Protein 5K31 (pdb70)

Nearest PDB structures (foldseek):
  5k31-assembly1_A-2  TM=1.004E+00  e=2.451E-51  Homo sapiens
  4ae2-assembly1_C  TM=9.899E-01  e=1.610E-35  Homo sapiens
  4ae2-assembly1_B  TM=9.810E-01  e=4.204E-35  Homo sapiens
  4aej-assembly1_B  TM=9.823E-01  e=6.243E-35  Homo sapiens
  4ae2-assembly1_A  TM=9.809E-01  e=9.269E-35  Homo sapiens

Secondary structure (DSSP, 8-state):
---HHHHHHHHHHHHHHHHHHHHS---SSSS-BS-HHHHHHH-TTPPSEEEEE-TT-SSGGG-EEEEEETTTTEEEE-BS--EEEEE---B-S-TT------HHHHSTT-----BS-TT--HHHHHHHHHHHHHT-S-EEEEEEEEEES--SS--TTT-SSTT--EEE-TTS-EEBSSSSTTSB-EEEEE--SS--SSEEEEEEEEEES-GGG-S--EEE-SS-BSTT-EEEEEEEEEEE-/--S--HHHHHHHHHHHHHHHHS---SSSS-BS-HHHHHHH-TT--SEEEEE-TT-SSGGG-EEEEEETTTTEEEEPBSS-EEEEE---B-SSTTS-----HHHHSTT--PPPBS-TT--HHHHHHHHHHHHHT-S-EEEEEEEEEES--SS-BTTTTB-TT--EEEETTS-EEBSSSSTTSB-EEEEE--SS--SSEEEEEEEEEES-GGG-SEEEEE-SS-BSTT-EEEEEEEEEEE-/--HHHHHHHHHHHHHHHHHHS---SSSS-BS-HHHHHHH-TT--SEEEEE-TT-SSGGG-EEEEEETTTTEEEEPBSS-EEEEE---B-SSTT------HHHHSTT-----BS-TTS-HHHHHHHHHHHHHT-S-EEEEEEEEEES--SS-BTTTTBSTT--EEEETTS-EEBSSSSGGGB-EEEEE--SS--SSEEEEEEEEEES-GGG-SEEEEE-SS-BSTT-EEEEEEEEEEE-/--TTHHHHHHHHHHHHHHHHHS---SSSS-BS-HHHHHHH-TT--SEEEEE-TT-SSGGG-EEEEEETTTTEEEEPBSS-EEEEE---B-SSS-------HHHHSTT-----BS-TT--HHHHHHHHHHHHHT-S-EEEEEEEEEES--SS-BTTTTBSTT--EEE-TTS-EEBSSS-GGGB-EEEEE--SS--SSEEEEEEEEEES-GGG-S--EEE-SS-BSTT-EEEEEEEEEEE-/--HHHHHHHHHHHHHHHHHHHS---SSSS-BS-HHHHHHH-TTPPSEEEEE-TT-SSSTT-EEEEEETTTTEEEE-BSS-EEEEE---B-S-S-------HHHHSTT--PPPB--TT--HHHHHHHHHHHHHT-S-EEEEEEEEEES--SS-BTTTTBSTT--EEE-BTB-EEBSSSSGGGB-EEEEE--SS--SSEEEEEEEEEES-GGG-S--EEE-SS-BSTT-EEEEEEEEEEE-/---HHHHHHHHHHHHHHHHHHHS----SSS-BS-HHHHHHH-TTPPSEEEEE-TT-SSGGG-EEEEEETTTTEEEE-BSS-EEEEE---B-SS--------HHHHSTT-----BS-TT--HHHHHHHHHHHHHT-S-EEEEEEEEEES--SS--TTT-S-TT--EEE-TTS-EEBSSSSTTSB-EEEEE--SS--SS-EEEEEEEEES-GGG-S--EEE-SS-BSTT-EEEEEEEEEEE-

Organism: Homo sapiens (NCBI:txid9606)

InterPro domains:
  IPR000885 Fibrillar collagen, C-terminal [PF01410] (1228-1463)
  IPR000885 Fibrillar collagen, C-terminal [PS51461] (1229-1464)
  IPR000885 Fibrillar collagen, C-terminal [SM00038] (1228-1464)
  IPR001007 VWFC domain [PF00093] (40-95)
  IPR001007 VWFC domain [PS01208] (58-95)
  IPR001007 VWFC domain [PS50184] (38-96)
  IPR001007 VWFC domain [SM00214] (40-95)
  IPR008160 Collagen triple helix repeat [PF01391] (109-158)
  IPR008160 Collagen triple helix repeat [PF01391] (236-295)
  IPR008160 Collagen triple helix repeat [PF01391] (296-354)
  IPR008160 Collagen triple helix repeat [PF01391] (356-414)
  IPR008160 Collagen triple helix repeat [PF01391] (416-475)
  IPR008160 Collagen triple helix repeat [PF01391] (476-533)
  IPR008160 Collagen triple helix repeat [PF01391] (716-774)
  IPR008160 Collagen triple helix repeat [PF01391] (779-837)
  IPR008160 Collagen triple helix repeat [PF01391] (839-897)
  IPR008160 Collagen triple helix repeat [PF01391] (1079-1137)
  IPR050149 Collagen superfamily [PTHR24023] (434-752)

Sequence (1436 aa):
VRDRDLEVDTTLKSLSQQIENIRSPEGSRKNPARTCRDLKMCHSDWKSGEYWIDPNQGCNLDAIKVFCNMETGETCVYPTQPSVAQKNWYISKNPKDKRHVWFGESMTDGFQFEYGGQGSDPADVAIQLTFLRLMSTEASQQITYHCKNSVAYMDQQTGNLKKALLLQGSNEIEIRAEGNSRFTYSVTVDGCTSHTGAWGKTVIEYKTTKSSRLPIIDVAPLDVGAPDQEFGFDVGPVCFLDRDLEVDTTLKSLSQQIENIRSPEGSRKNPARTCRDLKMCHSDWKSGEYWIDPNQGCNLDAIKVFCNMETGETCVYPTQPSVAQKNWYISKNPKDKRHVWFGESMTDGFQFEYGGQGSDPADVAIQLTFLRLMSTEASQQITYHCKNSVAYMDQQTGNLKKALLLQGSNEIEIRAEGNSRFTYSVTVDGCTSHTGAWGKTVIEYKTTKSSRLPIIDVAPLDVGAPDQEFGFDVGPVCFLRDLEVDTTLKSLSQQIENIRSPEGSRKNPARTCRDLKMCHSDWKSGEYWIDPNQGCNLDAIKVFCNMETGETCVYPTQPSVAQKNWYISKNPKDKRHVWFGESMTDGFQFEYGGQGSDPADVAIQLTFLRLMSTEASQQITYHCKNSVAYMDQQTGNLKKALLLQGSNEIEIRAEGNSRFTYSVTVDGCTSHTGAWGKTVIEYKTTKSSRLPIIDVAPLDVGAPDQEFGFDVGPVCFLDRDLEVDTTLKSLSQQIENIRSPEGSRKNPARTCRDLKMCHSDWKSGEYWIDPNQGCNLDAIKVFCNMETGETCVYPTQPSVAQKNWYISKNPKDKRHVWFGESMTDGFQFEYGGQGSDPADVAIQLTFLRLMSTEASQQITYHCKNSVAYMDQQTGNLKKALLLQGSNEIEIRAEGNSRFTYSVTVDGCTSHTGAWGKTVIEYKTTKSSRLPIIDVAPLDVGAPDQEFGFDVGPVCFLDRDLEVDTTLKSLSQQIENIRSPEGSRKNPARTCRDLKMCHSDWKSGEYWIDPNQGCNLDAIKVFCNMETGETCVYPTQPSVAQKNWYISKNPKDKRHVWFGESMTDGFQFEYGGQGSDPADVAIQLTFLRLMSTEASQQITYHCKNSVAYMDQQTGNLKKALLLQGSNEIEIRAEGNSRFTYSVTVDGCTSHTGAWGKTVIEYKTTKSSRLPIIDVAPLDVGAPDQEFGFDVGPVCFLRDRDLEVDTTLKSLSQQIENIRSPEGSRKNPARTCRDLKMCHSDWKSGEYWIDPNQGCNLDAIKVFCNMETGETCVYPTQPSVAQKNWYISKNPKDKRHVWFGESMTDGFQFEYGGQGSDPADVAIQLTFLRLMSTEASQQITYHCKNSVAYMDQQTGNLKKALLLQGSNEIEIRAEGNSRFTYSVTVDGCTSHTGAWGKTVIEYKTTKSSRLPIIDVAPLDVGAPDQEFGFDVGPVCFL

CATH classification: 2.60.120.1000

GO terms:
  GO:0048407 platelet-derived growth factor binding (F, IDA)
  GO:0001501 skeletal system development (P, IMP)
  GO:0005515 protein binding (F, IPI)
  GO:0005576 extracellular region (C, TAS)
  GO:0005788 endoplasmic reticulum lumen (C, TAS)
  GO:0005576 extracellular region (C, HDA)
  GO:0031012 extracellular matrix (C, HDA)
  GO:0030020 extracellular matrix structural constituent conferring tensile strength (F, HDA)
  GO:0005584 collagen type I trimer (C, IDA)
  GO:0002020 protease binding (F, IPI)
  GO:0034504 protein localization to nucleus (P, IDA)
  GO:0045893 positive regulation of DNA-templated transcription (P, IDA)
  GO:0010718 positive regulation of epithelial to mesenchymal transition (P, IDA)
  GO:0042802 identical protein binding (F, IDA)
  GO:0030335 positive regulation of cell migration (P, IDA)
  GO:0090263 positive regulation of canonical Wnt signaling pathway (P, IDA)
  GO:0001568 blood vessel development (P, IMP)
  GO:0034505 tooth mineralization (P, IMP)
  GO:0005576 extracellular region (C, IMP)
  GO:0043589 skin morphogenesis (P, IMP)

Foldseek 3Di:
DDDPVVVVVVVVVVVVVVVVLVVQPPQAQVRRAQALLVCLVVPVPDDWAKGWHDNLDDDRNQIFIFTRDSVVSKTWWFWQDQKWDKAAFAADPDLVAFDWDKQQPDTDVRRWIAIRHDPHDRVSVVSSLVSLLVVFQKKKWKKKKKWAQAFAAAAPVVRHGPQHKWWAFQPRQIADCDDDVQRHKDWDDGPRRGHDRDMDMTMIMHMHSNSSRDDTTIMIGGRHHHRRIIIIMRITTMMGD/DVVVCVVVVVVVVVVVVVLVVQNPQALVRRAQALLSNCVVPVPDAWDWGWHDNVDDDSNQIFIFTRHSVVSKTWWWWQDQKWDKAAQAAAPDLVAWFWDKQDPDTDVRHWIAIRYDPHDRVSVVVSVVSLLVVFQKKKWKKKKKKAQFFAAAAPVVRDGPQHKWWFFLLSQIADCDDDVQRHKDWDDGPNRGHDRDIDMIMIMDMHRNCSRDDTTIMIGGNHHHNSIIIMMRTTIMMGD/DCVVVVVVVVVVVVVVCLVVPNPQALVRRAQALLSVLVVCVPDAWDKGWHDNPDDDSNQIFIFTRHSVVSKTWWAWQDQWWDKAAFAADPDQVFWAWDKQDVDTDVGHWIAIGHPPHDRVSVVVSVVSLLVVFQKKKWKKKKKWAQAFAAAAVVVRHGVQHKWWFFLQRQIADCDDDPQRHKDWDDGQRRGHDRDIDMTMIMDMHSNCSRDDTTIMIGGRHRHRRIIIIMRTTTMMGD/DVPCVVVVVVVVVVVVVVLVVQNPQALVRRAQALLSVLVVPVPDAWAKGWHDNPDDDSNLIFIFTAHSVVSKTWWFWQDQWWDKAAFAAAPDPQLFDWDKQDVDTDVRHWIAIGHDPRPRVSVVVSLVRLLVVFQKKKWKKKKKKAQAFAAAAVVVRHGSQHKWWAFQVRDIADCDDDPQSYKDWDDGFNRGHDRDIDMTMIMDMHRVCSRDDTTIMTGRRHHHNRIIIIMRITTMIGD/DCVVVVVVVVVVVVVVVVLVVQPPQAQVRRAQALLVNLVVPVPDAWDKGWHDNVDDDRNLIFIFTRHSVVSKTWWWWQDQWWDKAAQAAAPDVVPFDWDKQDPDTDVRHWIAIRHDPHDSVSVVSSVVSLLVVFQKKKWKKKKKKAQFFAAAAPVVRDGSQHKWWAFQQRQIADCDDPPQRHKDWDDGPRRGHDRDIDMIMIMDMHSPPSRDDTTIMIGGRHHHNRIIIIMRITTMMGD/DAPVNVVVVVVVVVVVVVVLVVPPPQALVRHAQALLVVCVVCVPDAWDKGWHDNVDDDSNQIFIFTAHNVVSKTWWAWQDQKWDKAAFAAAPDPPLADFDKQAPHTDVGHWIAITHVVHDRVSVVSSVVSLLVVFQKKKWKKKKKWAQAFAAAAPVVRHGPQHKWWQFQPRQIADCDDDVLRHKDWDDGQRRGHDRDIDMTMIMHMHSNPSRDDTTIMTGRRHHHNRIIIMMRITTIMGD

Structure (mmCIF, N/CA/C/O backbone):
data_5K31
#
_entry.id   5K31
#
_cell.length_a   74.820
_cell.length_b   149.630
_cell.length_c   105.950
_cell.angle_alpha   90.00
_cell.angle_beta   101.68
_cell.angle_gamma   90.00
#
_symmetry.space_group_name_H-M   'P 1 21 1'
#
loop_
_entity.id
_entity.type
_entity.pdbx_description
1 polymer 'Collagen alpha-1(I) chain'
2 non-polymer 'CALCIUM ION'
3 non-polymer GLYCEROL
4 non-polymer 'CHLORIDE ION'
5 water water
#
loop_
_atom_site.group_PDB
_atom_site.id
_atom_site.type_symbol
_atom_site.label_atom_id
_atom_site.label_alt_id
_atom_site.label_comp_id
_atom_site.label_asym_id
_atom_site.label_entity_id
_atom_site.label_seq_id
_atom_site.pdbx_PDB_ins_code
_atom_site.Cartn_x
_atom_site.Cartn_y
_atom_site.Cartn_z
_atom_site.occupancy
_atom_site.B_iso_or_equiv
_atom_site.auth_seq_id
_atom_site.auth_comp_id
_atom_site.auth_asym_id
_atom_site.auth_atom_id
_atom_site.pdbx_PDB_model_num
ATOM 1 N N . VAL A 1 15 ? -3.229 -42.758 134.536 1.00 81.35 6 VAL A N 1
ATOM 2 C CA . VAL A 1 15 ? -3.333 -42.897 133.048 1.00 80.73 6 VAL A CA 1
ATOM 3 C C . VAL A 1 15 ? -4.461 -42.060 132.421 1.00 77.03 6 VAL A C 1
ATOM 4 O O . VAL A 1 15 ? -5.634 -42.219 132.753 1.00 78.89 6 VAL A O 1
ATOM 8 N N . ARG A 1 16 ? -4.091 -41.223 131.459 1.00 73.52 7 ARG A N 1
ATOM 9 C CA . ARG A 1 16 ? -5.025 -40.313 130.785 1.00 68.74 7 ARG A CA 1
ATOM 10 C C . ARG A 1 16 ? -5.988 -41.114 129.933 1.00 62.45 7 ARG A C 1
ATOM 11 O O . ARG A 1 16 ? -5.559 -42.076 129.295 1.00 60.19 7 ARG A O 1
ATOM 19 N N . ASP A 1 17 ? -7.263 -40.728 129.872 1.00 57.54 8 ASP A N 1
ATOM 20 C CA . ASP A 1 17 ? -8.157 -41.364 128.911 1.00 55.65 8 ASP A CA 1
ATOM 21 C C . ASP A 1 17 ? -7.653 -41.194 127.436 1.00 54.09 8 ASP A C 1
ATOM 22 O O . ASP A 1 17 ? -7.451 -40.077 126.972 1.00 48.23 8 ASP A O 1
ATOM 27 N N . ARG A 1 18 ? -7.543 -42.311 126.716 1.00 52.36 9 ARG A N 1
ATOM 28 C CA . ARG A 1 18 ? -6.835 -42.369 125.460 1.00 56.35 9 ARG A CA 1
ATOM 29 C C . ARG A 1 18 ? -7.586 -41.562 124.397 1.00 53.40 9 ARG A C 1
ATOM 30 O O . ARG A 1 18 ? -6.980 -40.729 123.725 1.00 51.77 9 ARG A O 1
ATOM 38 N N . ASP A 1 19 ? -8.902 -41.744 124.301 1.00 51.58 10 ASP A N 1
ATOM 39 C CA . ASP A 1 19 ? -9.679 -41.054 123.269 1.00 50.41 10 ASP A CA 1
ATOM 40 C C . ASP A 1 19 ? -9.650 -39.559 123.392 1.00 48.04 10 ASP A C 1
ATOM 41 O O . ASP A 1 19 ? -9.555 -38.877 122.357 1.00 44.77 10 ASP A O 1
ATOM 46 N N . LEU A 1 20 ? -9.750 -39.044 124.618 1.00 45.65 11 LEU A N 1
ATOM 47 C CA . LEU A 1 20 ? -9.724 -37.598 124.822 1.00 43.54 11 LEU A CA 1
ATOM 48 C C . LEU A 1 20 ? -8.332 -37.059 124.527 1.00 41.16 11 LEU A C 1
ATOM 49 O O . LEU A 1 20 ? -8.188 -35.991 123.951 1.00 38.87 11 LEU A O 1
ATOM 54 N N . GLU A 1 21 ? -7.316 -37.822 124.904 1.00 41.78 12 GLU A N 1
ATOM 55 C CA . GLU A 1 21 ? -5.949 -37.436 124.600 1.00 43.00 12 GLU A CA 1
ATOM 56 C C . GLU A 1 21 ? -5.753 -37.316 123.079 1.00 40.63 12 GLU A C 1
ATOM 57 O O . GLU A 1 21 ? -5.223 -36.331 122.601 1.00 38.13 12 GLU A O 1
ATOM 63 N N . VAL A 1 22 ? -6.212 -38.304 122.327 1.00 39.44 13 VAL A N 1
ATOM 64 C CA . VAL A 1 22 ? -6.060 -38.279 120.860 1.00 39.27 13 VAL A CA 1
ATOM 65 C C . VAL A 1 22 ? -6.818 -37.078 120.292 1.00 39.31 13 VAL A C 1
ATOM 66 O O . VAL A 1 22 ? -6.210 -36.258 119.590 1.00 38.09 13 VAL A O 1
ATOM 70 N N . ASP A 1 23 ? -8.083 -36.893 120.680 1.00 39.54 14 ASP A N 1
ATOM 71 C CA . ASP A 1 23 ? -8.853 -35.744 120.202 1.00 40.51 14 ASP A CA 1
ATOM 72 C C . ASP A 1 23 ? -8.206 -34.390 120.559 1.00 39.06 14 ASP A C 1
ATOM 73 O O . ASP A 1 23 ? -8.252 -33.456 119.777 1.00 38.38 14 ASP A O 1
ATOM 78 N N . THR A 1 24 ? -7.609 -34.290 121.741 1.00 37.94 15 THR A N 1
ATOM 79 C CA . THR A 1 24 ? -6.898 -33.062 122.151 1.00 36.08 15 THR A CA 1
ATOM 80 C C . THR A 1 24 ? -5.644 -32.794 121.299 1.00 34.69 15 THR A C 1
ATOM 81 O O . THR A 1 24 ? -5.367 -31.672 120.901 1.00 34.23 15 THR A O 1
ATOM 85 N N . THR A 1 25 ? -4.865 -33.834 121.045 1.00 35.89 16 THR A N 1
ATOM 86 C CA . THR A 1 25 ? -3.694 -33.718 120.194 1.00 36.55 16 THR A CA 1
ATOM 87 C C . THR A 1 25 ? -4.134 -33.270 118.7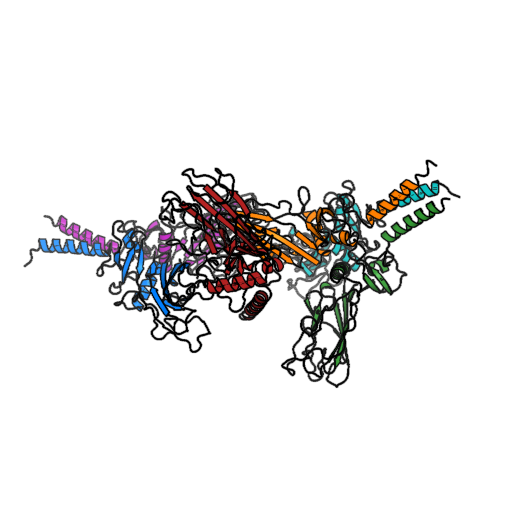90 1.00 36.93 16 THR A C 1
ATOM 88 O O . THR A 1 25 ? -3.465 -32.424 118.166 1.00 36.88 16 THR A O 1
ATOM 92 N N . LEU A 1 26 ? -5.264 -33.806 118.306 1.00 37.58 17 LEU A N 1
ATOM 93 C CA . LEU A 1 26 ? -5.743 -33.494 116.953 1.00 36.91 17 LEU A CA 1
ATOM 94 C C . LEU A 1 26 ? -6.097 -32.045 116.824 1.00 36.11 17 LEU A C 1
ATOM 95 O O . LEU A 1 26 ? -5.682 -31.393 115.853 1.00 33.35 17 LEU A O 1
ATOM 100 N N . LYS A 1 27 ? -6.848 -31.523 117.787 1.00 37.44 18 LYS A N 1
ATOM 101 C CA . LYS A 1 27 ? -7.165 -30.083 117.750 1.00 38.26 18 LYS A CA 1
ATOM 102 C C . LYS A 1 27 ? -5.909 -29.217 117.840 1.00 36.94 18 LYS A C 1
ATOM 103 O O . LYS A 1 27 ? -5.816 -28.183 117.177 1.00 36.76 18 LYS A O 1
ATOM 109 N N . SER A 1 28 ? -4.951 -29.649 118.652 1.00 35.84 19 SER A N 1
ATOM 110 C CA . SER A 1 28 ? -3.706 -28.932 118.811 1.00 35.19 19 SER A CA 1
ATOM 111 C C . SER A 1 28 ? -2.867 -28.967 117.513 1.00 35.56 19 SER A C 1
ATOM 112 O O . SER A 1 28 ? -2.342 -27.913 117.042 1.00 33.24 19 SER A O 1
ATOM 115 N N . LEU A 1 29 ? -2.739 -30.155 116.904 1.00 34.56 20 LEU A N 1
ATOM 116 C CA . LEU A 1 29 ? -2.039 -30.235 115.614 1.00 33.44 20 LEU A CA 1
ATOM 117 C C . LEU A 1 29 ? -2.686 -29.337 114.541 1.00 34.80 20 LEU A C 1
ATOM 118 O O . LEU A 1 29 ? -2.007 -28.589 113.827 1.00 34.37 20 LEU A O 1
ATOM 123 N N . SER A 1 30 ? -3.999 -29.410 114.431 1.00 35.99 21 SER A N 1
ATOM 124 C CA . SER A 1 30 ? -4.769 -28.530 113.532 1.00 35.36 21 SER A CA 1
ATOM 125 C C . SER A 1 30 ? -4.539 -27.028 113.810 1.00 35.26 21 SER A C 1
ATOM 126 O O . SER A 1 30 ? -4.312 -26.238 112.875 1.00 34.57 21 SER A O 1
ATOM 129 N N . GLN A 1 31 ? -4.572 -26.616 115.071 1.00 33.59 22 GLN A N 1
ATOM 130 C CA . GLN A 1 31 ? -4.309 -25.235 115.386 1.00 35.07 22 GLN A CA 1
ATOM 131 C C . GLN A 1 31 ? -2.853 -24.793 115.093 1.00 34.77 22 GLN A C 1
ATOM 132 O O . GLN A 1 31 ? -2.638 -23.642 114.689 1.00 34.00 22 GLN A O 1
ATOM 138 N N . GLN A 1 32 ? -1.879 -25.685 115.264 1.00 34.46 23 GLN A N 1
ATOM 139 C CA . GLN A 1 32 ? -0.478 -25.380 114.934 1.00 33.75 23 GLN A CA 1
ATOM 140 C C . GLN A 1 32 ? -0.318 -25.120 113.444 1.00 34.05 23 GLN A C 1
ATOM 141 O O . GLN A 1 32 ? 0.371 -24.165 113.034 1.00 31.93 23 GLN A O 1
ATOM 147 N N . ILE A 1 33 ? -0.973 -25.935 112.643 1.00 33.45 24 ILE A N 1
ATOM 148 C CA . ILE A 1 33 ? -0.972 -25.701 111.194 1.00 33.93 24 ILE A CA 1
ATOM 149 C C . ILE A 1 33 ? -1.644 -24.397 110.781 1.00 33.98 24 ILE A C 1
ATOM 150 O O . ILE A 1 33 ? -1.143 -23.688 109.945 1.00 35.15 24 ILE A O 1
ATOM 155 N N . GLU A 1 34 ? -2.778 -24.093 111.363 1.00 35.71 25 GLU A N 1
ATOM 156 C CA . GLU A 1 34 ? -3.442 -22.828 111.127 1.00 37.15 25 GLU A CA 1
ATOM 157 C C . GLU A 1 34 ? -2.546 -21.657 111.513 1.00 35.70 25 GLU A C 1
ATOM 158 O O . GLU A 1 34 ? -2.535 -20.671 110.806 1.00 36.48 25 GLU A O 1
ATOM 164 N N . ASN A 1 35 ? -1.803 -21.752 112.609 1.00 34.67 26 ASN A N 1
ATOM 165 C CA . ASN A 1 35 ? -0.934 -20.669 113.000 1.00 33.06 26 ASN A CA 1
ATOM 166 C C . ASN A 1 35 ? 0.237 -20.441 112.035 1.00 33.12 26 ASN A C 1
ATOM 167 O O . ASN A 1 35 ? 0.750 -19.324 111.914 1.00 30.88 26 ASN A O 1
ATOM 172 N N . ILE A 1 36 ? 0.677 -21.495 111.366 1.00 34.01 27 ILE A N 1
ATOM 173 C CA . ILE A 1 36 ? 1.652 -21.350 110.275 1.00 34.19 27 ILE A CA 1
ATOM 174 C C . ILE A 1 36 ? 1.038 -20.673 109.052 1.00 34.08 27 ILE A C 1
ATOM 175 O O . ILE A 1 36 ? 1.672 -19.846 108.396 1.00 33.79 27 ILE A O 1
ATOM 180 N N . ARG A 1 37 ? -0.170 -21.062 108.700 1.00 36.53 28 ARG A N 1
ATOM 181 C CA . ARG A 1 37 ? -0.812 -20.512 107.506 1.00 39.73 28 ARG A CA 1
ATOM 182 C C . ARG A 1 37 ? -1.232 -19.072 107.737 1.00 39.05 28 ARG A C 1
ATOM 183 O O . ARG A 1 37 ? -1.048 -18.278 106.884 1.00 36.22 28 ARG A O 1
ATOM 191 N N . SER A 1 38 ? -1.783 -18.755 108.909 1.00 37.86 29 SER A N 1
ATOM 192 C CA . SER A 1 38 ? -2.353 -17.449 109.151 1.00 37.36 29 SER A CA 1
ATOM 193 C C . SER A 1 38 ? -1.847 -16.896 110.461 1.00 35.52 29 SER A C 1
ATOM 194 O O . SER A 1 38 ? -2.561 -16.886 111.457 1.00 32.51 29 SER A O 1
ATOM 197 N N . PRO A 1 39 ? -0.604 -16.436 110.486 1.00 33.85 30 PRO A N 1
ATOM 198 C CA . PRO A 1 39 ? -0.198 -16.002 111.826 1.00 34.09 30 PRO A CA 1
ATOM 199 C C . PRO A 1 39 ? -0.971 -14.759 112.335 1.00 35.59 30 PRO A C 1
ATOM 200 O O . PRO A 1 39 ? -1.388 -13.903 111.569 1.00 35.35 30 PRO A O 1
ATOM 204 N N . GLU A 1 40 ? -1.148 -14.680 113.632 1.00 38.20 31 GLU A N 1
ATOM 205 C CA . GLU A 1 40 ? -1.974 -13.641 114.230 1.00 42.19 31 GLU A CA 1
ATOM 206 C C . GLU A 1 40 ? -1.200 -12.352 114.509 1.00 39.01 31 GLU A C 1
ATOM 207 O O . GLU A 1 40 ? -1.784 -11.371 114.891 1.00 39.90 31 GLU A O 1
ATOM 213 N N . GLY A 1 41 ? 0.110 -12.358 114.328 1.00 37.82 32 GLY A N 1
ATOM 214 C CA . GLY A 1 41 ? 0.914 -11.173 114.594 1.00 35.26 32 GLY A CA 1
ATOM 215 C C . GLY A 1 41 ? 1.165 -10.960 116.078 1.00 34.28 32 GLY A C 1
ATOM 216 O O . GLY A 1 41 ? 1.316 -9.826 116.549 1.00 33.27 32 GLY A O 1
ATOM 217 N N . SER A 1 42 ? 1.222 -12.053 116.818 1.00 33.66 33 SER A N 1
ATOM 218 C CA . SER A 1 42 ? 1.677 -12.008 118.210 1.00 34.44 33 SER A CA 1
ATOM 219 C C . SER A 1 42 ? 3.153 -12.255 118.149 1.00 34.13 33 SER A C 1
ATOM 220 O O . SER A 1 42 ? 3.690 -12.671 117.107 1.00 34.89 33 SER A O 1
ATOM 223 N N . ARG A 1 43 ? 3.808 -12.067 119.273 1.00 35.18 34 ARG A N 1
ATOM 224 C CA . ARG A 1 43 ? 5.233 -12.268 119.363 1.00 37.91 34 ARG A CA 1
ATOM 225 C C . ARG A 1 43 ? 5.636 -13.722 119.095 1.00 38.12 34 ARG A C 1
ATOM 226 O O . ARG A 1 43 ? 6.616 -13.949 118.389 1.00 36.45 34 ARG A O 1
ATOM 234 N N . LYS A 1 44 ? 4.894 -14.700 119.607 1.00 37.33 35 LYS A N 1
ATOM 235 C CA . LYS A 1 44 ? 5.201 -16.122 119.314 1.00 37.00 35 LYS A CA 1
ATOM 236 C C . LYS A 1 44 ? 4.829 -16.477 117.905 1.00 37.54 35 LYS A C 1
ATOM 237 O O . LYS A 1 44 ? 5.342 -17.454 117.352 1.00 37.22 35 LYS A O 1
ATOM 239 N N . ASN A 1 45 ? 3.889 -15.721 117.345 1.00 36.01 36 ASN A N 1
ATOM 240 C CA . ASN A 1 45 ? 3.349 -16.022 116.050 1.00 37.75 36 ASN A CA 1
ATOM 241 C C . ASN A 1 45 ? 3.273 -14.831 115.083 1.00 33.78 36 ASN A C 1
ATOM 242 O O . ASN A 1 45 ? 2.186 -14.430 114.644 1.00 31.28 36 ASN A O 1
ATOM 247 N N . PRO A 1 46 ? 4.428 -14.261 114.746 1.00 31.40 37 PRO A N 1
ATOM 248 C CA . PRO A 1 46 ? 4.429 -12.969 114.058 1.00 29.45 37 PRO A CA 1
ATOM 249 C C . PRO A 1 46 ? 4.078 -13.148 112.594 1.00 28.54 37 PRO A C 1
ATOM 250 O O . PRO A 1 46 ? 4.352 -14.205 112.021 1.00 28.07 37 PRO A O 1
ATOM 254 N N . ALA A 1 47 ? 3.437 -12.131 112.026 1.00 28.02 38 ALA A N 1
ATOM 255 C CA . ALA A 1 47 ? 3.070 -12.098 110.618 1.00 27.81 38 ALA A CA 1
ATOM 256 C C . ALA A 1 47 ? 4.266 -11.520 109.825 1.00 27.71 38 ALA A C 1
ATOM 257 O O . ALA A 1 47 ? 5.256 -11.061 110.423 1.00 28.28 38 ALA A O 1
ATOM 259 N N . ARG A 1 48 ? 4.169 -11.518 108.501 1.00 28.14 39 ARG A N 1
ATOM 260 C CA . ARG A 1 48 ? 5.244 -11.054 107.688 1.00 29.25 39 ARG A CA 1
ATOM 261 C C . ARG A 1 48 ? 5.255 -9.521 107.656 1.00 27.74 39 ARG A C 1
ATOM 262 O O . ARG A 1 48 ? 6.277 -8.910 107.871 1.00 26.83 39 ARG A O 1
ATOM 270 N N . THR A 1 49 ? 4.122 -8.911 107.378 1.00 27.02 40 THR A N 1
ATOM 271 C CA . THR A 1 49 ? 4.042 -7.465 107.366 1.00 29.11 40 THR A CA 1
ATOM 272 C C . THR A 1 49 ? 2.635 -7.082 107.721 1.00 29.24 40 THR A C 1
ATOM 273 O O . THR A 1 49 ? 1.739 -7.909 107.657 1.00 28.79 40 THR A O 1
ATOM 277 N N . CYS A 1 50 ? 2.435 -5.802 107.998 1.00 29.41 41 CYS A N 1
ATOM 278 C CA . CYS A 1 50 ? 1.094 -5.277 108.226 1.00 30.59 41 CYS A CA 1
ATOM 279 C C . CYS A 1 50 ? 0.240 -5.339 107.005 1.00 29.91 41 CYS A C 1
ATOM 280 O O . CYS A 1 50 ? -0.954 -5.520 107.101 1.00 32.68 41 CYS A O 1
ATOM 283 N N . ARG A 1 51 ? 0.836 -5.107 105.850 1.00 30.79 42 ARG A N 1
ATOM 284 C CA . ARG A 1 51 ? 0.155 -5.289 104.563 1.00 31.79 42 ARG A CA 1
ATOM 285 C C . ARG A 1 51 ? -0.428 -6.708 104.389 1.00 30.03 42 ARG A C 1
ATOM 286 O O . ARG A 1 51 ? -1.539 -6.887 103.932 1.00 31.39 42 ARG A O 1
ATOM 294 N N . ASP A 1 52 ? 0.314 -7.720 104.781 1.00 29.07 43 ASP A N 1
ATOM 295 C CA . ASP A 1 52 ? -0.240 -9.066 104.783 1.00 29.93 43 ASP A CA 1
ATOM 296 C C . ASP A 1 52 ? -1.400 -9.241 105.780 1.00 32.41 43 ASP A C 1
ATOM 297 O O . ASP A 1 52 ? -2.423 -9.819 105.441 1.00 34.32 43 ASP A O 1
ATOM 302 N N . LEU A 1 53 ? -1.273 -8.689 106.978 1.00 31.82 44 LEU A N 1
ATOM 303 C CA . LEU A 1 53 ? -2.366 -8.802 107.956 1.00 34.65 44 LEU A CA 1
ATOM 304 C C . LEU A 1 53 ? -3.644 -8.170 107.467 1.00 34.62 44 LEU A C 1
ATOM 305 O O . LEU A 1 53 ? -4.710 -8.760 107.496 1.00 32.04 44 LEU A O 1
ATOM 310 N N . LYS A 1 54 ? -3.516 -6.942 107.001 1.00 36.28 45 LYS A N 1
ATOM 311 C CA . LYS A 1 54 ? -4.639 -6.250 106.461 1.00 38.81 45 LYS A CA 1
ATOM 312 C C . LYS A 1 54 ? -5.314 -7.055 105.363 1.00 38.73 45 LYS A C 1
ATOM 313 O O . LYS A 1 54 ? -6.550 -7.225 105.374 1.00 37.39 45 LYS A O 1
ATOM 319 N N . MET A 1 55 ? -4.508 -7.512 104.401 1.00 36.15 46 MET A N 1
ATOM 320 C CA . MET A 1 55 ? -5.035 -8.193 103.192 1.00 38.00 46 MET A CA 1
ATOM 321 C C . MET A 1 55 ? -5.784 -9.454 103.570 1.00 36.42 46 MET A C 1
ATOM 322 O O . MET A 1 55 ? -6.810 -9.758 103.005 1.00 38.25 46 MET A O 1
ATOM 327 N N . CYS A 1 56 ? -5.232 -10.200 104.504 1.00 36.17 47 CYS A N 1
ATOM 328 C CA . CYS A 1 56 ? -5.814 -11.459 104.917 1.00 40.63 47 CYS A CA 1
ATOM 329 C C . CYS A 1 56 ? -6.891 -11.363 106.056 1.00 41.09 47 CYS A C 1
ATOM 330 O O . CYS A 1 56 ? -7.674 -12.282 106.237 1.00 38.00 47 CYS A O 1
ATOM 333 N N . HIS A 1 57 ? -6.904 -10.256 106.792 1.00 40.46 48 HIS A N 1
ATOM 334 C CA . HIS A 1 57 ? -7.832 -10.059 107.915 1.00 43.21 48 HIS A CA 1
ATOM 335 C C . HIS A 1 57 ? -8.403 -8.636 107.858 1.00 43.11 48 HIS A C 1
ATOM 336 O O . HIS A 1 57 ? -7.988 -7.740 108.633 1.00 41.08 48 HIS A O 1
ATOM 343 N N . SER A 1 58 ? -9.345 -8.459 106.933 1.00 45.22 49 SER A N 1
ATOM 344 C CA . SER A 1 58 ? -10.047 -7.189 106.659 1.00 51.97 49 SER A CA 1
ATOM 345 C C . SER A 1 58 ? -10.577 -6.410 107.858 1.00 53.46 49 SER A C 1
ATOM 346 O O . SER A 1 58 ? -10.638 -5.189 107.833 1.00 57.40 49 SER A O 1
ATOM 349 N N . ASP A 1 59 ? -10.992 -7.150 108.870 1.00 53.14 50 ASP A N 1
ATOM 350 C CA . ASP A 1 59 ? -11.723 -6.621 109.988 1.00 57.94 50 ASP A CA 1
ATOM 351 C C . ASP A 1 59 ? -10.805 -6.280 111.156 1.00 55.75 50 ASP A C 1
ATOM 352 O O . ASP A 1 59 ? -11.233 -5.584 112.071 1.00 55.13 50 ASP A O 1
ATOM 357 N N . TRP A 1 60 ? -9.553 -6.734 111.132 1.00 51.46 51 TRP A N 1
ATOM 358 C CA . TRP A 1 60 ? -8.694 -6.546 112.302 1.00 49.90 51 TRP A CA 1
ATOM 359 C C . TRP A 1 60 ? -8.355 -5.089 112.533 1.00 48.79 51 TRP A C 1
ATOM 360 O O . TRP A 1 60 ? -8.237 -4.315 111.599 1.00 47.79 51 TRP A O 1
ATOM 371 N N . LYS A 1 61 ? -8.214 -4.726 113.800 1.00 48.15 52 LYS A N 1
ATOM 372 C CA . LYS A 1 61 ? -8.064 -3.339 114.196 1.00 47.91 52 LYS A CA 1
ATOM 373 C C . LYS A 1 61 ? -6.647 -2.872 114.095 1.00 41.67 52 LYS A C 1
ATOM 374 O O . LYS A 1 61 ? -5.701 -3.622 114.379 1.00 37.02 52 LYS A O 1
ATOM 380 N N . SER A 1 62 ? -6.502 -1.614 113.697 1.00 38.20 53 SER A N 1
ATOM 381 C CA . SER A 1 62 ? -5.229 -0.917 113.825 1.00 37.77 53 SER A CA 1
ATOM 382 C C . SER A 1 62 ? -4.637 -1.065 115.212 1.00 37.54 53 SER A C 1
ATOM 383 O O . SER A 1 62 ? -5.376 -1.187 116.188 1.00 39.69 53 SER A O 1
ATOM 386 N N . GLY A 1 63 ? -3.305 -1.069 115.304 1.00 37.19 54 GLY A N 1
ATOM 387 C CA . GLY A 1 63 ? -2.602 -1.234 116.594 1.00 36.01 54 GLY A CA 1
ATOM 388 C C . GLY A 1 63 ? -1.218 -1.876 116.534 1.00 35.52 54 GLY A C 1
ATOM 389 O O . GLY A 1 63 ? -0.577 -1.916 115.474 1.00 34.29 54 GLY A O 1
ATOM 390 N N . GLU A 1 64 ? -0.756 -2.363 117.684 1.00 35.99 55 GLU A N 1
ATOM 391 C CA . GLU A 1 64 ? 0.546 -2.990 117.819 1.00 38.89 55 GLU A CA 1
ATOM 392 C C . GLU A 1 64 ? 0.476 -4.459 117.436 1.00 36.11 55 GLU A C 1
ATOM 393 O O . GLU A 1 64 ? -0.426 -5.164 117.834 1.00 34.47 55 GLU A O 1
ATOM 399 N N . TYR A 1 65 ? 1.441 -4.907 116.661 1.00 34.62 56 TYR A N 1
ATOM 400 C CA . TYR A 1 65 ? 1.550 -6.315 116.257 1.00 33.30 56 TYR A CA 1
ATOM 401 C C . TYR A 1 65 ? 3.039 -6.619 116.115 1.00 32.51 56 TYR A C 1
ATOM 402 O O . TYR A 1 65 ? 3.866 -5.703 115.994 1.00 34.93 56 TYR A O 1
ATOM 411 N N . TRP A 1 66 ? 3.387 -7.889 116.118 1.00 29.88 57 TRP A N 1
ATOM 412 C CA . TRP A 1 66 ? 4.742 -8.293 115.876 1.00 28.56 57 TRP A CA 1
ATOM 413 C C . TRP A 1 66 ? 4.867 -8.862 114.465 1.00 28.22 57 TRP A C 1
ATOM 414 O O . TRP A 1 66 ? 4.007 -9.589 114.000 1.00 26.20 57 TRP A O 1
ATOM 425 N N . ILE A 1 67 ? 5.966 -8.534 113.806 1.00 27.08 58 ILE A N 1
ATOM 426 C CA . ILE A 1 67 ? 6.197 -9.059 112.497 1.00 26.73 58 ILE A CA 1
ATOM 427 C C . ILE A 1 67 ? 7.623 -9.558 112.351 1.00 25.63 58 ILE A C 1
ATOM 428 O O . ILE A 1 67 ? 8.539 -9.114 113.042 1.00 24.65 58 ILE A O 1
ATOM 433 N N . ASP A 1 68 ? 7.795 -10.453 111.400 1.00 25.12 59 ASP A N 1
ATOM 434 C CA . ASP A 1 68 ? 9.095 -11.037 111.131 1.00 26.83 59 ASP A CA 1
ATOM 435 C C . ASP A 1 68 ? 9.338 -11.104 109.597 1.00 27.74 59 ASP A C 1
ATOM 436 O O . ASP A 1 68 ? 9.233 -12.170 108.979 1.00 26.96 59 ASP A O 1
ATOM 441 N N . PRO A 1 69 ? 9.655 -9.960 108.985 1.00 27.68 60 PRO A N 1
ATOM 442 C CA . PRO A 1 69 ? 9.695 -9.983 107.513 1.00 27.89 60 PRO A CA 1
ATOM 443 C C . PRO A 1 69 ? 10.833 -10.808 106.910 1.00 27.18 60 PRO A C 1
ATOM 444 O O . PRO A 1 69 ? 10.693 -11.262 105.803 1.00 26.99 60 PRO A O 1
ATOM 448 N N . ASN A 1 70 ? 11.945 -10.950 107.625 1.00 25.99 61 ASN A N 1
ATOM 449 C CA . ASN A 1 70 ? 13.036 -11.739 107.116 1.00 27.48 61 ASN A CA 1
ATOM 450 C C . ASN A 1 70 ? 12.866 -13.255 107.364 1.00 28.13 61 ASN A C 1
ATOM 451 O O . ASN A 1 70 ? 13.742 -14.023 107.057 1.00 27.09 61 ASN A O 1
ATOM 456 N N . GLN A 1 71 ? 11.754 -13.624 107.984 1.00 29.87 62 GLN A N 1
ATOM 457 C CA . GLN A 1 71 ? 11.385 -15.007 108.288 1.00 33.91 62 GLN A CA 1
ATOM 458 C C . GLN A 1 71 ? 12.484 -15.773 108.983 1.00 32.38 62 GLN A C 1
ATOM 459 O O . GLN A 1 71 ? 13.120 -15.243 109.891 1.00 30.97 62 GLN A O 1
ATOM 465 N N . GLY A 1 72 ? 12.724 -17.007 108.559 1.00 30.25 63 GLY A N 1
ATOM 466 C CA . GLY A 1 72 ? 13.641 -17.870 109.281 1.00 30.15 63 GLY A CA 1
ATOM 467 C C . GLY A 1 72 ? 13.201 -17.996 110.733 1.00 30.29 63 GLY A C 1
ATOM 468 O O . GLY A 1 72 ? 12.028 -18.177 111.008 1.00 31.80 63 GLY A O 1
ATOM 469 N N . CYS A 1 73 ? 14.152 -17.909 111.652 1.00 29.98 64 CYS A N 1
ATOM 470 C CA . CYS A 1 73 ? 13.884 -17.876 113.082 1.00 29.72 64 CYS A CA 1
ATOM 471 C C . CYS A 1 73 ? 13.194 -16.586 113.494 1.00 30.08 64 CYS A C 1
ATOM 472 O O . CYS A 1 73 ? 13.564 -15.509 113.087 1.00 26.91 64 CYS A O 1
ATOM 475 N N . ASN A 1 74 ? 12.173 -16.722 114.312 1.00 31.03 65 ASN A N 1
ATOM 476 C CA . ASN A 1 74 ? 11.303 -15.620 114.612 1.00 30.51 65 ASN A CA 1
ATOM 477 C C . ASN A 1 74 ? 11.661 -14.838 115.864 1.00 30.84 65 ASN A C 1
ATOM 478 O O . ASN A 1 74 ? 10.947 -13.906 116.211 1.00 31.11 65 ASN A O 1
ATOM 483 N N . LEU A 1 75 ? 12.791 -15.164 116.506 1.00 31.28 66 LEU A N 1
ATOM 484 C CA . LEU A 1 75 ? 13.221 -14.445 117.714 1.00 31.67 66 LEU A CA 1
ATOM 485 C C . LEU A 1 75 ? 13.707 -13.025 117.440 1.00 31.61 66 LEU A C 1
ATOM 486 O O . LEU A 1 75 ? 13.922 -12.256 118.382 1.00 30.85 66 LEU A O 1
ATOM 491 N N . ASP A 1 76 ? 13.896 -12.665 116.160 1.00 29.35 67 ASP A N 1
ATOM 492 C CA . ASP A 1 76 ? 14.288 -11.318 115.820 1.00 28.36 67 ASP A CA 1
ATOM 493 C C . ASP A 1 76 ? 13.121 -10.470 115.312 1.00 26.77 67 ASP A C 1
ATOM 494 O O . ASP A 1 76 ? 13.325 -9.426 114.710 1.00 27.79 67 ASP A O 1
ATOM 499 N N . ALA A 1 77 ? 11.895 -10.916 115.579 1.00 25.68 68 ALA A N 1
ATOM 500 C CA . ALA A 1 77 ? 10.709 -10.229 115.103 1.00 25.54 68 ALA A CA 1
ATOM 501 C C . ALA A 1 77 ? 10.607 -8.877 115.776 1.00 26.68 68 ALA A C 1
ATOM 502 O O . ALA A 1 77 ? 11.215 -8.663 116.818 1.00 26.88 68 ALA A O 1
ATOM 504 N N . ILE A 1 78 ? 9.904 -7.953 115.143 1.00 25.64 69 ILE A N 1
ATOM 505 C CA . ILE A 1 78 ? 9.917 -6.600 115.617 1.00 27.91 69 ILE A CA 1
ATOM 506 C C . ILE A 1 78 ? 8.490 -6.174 115.878 1.00 27.83 69 ILE A C 1
ATOM 507 O O . ILE A 1 78 ? 7.547 -6.662 115.234 1.00 25.81 69 ILE A O 1
ATOM 512 N N . LYS A 1 79 ? 8.360 -5.276 116.835 1.00 27.90 70 LYS A N 1
ATOM 513 C CA . LYS A 1 79 ? 7.059 -4.824 117.264 1.00 31.08 70 LYS A CA 1
ATOM 514 C C . LYS A 1 79 ? 6.760 -3.539 116.508 1.00 29.03 70 LYS A C 1
ATOM 515 O O . LYS A 1 79 ? 7.575 -2.678 116.484 1.00 27.80 70 LYS A O 1
ATOM 521 N N . VAL A 1 80 ? 5.596 -3.420 115.908 1.00 29.06 71 VAL A N 1
ATOM 522 C CA . VAL A 1 80 ? 5.335 -2.308 115.005 1.00 30.12 71 VAL A CA 1
ATOM 523 C C . VAL A 1 80 ? 3.907 -1.874 115.182 1.00 30.73 71 VAL A C 1
ATOM 524 O O . VAL A 1 80 ? 3.126 -2.605 115.768 1.00 31.67 71 VAL A O 1
ATOM 528 N N . PHE A 1 81 ? 3.554 -0.712 114.645 1.00 31.05 72 PHE A N 1
ATOM 529 C CA . PHE A 1 81 ? 2.160 -0.322 114.520 1.00 32.55 72 PHE A CA 1
ATOM 530 C C . PHE A 1 81 ? 1.674 -0.618 113.117 1.00 32.10 72 PHE A C 1
ATOM 531 O O . PHE A 1 81 ? 2.237 -0.097 112.151 1.00 32.26 72 PHE A O 1
ATOM 539 N N . CYS A 1 82 ? 0.644 -1.438 112.999 1.00 31.55 73 CYS A N 1
ATOM 540 C CA . CYS A 1 82 ? -0.089 -1.573 111.772 1.00 33.91 73 CYS A CA 1
ATOM 541 C C . CYS A 1 82 ? -1.279 -0.604 111.649 1.00 36.81 73 CYS A C 1
ATOM 542 O O . CYS A 1 82 ? -2.200 -0.634 112.441 1.00 34.93 73 CYS A O 1
ATOM 545 N N . ASN A 1 83 ? -1.256 0.224 110.607 1.00 40.01 74 ASN A N 1
ATOM 546 C CA . ASN A 1 83 ? -2.441 0.928 110.163 1.00 40.61 74 ASN A CA 1
ATOM 547 C C . ASN A 1 83 ? -3.248 0.022 109.255 1.00 40.29 74 ASN A C 1
ATOM 548 O O . ASN A 1 83 ? -2.886 -0.182 108.113 1.00 43.36 74 ASN A O 1
ATOM 553 N N . MET A 1 84 ? -4.339 -0.524 109.749 1.00 42.01 75 MET A N 1
ATOM 554 C CA . MET A 1 84 ? -5.140 -1.474 108.962 1.00 45.10 75 MET A CA 1
ATOM 555 C C . MET A 1 84 ? -6.118 -0.792 107.986 1.00 48.21 75 MET A C 1
ATOM 556 O O . MET A 1 84 ? -6.808 -1.475 107.232 1.00 49.06 75 MET A O 1
ATOM 561 N N . GLU A 1 85 ? -6.194 0.539 108.006 1.00 51.58 76 GLU A N 1
ATOM 562 C CA . GLU A 1 85 ? -6.908 1.269 106.959 1.00 53.63 76 GLU A CA 1
ATOM 563 C C . GLU A 1 85 ? -6.024 1.331 105.740 1.00 51.43 76 GLU A C 1
ATOM 564 O O . GLU A 1 85 ? -6.465 1.024 104.644 1.00 52.44 76 GLU A O 1
ATOM 570 N N . THR A 1 86 ? -4.759 1.703 105.905 1.00 49.46 77 THR A N 1
ATOM 571 C CA . THR A 1 86 ? -3.870 1.821 104.729 1.00 46.77 77 THR A CA 1
ATOM 572 C C . THR A 1 86 ? -2.978 0.619 104.427 1.00 45.53 77 THR A C 1
ATOM 573 O O . THR A 1 86 ? -2.443 0.512 103.323 1.00 46.30 77 THR A O 1
ATOM 577 N N . GLY A 1 87 ? -2.755 -0.244 105.408 1.00 41.50 78 GLY A N 1
ATOM 578 C CA . GLY A 1 87 ? -1.803 -1.331 105.241 1.00 39.83 78 GLY A CA 1
ATOM 579 C C . GLY A 1 87 ? -0.387 -0.975 105.651 1.00 36.79 78 GLY A C 1
ATOM 580 O O . GLY A 1 87 ? 0.509 -1.796 105.546 1.00 35.99 78 GLY A O 1
ATOM 581 N N . GLU A 1 88 ? -0.172 0.220 106.176 1.00 36.43 79 GLU A N 1
ATOM 582 C CA . GLU A 1 88 ? 1.186 0.629 106.543 1.00 34.51 79 GLU A CA 1
ATOM 583 C C . GLU A 1 88 ? 1.737 -0.115 107.727 1.00 29.90 79 GLU A C 1
ATOM 584 O O . GLU A 1 88 ? 1.045 -0.323 108.716 1.00 30.39 79 GLU A O 1
ATOM 590 N N . THR A 1 89 ? 3.015 -0.420 107.634 1.00 28.89 80 THR A N 1
ATOM 591 C CA . THR A 1 89 ? 3.813 -0.952 108.727 1.00 28.84 80 THR A CA 1
ATOM 592 C C . THR A 1 89 ? 4.679 0.195 109.216 1.00 29.18 80 THR A C 1
ATOM 593 O O . THR A 1 89 ? 5.475 0.706 108.449 1.00 29.80 80 THR A O 1
ATOM 597 N N . CYS A 1 90 ? 4.558 0.554 110.484 1.00 29.92 81 CYS A N 1
ATOM 598 C CA . CYS A 1 90 ? 5.278 1.678 111.021 1.00 30.77 81 CYS A CA 1
ATOM 599 C C . CYS A 1 90 ? 6.232 1.235 112.097 1.00 28.69 81 CYS A C 1
ATOM 600 O O . CYS A 1 90 ? 5.804 0.654 113.061 1.00 27.85 81 CYS A O 1
ATOM 603 N N . VAL A 1 91 ? 7.525 1.493 111.893 1.00 27.68 82 VAL A N 1
ATOM 604 C CA . VAL A 1 91 ? 8.582 1.105 112.786 1.00 27.50 82 VAL A CA 1
ATOM 605 C C . VAL A 1 91 ? 9.147 2.315 113.487 1.00 29.73 82 VAL A C 1
ATOM 606 O O . VAL A 1 91 ? 9.627 3.253 112.845 1.00 27.01 82 VAL A O 1
ATOM 610 N N . TYR A 1 92 ? 9.125 2.249 114.816 1.00 29.73 83 TYR A N 1
ATOM 611 C CA . TYR A 1 92 ? 9.464 3.341 115.659 1.00 32.97 83 TYR A CA 1
ATOM 612 C C . TYR A 1 92 ? 10.950 3.408 115.933 1.00 32.60 83 TYR A C 1
ATOM 613 O O . TYR A 1 92 ? 11.618 2.413 116.047 1.00 32.69 83 TYR A O 1
ATOM 622 N N . PRO A 1 93 ? 11.471 4.621 116.054 1.00 33.03 84 PRO A N 1
ATOM 623 C CA . PRO A 1 93 ? 12.827 4.740 116.482 1.00 33.97 84 PRO A CA 1
ATOM 624 C C . PRO A 1 93 ? 12.922 4.325 117.948 1.00 36.65 84 PRO A C 1
ATOM 625 O O . PRO A 1 93 ? 11.981 4.449 118.716 1.00 34.78 84 PRO A O 1
ATOM 629 N N . THR A 1 94 ? 14.093 3.866 118.298 1.00 38.13 85 THR A N 1
ATOM 630 C CA . THR A 1 94 ? 14.368 3.365 119.621 1.00 41.02 85 THR A CA 1
ATOM 631 C C . THR A 1 94 ? 14.224 4.530 120.579 1.00 41.31 85 THR A C 1
ATOM 632 O O . THR A 1 94 ? 13.729 4.354 121.686 1.00 39.04 85 THR A O 1
ATOM 636 N N . GLN A 1 95 ? 14.594 5.731 120.134 1.00 40.70 86 GLN A N 1
ATOM 637 C CA . GLN A 1 95 ? 14.423 6.923 120.990 1.00 43.21 86 GLN A CA 1
ATOM 638 C C . GLN A 1 95 ? 13.709 8.098 120.284 1.00 40.75 86 GLN A C 1
ATOM 639 O O . GLN A 1 95 ? 14.354 8.933 119.696 1.00 38.31 86 GLN A O 1
ATOM 645 N N . PRO A 1 96 ? 12.370 8.163 120.383 1.00 42.05 87 PRO A N 1
ATOM 646 C CA . PRO A 1 96 ? 11.609 9.137 119.645 1.00 44.62 87 PRO A CA 1
ATOM 647 C C . PRO A 1 96 ? 11.990 10.544 120.025 1.00 44.33 87 PRO A C 1
ATOM 648 O O . PRO A 1 96 ? 11.975 11.412 119.180 1.00 42.35 87 PRO A O 1
ATOM 652 N N . SER A 1 97 ? 12.393 10.758 121.259 1.00 40.99 88 SER A N 1
ATOM 653 C CA . SER A 1 97 ? 12.493 12.100 121.747 1.00 45.47 88 SER A CA 1
ATOM 654 C C . SER A 1 97 ? 13.934 12.515 122.019 1.00 44.61 88 SER A C 1
ATOM 655 O O . SER A 1 97 ? 14.640 11.868 122.800 1.00 41.55 88 SER A O 1
ATOM 658 N N . VAL A 1 98 ? 14.353 13.612 121.386 1.00 42.95 89 VAL A N 1
ATOM 659 C CA . VAL A 1 98 ? 15.642 14.219 121.674 1.00 44.15 89 VAL A CA 1
ATOM 660 C C . VAL A 1 98 ? 15.398 15.525 122.425 1.00 47.18 89 VAL A C 1
ATOM 661 O O . VAL A 1 98 ? 14.700 16.430 121.931 1.00 48.24 89 VAL A O 1
ATOM 665 N N . ALA A 1 99 ? 15.966 15.645 123.621 1.00 47.89 90 ALA A N 1
ATOM 666 C CA . ALA A 1 99 ? 15.685 16.798 124.460 1.00 48.60 90 ALA A CA 1
ATOM 667 C C . ALA A 1 99 ? 16.014 18.164 123.810 1.00 49.01 90 ALA A C 1
ATOM 668 O O . ALA A 1 99 ? 16.956 18.323 123.010 1.00 48.98 90 ALA A O 1
ATOM 670 N N . GLN A 1 100 ? 15.239 19.152 124.214 1.00 47.61 91 GLN A N 1
ATOM 671 C CA . GLN A 1 100 ? 15.384 20.493 123.712 1.00 48.75 91 GLN A CA 1
ATOM 672 C C . GLN A 1 100 ? 16.360 21.267 124.607 1.00 50.94 91 GLN A C 1
ATOM 673 O O . GLN A 1 100 ? 16.079 21.517 125.770 1.00 50.12 91 GLN A O 1
ATOM 679 N N . LYS A 1 101 ? 17.516 21.626 124.050 1.00 52.20 92 LYS A N 1
ATOM 680 C CA . LYS A 1 101 ? 18.563 22.385 124.776 1.00 55.34 92 LYS A CA 1
ATOM 681 C C . LYS A 1 101 ? 19.652 22.827 123.772 1.00 56.36 92 LYS A C 1
ATOM 682 O O . LYS A 1 101 ? 19.567 22.519 122.551 1.00 50.80 92 LYS A O 1
ATOM 688 N N . ASN A 1 102 ? 20.681 23.506 124.275 1.00 56.99 93 ASN A N 1
ATOM 689 C CA . ASN A 1 102 ? 21.831 23.838 123.450 1.00 61.49 93 ASN A CA 1
ATOM 690 C C . ASN A 1 102 ? 22.636 22.597 123.338 1.00 62.51 93 ASN A C 1
ATOM 691 O O . ASN A 1 102 ? 22.922 21.981 124.366 1.00 66.77 93 ASN A O 1
ATOM 696 N N . TRP A 1 103 ? 22.977 22.201 122.112 1.00 58.28 94 TRP A N 1
ATOM 697 C CA . TRP A 1 103 ? 23.744 20.973 121.902 1.00 56.16 94 TRP A CA 1
ATOM 698 C C . TRP A 1 103 ? 25.148 21.265 121.364 1.00 56.99 94 TRP A C 1
ATOM 699 O O . TRP A 1 103 ? 25.985 20.379 121.302 1.00 59.98 94 TRP A O 1
ATOM 710 N N . TYR A 1 104 ? 25.406 22.488 120.936 1.00 57.66 95 TYR A N 1
ATOM 711 C CA . TYR A 1 104 ? 26.631 22.769 120.199 1.00 60.72 95 TYR A CA 1
ATOM 712 C C . TYR A 1 104 ? 26.958 24.243 120.317 1.00 61.89 95 TYR A C 1
ATOM 713 O O . TYR A 1 104 ? 26.063 25.097 120.220 1.00 61.84 95 TYR A O 1
ATOM 722 N N . ILE A 1 105 ? 28.243 24.517 120.536 1.00 63.68 96 ILE A N 1
ATOM 723 C CA . ILE A 1 105 ? 28.787 25.870 120.495 1.00 65.96 96 ILE A CA 1
ATOM 724 C C . ILE A 1 105 ? 30.036 25.794 119.624 1.00 65.48 96 ILE A C 1
ATOM 725 O O . ILE A 1 105 ? 30.884 24.926 119.851 1.00 63.82 96 ILE A O 1
ATOM 730 N N . SER A 1 106 ? 30.137 26.662 118.616 1.00 64.77 97 SER A N 1
ATOM 731 C CA . SER A 1 106 ? 31.286 26.635 117.690 1.00 66.05 97 SER A CA 1
ATOM 732 C C . SER A 1 106 ? 32.353 27.567 118.197 1.00 72.82 97 SER A C 1
ATOM 733 O O . SER A 1 106 ? 32.022 28.611 118.760 1.00 72.48 97 SER A O 1
ATOM 736 N N . LYS A 1 107 ? 33.624 27.228 117.950 1.00 82.03 98 LYS A N 1
ATOM 737 C CA . LYS A 1 107 ? 34.756 28.120 118.302 1.00 88.60 98 LYS A CA 1
ATOM 738 C C . LYS A 1 107 ? 34.705 29.411 117.474 1.00 90.09 98 LYS A C 1
ATOM 739 O O . LYS A 1 107 ? 35.699 30.127 117.358 1.00 97.13 98 LYS A O 1
ATOM 741 N N . ASN A 1 108 ? 33.528 29.715 116.927 1.00 89.76 99 ASN A N 1
ATOM 742 C CA . ASN A 1 108 ? 33.368 30.752 115.927 1.00 87.98 99 ASN A CA 1
ATOM 743 C C . ASN A 1 108 ? 31.870 30.992 115.644 1.00 84.43 99 ASN A C 1
ATOM 744 O O . ASN A 1 108 ? 31.377 30.698 114.552 1.00 75.78 99 ASN A O 1
ATOM 749 N N . PRO A 1 109 ? 31.136 31.518 116.647 1.00 86.08 100 PRO A N 1
ATOM 750 C CA . PRO A 1 109 ? 29.719 31.881 116.545 1.00 82.97 100 PRO A CA 1
ATOM 751 C C . PRO A 1 109 ? 29.237 32.405 115.182 1.00 80.78 100 PRO A C 1
ATOM 752 O O . PRO A 1 109 ? 28.175 32.006 114.709 1.00 78.61 100 PRO A O 1
ATOM 756 N N . LYS A 1 110 ? 29.988 33.309 114.564 1.00 79.59 101 LYS A N 1
ATOM 757 C CA . LYS A 1 110 ? 29.521 33.928 113.328 1.00 76.50 101 LYS A CA 1
ATOM 758 C C . LYS A 1 110 ? 29.418 32.952 112.134 1.00 74.14 101 LYS A C 1
ATOM 759 O O . LYS A 1 110 ? 28.523 33.103 111.311 1.00 73.71 101 LYS A O 1
ATOM 761 N N . ASP A 1 111 ? 30.310 31.964 112.034 1.00 75.49 102 ASP A N 1
ATOM 762 C CA . ASP A 1 111 ? 30.287 30.992 110.919 1.00 73.35 102 ASP A CA 1
ATOM 763 C C . ASP A 1 111 ? 29.204 29.908 111.107 1.00 70.76 102 ASP A C 1
ATOM 764 O O . ASP A 1 111 ? 29.373 28.975 111.928 1.00 65.77 102 ASP A O 1
ATOM 766 N N . LYS A 1 112 ? 28.105 30.052 110.353 1.00 65.88 103 LYS A N 1
ATOM 767 C CA . LYS A 1 112 ? 26.988 29.083 110.323 1.00 61.55 103 LYS A CA 1
ATOM 768 C C . LYS A 1 112 ? 27.217 28.046 109.229 1.00 59.15 103 LYS A C 1
ATOM 769 O O . LYS A 1 112 ? 27.293 28.383 108.050 1.00 58.49 103 LYS A O 1
ATOM 775 N N . ARG A 1 113 ? 27.292 26.783 109.633 1.00 55.30 104 ARG A N 1
ATOM 776 C CA . ARG A 1 113 ? 27.498 25.686 108.722 1.00 54.39 104 ARG A CA 1
ATOM 777 C C . ARG A 1 113 ? 26.732 24.459 109.228 1.00 50.93 104 ARG A C 1
ATOM 778 O O . ARG A 1 113 ? 26.433 24.308 110.425 1.00 48.09 104 ARG A O 1
ATOM 780 N N . HIS A 1 114 ? 26.383 23.594 108.299 1.00 48.21 105 HIS A N 1
ATOM 781 C CA . HIS A 1 114 ? 25.779 22.315 108.652 1.00 45.01 105 HIS A CA 1
ATOM 782 C C . HIS A 1 114 ? 26.699 21.513 109.515 1.00 44.39 105 HIS A C 1
ATOM 783 O O . HIS A 1 114 ? 27.837 21.270 109.127 1.00 45.45 105 HIS A O 1
ATOM 790 N N . VAL A 1 115 ? 26.203 21.097 110.682 1.00 45.04 106 VAL A N 1
ATOM 791 C CA . VAL A 1 115 ? 26.927 20.159 111.542 1.00 45.21 106 VAL A CA 1
ATOM 792 C C . VAL A 1 115 ? 25.986 19.055 111.985 1.00 45.45 106 VAL A C 1
ATOM 793 O O . VAL A 1 115 ? 24.870 19.323 112.388 1.00 44.72 106 VAL A O 1
ATOM 797 N N . TRP A 1 116 ? 26.454 17.806 111.897 1.00 46.48 107 TRP A N 1
ATOM 798 C CA . TRP A 1 116 ? 25.635 16.629 112.143 1.00 43.09 107 TRP A CA 1
ATOM 799 C C . TRP A 1 116 ? 25.469 16.346 113.624 1.00 45.37 107 TRP A C 1
ATOM 800 O O . TRP A 1 116 ? 26.457 16.251 114.358 1.00 47.50 107 TRP A O 1
ATOM 811 N N . PHE A 1 117 ? 24.222 16.181 114.057 1.00 42.68 108 PHE A N 1
ATOM 812 C CA . PHE A 1 117 ? 23.907 15.901 115.440 1.00 45.76 108 PHE A CA 1
ATOM 813 C C . PHE A 1 117 ? 24.601 14.592 115.897 1.00 45.06 108 PHE A C 1
ATOM 814 O O . PHE A 1 117 ? 25.375 14.555 116.851 1.00 44.50 108 PHE A O 1
ATOM 822 N N . GLY A 1 118 ? 24.352 13.552 115.144 1.00 44.36 109 GLY A N 1
ATOM 823 C CA . GLY A 1 118 ? 24.855 12.225 115.440 1.00 47.64 109 GLY A CA 1
ATOM 824 C C . GLY A 1 118 ? 26.331 12.074 115.237 1.00 50.65 109 GLY A C 1
ATOM 825 O O . GLY A 1 118 ? 26.997 11.456 116.042 1.00 57.08 109 GLY A O 1
ATOM 826 N N . GLU A 1 119 ? 26.846 12.665 114.180 1.00 54.85 110 GLU A N 1
ATOM 827 C CA . GLU A 1 119 ? 28.211 12.426 113.776 1.00 58.87 110 GLU A CA 1
ATOM 828 C C . GLU A 1 119 ? 29.203 13.354 114.477 1.00 60.33 110 GLU A C 1
ATOM 829 O O . GLU A 1 119 ? 30.347 12.978 114.660 1.00 65.69 110 GLU A O 1
ATOM 835 N N . SER A 1 120 ? 28.786 14.549 114.882 1.00 59.14 111 SER A N 1
ATOM 836 C CA . SER A 1 120 ? 29.747 15.556 115.322 1.00 59.84 111 SER A CA 1
ATOM 837 C C . SER A 1 120 ? 29.422 16.278 116.601 1.00 61.57 111 SER A C 1
ATOM 838 O O . SER A 1 120 ? 30.215 17.108 117.005 1.00 66.57 111 SER A O 1
ATOM 841 N N . MET A 1 121 ? 28.287 16.028 117.240 1.00 57.87 112 MET A N 1
ATOM 842 C CA . MET A 1 121 ? 27.946 16.820 118.424 1.00 55.97 112 MET A CA 1
ATOM 843 C C . MET A 1 121 ? 28.132 16.006 119.667 1.00 56.99 112 MET A C 1
ATOM 844 O O . MET A 1 121 ? 27.845 14.792 119.673 1.00 55.17 112 MET A O 1
ATOM 849 N N . THR A 1 122 ? 28.606 16.677 120.720 1.00 55.40 113 THR A N 1
ATOM 850 C CA . THR A 1 122 ? 28.819 16.049 121.999 1.00 55.90 113 THR A CA 1
ATOM 851 C C . THR A 1 122 ? 27.516 15.439 122.484 1.00 53.83 113 THR A C 1
ATOM 852 O O . THR A 1 122 ? 26.536 16.146 122.672 1.00 54.33 113 THR A O 1
ATOM 856 N N . ASP A 1 123 ? 27.502 14.125 122.634 1.00 53.94 114 ASP A N 1
ATOM 857 C CA . ASP A 1 123 ? 26.322 13.387 123.108 1.00 55.41 114 ASP A CA 1
ATOM 858 C C . ASP A 1 123 ? 25.255 13.163 122.069 1.00 52.77 114 ASP A C 1
ATOM 859 O O . ASP A 1 123 ? 24.170 12.669 122.372 1.00 51.92 114 ASP A O 1
ATOM 864 N N . GLY A 1 124 ? 25.559 13.525 120.838 1.00 53.07 115 GLY A N 1
ATOM 865 C CA . GLY A 1 124 ? 24.706 13.180 119.721 1.00 51.37 115 GLY A CA 1
ATOM 866 C C . GLY A 1 124 ? 24.810 11.710 119.415 1.00 50.52 115 GLY A C 1
ATOM 867 O O . GLY A 1 124 ? 25.789 11.054 119.807 1.00 49.00 115 GLY A O 1
ATOM 868 N N . PHE A 1 125 ? 23.787 11.209 118.724 1.00 47.94 116 PHE A N 1
ATOM 869 C CA . PHE A 1 125 ? 23.724 9.826 118.259 1.00 45.51 116 PHE A CA 1
ATOM 870 C C . PHE A 1 125 ? 22.937 9.757 116.944 1.00 44.47 116 PHE A C 1
ATOM 871 O O . PHE A 1 125 ? 22.099 10.638 116.653 1.00 40.39 116 PHE A O 1
ATOM 879 N N . GLN A 1 126 ? 23.247 8.720 116.163 1.00 42.34 117 GLN A N 1
ATOM 880 C CA . GLN A 1 126 ? 22.553 8.422 114.937 1.00 43.29 117 GLN A CA 1
ATOM 881 C C . GLN A 1 126 ? 21.344 7.659 115.377 1.00 42.23 117 GLN A C 1
ATOM 882 O O . GLN A 1 126 ? 21.420 6.919 116.358 1.00 44.30 117 GLN A O 1
ATOM 888 N N . PHE A 1 127 ? 20.224 7.858 114.687 1.00 37.23 118 PHE A N 1
ATOM 889 C CA . PHE A 1 127 ? 18.960 7.312 115.153 1.00 36.28 118 PHE A CA 1
ATOM 890 C C . PHE A 1 127 ? 18.894 5.812 114.912 1.00 36.28 118 PHE A C 1
ATOM 891 O O . PHE A 1 127 ? 19.257 5.324 113.848 1.00 37.41 118 PHE A O 1
ATOM 899 N N . GLU A 1 128 ? 18.396 5.070 115.885 1.00 37.20 119 GLU A N 1
ATOM 900 C CA . GLU A 1 128 ? 18.243 3.612 115.733 1.00 35.43 119 GLU A CA 1
ATOM 901 C C . GLU A 1 128 ? 16.777 3.312 115.799 1.00 33.31 119 GLU A C 1
ATOM 902 O O . GLU A 1 128 ? 16.026 4.101 116.412 1.00 33.00 119 GLU A O 1
ATOM 908 N N . TYR A 1 129 ? 16.387 2.157 115.235 1.00 29.96 120 TYR A N 1
ATOM 909 C CA . TYR A 1 129 ? 14.993 1.754 115.062 1.00 30.06 120 TYR A CA 1
ATOM 910 C C . TYR A 1 129 ? 14.735 0.347 115.655 1.00 31.70 120 TYR A C 1
ATOM 911 O O . TYR A 1 129 ? 15.638 -0.481 115.759 1.00 30.99 120 TYR A O 1
ATOM 920 N N . GLY A 1 130 ? 13.506 0.109 116.082 1.00 32.30 121 GLY A N 1
ATOM 921 C CA . GLY A 1 130 ? 13.108 -1.188 116.592 1.00 35.16 121 GLY A CA 1
ATOM 922 C C . GLY A 1 130 ? 12.669 -1.226 118.057 1.00 36.23 121 GLY A C 1
ATOM 923 O O . GLY A 1 130 ? 11.876 -2.091 118.436 1.00 38.38 121 GLY A O 1
ATOM 924 N N . GLY A 1 131 ? 13.220 -0.356 118.886 1.00 39.92 122 GLY A N 1
ATOM 925 C CA . GLY A 1 131 ? 12.840 -0.261 120.313 1.00 41.69 122 GLY A CA 1
ATOM 926 C C . GLY A 1 131 ? 13.891 -0.918 121.194 1.00 48.03 122 GLY A C 1
ATOM 927 O O . GLY A 1 131 ? 14.571 -1.868 120.749 1.00 49.27 122 GLY A O 1
ATOM 928 N N . GLN A 1 132 ? 13.952 -0.481 122.466 1.00 51.93 123 GLN A N 1
ATOM 929 C CA . GLN A 1 132 ? 15.128 -0.662 123.346 1.00 54.59 123 GLN A CA 1
ATOM 930 C C . GLN A 1 132 ? 15.617 -2.128 123.478 1.00 54.60 123 GLN A C 1
ATOM 931 O O . GLN A 1 132 ? 16.820 -2.343 123.643 1.00 58.42 123 GLN A O 1
ATOM 933 N N . GLY A 1 133 ? 14.739 -3.123 123.354 1.00 48.33 124 GLY A N 1
ATOM 934 C CA . GLY A 1 133 ? 15.217 -4.509 123.304 1.00 51.25 124 GLY A CA 1
ATOM 935 C C . GLY A 1 133 ? 16.079 -4.960 122.105 1.00 50.08 124 GLY A C 1
ATOM 936 O O . GLY A 1 133 ? 16.860 -5.903 122.209 1.00 51.64 124 GLY A O 1
ATOM 937 N N . SER A 1 134 ? 15.949 -4.306 120.957 1.00 44.52 125 SER A N 1
ATOM 938 C CA . SER A 1 134 ? 16.413 -4.902 119.717 1.00 41.27 125 SER A CA 1
ATOM 939 C C . SER A 1 134 ? 17.929 -4.743 119.443 1.00 40.10 125 SER A C 1
ATOM 940 O O . SER A 1 134 ? 18.568 -3.850 119.945 1.00 41.64 125 SER A O 1
ATOM 943 N N . ASP A 1 135 ? 18.486 -5.641 118.638 1.00 38.46 126 ASP A N 1
ATOM 944 C CA . ASP A 1 135 ? 19.841 -5.478 118.089 1.00 40.72 126 ASP A CA 1
ATOM 945 C C . ASP A 1 135 ? 19.765 -4.759 116.691 1.00 37.67 126 ASP A C 1
ATOM 946 O O . ASP A 1 135 ? 19.073 -5.236 115.768 1.00 33.28 126 ASP A O 1
ATOM 951 N N . PRO A 1 136 ? 20.490 -3.647 116.523 1.00 38.46 127 PRO A N 1
ATOM 952 C CA . PRO A 1 136 ? 20.272 -2.898 115.236 1.00 39.05 127 PRO A CA 1
ATOM 953 C C . PRO A 1 136 ? 20.600 -3.702 113.953 1.00 38.06 127 PRO A C 1
ATOM 954 O O . PRO A 1 136 ? 19.939 -3.505 112.933 1.00 35.42 127 PRO A O 1
ATOM 958 N N . ALA A 1 137 ? 21.592 -4.595 114.005 1.00 36.47 128 ALA A N 1
ATOM 959 C CA . ALA A 1 137 ? 21.911 -5.373 112.822 1.00 36.77 128 ALA A CA 1
ATOM 960 C C . ALA A 1 137 ? 20.743 -6.282 112.411 1.00 35.69 128 ALA A C 1
ATOM 961 O O . ALA A 1 137 ? 20.455 -6.423 111.201 1.00 37.18 128 ALA A O 1
ATOM 963 N N . ASP A 1 138 ? 20.072 -6.900 113.394 1.00 34.73 129 ASP A N 1
ATOM 964 C CA . ASP A 1 138 ? 18.852 -7.663 113.136 1.00 32.28 129 ASP A CA 1
ATOM 965 C C . ASP A 1 138 ? 17.786 -6.722 112.496 1.00 29.76 129 ASP A C 1
ATOM 966 O O . ASP A 1 138 ? 17.128 -7.059 111.532 1.00 26.55 129 ASP A O 1
ATOM 971 N N . VAL A 1 139 ? 17.611 -5.542 113.058 1.00 28.14 130 VAL A N 1
ATOM 972 C CA . VAL A 1 139 ? 16.523 -4.686 112.570 1.00 28.03 130 VAL A CA 1
ATOM 973 C C . VAL A 1 139 ? 16.818 -4.230 111.139 1.00 27.27 130 VAL A C 1
ATOM 974 O O . VAL A 1 139 ? 15.909 -4.081 110.341 1.00 26.66 130 VAL A O 1
ATOM 978 N N . ALA A 1 140 ? 18.086 -4.017 110.838 1.00 28.58 131 ALA A N 1
ATOM 979 C CA . ALA A 1 140 ? 18.533 -3.596 109.481 1.00 29.84 131 ALA A CA 1
ATOM 980 C C . ALA A 1 140 ? 18.166 -4.661 108.460 1.00 28.57 131 ALA A C 1
ATOM 981 O O . ALA A 1 140 ? 17.711 -4.340 107.362 1.00 29.18 131 ALA A O 1
ATOM 983 N N . ILE A 1 141 ? 18.325 -5.923 108.835 1.00 27.96 132 ILE A N 1
ATOM 984 C CA . ILE A 1 141 ? 17.897 -7.007 107.978 1.00 27.67 132 ILE A CA 1
ATOM 985 C C . ILE A 1 141 ? 16.384 -6.988 107.813 1.00 26.68 132 ILE A C 1
ATOM 986 O O . ILE A 1 141 ? 15.901 -7.137 106.670 1.00 27.99 132 ILE A O 1
ATOM 991 N N . GLN A 1 142 ? 15.646 -6.749 108.892 1.00 24.47 133 GLN A N 1
ATOM 992 C CA . GLN A 1 142 ? 14.178 -6.621 108.790 1.00 24.12 133 GLN A CA 1
ATOM 993 C C . GLN A 1 142 ? 13.712 -5.469 107.870 1.00 23.92 133 GLN A C 1
ATOM 994 O O . GLN A 1 142 ? 12.801 -5.627 107.071 1.00 22.35 133 GLN A O 1
ATOM 1000 N N . LEU A 1 143 ? 14.358 -4.323 107.980 1.00 24.55 134 LEU A N 1
ATOM 1001 C CA . LEU A 1 143 ? 14.061 -3.197 107.103 1.00 24.30 134 LEU A CA 1
ATOM 1002 C C . LEU A 1 143 ? 14.333 -3.545 105.632 1.00 23.87 134 LEU A C 1
ATOM 1003 O O . LEU A 1 143 ? 13.592 -3.188 104.775 1.00 23.45 134 LEU A O 1
ATOM 1008 N N . THR A 1 144 ? 15.434 -4.206 105.355 1.00 24.53 135 THR A N 1
ATOM 1009 C CA . THR A 1 144 ? 15.718 -4.636 104.011 1.00 25.14 135 THR A CA 1
ATOM 1010 C C . THR A 1 144 ? 14.541 -5.449 103.467 1.00 26.02 135 THR A C 1
ATOM 1011 O O . THR A 1 144 ? 14.057 -5.176 102.381 1.00 26.86 135 THR A O 1
ATOM 1015 N N . PHE A 1 145 ? 14.023 -6.400 104.231 1.00 25.56 136 PHE A N 1
ATOM 1016 C CA . PHE A 1 145 ? 12.855 -7.147 103.715 1.00 26.39 136 PHE A CA 1
ATOM 1017 C C . PHE A 1 145 ? 11.608 -6.283 103.631 1.00 26.34 136 PHE A C 1
ATOM 1018 O O . PHE A 1 145 ? 10.835 -6.377 102.663 1.00 24.80 136 PHE A O 1
ATOM 1026 N N . LEU A 1 146 ? 11.431 -5.390 104.589 1.00 26.89 137 LEU A N 1
ATOM 1027 C CA . LEU A 1 146 ? 10.280 -4.481 104.483 1.00 29.15 137 LEU A CA 1
ATOM 1028 C C . LEU A 1 146 ? 10.296 -3.589 103.220 1.00 28.91 137 LEU A C 1
ATOM 1029 O O . LEU A 1 146 ? 9.247 -3.410 102.605 1.00 28.37 137 LEU A O 1
ATOM 1034 N N . ARG A 1 147 ? 11.467 -3.101 102.828 1.00 29.10 138 ARG A N 1
ATOM 1035 C CA . ARG A 1 147 ? 11.587 -2.277 101.608 1.00 32.37 138 ARG A CA 1
ATOM 1036 C C . ARG A 1 147 ? 11.170 -3.129 100.410 1.00 34.61 138 ARG A C 1
ATOM 1037 O O . ARG A 1 147 ? 10.407 -2.702 99.571 1.00 35.06 138 ARG A O 1
ATOM 1045 N N . LEU A 1 148 ? 11.577 -4.389 100.418 1.00 32.51 139 LEU A N 1
ATOM 1046 C CA . LEU A 1 148 ? 11.263 -5.298 99.331 1.00 33.44 139 LEU A CA 1
ATOM 1047 C C . LEU A 1 148 ? 9.754 -5.545 99.237 1.00 31.40 139 LEU A C 1
ATOM 1048 O O . LEU A 1 148 ? 9.223 -5.799 98.164 1.00 28.48 139 LEU A O 1
ATOM 1053 N N . MET A 1 149 ? 9.082 -5.534 100.380 1.00 29.93 140 MET A N 1
ATOM 1054 C CA . MET A 1 149 ? 7.633 -5.779 100.404 1.00 31.01 140 MET A CA 1
ATOM 1055 C C . MET A 1 149 ? 6.762 -4.502 100.416 1.00 30.85 140 MET A C 1
ATOM 1056 O O . MET A 1 149 ? 5.606 -4.539 100.780 1.00 29.33 140 MET A O 1
ATOM 1061 N N . SER A 1 150 ? 7.287 -3.380 99.955 1.00 30.11 141 SER A N 1
ATOM 1062 C CA . SER A 1 150 ? 6.480 -2.167 99.988 1.00 32.51 141 SER A CA 1
ATOM 1063 C C . SER A 1 150 ? 6.728 -1.359 98.731 1.00 32.42 141 SER A C 1
ATOM 1064 O O . SER A 1 150 ? 7.736 -1.530 98.056 1.00 34.08 141 SER A O 1
ATOM 1067 N N . THR A 1 151 ? 5.798 -0.518 98.365 1.00 31.59 142 THR A N 1
ATOM 1068 C CA . THR A 1 151 ? 6.036 0.256 97.179 1.00 34.31 142 THR A CA 1
ATOM 1069 C C . THR A 1 151 ? 6.491 1.665 97.566 1.00 34.25 142 THR A C 1
ATOM 1070 O O . THR A 1 151 ? 7.058 2.358 96.769 1.00 32.36 142 THR A O 1
ATOM 1074 N N . GLU A 1 152 ? 6.278 2.075 98.795 1.00 34.18 143 GLU A N 1
ATOM 1075 C CA . GLU A 1 152 ? 6.820 3.332 99.206 1.00 36.45 143 GLU A CA 1
ATOM 1076 C C . GLU A 1 152 ? 6.974 3.385 100.686 1.00 33.96 143 GLU A C 1
ATOM 1077 O O . GLU A 1 152 ? 6.403 2.564 101.387 1.00 35.09 143 GLU A O 1
ATOM 1083 N N . ALA A 1 153 ? 7.735 4.376 101.143 1.00 31.02 144 ALA A N 1
ATOM 1084 C CA . ALA A 1 153 ? 7.948 4.633 102.546 1.00 31.76 144 ALA A CA 1
ATOM 1085 C C . ALA A 1 153 ? 7.900 6.140 102.812 1.00 34.43 144 ALA A C 1
ATOM 1086 O O . ALA A 1 153 ? 8.111 6.949 101.896 1.00 30.28 144 ALA A O 1
ATOM 1088 N N . SER A 1 154 ? 7.615 6.482 104.073 1.00 31.71 145 SER A N 1
ATOM 1089 C CA . SER A 1 154 ? 7.528 7.860 104.513 1.00 33.60 145 SER A CA 1
ATOM 1090 C C . SER A 1 154 ? 7.935 7.961 105.966 1.00 31.04 145 SER A C 1
ATOM 1091 O O . SER A 1 154 ? 7.816 6.989 106.736 1.00 28.17 145 SER A O 1
ATOM 1094 N N . GLN A 1 155 ? 8.454 9.119 106.317 1.00 28.20 146 GLN A N 1
ATOM 1095 C CA . GLN A 1 155 ? 8.811 9.403 107.694 1.00 29.83 146 GLN A CA 1
ATOM 1096 C C . GLN A 1 155 ? 8.565 10.908 107.951 1.00 32.85 146 GLN A C 1
ATOM 1097 O O . GLN A 1 155 ? 8.786 11.746 107.043 1.00 29.81 146 GLN A O 1
ATOM 1103 N N . GLN A 1 156 ? 8.128 11.227 109.161 1.00 31.17 147 GLN A N 1
ATOM 1104 C CA . GLN A 1 156 ? 8.019 12.607 109.624 1.00 32.49 147 GLN A CA 1
ATOM 1105 C C . GLN A 1 156 ? 9.009 12.882 110.763 1.00 32.14 147 GLN A C 1
ATOM 1106 O O . GLN A 1 156 ? 9.350 11.991 111.509 1.00 30.81 147 GLN A O 1
ATOM 1112 N N . ILE A 1 157 ? 9.515 14.103 110.856 1.00 33.53 148 ILE A N 1
ATOM 1113 C CA . ILE A 1 157 ? 10.387 14.532 111.947 1.00 35.00 148 ILE A CA 1
ATOM 1114 C C . ILE A 1 157 ? 10.016 15.950 112.320 1.00 35.05 148 ILE A C 1
ATOM 1115 O O . ILE A 1 157 ? 9.808 16.809 111.440 1.00 32.44 148 ILE A O 1
ATOM 1120 N N . THR A 1 158 ? 10.026 16.234 113.603 1.00 33.90 149 THR A N 1
ATOM 1121 C CA . THR A 1 158 ? 9.762 17.581 114.070 1.00 32.84 149 THR A CA 1
ATOM 1122 C C . THR A 1 158 ? 11.038 18.149 114.617 1.00 32.80 149 THR A C 1
ATOM 1123 O O . THR A 1 158 ? 11.653 17.531 115.471 1.00 31.02 149 THR A O 1
ATOM 1127 N N . TYR A 1 159 ? 11.441 19.317 114.114 1.00 33.06 150 TYR A N 1
ATOM 1128 C CA . TYR A 1 159 ? 12.554 20.091 114.675 1.00 34.40 150 TYR A CA 1
ATOM 1129 C C . TYR A 1 159 ? 11.975 21.138 115.605 1.00 37.06 150 TYR A C 1
ATOM 1130 O O . TYR A 1 159 ? 11.213 21.992 115.143 1.00 34.87 150 TYR A O 1
ATOM 1139 N N . HIS A 1 160 ? 12.377 21.100 116.885 1.00 37.57 151 HIS A N 1
ATOM 1140 C CA . HIS A 1 160 ? 11.955 22.072 117.893 1.00 39.29 151 HIS A CA 1
ATOM 1141 C C . HIS A 1 160 ? 13.040 23.111 118.018 1.00 40.53 151 HIS A C 1
ATOM 1142 O O . HIS A 1 160 ? 14.209 22.760 118.133 1.00 41.17 151 HIS A O 1
ATOM 1149 N N . CYS A 1 161 ? 12.677 24.389 117.995 1.00 39.43 152 CYS A N 1
ATOM 1150 C CA . CYS A 1 161 ? 13.670 25.402 117.804 1.00 40.12 152 CYS A CA 1
ATOM 1151 C C . CYS A 1 161 ? 13.503 26.572 118.752 1.00 42.10 152 CYS A C 1
ATOM 1152 O O . CYS A 1 161 ? 12.393 26.965 119.086 1.00 40.49 152 CYS A O 1
ATOM 1155 N N . LYS A 1 162 ? 14.648 27.097 119.180 1.00 44.63 153 LYS A N 1
ATOM 1156 C CA . LYS A 1 162 ? 14.752 28.356 119.928 1.00 47.41 153 LYS A CA 1
ATOM 1157 C C . LYS A 1 162 ? 15.949 29.084 119.348 1.00 47.48 153 LYS A C 1
ATOM 1158 O O . LYS A 1 162 ? 17.105 28.649 119.487 1.00 47.20 153 LYS A O 1
ATOM 1160 N N . ASN A 1 163 ? 15.652 30.175 118.663 1.00 47.44 154 ASN A N 1
ATOM 1161 C CA . ASN A 1 163 ? 16.650 30.956 117.976 1.00 48.59 154 ASN A CA 1
ATOM 1162 C C . ASN A 1 163 ? 17.385 30.169 116.893 1.00 46.97 154 ASN A C 1
ATOM 1163 O O . ASN A 1 163 ? 18.599 30.328 116.723 1.00 48.98 154 ASN A O 1
ATOM 1168 N N . SER A 1 164 ? 16.645 29.354 116.131 1.00 43.03 155 SER A N 1
ATOM 1169 C CA . SER A 1 164 ? 17.263 28.464 115.139 1.00 40.68 155 SER A CA 1
ATOM 1170 C C . SER A 1 164 ? 16.338 28.197 113.962 1.00 39.36 155 SER A C 1
ATOM 1171 O O . SER A 1 164 ? 15.314 27.535 114.108 1.00 41.05 155 SER A O 1
ATOM 1174 N N . VAL A 1 165 ? 16.720 28.683 112.796 1.00 37.63 156 VAL A N 1
ATOM 1175 C CA . VAL A 1 165 ? 15.931 28.502 111.603 1.00 37.51 156 VAL A CA 1
ATOM 1176 C C . VAL A 1 165 ? 16.082 27.049 111.157 1.00 35.14 156 VAL A C 1
ATOM 1177 O O . VAL A 1 165 ? 17.177 26.531 111.195 1.00 35.95 156 VAL A O 1
ATOM 1181 N N . ALA A 1 166 ? 14.982 26.411 110.780 1.00 32.40 157 ALA A N 1
ATOM 1182 C CA . ALA A 1 166 ? 15.006 25.031 110.329 1.00 31.27 157 ALA A CA 1
ATOM 1183 C C . ALA A 1 166 ? 14.889 24.909 108.831 1.00 30.77 157 ALA A C 1
ATOM 1184 O O . ALA A 1 166 ? 15.398 23.947 108.271 1.00 30.65 157 ALA A O 1
ATOM 1186 N N . TYR A 1 167 ? 14.123 25.810 108.212 1.00 30.49 158 TYR A N 1
ATOM 1187 C CA . TYR A 1 167 ? 13.751 25.666 106.799 1.00 31.07 158 TYR A CA 1
ATOM 1188 C C . TYR A 1 167 ? 13.813 27.053 106.147 1.00 32.03 158 TYR A C 1
ATOM 1189 O O . TYR A 1 167 ? 14.834 27.439 105.606 1.00 34.59 158 TYR A O 1
ATOM 1198 N N . MET A 1 168 ? 12.743 27.812 106.266 1.00 33.04 159 MET A N 1
ATOM 1199 C CA . MET A 1 168 ? 12.638 29.091 105.612 1.00 35.37 159 MET A CA 1
ATOM 1200 C C . MET A 1 168 ? 13.166 30.170 106.577 1.00 38.16 159 MET A C 1
ATOM 1201 O O . MET A 1 168 ? 12.848 30.153 107.792 1.00 38.84 159 MET A O 1
ATOM 1206 N N . ASP A 1 169 ? 14.018 31.067 106.062 1.00 38.80 160 ASP A N 1
ATOM 1207 C CA . ASP A 1 169 ? 14.480 32.219 106.835 1.00 38.88 160 ASP A CA 1
ATOM 1208 C C . ASP A 1 169 ? 13.613 33.433 106.499 1.00 40.51 160 ASP A C 1
ATOM 1209 O O . ASP A 1 169 ? 13.600 33.916 105.345 1.00 36.75 160 ASP A O 1
ATOM 1214 N N . GLN A 1 170 ? 12.919 33.928 107.518 1.00 41.12 161 GLN A N 1
ATOM 1215 C CA . GLN A 1 170 ? 11.959 35.003 107.337 1.00 44.37 161 GLN A CA 1
ATOM 1216 C C . GLN A 1 170 ? 12.604 36.285 106.765 1.00 44.59 161 GLN A C 1
ATOM 1217 O O . GLN A 1 170 ? 12.006 36.960 105.944 1.00 43.63 161 GLN A O 1
ATOM 1223 N N . GLN A 1 171 ? 13.829 36.571 107.194 1.00 45.03 162 GLN A N 1
ATOM 1224 C CA . GLN A 1 171 ? 14.530 37.804 106.842 1.00 47.92 162 GLN A CA 1
ATOM 1225 C C . GLN A 1 171 ? 14.823 37.858 105.342 1.00 47.13 162 GLN A C 1
ATOM 1226 O O . GLN A 1 171 ? 14.672 38.884 104.728 1.00 50.04 162 GLN A O 1
ATOM 1232 N N . THR A 1 172 ? 15.259 36.742 104.794 1.00 44.92 163 THR A N 1
ATOM 1233 C CA . THR A 1 172 ? 15.713 36.625 103.411 1.00 45.77 163 THR A CA 1
ATOM 1234 C C . THR A 1 172 ? 14.644 36.040 102.517 1.00 42.57 163 THR A C 1
ATOM 1235 O O . THR A 1 172 ? 14.668 36.271 101.339 1.00 43.40 163 THR A O 1
ATOM 1239 N N . GLY A 1 173 ? 13.738 35.238 103.079 1.00 41.28 164 GLY A N 1
ATOM 1240 C CA . GLY A 1 173 ? 12.701 34.554 102.320 1.00 39.30 164 GLY A CA 1
ATOM 1241 C C . GLY A 1 173 ? 13.165 33.315 101.574 1.00 38.60 164 GLY A C 1
ATOM 1242 O O . GLY A 1 173 ? 12.426 32.782 100.720 1.00 38.76 164 GLY A O 1
ATOM 1243 N N . ASN A 1 174 ? 14.377 32.845 101.862 1.00 36.44 165 ASN A N 1
ATOM 1244 C CA . ASN A 1 174 ? 14.935 31.734 101.081 1.00 37.90 165 ASN A CA 1
ATOM 1245 C C . ASN A 1 174 ? 15.273 30.520 101.950 1.00 35.58 165 ASN A C 1
ATOM 1246 O O . ASN A 1 174 ? 15.167 30.581 103.162 1.00 35.96 165 ASN A O 1
ATOM 1251 N N . LEU A 1 175 ? 15.690 29.428 101.325 1.00 35.29 166 LEU A N 1
ATOM 1252 C CA . LEU A 1 175 ? 15.911 28.173 102.054 1.00 33.72 166 LEU A CA 1
ATOM 1253 C C . LEU A 1 175 ? 17.372 27.806 102.354 1.00 35.47 166 LEU A C 1
ATOM 1254 O O . LEU A 1 175 ? 17.688 26.644 102.718 1.00 32.01 166 LEU A O 1
ATOM 1259 N N . LYS A 1 176 ? 18.249 28.799 102.341 1.00 38.32 167 LYS A N 1
ATOM 1260 C CA . LYS A 1 176 ? 19.686 28.494 102.413 1.00 42.51 167 LYS A CA 1
ATOM 1261 C C . LYS A 1 176 ? 20.178 28.145 103.801 1.00 41.04 167 LYS A C 1
ATOM 1262 O O . LYS A 1 176 ? 21.239 27.580 103.930 1.00 40.80 167 LYS A O 1
ATOM 1268 N N . LYS A 1 177 ? 19.393 28.423 104.832 1.00 40.85 168 LYS A N 1
ATOM 1269 C CA . LYS A 1 177 ? 19.745 27.978 106.178 1.00 40.65 168 LYS A CA 1
ATOM 1270 C C . LYS A 1 177 ? 19.060 26.660 106.565 1.00 37.35 168 LYS A C 1
ATOM 1271 O O . LYS A 1 177 ? 19.192 26.207 107.700 1.00 35.84 168 LYS A O 1
ATOM 1277 N N . ALA A 1 178 ? 18.317 26.062 105.639 1.00 35.44 169 ALA A N 1
ATOM 1278 C CA . ALA A 1 178 ? 17.595 24.820 105.915 1.00 35.01 169 ALA A CA 1
ATOM 1279 C C . ALA A 1 178 ? 18.495 23.664 106.322 1.00 35.21 169 ALA A C 1
ATOM 1280 O O . ALA A 1 178 ? 19.588 23.460 105.761 1.00 35.84 169 ALA A O 1
ATOM 1282 N N . LEU A 1 179 ? 18.006 22.905 107.297 1.00 34.11 170 LEU A N 1
ATOM 1283 C CA . LEU A 1 179 ? 18.711 21.707 107.787 1.00 33.55 170 LEU A CA 1
ATOM 1284 C C . LEU A 1 179 ? 18.756 20.593 106.790 1.00 32.62 170 LEU A C 1
ATOM 1285 O O . LEU A 1 179 ? 17.960 20.560 105.824 1.00 29.97 170 LEU A O 1
ATOM 1290 N N . LEU A 1 180 ? 19.707 19.685 107.022 1.00 34.09 171 LEU A N 1
ATOM 1291 C CA . LEU A 1 180 ? 19.887 18.517 106.159 1.00 35.06 171 LEU A CA 1
ATOM 1292 C C . LEU A 1 180 ? 19.439 17.295 106.926 1.00 33.14 171 LEU A C 1
ATOM 1293 O O . LEU A 1 180 ? 19.609 17.234 108.142 1.00 30.83 171 LEU A O 1
ATOM 1298 N N . LEU A 1 181 ? 18.874 16.334 106.219 1.00 31.99 172 LEU A N 1
ATOM 1299 C CA . LEU A 1 181 ? 18.659 15.002 106.781 1.00 32.60 172 LEU A CA 1
ATOM 1300 C C . LEU A 1 181 ? 19.586 14.008 106.121 1.00 33.14 172 LEU A C 1
ATOM 1301 O O . LEU A 1 181 ? 19.901 14.150 104.927 1.00 34.67 172 LEU A O 1
ATOM 1306 N N . GLN A 1 182 ? 19.972 12.977 106.870 1.00 34.45 173 GLN A N 1
ATOM 1307 C CA . GLN A 1 182 ? 20.752 11.864 106.354 1.00 33.72 173 GLN A CA 1
ATOM 1308 C C . GLN A 1 182 ? 19.831 10.683 106.277 1.00 32.38 173 GLN A C 1
ATOM 1309 O O . GLN A 1 182 ? 19.339 10.185 107.309 1.00 29.19 173 GLN A O 1
ATOM 1315 N N . GLY A 1 183 ? 19.593 10.212 105.054 1.00 32.58 174 GLY A N 1
ATOM 1316 C CA . GLY A 1 183 ? 18.864 8.945 104.817 1.00 33.59 174 GLY A CA 1
ATOM 1317 C C . GLY A 1 183 ? 19.673 7.688 105.084 1.00 35.55 174 GLY A C 1
ATOM 1318 O O . GLY A 1 183 ? 20.866 7.765 105.301 1.00 40.49 174 GLY A O 1
ATOM 1319 N N . SER A 1 184 ? 19.037 6.525 105.044 1.00 39.24 175 SER A N 1
ATOM 1320 C CA . SER A 1 184 ? 19.693 5.251 105.421 1.00 42.86 175 SER A CA 1
ATOM 1321 C C . SER A 1 184 ? 20.853 4.642 104.581 1.00 48.51 175 SER A C 1
ATOM 1322 O O . SER A 1 184 ? 21.625 3.810 105.106 1.00 52.83 175 SER A O 1
ATOM 1325 N N . ASN A 1 185 ? 21.005 5.041 103.330 1.00 49.08 176 ASN A N 1
ATOM 1326 C CA . ASN A 1 185 ? 22.066 4.501 102.464 1.00 49.58 176 ASN A CA 1
ATOM 1327 C C . ASN A 1 185 ? 22.983 5.628 101.987 1.00 48.62 176 ASN A C 1
ATOM 1328 O O . ASN A 1 185 ? 23.224 5.793 100.790 1.00 44.09 176 ASN A O 1
ATOM 1333 N N . GLU A 1 186 ? 23.440 6.437 102.921 1.00 50.95 177 GLU A N 1
ATOM 1334 C CA . GLU A 1 186 ? 24.346 7.550 102.600 1.00 55.98 177 GLU A CA 1
ATOM 1335 C C . GLU A 1 186 ? 23.770 8.530 101.570 1.00 51.44 177 GLU A C 1
ATOM 1336 O O . GLU A 1 186 ? 24.499 9.070 100.751 1.00 53.78 177 GLU A O 1
ATOM 1342 N N . ILE A 1 187 ? 22.466 8.752 101.618 1.00 47.97 178 ILE A N 1
ATOM 1343 C CA . ILE A 1 187 ? 21.799 9.707 100.733 1.00 45.74 178 ILE A CA 1
ATOM 1344 C C . ILE A 1 187 ? 21.358 10.873 101.592 1.00 41.55 178 ILE A C 1
ATOM 1345 O O . ILE A 1 187 ? 20.612 10.681 102.546 1.00 40.30 178 ILE A O 1
ATOM 1350 N N . GLU A 1 188 ? 21.824 12.069 101.268 1.00 40.30 179 GLU A N 1
ATOM 1351 C CA . GLU A 1 188 ? 21.355 13.287 101.938 1.00 40.86 179 GLU A CA 1
ATOM 1352 C C . GLU A 1 188 ? 20.011 13.712 101.362 1.00 39.77 179 GLU A C 1
ATOM 1353 O O . GLU A 1 188 ? 19.762 13.544 100.160 1.00 42.75 179 GLU A O 1
ATOM 1359 N N . ILE A 1 189 ? 19.130 14.217 102.221 1.00 37.16 180 ILE A N 1
ATOM 1360 C CA . ILE A 1 189 ? 17.811 14.686 101.808 1.00 34.45 180 ILE A CA 1
ATOM 1361 C C . ILE A 1 189 ? 17.804 16.129 102.260 1.00 34.60 180 ILE A C 1
ATOM 1362 O O . ILE A 1 189 ? 18.119 16.421 103.420 1.00 31.17 180 ILE A O 1
ATOM 1367 N N . ARG A 1 190 ? 17.414 16.990 101.331 1.00 35.14 181 ARG A N 1
ATOM 1368 C CA . ARG A 1 190 ? 17.649 18.424 101.363 1.00 38.88 181 ARG A CA 1
ATOM 1369 C C . ARG A 1 190 ? 16.373 19.175 101.159 1.00 33.74 181 ARG A C 1
ATOM 1370 O O . ARG A 1 190 ? 15.381 18.622 100.700 1.00 32.10 181 ARG A O 1
ATOM 1378 N N . ALA A 1 191 ? 16.439 20.450 101.482 1.00 31.82 182 ALA A N 1
ATOM 1379 C CA . ALA A 1 191 ? 15.362 21.395 101.213 1.00 32.09 182 ALA A CA 1
ATOM 1380 C C . ALA A 1 191 ? 15.262 21.733 99.696 1.00 31.66 182 ALA A C 1
ATOM 1381 O O . ALA A 1 191 ? 14.172 21.867 99.159 1.00 29.61 182 ALA A O 1
ATOM 1383 N N . GLU A 1 192 ? 16.418 21.843 99.043 1.00 32.49 183 GLU A N 1
ATOM 1384 C CA . GLU A 1 192 ? 16.526 22.171 97.609 1.00 34.62 183 GLU A CA 1
ATOM 1385 C C . GLU A 1 192 ? 17.397 21.185 96.853 1.00 35.65 183 GLU A C 1
ATOM 1386 O O . GLU A 1 192 ? 18.238 20.483 97.431 1.00 34.55 183 GLU A O 1
ATOM 1392 N N . GLY A 1 193 ? 17.191 21.172 95.547 1.00 38.92 184 GLY A N 1
ATOM 1393 C CA . GLY A 1 193 ? 18.004 20.426 94.608 1.00 39.15 184 GLY A CA 1
ATOM 1394 C C . GLY A 1 193 ? 17.058 19.573 93.818 1.00 41.58 184 GLY A C 1
ATOM 1395 O O . GLY A 1 193 ? 15.889 19.946 93.599 1.00 41.41 184 GLY A O 1
ATOM 1396 N N . ASN A 1 194 ? 17.566 18.433 93.373 1.00 42.42 185 ASN A N 1
ATOM 1397 C CA . ASN A 1 194 ? 16.781 17.483 92.612 1.00 44.19 185 ASN A CA 1
ATOM 1398 C C . ASN A 1 194 ? 15.517 17.144 93.406 1.00 44.93 185 ASN A C 1
ATOM 1399 O O . ASN A 1 194 ? 15.583 16.796 94.589 1.00 48.09 185 ASN A O 1
ATOM 1404 N N . SER A 1 195 ? 14.367 17.233 92.779 1.00 42.38 186 SER A N 1
ATOM 1405 C CA . SER A 1 195 ? 13.130 17.147 93.514 1.00 44.50 186 SER A CA 1
ATOM 1406 C C . SER A 1 195 ? 12.739 15.733 94.011 1.00 47.06 186 SER A C 1
ATOM 1407 O O . SER A 1 195 ? 11.670 15.549 94.589 1.00 47.32 186 SER A O 1
ATOM 1410 N N . ARG A 1 196 ? 13.567 14.732 93.760 1.00 48.77 187 ARG A N 1
ATOM 1411 C CA . ARG A 1 196 ? 13.282 13.404 94.259 1.00 50.80 187 ARG A CA 1
ATOM 1412 C C . ARG A 1 196 ? 14.078 13.158 95.539 1.00 47.44 187 ARG A C 1
ATOM 1413 O O . ARG A 1 196 ? 13.879 12.164 96.222 1.00 43.68 187 ARG A O 1
ATOM 1421 N N . PHE A 1 197 ? 14.979 14.076 95.870 1.00 42.74 188 PHE A N 1
ATOM 1422 C CA . PHE A 1 197 ? 15.754 13.962 97.074 1.00 41.02 188 PHE A CA 1
ATOM 1423 C C . PHE A 1 197 ? 15.425 15.089 98.040 1.00 37.76 188 PHE A C 1
ATOM 1424 O O . PHE A 1 197 ? 16.254 15.408 98.879 1.00 35.86 188 PHE A O 1
ATOM 1432 N N . THR A 1 198 ? 14.258 15.729 97.902 1.00 34.30 189 THR A N 1
ATOM 1433 C CA . THR A 1 198 ? 13.946 16.866 98.743 1.00 31.16 189 THR A CA 1
ATOM 1434 C C . THR A 1 198 ? 12.810 16.574 99.669 1.00 29.35 189 THR A C 1
ATOM 1435 O O . THR A 1 198 ? 11.833 15.976 99.283 1.00 25.22 189 THR A O 1
ATOM 1439 N N . TYR A 1 199 ? 12.925 17.076 100.897 1.00 28.53 190 TYR A N 1
ATOM 1440 C CA . TYR A 1 199 ? 11.844 16.935 101.853 1.00 28.75 190 TYR A CA 1
ATOM 1441 C C . TYR A 1 199 ? 10.804 18.039 101.704 1.00 30.65 190 TYR A C 1
ATOM 1442 O O . TYR A 1 199 ? 11.055 19.009 100.996 1.00 32.30 190 TYR A O 1
ATOM 1451 N N . SER A 1 200 ? 9.639 17.873 102.331 1.00 30.39 191 SER A N 1
ATOM 1452 C CA . SER A 1 200 ? 8.574 18.865 102.304 1.00 32.83 191 SER A CA 1
ATOM 1453 C C . SER A 1 200 ? 8.325 19.245 103.766 1.00 34.12 191 SER A C 1
ATOM 1454 O O . SER A 1 200 ? 8.807 18.565 104.678 1.00 28.91 191 SER A O 1
ATOM 1457 N N . VAL A 1 201 ? 7.618 20.356 103.959 1.00 34.56 192 VAL A N 1
ATOM 1458 C CA . VAL A 1 201 ? 7.425 20.950 105.250 1.00 35.19 192 VAL A CA 1
ATOM 1459 C C . VAL A 1 201 ? 5.950 21.311 105.399 1.00 37.32 192 VAL A C 1
ATOM 1460 O O . VAL A 1 201 ? 5.409 22.040 104.570 1.00 36.29 192 VAL A O 1
ATOM 1464 N N . THR A 1 202 ? 5.295 20.809 106.451 1.00 37.92 193 THR A N 1
ATOM 1465 C CA . THR A 1 202 ? 3.857 21.073 106.646 1.00 40.36 193 THR A CA 1
ATOM 1466 C C . THR A 1 202 ? 3.651 22.335 107.470 1.00 40.61 193 THR A C 1
ATOM 1467 O O . THR A 1 202 ? 2.807 23.134 107.146 1.00 45.95 193 THR A O 1
ATOM 1471 N N . VAL A 1 203 ? 4.418 22.530 108.535 1.00 40.58 194 VAL A N 1
ATOM 1472 C CA . VAL A 1 203 ? 4.334 23.785 109.307 1.00 41.24 194 VAL A CA 1
ATOM 1473 C C . VAL A 1 203 ? 5.744 24.238 109.626 1.00 38.95 194 VAL A C 1
ATOM 1474 O O . VAL A 1 203 ? 6.616 23.407 109.868 1.00 36.10 194 VAL A O 1
ATOM 1478 N N . ASP A 1 204 ? 5.967 25.549 109.623 1.00 38.20 195 ASP A N 1
ATOM 1479 C CA . ASP A 1 204 ? 7.300 26.108 109.821 1.00 36.69 195 ASP A CA 1
ATOM 1480 C C . ASP A 1 204 ? 7.282 27.291 110.798 1.00 36.44 195 ASP A C 1
ATOM 1481 O O . ASP A 1 204 ? 7.070 28.414 110.406 1.00 35.60 195 ASP A O 1
ATOM 1486 N N . GLY A 1 205 ? 7.508 27.001 112.085 1.00 36.75 196 GLY A N 1
ATOM 1487 C CA . GLY A 1 205 ? 7.474 27.985 113.176 1.00 37.13 196 GLY A CA 1
ATOM 1488 C C . GLY A 1 205 ? 8.853 28.420 113.633 1.00 37.81 196 GLY A C 1
ATOM 1489 O O . GLY A 1 205 ? 8.999 28.995 114.731 1.00 37.90 196 GLY A O 1
ATOM 1490 N N . CYS A 1 206 ? 9.865 28.176 112.795 1.00 36.74 197 CYS A N 1
ATOM 1491 C CA . CYS A 1 206 ? 11.244 28.466 113.142 1.00 38.37 197 CYS A CA 1
ATOM 1492 C C . CYS A 1 206 ? 11.838 29.598 112.318 1.00 39.93 197 CYS A C 1
ATOM 1493 O O . CYS A 1 206 ? 13.047 29.758 112.307 1.00 42.84 197 CYS A O 1
ATOM 1496 N N . THR A 1 207 ? 11.009 30.404 111.654 1.00 40.28 198 THR A N 1
ATOM 1497 C CA . THR A 1 207 ? 11.516 31.254 110.571 1.00 40.29 198 THR A CA 1
ATOM 1498 C C . THR A 1 207 ? 12.261 32.508 111.067 1.00 42.40 198 THR A C 1
ATOM 1499 O O . THR A 1 207 ? 12.875 33.188 110.283 1.00 40.07 198 THR A O 1
ATOM 1503 N N . SER A 1 208 ? 12.212 32.805 112.358 1.00 45.74 199 SER A N 1
ATOM 1504 C CA . SER A 1 208 ? 12.954 33.954 112.923 1.00 47.09 199 SER A CA 1
ATOM 1505 C C . SER A 1 208 ? 13.358 33.612 114.332 1.00 48.65 199 SER A C 1
ATOM 1506 O O . SER A 1 208 ? 12.798 32.685 114.924 1.00 51.13 199 SER A O 1
ATOM 1509 N N . HIS A 1 209 ? 14.326 34.351 114.869 1.00 50.68 200 HIS A N 1
ATOM 1510 C CA . HIS A 1 209 ? 14.763 34.186 116.262 1.00 52.23 200 HIS A CA 1
ATOM 1511 C C . HIS A 1 209 ? 13.876 35.022 117.175 1.00 53.94 200 HIS A C 1
ATOM 1512 O O . HIS A 1 209 ? 13.896 36.207 117.058 1.00 54.18 200 HIS A O 1
ATOM 1519 N N . THR A 1 210 ? 13.086 34.402 118.065 1.00 56.91 201 THR A N 1
ATOM 1520 C CA . THR A 1 210 ? 12.132 35.140 118.945 1.00 57.65 201 THR A CA 1
ATOM 1521 C C . THR A 1 210 ? 12.425 34.981 120.449 1.00 60.13 201 THR A C 1
ATOM 1522 O O . THR A 1 210 ? 11.779 35.617 121.272 1.00 59.43 201 THR A O 1
ATOM 1526 N N . GLY A 1 211 ? 13.378 34.131 120.807 1.00 59.29 202 GLY A N 1
ATOM 1527 C CA . GLY A 1 211 ? 13.648 33.863 122.225 1.00 62.71 202 GLY A CA 1
ATOM 1528 C C . GLY A 1 211 ? 12.638 32.890 122.792 1.00 61.05 202 GLY A C 1
ATOM 1529 O O . GLY A 1 211 ? 12.663 32.602 123.972 1.00 62.09 202 GLY A O 1
ATOM 1530 N N . ALA A 1 212 ? 11.736 32.391 121.953 1.00 57.98 203 ALA A N 1
ATOM 1531 C CA . ALA A 1 212 ? 10.753 31.396 122.385 1.00 59.57 203 ALA A CA 1
ATOM 1532 C C . ALA A 1 212 ? 10.857 30.132 121.507 1.00 56.56 203 ALA A C 1
ATOM 1533 O O . ALA A 1 212 ? 11.546 30.125 120.491 1.00 55.89 203 ALA A O 1
ATOM 1535 N N . TRP A 1 213 ? 10.153 29.081 121.900 1.00 55.47 204 TRP A N 1
ATOM 1536 C CA . TRP A 1 213 ? 10.215 27.795 121.195 1.00 51.25 204 TRP A CA 1
ATOM 1537 C C . TRP A 1 213 ? 9.147 27.753 120.118 1.00 49.53 204 TRP A C 1
ATOM 1538 O O . TRP A 1 213 ? 8.033 28.225 120.325 1.00 49.28 204 TRP A O 1
ATOM 1549 N N . GLY A 1 214 ? 9.511 27.195 118.970 1.00 46.43 205 GLY A N 1
ATOM 1550 C CA . GLY A 1 214 ? 8.571 26.876 117.901 1.00 44.18 205 GLY A CA 1
ATOM 1551 C C . GLY A 1 214 ? 8.939 25.481 117.383 1.00 41.38 205 GLY A C 1
ATOM 1552 O O . GLY A 1 214 ? 9.694 24.731 118.006 1.00 38.37 205 GLY A O 1
ATOM 1553 N N . LYS A 1 215 ? 8.433 25.145 116.215 1.00 40.33 206 LYS A N 1
ATOM 1554 C CA . LYS A 1 215 ? 8.849 23.928 115.603 1.00 39.53 206 LYS A CA 1
ATOM 1555 C C . LYS A 1 215 ? 8.565 23.975 114.159 1.00 36.75 206 LYS A C 1
ATOM 1556 O O . LYS A 1 215 ? 7.669 24.702 113.731 1.00 33.40 206 LYS A O 1
ATOM 1562 N N . THR A 1 216 ? 9.289 23.099 113.450 1.00 34.54 207 THR A N 1
ATOM 1563 C CA . THR A 1 216 ? 9.065 22.836 112.050 1.00 33.70 207 THR A CA 1
ATOM 1564 C C . THR A 1 216 ? 8.910 21.344 111.825 1.00 32.97 207 THR A C 1
ATOM 1565 O O . THR A 1 216 ? 9.694 20.547 112.328 1.00 29.90 207 THR A O 1
ATOM 1569 N N . VAL A 1 217 ? 7.899 20.988 111.036 1.00 33.20 208 VAL A N 1
ATOM 1570 C CA . VAL A 1 217 ? 7.528 19.596 110.833 1.00 34.84 208 VAL A CA 1
ATOM 1571 C C . VAL A 1 217 ? 7.834 19.262 109.367 1.00 33.10 208 VAL A C 1
ATOM 1572 O O . VAL A 1 217 ? 7.340 19.898 108.457 1.00 33.05 208 VAL A O 1
ATOM 1576 N N . ILE A 1 218 ? 8.657 18.253 109.188 1.00 32.42 209 ILE A N 1
ATOM 1577 C CA . ILE A 1 218 ? 9.296 17.898 107.930 1.00 31.16 209 ILE A CA 1
ATOM 1578 C C . ILE A 1 218 ? 8.879 16.495 107.576 1.00 31.23 209 ILE A C 1
ATOM 1579 O O . ILE A 1 218 ? 8.813 15.674 108.465 1.00 29.57 209 ILE A O 1
ATOM 1584 N N . GLU A 1 219 ? 8.637 16.223 106.294 1.00 32.14 210 GLU A N 1
ATOM 1585 C CA . GLU A 1 219 ? 8.242 14.884 105.811 1.00 35.22 210 GLU A CA 1
ATOM 1586 C C . GLU A 1 219 ? 9.021 14.516 104.586 1.00 34.30 210 GLU A C 1
ATOM 1587 O O . GLU A 1 219 ? 9.268 15.364 103.731 1.00 33.94 210 GLU A O 1
ATOM 1593 N N . TYR A 1 220 ? 9.432 13.260 104.500 1.00 32.03 211 TYR A N 1
ATOM 1594 C CA . TYR A 1 220 ? 9.944 12.715 103.264 1.00 32.30 211 TYR A CA 1
ATOM 1595 C C . TYR A 1 220 ? 9.196 11.454 102.967 1.00 33.57 211 TYR A C 1
ATOM 1596 O O . TYR A 1 220 ? 9.083 10.564 103.840 1.00 31.50 211 TYR A O 1
ATOM 1605 N N . LYS A 1 221 ? 8.667 11.383 101.746 1.00 35.66 212 LYS A N 1
ATOM 1606 C CA . LYS A 1 221 ? 8.007 10.206 101.192 1.00 37.22 212 LYS A CA 1
ATOM 1607 C C . LYS A 1 221 ? 8.652 9.877 99.831 1.00 36.45 212 LYS A C 1
ATOM 1608 O O . LYS A 1 221 ? 8.922 10.770 99.043 1.00 32.81 212 LYS A O 1
ATOM 1614 N N . THR A 1 222 ? 8.941 8.609 99.579 1.00 33.62 213 THR A N 1
ATOM 1615 C CA . THR A 1 222 ? 9.670 8.188 98.363 1.00 34.00 213 THR A CA 1
ATOM 1616 C C . THR A 1 222 ? 9.276 6.749 98.022 1.00 34.61 213 THR A C 1
ATOM 1617 O O . THR A 1 222 ? 8.885 5.996 98.917 1.00 30.85 213 THR A O 1
ATOM 1621 N N . THR A 1 223 ? 9.408 6.382 96.744 1.00 35.38 214 THR A N 1
ATOM 1622 C CA . THR A 1 223 ? 9.394 4.965 96.304 1.00 35.33 214 THR A CA 1
ATOM 1623 C C . THR A 1 223 ? 10.790 4.341 96.476 1.00 34.67 214 THR A C 1
ATOM 1624 O O . THR A 1 223 ? 10.961 3.106 96.485 1.00 38.58 214 THR A O 1
ATOM 1628 N N . LYS A 1 224 ? 11.813 5.154 96.637 1.00 33.44 215 LYS A N 1
ATOM 1629 C CA . LYS A 1 224 ? 13.143 4.590 96.835 1.00 37.30 215 LYS A CA 1
ATOM 1630 C C . LYS A 1 224 ? 13.366 4.387 98.355 1.00 35.81 215 LYS A C 1
ATOM 1631 O O . LYS A 1 224 ? 14.056 5.147 99.013 1.00 39.15 215 LYS A O 1
ATOM 1637 N N . SER A 1 225 ? 12.745 3.352 98.887 1.00 32.40 216 SER A N 1
ATOM 1638 C CA . SER A 1 225 ? 12.653 3.143 100.327 1.00 31.61 216 SER A CA 1
ATOM 1639 C C . SER A 1 225 ? 13.995 2.866 101.029 1.00 30.31 216 SER A C 1
ATOM 1640 O O . SER A 1 225 ? 14.062 2.973 102.247 1.00 30.42 216 SER A O 1
ATOM 1643 N N . SER A 1 226 ? 15.043 2.560 100.269 1.00 30.71 217 SER A N 1
ATOM 1644 C CA . SER A 1 226 ? 16.429 2.523 100.752 1.00 33.41 217 SER A CA 1
ATOM 1645 C C . SER A 1 226 ? 16.910 3.862 101.343 1.00 33.07 217 SER A C 1
ATOM 1646 O O . SER A 1 226 ? 17.893 3.934 102.087 1.00 33.38 217 SER A O 1
ATOM 1649 N N . ARG A 1 227 ? 16.224 4.932 101.048 1.00 32.47 218 ARG A N 1
ATOM 1650 C CA . ARG A 1 227 ? 16.678 6.217 101.594 1.00 32.51 218 ARG A CA 1
ATOM 1651 C C . ARG A 1 227 ? 16.193 6.465 103.032 1.00 31.70 218 ARG A C 1
ATOM 1652 O O . ARG A 1 227 ? 16.686 7.360 103.724 1.00 34.66 218 ARG A O 1
ATOM 1660 N N . LEU A 1 228 ? 15.212 5.690 103.458 1.00 30.09 219 LEU A N 1
ATOM 1661 C CA . LEU A 1 228 ? 14.646 5.786 104.774 1.00 27.98 219 LEU A CA 1
ATOM 1662 C C . LEU A 1 228 ? 14.915 4.502 105.618 1.00 29.85 219 LEU A C 1
ATOM 1663 O O . LEU A 1 228 ? 15.088 3.412 105.087 1.00 26.93 219 LEU A O 1
ATOM 1668 N N . PRO A 1 229 ? 14.920 4.645 106.940 1.00 29.57 220 PRO A N 1
ATOM 1669 C CA . PRO A 1 229 ? 14.644 5.881 107.653 1.00 29.65 220 PRO A CA 1
ATOM 1670 C C . PRO A 1 229 ? 15.790 6.889 107.716 1.00 29.39 220 PRO A C 1
ATOM 1671 O O . PRO A 1 229 ? 16.916 6.673 107.280 1.00 27.10 220 PRO A O 1
ATOM 1675 N N . ILE A 1 230 ? 15.464 7.997 108.351 1.00 32.22 221 ILE A N 1
ATOM 1676 C CA . ILE A 1 230 ? 16.408 9.038 108.648 1.00 32.61 221 ILE A CA 1
ATOM 1677 C C . ILE A 1 230 ? 17.262 8.587 109.818 1.00 32.29 221 ILE A C 1
ATOM 1678 O O . ILE A 1 230 ? 16.757 8.127 110.807 1.00 33.29 221 ILE A O 1
ATOM 1683 N N . ILE A 1 231 ? 18.565 8.747 109.699 1.00 33.31 222 ILE A N 1
ATOM 1684 C CA . ILE A 1 231 ? 19.472 8.372 110.724 1.00 34.14 222 ILE A CA 1
ATOM 1685 C C . ILE A 1 231 ? 20.222 9.533 111.341 1.00 34.91 222 ILE A C 1
ATOM 1686 O O . ILE A 1 231 ? 20.907 9.320 112.305 1.00 33.32 222 ILE A O 1
ATOM 1691 N N . ASP A 1 232 ? 20.129 10.745 110.782 1.00 35.17 223 ASP A N 1
ATOM 1692 C CA . ASP A 1 232 ? 20.835 11.892 111.365 1.00 34.46 223 ASP A CA 1
ATOM 1693 C C . ASP A 1 232 ? 20.233 13.184 110.839 1.00 34.11 223 ASP A C 1
ATOM 1694 O O . ASP A 1 232 ? 19.476 13.179 109.848 1.00 31.62 223 ASP A O 1
ATOM 1699 N N . VAL A 1 233 ? 20.552 14.282 111.524 1.00 33.92 224 VAL A N 1
ATOM 1700 C CA . VAL A 1 233 ? 20.060 15.589 111.139 1.00 34.47 224 VAL A CA 1
ATOM 1701 C C . VAL A 1 233 ? 21.181 16.603 111.296 1.00 35.20 224 VAL A C 1
ATOM 1702 O O . VAL A 1 233 ? 21.866 16.623 112.332 1.00 34.77 224 VAL A O 1
ATOM 1706 N N . ALA A 1 234 ? 21.361 17.446 110.287 1.00 32.87 225 ALA A N 1
ATOM 1707 C CA . ALA A 1 234 ? 22.390 18.467 110.352 1.00 34.26 225 ALA A CA 1
ATOM 1708 C C . ALA A 1 234 ? 21.742 19.832 110.302 1.00 34.51 225 ALA A C 1
ATOM 1709 O O . ALA A 1 234 ? 21.385 20.294 109.255 1.00 34.68 225 ALA A O 1
ATOM 1711 N N . PRO A 1 235 ? 21.532 20.463 111.457 1.00 37.01 226 PRO A N 1
ATOM 1712 C CA . PRO A 1 235 ? 21.120 21.854 111.434 1.00 38.25 226 PRO A CA 1
ATOM 1713 C C . PRO A 1 235 ? 22.255 22.710 110.900 1.00 38.37 226 PRO A C 1
ATOM 1714 O O . PRO A 1 235 ? 23.409 22.259 110.855 1.00 38.12 226 PRO A O 1
ATOM 1718 N N . LEU A 1 236 ? 21.907 23.911 110.475 1.00 40.42 227 LEU A N 1
ATOM 1719 C CA . LEU A 1 236 ? 22.886 24.935 110.046 1.00 42.82 227 LEU A CA 1
ATOM 1720 C C . LEU A 1 236 ? 22.842 26.098 111.003 1.00 43.43 227 LEU A C 1
ATOM 1721 O O . LEU A 1 236 ? 23.880 26.605 111.439 1.00 47.91 227 LEU A O 1
ATOM 1726 N N . ASP A 1 237 ? 21.643 26.561 111.328 1.00 43.13 228 ASP A N 1
ATOM 1727 C CA . ASP A 1 237 ? 21.546 27.740 112.167 1.00 42.10 228 ASP A CA 1
ATOM 1728 C C . ASP A 1 237 ? 21.723 27.452 113.627 1.00 41.85 228 ASP A C 1
ATOM 1729 O O . ASP A 1 237 ? 20.807 27.628 114.438 1.00 39.35 228 ASP A O 1
ATOM 1734 N N . VAL A 1 238 ? 22.929 27.012 113.943 1.00 45.82 229 VAL A N 1
ATOM 1735 C CA . VAL A 1 238 ? 23.327 26.646 115.281 1.00 47.67 229 VAL A CA 1
ATOM 1736 C C . VAL A 1 238 ? 24.763 27.098 115.525 1.00 51.03 229 VAL A C 1
ATOM 1737 O O . VAL A 1 238 ? 25.498 27.383 114.592 1.00 53.27 229 VAL A O 1
ATOM 1741 N N . GLY A 1 239 ? 25.181 27.096 116.779 1.00 58.18 230 GLY A N 1
ATOM 1742 C CA . GLY A 1 239 ? 26.560 27.463 117.131 1.00 62.84 230 GLY A CA 1
ATOM 1743 C C . GLY A 1 239 ? 26.688 28.465 118.269 1.00 61.86 230 GLY A C 1
ATOM 1744 O O . GLY A 1 239 ? 27.552 28.309 119.132 1.00 61.78 230 GLY A O 1
ATOM 1745 N N . ALA A 1 240 ? 25.832 29.483 118.262 1.00 61.94 231 ALA A N 1
ATOM 1746 C CA . ALA A 1 240 ? 25.812 30.519 119.326 1.00 65.84 231 ALA A CA 1
ATOM 1747 C C . ALA A 1 240 ? 25.141 29.929 120.559 1.00 66.11 231 ALA A C 1
ATOM 1748 O O . ALA A 1 240 ? 24.308 29.034 120.430 1.00 68.86 231 ALA A O 1
ATOM 1750 N N . PRO A 1 241 ? 25.499 30.413 121.761 1.00 68.70 232 PRO A N 1
ATOM 1751 C CA . PRO A 1 241 ? 25.145 29.647 122.956 1.00 67.70 232 PRO A CA 1
ATOM 1752 C C . PRO A 1 241 ? 23.658 29.662 123.392 1.00 65.12 232 PRO A C 1
ATOM 1753 O O . PRO A 1 241 ? 23.218 28.746 124.113 1.00 64.40 232 PRO A O 1
ATOM 1757 N N . ASP A 1 242 ? 22.905 30.663 122.943 1.00 62.79 233 ASP A N 1
ATOM 1758 C CA . ASP A 1 242 ? 21.434 30.713 123.101 1.00 64.41 233 ASP A CA 1
ATOM 1759 C C . ASP A 1 242 ? 20.645 30.062 121.923 1.00 61.54 233 ASP A C 1
ATOM 1760 O O . ASP A 1 242 ? 19.465 30.360 121.719 1.00 60.76 233 ASP A O 1
ATOM 1765 N N . GLN A 1 243 ? 21.301 29.227 121.121 1.00 60.28 234 GLN A N 1
ATOM 1766 C CA . GLN A 1 243 ? 20.633 28.556 119.979 1.00 56.89 234 GLN A CA 1
ATOM 1767 C C . GLN A 1 243 ? 20.429 27.110 120.421 1.00 54.03 234 GLN A C 1
ATOM 1768 O O . GLN A 1 243 ? 21.415 26.375 120.590 1.00 53.91 234 GLN A O 1
ATOM 1774 N N . GLU A 1 244 ? 19.159 26.760 120.672 1.00 51.52 235 GLU A N 1
ATOM 1775 C CA . GLU A 1 244 ? 18.747 25.447 121.203 1.00 52.34 235 GLU A CA 1
ATOM 1776 C C . GLU A 1 244 ? 17.793 24.732 120.230 1.00 48.19 235 GLU A C 1
ATOM 1777 O O . GLU A 1 244 ? 16.979 25.358 119.557 1.00 46.77 235 GLU A O 1
ATOM 1783 N N . PHE A 1 245 ? 17.874 23.412 120.171 1.00 45.45 236 PHE A N 1
ATOM 1784 C CA . PHE A 1 245 ? 16.869 22.672 119.464 1.00 43.96 236 PHE A CA 1
ATOM 1785 C C . PHE A 1 245 ? 16.659 21.325 120.082 1.00 42.68 236 PHE A C 1
ATOM 1786 O O . PHE A 1 245 ? 17.466 20.900 120.915 1.00 42.88 236 PHE A O 1
ATOM 1794 N N . GLY A 1 246 ? 15.614 20.636 119.612 1.00 40.72 237 GLY A N 1
ATOM 1795 C CA . GLY A 1 246 ? 15.407 19.205 119.899 1.00 41.04 237 GLY A CA 1
ATOM 1796 C C . GLY A 1 246 ? 14.603 18.517 118.795 1.00 39.65 237 GLY A C 1
ATOM 1797 O O . GLY A 1 246 ? 14.164 19.181 117.851 1.00 38.44 237 GLY A O 1
ATOM 1798 N N . PHE A 1 247 ? 14.389 17.203 118.900 1.00 39.20 238 PHE A N 1
ATOM 1799 C CA . PHE A 1 247 ? 13.676 16.470 117.835 1.00 38.85 238 PHE A CA 1
ATOM 1800 C C . PHE A 1 247 ? 12.576 15.594 118.392 1.00 38.99 238 PHE A C 1
ATOM 1801 O O . PHE A 1 247 ? 12.748 15.017 119.472 1.00 39.41 238 PHE A O 1
ATOM 1809 N N . ASP A 1 248 ? 11.459 15.489 117.675 1.00 36.96 239 ASP A N 1
ATOM 1810 C CA . ASP A 1 248 ? 10.608 14.291 117.777 1.00 39.04 239 ASP A CA 1
ATOM 1811 C C . ASP A 1 248 ? 10.757 13.548 116.458 1.00 37.01 239 ASP A C 1
ATOM 1812 O O . ASP A 1 248 ? 10.498 14.112 115.400 1.00 36.07 239 ASP A O 1
ATOM 1817 N N . VAL A 1 249 ? 11.219 12.307 116.519 1.00 34.58 240 VAL A N 1
ATOM 1818 C CA . VAL A 1 249 ? 11.419 11.528 115.343 1.00 34.34 240 VAL A CA 1
ATOM 1819 C C . VAL A 1 249 ? 10.247 10.591 115.197 1.00 34.12 240 VAL A C 1
ATOM 1820 O O . VAL A 1 249 ? 9.997 9.821 116.090 1.00 34.79 240 VAL A O 1
ATOM 1824 N N . GLY A 1 250 ? 9.555 10.630 114.058 1.00 31.40 241 GLY A N 1
ATOM 1825 C CA . GLY A 1 250 ? 8.413 9.785 113.856 1.00 30.00 241 GLY A CA 1
ATOM 1826 C C . GLY A 1 250 ? 8.881 8.410 113.428 1.00 30.12 241 GLY A C 1
ATOM 1827 O O . GLY A 1 250 ? 10.069 8.193 113.152 1.00 28.34 241 GLY A O 1
ATOM 1828 N N . PRO A 1 251 ? 7.939 7.483 113.309 1.00 29.96 242 PRO A N 1
ATOM 1829 C CA . PRO A 1 251 ? 8.237 6.164 112.763 1.00 31.54 242 PRO A CA 1
ATOM 1830 C C . PRO A 1 251 ? 8.431 6.219 111.252 1.00 31.28 242 PRO A C 1
ATOM 1831 O O . PRO A 1 251 ? 7.918 7.119 110.609 1.00 32.56 242 PRO A O 1
ATOM 1835 N N . VAL A 1 252 ? 9.189 5.268 110.723 1.00 30.62 243 VAL A N 1
ATOM 1836 C CA . VAL A 1 252 ? 9.317 5.055 109.289 1.00 29.52 243 VAL A CA 1
ATOM 1837 C C . VAL A 1 252 ? 8.239 4.052 108.928 1.00 30.55 243 VAL A C 1
ATOM 1838 O O . VAL A 1 252 ? 8.171 2.939 109.511 1.00 30.61 243 VAL A O 1
ATOM 1842 N N . CYS A 1 253 ? 7.399 4.458 107.989 1.00 30.03 244 CYS A N 1
ATOM 1843 C CA . CYS A 1 253 ? 6.206 3.737 107.615 1.00 32.20 244 CYS A CA 1
ATOM 1844 C C . CYS A 1 253 ? 6.327 3.233 106.158 1.00 30.74 244 CYS A C 1
ATOM 1845 O O . CYS A 1 253 ? 6.660 3.983 105.234 1.00 32.57 244 CYS A O 1
ATOM 1848 N N . PHE A 1 254 ? 6.060 1.953 105.987 1.00 28.50 245 PHE A N 1
ATOM 1849 C CA . PHE A 1 254 ? 6.171 1.288 104.711 1.00 29.58 245 PHE A CA 1
ATOM 1850 C C . PHE A 1 254 ? 4.809 0.850 104.282 1.00 31.87 245 PHE A C 1
ATOM 1851 O O . PHE A 1 254 ? 4.042 0.274 105.071 1.00 35.51 245 PHE A O 1
ATOM 1859 N N . LEU A 1 255 ? 4.510 1.126 103.038 1.00 34.20 246 LEU A N 1
ATOM 1860 C CA . LEU A 1 255 ? 3.260 0.756 102.415 1.00 39.48 246 LEU A CA 1
ATOM 1861 C C . LEU A 1 255 ? 3.563 0.172 101.010 1.00 38.33 246 LEU A C 1
ATOM 1862 O O . LEU A 1 255 ? 3.257 -1.002 100.802 1.00 38.57 246 LEU A O 1
ATOM 1867 N N . ASP B 1 17 ? 0.877 80.204 27.111 1.00 99.62 8 ASP B N 1
ATOM 1868 C CA . ASP B 1 17 ? 0.909 80.446 28.602 1.00 97.81 8 ASP B CA 1
ATOM 1869 C C . ASP B 1 17 ? 0.193 79.378 29.451 1.00 96.99 8 ASP B C 1
ATOM 1870 O O . ASP B 1 17 ? 0.517 79.203 30.633 1.00 93.52 8 ASP B O 1
ATOM 1872 N N . ARG B 1 18 ? -0.780 78.677 28.867 1.00 96.63 9 ARG B N 1
ATOM 1873 C CA . ARG B 1 18 ? -1.369 77.494 29.506 1.00 93.79 9 ARG B CA 1
ATOM 1874 C C . ARG B 1 18 ? -0.389 76.308 29.415 1.00 92.12 9 ARG B C 1
ATOM 1875 O O . ARG B 1 18 ? -0.408 75.420 30.277 1.00 90.08 9 ARG B O 1
ATOM 1877 N N . ASP B 1 19 ? 0.470 76.306 28.381 1.00 90.71 10 ASP B N 1
ATOM 1878 C CA . ASP B 1 19 ? 1.578 75.352 28.281 1.00 85.52 10 ASP B CA 1
ATOM 1879 C C . ASP B 1 19 ? 2.443 75.448 29.527 1.00 85.18 10 ASP B C 1
ATOM 1880 O O . ASP B 1 19 ? 2.895 74.414 30.017 1.00 81.15 10 ASP B O 1
ATOM 1882 N N . LEU B 1 20 ? 2.641 76.659 30.073 1.00 86.79 11 LEU B N 1
ATOM 1883 C CA . LEU B 1 20 ? 3.394 76.833 31.348 1.00 84.28 11 LEU B CA 1
ATOM 1884 C C . LEU B 1 20 ? 2.640 76.243 32.579 1.00 80.93 11 LEU B C 1
ATOM 1885 O O . LEU B 1 20 ? 2.143 76.940 33.488 1.00 77.02 11 LEU B O 1
ATOM 1890 N N . GLU B 1 21 ? 2.486 74.922 32.461 1.00 78.52 12 GLU B N 1
ATOM 1891 C CA . GLU B 1 21 ? 2.439 73.935 33.532 1.00 75.19 12 GLU B CA 1
ATOM 1892 C C . GLU B 1 21 ? 3.575 72.886 33.229 1.00 68.93 12 GLU B C 1
ATOM 1893 O O . GLU B 1 21 ? 3.594 71.730 33.708 1.00 64.96 12 GLU B O 1
ATOM 1899 N N . VAL B 1 22 ? 4.512 73.315 32.402 1.00 64.07 13 VAL B N 1
ATOM 1900 C CA . VAL B 1 22 ? 5.878 72.925 32.573 1.00 62.40 13 VAL B CA 1
ATOM 1901 C C . VAL B 1 22 ? 6.224 73.009 34.080 1.00 60.26 13 VAL B C 1
ATOM 1902 O O . VAL B 1 22 ? 6.809 72.094 34.666 1.00 58.37 13 VAL B O 1
ATOM 1906 N N . ASP B 1 23 ? 5.826 74.122 34.681 1.00 62.95 14 ASP B N 1
ATOM 1907 C CA . ASP B 1 23 ? 6.050 74.449 36.093 1.00 62.81 14 ASP B CA 1
ATOM 1908 C C . ASP B 1 23 ? 5.470 73.405 37.054 1.00 59.66 14 ASP B C 1
ATOM 1909 O O . ASP B 1 23 ? 6.114 73.080 38.054 1.00 54.83 14 ASP B O 1
ATOM 1914 N N . THR B 1 24 ? 4.278 72.888 36.725 1.00 58.68 15 THR B N 1
ATOM 1915 C CA . THR B 1 24 ? 3.641 71.769 37.444 1.00 57.09 15 THR B CA 1
ATOM 1916 C C . THR B 1 24 ? 4.420 70.475 37.355 1.00 53.99 15 THR B C 1
ATOM 1917 O O . THR B 1 24 ? 4.663 69.822 38.343 1.00 49.98 15 THR B O 1
ATOM 1921 N N . THR B 1 25 ? 4.822 70.095 36.142 1.00 53.54 16 THR B N 1
ATOM 1922 C CA . THR B 1 25 ? 5.583 68.866 35.966 1.00 50.39 16 THR B CA 1
ATOM 1923 C C . THR B 1 25 ? 6.931 69.013 36.689 1.00 49.06 16 THR B C 1
ATOM 1924 O O . THR B 1 25 ? 7.430 68.044 37.286 1.00 48.84 16 THR B O 1
ATOM 1928 N N . LEU B 1 26 ? 7.530 70.204 36.641 1.00 49.18 17 LEU B N 1
ATOM 1929 C CA . LEU B 1 26 ? 8.823 70.449 37.292 1.00 49.05 17 LEU B CA 1
ATOM 1930 C C . LEU B 1 26 ? 8.724 70.227 38.820 1.00 49.27 17 LEU B C 1
ATOM 1931 O O . LEU B 1 26 ? 9.581 69.563 39.429 1.00 46.90 17 LEU B O 1
ATOM 1936 N N . LYS B 1 27 ? 7.671 70.770 39.432 1.00 51.29 18 LYS B N 1
ATOM 1937 C CA . LYS B 1 27 ? 7.421 70.553 40.875 1.00 49.86 18 LYS B CA 1
ATOM 1938 C C . LYS B 1 27 ? 7.169 69.072 41.155 1.00 50.22 18 LYS B C 1
ATOM 1939 O O . LYS B 1 27 ? 7.724 68.499 42.120 1.00 51.05 18 LYS B O 1
ATOM 1941 N N . SER B 1 28 ? 6.327 68.436 40.344 1.00 50.84 19 SER B N 1
ATOM 1942 C CA . SER B 1 28 ? 6.117 66.992 40.498 1.00 49.98 19 SER B CA 1
ATOM 1943 C C . SER B 1 28 ? 7.464 66.224 40.464 1.00 48.07 19 SER B C 1
ATOM 1944 O O . SER B 1 28 ? 7.709 65.303 41.285 1.00 43.54 19 SER B O 1
ATOM 1947 N N . LEU B 1 29 ? 8.345 66.582 39.531 1.00 46.89 20 LEU B N 1
ATOM 1948 C CA . LEU B 1 29 ? 9.621 65.835 39.424 1.00 46.23 20 LEU B CA 1
ATOM 1949 C C . LEU B 1 29 ? 10.503 66.061 40.655 1.00 46.26 20 LEU B C 1
ATOM 1950 O O . LEU B 1 29 ? 11.043 65.082 41.223 1.00 41.00 20 LEU B O 1
ATOM 1955 N N . SER B 1 30 ? 10.637 67.339 41.050 1.00 47.88 21 SER B N 1
ATOM 1956 C CA . SER B 1 30 ? 11.319 67.694 42.303 1.00 49.88 21 SER B CA 1
ATOM 1957 C C . SER B 1 30 ? 10.829 66.875 43.465 1.00 46.00 21 SER B C 1
ATOM 1958 O O . SER B 1 30 ? 11.652 66.330 44.195 1.00 43.90 21 SER B O 1
ATOM 1961 N N . GLN B 1 31 ? 9.504 66.802 43.614 1.00 46.57 22 GLN B N 1
ATOM 1962 C CA . GLN B 1 31 ? 8.865 66.082 44.727 1.00 47.67 22 GLN B CA 1
ATOM 1963 C C . GLN B 1 31 ? 9.132 64.582 44.669 1.00 46.13 22 GLN B C 1
ATOM 1964 O O . GLN B 1 31 ? 9.455 63.954 45.719 1.00 43.09 22 GLN B O 1
ATOM 1970 N N . GLN B 1 32 ? 9.000 63.998 43.471 1.00 42.94 23 GLN B N 1
ATOM 1971 C CA . GLN B 1 32 ? 9.223 62.568 43.325 1.00 42.85 23 GLN B CA 1
ATOM 1972 C C . GLN B 1 32 ? 10.654 62.230 43.711 1.00 43.32 23 GLN B C 1
ATOM 1973 O O . GLN B 1 32 ? 10.906 61.173 44.306 1.00 45.96 23 GLN B O 1
ATOM 1979 N N . ILE B 1 33 ? 11.591 63.125 43.409 1.00 43.02 24 ILE B N 1
ATOM 1980 C CA . ILE B 1 33 ? 12.987 62.913 43.791 1.00 43.55 24 ILE B CA 1
ATOM 1981 C C . ILE B 1 33 ? 13.154 63.053 45.329 1.00 44.78 24 ILE B C 1
ATOM 1982 O O . ILE B 1 33 ? 13.844 62.245 45.953 1.00 42.96 24 ILE B O 1
ATOM 1987 N N . GLU B 1 34 ? 12.510 64.053 45.905 1.00 44.55 25 GLU B N 1
ATOM 1988 C CA . GLU B 1 34 ? 12.482 64.243 47.354 1.00 50.50 25 GLU B CA 1
ATOM 1989 C C . GLU B 1 34 ? 11.905 62.993 48.050 1.00 47.66 25 GLU B C 1
ATOM 1990 O O . GLU B 1 34 ? 12.443 62.562 49.056 1.00 46.90 25 GLU B O 1
ATOM 1996 N N . ASN B 1 35 ? 10.872 62.372 47.486 1.00 45.93 26 ASN B N 1
ATOM 1997 C CA . ASN B 1 35 ? 10.315 61.166 48.094 1.00 45.36 26 ASN B CA 1
ATOM 1998 C C . ASN B 1 35 ? 11.296 60.006 48.128 1.00 44.88 26 ASN B C 1
ATOM 1999 O O . ASN B 1 35 ? 11.294 59.210 49.052 1.00 47.24 26 ASN B O 1
ATOM 2004 N N . ILE B 1 36 ? 12.126 59.922 47.118 1.00 43.29 27 ILE B N 1
ATOM 2005 C CA . ILE B 1 36 ? 13.136 58.897 47.037 1.00 45.82 27 ILE B CA 1
ATOM 2006 C C . ILE B 1 36 ? 14.246 59.152 48.042 1.00 43.73 27 ILE B C 1
ATOM 2007 O O . ILE B 1 36 ? 14.694 58.219 48.679 1.00 43.12 27 ILE B O 1
ATOM 2012 N N . ARG B 1 37 ? 14.700 60.395 48.143 1.00 42.81 28 ARG B N 1
ATOM 2013 C CA . ARG B 1 37 ? 15.766 60.764 49.077 1.00 43.13 28 ARG B CA 1
ATOM 2014 C C . ARG B 1 37 ? 15.294 60.689 50.524 1.00 43.05 28 ARG B C 1
ATOM 2015 O O . ARG B 1 37 ? 16.058 60.286 51.372 1.00 43.99 28 ARG B O 1
ATOM 2023 N N . SER B 1 38 ? 14.075 61.137 50.796 1.00 42.30 29 SER B N 1
ATOM 2024 C CA . SER B 1 38 ? 13.572 61.330 52.182 1.00 43.12 29 SER B CA 1
ATOM 2025 C C . SER B 1 38 ? 12.131 60.796 52.315 1.00 38.74 29 SER B C 1
ATOM 2026 O O . SER B 1 38 ? 11.190 61.562 52.375 1.00 35.70 29 SER B O 1
ATOM 2029 N N . PRO B 1 39 ? 11.950 59.476 52.342 1.00 35.45 30 PRO B N 1
ATOM 2030 C CA . PRO B 1 39 ? 10.568 59.022 52.253 1.00 35.78 30 PRO B CA 1
ATOM 2031 C C . PRO B 1 39 ? 9.755 59.523 53.439 1.00 36.82 30 PRO B C 1
ATOM 2032 O O . PRO B 1 39 ? 10.346 59.736 54.521 1.00 38.06 30 PRO B O 1
ATOM 2036 N N . GLU B 1 40 ? 8.448 59.720 53.238 1.00 37.18 31 GLU B N 1
ATOM 2037 C CA . GLU B 1 40 ? 7.556 60.169 54.304 1.00 41.25 31 GLU B CA 1
ATOM 2038 C C . GLU B 1 40 ? 7.126 59.077 55.334 1.00 40.72 31 GLU B C 1
ATOM 2039 O O . GLU B 1 40 ? 6.570 59.401 56.365 1.00 39.66 31 GLU B O 1
ATOM 2045 N N . GLY B 1 41 ? 7.373 57.807 55.033 1.00 38.71 32 GLY B N 1
ATOM 2046 C CA . GLY B 1 41 ? 6.944 56.730 55.887 1.00 38.58 32 GLY B CA 1
ATOM 2047 C C . GLY B 1 41 ? 5.463 56.475 55.785 1.00 38.70 32 GLY B C 1
ATOM 2048 O O . GLY B 1 41 ? 4.841 56.035 56.751 1.00 37.72 32 GLY B O 1
ATOM 2049 N N . SER B 1 42 ? 4.893 56.775 54.632 1.00 37.89 33 SER B N 1
ATOM 2050 C CA . SER B 1 42 ? 3.534 56.358 54.319 1.00 38.83 33 SER B CA 1
ATOM 2051 C C . SER B 1 42 ? 3.604 54.989 53.643 1.00 38.16 33 SER B C 1
ATOM 2052 O O . SER B 1 42 ? 4.673 54.516 53.283 1.00 36.23 33 SER B O 1
ATOM 2055 N N . ARG B 1 43 ? 2.454 54.383 53.439 1.00 40.19 34 ARG B N 1
ATOM 2056 C CA . ARG B 1 43 ? 2.405 53.098 52.804 1.00 44.18 34 ARG B CA 1
ATOM 2057 C C . ARG B 1 43 ? 2.997 53.105 51.367 1.00 44.61 34 ARG B C 1
ATOM 2058 O O . ARG B 1 43 ? 3.710 52.173 50.989 1.00 40.92 34 ARG B O 1
ATOM 2066 N N . LYS B 1 44 ? 2.742 54.164 50.597 1.00 48.17 35 LYS B N 1
ATOM 2067 C CA . LYS B 1 44 ? 3.314 54.292 49.244 1.00 51.91 35 LYS B CA 1
ATOM 2068 C C . LYS B 1 44 ? 4.739 54.759 49.274 1.00 48.44 35 LYS B C 1
ATOM 2069 O O . LYS B 1 44 ? 5.508 54.428 48.392 1.00 47.62 35 LYS B O 1
ATOM 2075 N N . ASN B 1 45 ? 5.111 55.515 50.293 1.00 44.48 36 ASN B N 1
ATOM 2076 C CA . ASN B 1 45 ? 6.460 56.034 50.362 1.00 43.32 36 ASN B CA 1
ATOM 2077 C C . ASN B 1 45 ? 7.076 55.648 51.724 1.00 41.83 36 ASN B C 1
ATOM 2078 O O . ASN B 1 45 ? 7.345 56.521 52.574 1.00 41.09 36 ASN B O 1
ATOM 2083 N N . PRO B 1 46 ? 7.303 54.332 51.932 1.00 36.72 37 PRO B N 1
ATOM 2084 C CA . PRO B 1 46 ? 7.796 53.823 53.196 1.00 35.56 37 PRO B CA 1
ATOM 2085 C C . PRO B 1 46 ? 9.240 54.218 53.472 1.00 33.37 37 PRO B C 1
ATOM 2086 O O . PRO B 1 46 ? 9.999 54.377 52.561 1.00 31.38 37 PRO B O 1
ATOM 2090 N N . ALA B 1 47 ? 9.599 54.431 54.739 1.00 32.06 38 ALA B N 1
ATOM 2091 C CA . ALA B 1 47 ? 10.984 54.764 55.092 1.00 30.54 38 ALA B CA 1
ATOM 2092 C C . ALA B 1 47 ? 11.693 53.466 55.375 1.00 30.44 38 ALA B C 1
ATOM 2093 O O . ALA B 1 47 ? 11.126 52.392 55.204 1.00 28.45 38 ALA B O 1
ATOM 2095 N N . ARG B 1 48 ? 12.961 53.576 55.718 1.00 32.28 39 ARG B N 1
ATOM 2096 C CA . ARG B 1 48 ? 13.802 52.436 56.074 1.00 36.14 39 ARG B CA 1
ATOM 2097 C C . ARG B 1 48 ? 13.532 51.941 57.526 1.00 34.49 39 ARG B C 1
ATOM 2098 O O . ARG B 1 48 ? 13.307 50.751 57.762 1.00 34.93 39 ARG B O 1
ATOM 2106 N N . THR B 1 49 ? 13.622 52.855 58.474 1.00 30.48 40 THR B N 1
ATOM 2107 C CA . THR B 1 49 ? 13.478 52.541 59.880 1.00 31.14 40 THR B CA 1
ATOM 2108 C C . THR B 1 49 ? 13.019 53.815 60.574 1.00 30.57 40 THR B C 1
ATOM 2109 O O . THR B 1 49 ? 13.162 54.919 60.013 1.00 32.91 40 THR B O 1
ATOM 2113 N N . CYS B 1 50 ? 12.519 53.665 61.785 1.00 29.84 41 CYS B N 1
ATOM 2114 C CA . CYS B 1 50 ? 12.116 54.767 62.607 1.00 31.98 41 CYS B CA 1
ATOM 2115 C C . CYS B 1 50 ? 13.320 55.603 63.000 1.00 32.55 41 CYS B C 1
ATOM 2116 O O . CYS B 1 50 ? 13.219 56.839 63.035 1.00 31.53 41 CYS B O 1
ATOM 2119 N N . ARG B 1 51 ? 14.469 54.962 63.214 1.00 31.40 42 ARG B N 1
ATOM 2120 C CA . ARG B 1 51 ? 15.713 55.693 63.498 1.00 35.58 42 ARG B CA 1
ATOM 2121 C C . ARG B 1 51 ? 16.018 56.696 62.361 1.00 33.86 42 ARG B C 1
ATOM 2122 O O . ARG B 1 51 ? 16.389 57.822 62.632 1.00 32.69 42 ARG B O 1
ATOM 2130 N N . ASP B 1 52 ? 15.887 56.252 61.118 1.00 31.84 43 ASP B N 1
ATOM 2131 C CA . ASP B 1 52 ? 16.197 57.076 59.989 1.00 34.61 43 ASP B CA 1
ATOM 2132 C C . ASP B 1 52 ? 15.201 58.211 59.862 1.00 35.12 43 ASP B C 1
ATOM 2133 O O . ASP B 1 52 ? 15.596 59.326 59.481 1.00 33.75 43 ASP B O 1
ATOM 2138 N N . LEU B 1 53 ? 13.931 57.951 60.206 1.00 36.00 44 LEU B N 1
ATOM 2139 C CA . LEU B 1 53 ? 12.936 59.016 60.139 1.00 37.76 44 LEU B CA 1
ATOM 2140 C C . LEU B 1 53 ? 13.272 60.057 61.176 1.00 37.14 44 LEU B C 1
ATOM 2141 O O . LEU B 1 53 ? 13.236 61.242 60.905 1.00 41.90 44 LEU B O 1
ATOM 2146 N N . LYS B 1 54 ? 13.644 59.630 62.361 1.00 38.73 45 LYS B N 1
ATOM 2147 C CA . LYS B 1 54 ? 13.867 60.595 63.437 1.00 40.24 45 LYS B CA 1
ATOM 2148 C C . LYS B 1 54 ? 15.115 61.383 63.103 1.00 41.04 45 LYS B C 1
ATOM 2149 O O . LYS B 1 54 ? 15.171 62.603 63.330 1.00 40.88 45 LYS B O 1
ATOM 2155 N N . MET B 1 55 ? 16.118 60.693 62.565 1.00 37.62 46 MET B N 1
ATOM 2156 C CA . MET B 1 55 ? 17.378 61.366 62.257 1.00 39.38 46 MET B CA 1
ATOM 2157 C C . MET B 1 55 ? 17.206 62.500 61.206 1.00 40.59 46 MET B C 1
ATOM 2158 O O . MET B 1 55 ? 17.838 63.503 61.325 1.00 38.85 46 MET B O 1
ATOM 2163 N N . CYS B 1 56 ? 16.368 62.302 60.191 1.00 40.26 47 CYS B N 1
ATOM 2164 C CA . CYS B 1 56 ? 16.240 63.251 59.105 1.00 45.46 47 CYS B CA 1
ATOM 2165 C C . CYS B 1 56 ? 15.086 64.248 59.292 1.00 46.65 47 CYS B C 1
ATOM 2166 O O . CYS B 1 56 ? 15.057 65.261 58.611 1.00 46.09 47 CYS B O 1
ATOM 2169 N N . HIS B 1 57 ? 14.139 63.923 60.170 1.00 44.21 48 HIS B N 1
ATOM 2170 C CA . HIS B 1 57 ? 12.996 64.767 60.435 1.00 45.80 48 HIS B CA 1
ATOM 2171 C C . HIS B 1 57 ? 12.772 64.762 61.932 1.00 44.14 48 HIS B C 1
ATOM 2172 O O . HIS B 1 57 ? 11.859 64.130 62.372 1.00 43.08 48 HIS B O 1
ATOM 2179 N N . SER B 1 58 ? 13.601 65.434 62.719 1.00 46.88 49 SER B N 1
ATOM 2180 C CA . SER B 1 58 ? 13.461 65.405 64.190 1.00 50.72 49 SER B CA 1
ATOM 2181 C C . SER B 1 58 ? 12.235 66.164 64.752 1.00 52.19 49 SER B C 1
ATOM 2182 O O . SER B 1 58 ? 12.128 66.301 65.950 1.00 51.75 49 SER B O 1
ATOM 2185 N N . ASP B 1 59 ? 11.372 66.726 63.908 1.00 54.72 50 ASP B N 1
ATOM 2186 C CA . ASP B 1 59 ? 10.147 67.386 64.369 1.00 58.37 50 ASP B CA 1
ATOM 2187 C C . ASP B 1 59 ? 8.925 66.515 64.098 1.00 58.13 50 ASP B C 1
ATOM 2188 O O . ASP B 1 59 ? 7.818 66.885 64.468 1.00 65.19 50 ASP B O 1
ATOM 2193 N N . TRP B 1 60 ? 9.095 65.366 63.455 1.00 52.87 51 TRP B N 1
ATOM 2194 C CA . TRP B 1 60 ? 7.969 64.466 63.284 1.00 50.16 51 TRP B CA 1
ATOM 2195 C C . TRP B 1 60 ? 7.678 63.725 64.557 1.00 49.80 51 TRP B C 1
ATOM 2196 O O . TRP B 1 60 ? 8.522 63.599 65.451 1.00 49.05 51 TRP B O 1
ATOM 2207 N N . LYS B 1 61 ? 6.453 63.247 64.650 1.00 48.24 52 LYS B N 1
ATOM 2208 C CA . LYS B 1 61 ? 5.945 62.767 65.921 1.00 46.41 52 LYS B CA 1
ATOM 2209 C C . LYS B 1 61 ? 5.692 61.275 65.885 1.00 43.47 52 LYS B C 1
ATOM 2210 O O . LYS B 1 61 ? 5.546 60.660 64.808 1.00 38.29 52 LYS B O 1
ATOM 2216 N N . SER B 1 62 ? 5.666 60.725 67.090 1.00 39.22 53 SER B N 1
ATOM 2217 C CA . SER B 1 62 ? 5.508 59.313 67.330 1.00 38.67 53 SER B CA 1
ATOM 2218 C C . SER B 1 62 ? 4.142 58.886 66.808 1.00 39.90 53 SER B C 1
ATOM 2219 O O . SER B 1 62 ? 3.229 59.687 66.729 1.00 40.87 53 SER B O 1
ATOM 2222 N N . GLY B 1 63 ? 4.010 57.634 66.406 1.00 41.12 54 GLY B N 1
ATOM 2223 C CA . GLY B 1 63 ? 2.769 57.173 65.762 1.00 39.69 54 GLY B CA 1
ATOM 2224 C C . GLY B 1 63 ? 3.025 56.032 64.777 1.00 37.48 54 GLY B C 1
ATOM 2225 O O . GLY B 1 63 ? 4.127 55.471 64.728 1.00 35.64 54 GLY B O 1
ATOM 2226 N N . GLU B 1 64 ? 2.004 55.708 64.000 1.00 37.50 55 GLU B N 1
ATOM 2227 C CA . GLU B 1 64 ? 2.067 54.645 63.037 1.00 39.82 55 GLU B CA 1
ATOM 2228 C C . GLU B 1 64 ? 2.707 55.118 61.748 1.00 37.79 55 GLU B C 1
ATOM 2229 O O . GLU B 1 64 ? 2.268 56.089 61.211 1.00 36.72 55 GLU B O 1
ATOM 2235 N N . TYR B 1 65 ? 3.719 54.396 61.263 1.00 33.54 56 TYR B N 1
ATOM 2236 C CA . TYR B 1 65 ? 4.386 54.676 60.011 1.00 33.99 56 TYR B CA 1
ATOM 2237 C C . TYR B 1 65 ? 4.592 53.342 59.272 1.00 36.35 56 TYR B C 1
ATOM 2238 O O . TYR B 1 65 ? 4.541 52.265 59.898 1.00 36.58 56 TYR B O 1
ATOM 2247 N N . TRP B 1 66 ? 4.816 53.400 57.961 1.00 33.56 57 TRP B N 1
ATOM 2248 C CA . TRP B 1 66 ? 5.208 52.217 57.219 1.00 34.00 57 TRP B CA 1
ATOM 2249 C C . TRP B 1 66 ? 6.700 52.249 56.914 1.00 33.24 57 TRP B C 1
ATOM 2250 O O . TRP B 1 66 ? 7.234 53.262 56.451 1.00 35.59 57 TRP B O 1
ATOM 2261 N N . ILE B 1 67 ? 7.372 51.120 57.093 1.00 30.34 58 ILE B N 1
ATOM 2262 C CA . ILE B 1 67 ? 8.766 51.036 56.745 1.00 28.57 58 ILE B CA 1
ATOM 2263 C C . ILE B 1 67 ? 9.048 49.835 55.846 1.00 29.57 58 ILE B C 1
ATOM 2264 O O . ILE B 1 67 ? 8.284 48.860 55.840 1.00 29.99 58 ILE B O 1
ATOM 2269 N N . ASP B 1 68 ? 10.170 49.893 55.122 1.00 29.62 59 ASP B N 1
ATOM 2270 C CA . ASP B 1 68 ? 10.551 48.839 54.201 1.00 29.71 59 ASP B CA 1
ATOM 2271 C C . ASP B 1 68 ? 12.056 48.630 54.341 1.00 30.68 59 ASP B C 1
ATOM 2272 O O . ASP B 1 68 ? 12.832 48.977 53.453 1.00 31.93 59 ASP B O 1
ATOM 2277 N N . PRO B 1 69 ? 12.486 48.014 55.458 1.00 29.12 60 PRO B N 1
ATOM 2278 C CA . PRO B 1 69 ? 13.894 47.922 55.691 1.00 28.82 60 PRO B CA 1
ATOM 2279 C C . PRO B 1 69 ? 14.622 47.120 54.664 1.00 28.15 60 PRO B C 1
ATOM 2280 O O . PRO B 1 69 ? 15.808 47.295 54.532 1.00 27.87 60 PRO B O 1
ATOM 2284 N N . ASN B 1 70 ? 13.973 46.170 54.022 1.00 27.52 61 ASN B N 1
ATOM 2285 C CA . ASN B 1 70 ? 14.684 45.381 53.036 1.00 28.16 61 ASN B CA 1
ATOM 2286 C C . ASN B 1 70 ? 14.703 46.014 51.645 1.00 30.37 61 ASN B C 1
ATOM 2287 O O . ASN B 1 70 ? 15.247 45.412 50.748 1.00 30.26 61 ASN B O 1
ATOM 2292 N N . GLN B 1 71 ? 14.096 47.191 51.480 1.00 32.37 62 GLN B N 1
ATOM 2293 C CA . GLN B 1 71 ? 14.022 47.907 50.184 1.00 37.75 62 GLN B CA 1
ATOM 2294 C C . GLN B 1 71 ? 13.456 47.068 49.042 1.00 36.43 62 GLN B C 1
ATOM 2295 O O . GLN B 1 71 ? 12.504 46.320 49.239 1.00 36.06 62 GLN B O 1
ATOM 2301 N N . GLY B 1 72 ? 14.057 47.159 47.865 1.00 36.68 63 GLY B N 1
ATOM 2302 C CA . GLY B 1 72 ? 13.516 46.499 46.668 1.00 35.71 63 GLY B CA 1
ATOM 2303 C C . GLY B 1 72 ? 12.103 46.939 46.396 1.00 34.08 63 GLY B C 1
ATOM 2304 O O . GLY B 1 72 ? 11.820 48.087 46.471 1.00 34.00 63 GLY B O 1
ATOM 2305 N N . CYS B 1 73 ? 11.199 46.012 46.138 1.00 35.56 64 CYS B N 1
ATOM 2306 C CA . CYS B 1 73 ? 9.793 46.352 45.942 1.00 36.58 64 CYS B CA 1
ATOM 2307 C C . CYS B 1 73 ? 9.200 46.761 47.284 1.00 37.15 64 CYS B C 1
ATOM 2308 O O . CYS B 1 73 ? 9.436 46.113 48.289 1.00 33.08 64 CYS B O 1
ATOM 2311 N N . ASN B 1 74 ? 8.431 47.841 47.312 1.00 38.63 65 ASN B N 1
ATOM 2312 C CA . ASN B 1 74 ? 7.838 48.296 48.569 1.00 38.13 65 ASN B CA 1
ATOM 2313 C C . ASN B 1 74 ? 6.517 47.616 49.009 1.00 38.16 65 ASN B C 1
ATOM 2314 O O . ASN B 1 74 ? 5.920 48.014 50.013 1.00 37.33 65 ASN B O 1
ATOM 2319 N N . LEU B 1 75 ? 6.046 46.604 48.277 1.00 39.32 66 LEU B N 1
ATOM 2320 C CA . LEU B 1 75 ? 4.745 46.007 48.604 1.00 41.11 66 LEU B CA 1
ATOM 2321 C C . LEU B 1 75 ? 4.757 45.111 49.848 1.00 40.02 66 LEU B C 1
ATOM 2322 O O . LEU B 1 75 ? 3.705 44.688 50.283 1.00 40.27 66 LEU B O 1
ATOM 2327 N N . ASP B 1 76 ? 5.936 44.840 50.411 1.00 40.98 67 ASP B N 1
ATOM 2328 C CA . ASP B 1 76 ? 6.054 44.143 51.698 1.00 39.41 67 ASP B CA 1
ATOM 2329 C C . ASP B 1 76 ? 6.415 45.060 52.805 1.00 37.39 67 ASP B C 1
ATOM 2330 O O . ASP B 1 76 ? 6.982 44.618 53.795 1.00 36.39 67 ASP B O 1
ATOM 2335 N N . ALA B 1 77 ? 6.093 46.337 52.675 1.00 38.01 68 ALA B N 1
ATOM 2336 C CA . ALA B 1 77 ? 6.379 47.270 53.757 1.00 35.99 68 ALA B CA 1
ATOM 2337 C C . ALA B 1 77 ? 5.582 46.848 54.975 1.00 35.29 68 ALA B C 1
ATOM 2338 O O . ALA B 1 77 ? 4.510 46.278 54.838 1.00 34.62 68 ALA B O 1
ATOM 2340 N N . ILE B 1 78 ? 6.095 47.146 56.162 1.00 33.52 69 ILE B N 1
ATOM 2341 C CA . ILE B 1 78 ? 5.397 46.755 57.401 1.00 34.01 69 ILE B CA 1
ATOM 2342 C C . ILE B 1 78 ? 4.982 47.973 58.182 1.00 35.79 69 ILE B C 1
ATOM 2343 O O . ILE B 1 78 ? 5.658 49.006 58.137 1.00 37.34 69 ILE B O 1
ATOM 2348 N N . LYS B 1 79 ? 3.856 47.852 58.879 1.00 36.55 70 LYS B N 1
ATOM 2349 C CA . LYS B 1 79 ? 3.306 48.958 59.649 1.00 38.35 70 LYS B CA 1
ATOM 2350 C C . LYS B 1 79 ? 3.874 48.830 61.042 1.00 34.82 70 LYS B C 1
ATOM 2351 O O . LYS B 1 79 ? 3.813 47.771 61.626 1.00 34.67 70 LYS B O 1
ATOM 2357 N N . VAL B 1 80 ? 4.447 49.908 61.555 1.00 31.88 71 VAL B N 1
ATOM 2358 C CA . VAL B 1 80 ? 5.131 49.888 62.819 1.00 29.92 71 VAL B CA 1
ATOM 2359 C C . VAL B 1 80 ? 4.733 51.108 63.614 1.00 32.10 71 VAL B C 1
ATOM 2360 O O . VAL B 1 80 ? 4.142 52.058 63.086 1.00 29.94 71 VAL B O 1
ATOM 2364 N N . PHE B 1 81 ? 5.017 51.049 64.908 1.00 33.39 72 PHE B N 1
ATOM 2365 C CA . PHE B 1 81 ? 4.993 52.231 65.750 1.00 34.42 72 PHE B CA 1
ATOM 2366 C C . PHE B 1 81 ? 6.413 52.780 65.832 1.00 31.34 72 PHE B C 1
ATOM 2367 O O . PHE B 1 81 ? 7.347 52.057 66.171 1.00 31.74 72 PHE B O 1
ATOM 2375 N N . CYS B 1 82 ? 6.540 54.060 65.576 1.00 30.32 73 CYS B N 1
ATOM 2376 C CA . CYS B 1 82 ? 7.787 54.806 65.715 1.00 33.32 73 CYS B CA 1
ATOM 2377 C C . CYS B 1 82 ? 7.731 55.664 66.974 1.00 34.82 73 CYS B C 1
ATOM 2378 O O . CYS B 1 82 ? 6.814 56.498 67.128 1.00 34.33 73 CYS B O 1
ATOM 2381 N N . ASN B 1 83 ? 8.657 55.410 67.906 1.00 35.92 74 ASN B N 1
ATOM 2382 C CA . ASN B 1 83 ? 8.837 56.283 69.053 1.00 35.94 74 ASN B CA 1
ATOM 2383 C C . ASN B 1 83 ? 9.868 57.303 68.675 1.00 37.63 74 ASN B C 1
ATOM 2384 O O . ASN B 1 83 ? 11.057 56.995 68.667 1.00 36.96 74 ASN B O 1
ATOM 2389 N N . MET B 1 84 ? 9.421 58.511 68.319 1.00 40.26 75 MET B N 1
ATOM 2390 C CA . MET B 1 84 ? 10.312 59.532 67.786 1.00 42.94 75 MET B CA 1
ATOM 2391 C C . MET B 1 84 ? 11.126 60.238 68.854 1.00 47.47 75 MET B C 1
ATOM 2392 O O . MET B 1 84 ? 12.056 60.973 68.538 1.00 50.10 75 MET B O 1
ATOM 2397 N N . GLU B 1 85 ? 10.788 60.009 70.114 1.00 50.01 76 GLU B N 1
ATOM 2398 C CA . GLU B 1 85 ? 11.637 60.452 71.207 1.00 56.95 76 GLU B CA 1
ATOM 2399 C C . GLU B 1 85 ? 12.898 59.612 71.180 1.00 52.79 76 GLU B C 1
ATOM 2400 O O . GLU B 1 85 ? 14.006 60.151 71.204 1.00 54.68 76 GLU B O 1
ATOM 2406 N N . THR B 1 86 ? 12.725 58.296 71.060 1.00 47.31 77 THR B N 1
ATOM 2407 C CA . THR B 1 86 ? 13.844 57.371 71.176 1.00 44.36 77 THR B CA 1
ATOM 2408 C C . THR B 1 86 ? 14.460 56.889 69.878 1.00 42.08 77 THR B C 1
ATOM 2409 O O . THR B 1 86 ? 15.586 56.398 69.894 1.00 44.58 77 THR B O 1
ATOM 2413 N N . GLY B 1 87 ? 13.755 57.014 68.762 1.00 38.00 78 GLY B N 1
ATOM 2414 C CA . GLY B 1 87 ? 14.214 56.377 67.510 1.00 36.07 78 GLY B CA 1
ATOM 2415 C C . GLY B 1 87 ? 13.871 54.874 67.428 1.00 36.66 78 GLY B C 1
ATOM 2416 O O . GLY B 1 87 ? 14.335 54.167 66.500 1.00 36.15 78 GLY B O 1
ATOM 2417 N N . GLU B 1 88 ? 13.036 54.380 68.353 1.00 32.55 79 GLU B N 1
ATOM 2418 C CA . GLU B 1 88 ? 12.602 52.974 68.335 1.00 33.29 79 GLU B CA 1
ATOM 2419 C C . GLU B 1 88 ? 11.557 52.621 67.278 1.00 32.17 79 GLU B C 1
ATOM 2420 O O . GLU B 1 88 ? 10.582 53.337 67.085 1.00 31.74 79 GLU B O 1
ATOM 2426 N N . THR B 1 89 ? 11.800 51.511 66.605 1.00 29.99 80 THR B N 1
ATOM 2427 C CA . THR B 1 89 ? 10.854 50.913 65.699 1.00 29.16 80 THR B CA 1
ATOM 2428 C C . THR B 1 89 ? 10.200 49.740 66.482 1.00 28.18 80 THR B C 1
ATOM 2429 O O . THR B 1 89 ? 10.907 48.822 66.893 1.00 28.57 80 THR B O 1
ATOM 2433 N N . CYS B 1 90 ? 8.888 49.780 66.696 1.00 28.63 81 CYS B N 1
ATOM 2434 C CA . CYS B 1 90 ? 8.175 48.710 67.403 1.00 29.55 81 CYS B CA 1
ATOM 2435 C C . CYS B 1 90 ? 7.285 47.949 66.429 1.00 28.98 81 CYS B C 1
ATOM 2436 O O . CYS B 1 90 ? 6.391 48.514 65.816 1.00 27.15 81 CYS B O 1
ATOM 2439 N N . VAL B 1 91 ? 7.550 46.658 66.328 1.00 26.52 82 VAL B N 1
ATOM 2440 C CA . VAL B 1 91 ? 6.750 45.742 65.571 1.00 27.87 82 VAL B CA 1
ATOM 2441 C C . VAL B 1 91 ? 5.846 44.876 66.442 1.00 28.78 82 VAL B C 1
ATOM 2442 O O . VAL B 1 91 ? 6.310 44.143 67.310 1.00 28.79 82 VAL B O 1
ATOM 2446 N N . TYR B 1 92 ? 4.564 44.883 66.112 1.00 31.14 83 TYR B N 1
ATOM 2447 C CA . TYR B 1 92 ? 3.552 44.263 66.926 1.00 32.53 83 TYR B CA 1
ATOM 2448 C C . TYR B 1 92 ? 3.310 42.818 66.537 1.00 34.60 83 TYR B C 1
ATOM 2449 O O . TYR B 1 92 ? 3.402 42.465 65.354 1.00 36.68 83 TYR B O 1
ATOM 2458 N N . PRO B 1 93 ? 3.048 41.961 67.538 1.00 34.37 84 PRO B N 1
ATOM 2459 C CA . PRO B 1 93 ? 2.724 40.577 67.253 1.00 35.22 84 PRO B CA 1
ATOM 2460 C C . PRO B 1 93 ? 1.418 40.541 66.538 1.00 35.01 84 PRO B C 1
ATOM 2461 O O . PRO B 1 93 ? 0.599 41.397 66.784 1.00 34.27 84 PRO B O 1
ATOM 2465 N N . THR B 1 94 ? 1.224 39.558 65.656 1.00 35.18 85 THR B N 1
ATOM 2466 C CA . THR B 1 94 ? -0.063 39.416 64.985 1.00 36.45 85 THR B CA 1
ATOM 2467 C C . THR B 1 94 ? -1.240 39.184 65.947 1.00 35.67 85 THR B C 1
ATOM 2468 O O . THR B 1 94 ? -2.338 39.726 65.752 1.00 35.50 85 THR B O 1
ATOM 2472 N N . GLN B 1 95 ? -1.005 38.389 66.989 1.00 40.25 86 GLN B N 1
ATOM 2473 C CA . GLN B 1 95 ? -2.004 38.114 68.046 1.00 41.55 86 GLN B CA 1
ATOM 2474 C C . GLN B 1 95 ? -1.380 38.455 69.404 1.00 41.71 86 GLN B C 1
ATOM 2475 O O . GLN B 1 95 ? -0.685 37.633 70.007 1.00 36.98 86 GLN B O 1
ATOM 2481 N N . PRO B 1 96 ? -1.589 39.693 69.869 1.00 41.62 87 PRO B N 1
ATOM 2482 C CA . PRO B 1 96 ? -0.942 40.162 71.095 1.00 41.70 87 PRO B CA 1
ATOM 2483 C C . PRO B 1 96 ? -1.490 39.480 72.355 1.00 42.89 87 PRO B C 1
ATOM 2484 O O . PRO B 1 96 ? -0.806 39.466 73.395 1.00 41.95 87 PRO B O 1
ATOM 2488 N N . SER B 1 97 ? -2.706 38.951 72.254 1.00 38.62 88 SER B N 1
ATOM 2489 C CA . SER B 1 97 ? -3.407 38.421 73.381 1.00 41.46 88 SER B CA 1
ATOM 2490 C C . SER B 1 97 ? -3.660 36.924 73.279 1.00 36.84 88 SER B C 1
ATOM 2491 O O . SER B 1 97 ? -4.263 36.470 72.336 1.00 36.17 88 SER B O 1
ATOM 2494 N N . VAL B 1 98 ? -3.231 36.167 74.269 1.00 34.14 89 VAL B N 1
ATOM 2495 C CA . VAL B 1 98 ? -3.596 34.762 74.346 1.00 34.64 89 VAL B CA 1
ATOM 2496 C C . VAL B 1 98 ? -4.503 34.526 75.542 1.00 34.76 89 VAL B C 1
ATOM 2497 O O . VAL B 1 98 ? -4.137 34.858 76.659 1.00 34.36 89 VAL B O 1
ATOM 2501 N N . ALA B 1 99 ? -5.634 33.875 75.304 1.00 34.32 90 ALA B N 1
ATOM 2502 C CA . ALA B 1 99 ? -6.651 33.602 76.322 1.00 36.14 90 ALA B CA 1
ATOM 2503 C C . ALA B 1 99 ? -6.161 32.910 77.584 1.00 36.46 90 ALA B C 1
ATOM 2504 O O . ALA B 1 99 ? -5.297 32.037 77.550 1.00 35.63 90 ALA B O 1
ATOM 2506 N N . GLN B 1 100 ? -6.776 33.309 78.681 1.00 35.95 91 GLN B N 1
ATOM 2507 C CA . GLN B 1 100 ? -6.488 32.816 80.012 1.00 36.11 91 GLN B CA 1
ATOM 2508 C C . GLN B 1 100 ? -7.348 31.605 80.296 1.00 38.78 91 GLN B C 1
ATOM 2509 O O . GLN B 1 100 ? -8.557 31.710 80.424 1.00 39.78 91 GLN B O 1
ATOM 2515 N N . LYS B 1 101 ? -6.728 30.435 80.330 1.00 37.85 92 LYS B N 1
ATOM 2516 C CA . LYS B 1 101 ? -7.463 29.233 80.628 1.00 39.00 92 LYS B CA 1
ATOM 2517 C C . LYS B 1 101 ? -6.485 28.111 80.838 1.00 36.46 92 LYS B C 1
ATOM 2518 O O . LYS B 1 101 ? -5.280 28.321 80.858 1.00 32.30 92 LYS B O 1
ATOM 2524 N N . ASN B 1 102 ? -7.019 26.918 81.016 1.00 39.00 93 ASN B N 1
ATOM 2525 C CA . ASN B 1 102 ? -6.203 25.737 81.051 1.00 40.64 93 ASN B CA 1
ATOM 2526 C C . ASN B 1 102 ? -5.850 25.379 79.616 1.00 41.22 93 ASN B C 1
ATOM 2527 O O . ASN B 1 102 ? -6.733 25.272 78.772 1.00 43.73 93 ASN B O 1
ATOM 2532 N N . TRP B 1 103 ? -4.555 25.294 79.332 1.00 37.85 94 TRP B N 1
ATOM 2533 C CA . TRP B 1 103 ? -4.074 24.935 78.015 1.00 37.61 94 TRP B CA 1
ATOM 2534 C C . TRP B 1 103 ? -3.442 23.542 77.998 1.00 38.26 94 TRP B C 1
ATOM 2535 O O . TRP B 1 103 ? -3.047 23.061 76.926 1.00 38.34 94 TRP B O 1
ATOM 2546 N N . TYR B 1 104 ? -3.243 22.951 79.181 1.00 35.82 95 TYR B N 1
ATOM 2547 C CA . TYR B 1 104 ? -2.430 21.761 79.292 1.00 36.66 95 TYR B CA 1
ATOM 2548 C C . TYR B 1 104 ? -2.693 20.969 80.576 1.00 37.96 95 TYR B C 1
ATOM 2549 O O . TYR B 1 104 ? -2.652 21.510 81.670 1.00 37.31 95 TYR B O 1
ATOM 2558 N N . ILE B 1 105 ? -2.948 19.678 80.407 1.00 40.30 96 ILE B N 1
ATOM 2559 C CA . ILE B 1 105 ? -3.200 18.748 81.509 1.00 42.53 96 ILE B CA 1
ATOM 2560 C C . ILE B 1 105 ? -2.187 17.622 81.322 1.00 41.92 96 ILE B C 1
ATOM 2561 O O . ILE B 1 105 ? -2.146 17.010 80.270 1.00 41.80 96 ILE B O 1
ATOM 2566 N N . SER B 1 106 ? -1.353 17.376 82.326 1.00 41.47 97 SER B N 1
ATOM 2567 C CA . SER B 1 106 ? -0.355 16.329 82.240 1.00 42.96 97 SER B CA 1
ATOM 2568 C C . SER B 1 106 ? -0.954 14.997 82.668 1.00 45.23 97 SER B C 1
ATOM 2569 O O . SER B 1 106 ? -1.881 14.955 83.485 1.00 45.58 97 SER B O 1
ATOM 2572 N N . LYS B 1 107 ? -0.382 13.908 82.169 1.00 50.17 98 LYS B N 1
ATOM 2573 C CA . LYS B 1 107 ? -0.694 12.562 82.692 1.00 53.01 98 LYS B CA 1
ATOM 2574 C C . LYS B 1 107 ? -0.177 12.399 84.113 1.00 52.15 98 LYS B C 1
ATOM 2575 O O . LYS B 1 107 ? -0.758 11.637 84.886 1.00 53.64 98 LYS B O 1
ATOM 2581 N N . ASN B 1 108 ? 0.915 13.093 84.453 1.00 50.19 99 ASN B N 1
ATOM 2582 C CA . ASN B 1 108 ? 1.416 13.162 85.835 1.00 50.11 99 ASN B CA 1
ATOM 2583 C C . ASN B 1 108 ? 1.353 14.605 86.339 1.00 50.08 99 ASN B C 1
ATOM 2584 O O . ASN B 1 108 ? 2.340 15.322 86.262 1.00 45.73 99 ASN B O 1
ATOM 2589 N N . PRO B 1 109 ? 0.203 15.025 86.885 1.00 52.19 100 PRO B N 1
ATOM 2590 C CA . PRO B 1 109 ? 0.045 16.410 87.285 1.00 50.44 100 PRO B CA 1
ATOM 2591 C C . PRO B 1 109 ? 1.013 16.883 88.381 1.00 51.60 100 PRO B C 1
ATOM 2592 O O . PRO B 1 109 ? 1.214 18.097 88.540 1.00 47.90 100 PRO B O 1
ATOM 2596 N N . LYS B 1 110 ? 1.620 15.951 89.115 1.00 50.57 101 LYS B N 1
ATOM 2597 C CA . LYS B 1 110 ? 2.464 16.313 90.263 1.00 51.37 101 LYS B CA 1
ATOM 2598 C C . LYS B 1 110 ? 3.890 16.555 89.805 1.00 50.67 101 LYS B C 1
ATOM 2599 O O . LYS B 1 110 ? 4.675 17.160 90.510 1.00 51.20 101 LYS B O 1
ATOM 2601 N N . ASP B 1 111 ? 4.228 16.078 88.618 1.00 51.22 102 ASP B N 1
ATOM 2602 C CA . ASP B 1 111 ? 5.550 16.314 88.052 1.00 50.70 102 ASP B CA 1
ATOM 2603 C C . ASP B 1 111 ? 5.484 17.570 87.179 1.00 47.66 102 ASP B C 1
ATOM 2604 O O . ASP B 1 111 ? 4.733 17.622 86.213 1.00 47.63 102 ASP B O 1
ATOM 2609 N N . LYS B 1 112 ? 6.255 18.577 87.562 1.00 43.46 103 LYS B N 1
ATOM 2610 C CA . LYS B 1 112 ? 6.304 19.840 86.856 1.00 41.60 103 LYS B CA 1
ATOM 2611 C C . LYS B 1 112 ? 7.533 19.838 86.008 1.00 39.59 103 LYS B C 1
ATOM 2612 O O . LYS B 1 112 ? 8.611 19.494 86.457 1.00 41.09 103 LYS B O 1
ATOM 2618 N N . ARG B 1 113 ? 7.339 20.145 84.741 1.00 40.05 104 ARG B N 1
ATOM 2619 C CA . ARG B 1 113 ? 8.437 20.498 83.891 1.00 40.13 104 ARG B CA 1
ATOM 2620 C C . ARG B 1 113 ? 8.029 21.485 82.781 1.00 36.85 104 ARG B C 1
ATOM 2621 O O . ARG B 1 113 ? 6.834 21.750 82.527 1.00 33.40 104 ARG B O 1
ATOM 2629 N N . HIS B 1 114 ? 9.047 22.023 82.140 1.00 31.92 105 HIS B N 1
ATOM 2630 C CA . HIS B 1 114 ? 8.853 22.959 81.101 1.00 33.13 105 HIS B CA 1
ATOM 2631 C C . HIS B 1 114 ? 8.150 22.312 79.924 1.00 32.88 105 HIS B C 1
ATOM 2632 O O . HIS B 1 114 ? 8.605 21.303 79.431 1.00 35.90 105 HIS B O 1
ATOM 2639 N N . VAL B 1 115 ? 7.039 22.905 79.498 1.00 30.64 106 VAL B N 1
ATOM 2640 C CA . VAL B 1 115 ? 6.341 22.521 78.312 1.00 29.98 106 VAL B CA 1
ATOM 2641 C C . VAL B 1 115 ? 6.107 23.745 77.408 1.00 29.92 106 VAL B C 1
ATOM 2642 O O . VAL B 1 115 ? 5.449 24.701 77.826 1.00 28.97 106 VAL B O 1
ATOM 2646 N N . TRP B 1 116 ? 6.596 23.685 76.168 1.00 30.54 107 TRP B N 1
ATOM 2647 C CA . TRP B 1 116 ? 6.401 24.750 75.205 1.00 30.90 107 TRP B CA 1
ATOM 2648 C C . TRP B 1 116 ? 4.939 24.882 74.757 1.00 30.76 107 TRP B C 1
ATOM 2649 O O . TRP B 1 116 ? 4.297 23.907 74.355 1.00 33.87 107 TRP B O 1
ATOM 2660 N N . PHE B 1 117 ? 4.420 26.096 74.875 1.00 28.80 108 PHE B N 1
ATOM 2661 C CA . PHE B 1 117 ? 3.087 26.459 74.433 1.00 29.54 108 PHE B CA 1
ATOM 2662 C C . PHE B 1 117 ? 2.941 26.113 72.950 1.00 31.11 108 PHE B C 1
ATOM 2663 O O . PHE B 1 117 ? 2.058 25.359 72.560 1.00 29.03 108 PHE B O 1
ATOM 2671 N N . GLY B 1 118 ? 3.828 26.696 72.157 1.00 31.87 109 GLY B N 1
ATOM 2672 C CA . GLY B 1 118 ? 3.743 26.639 70.742 1.00 34.79 109 GLY B CA 1
ATOM 2673 C C . GLY B 1 118 ? 4.037 25.261 70.161 1.00 36.72 109 GLY B C 1
ATOM 2674 O O . GLY B 1 118 ? 3.231 24.745 69.413 1.00 35.95 109 GLY B O 1
ATOM 2675 N N . GLU B 1 119 ? 5.191 24.687 70.488 1.00 40.15 110 GLU B N 1
ATOM 2676 C CA . GLU B 1 119 ? 5.535 23.347 69.995 1.00 45.04 110 GLU B CA 1
ATOM 2677 C C . GLU B 1 119 ? 4.555 22.289 70.485 1.00 43.70 110 GLU B C 1
ATOM 2678 O O . GLU B 1 119 ? 4.161 21.452 69.701 1.00 45.45 110 GLU B O 1
ATOM 2684 N N . SER B 1 120 ? 4.147 22.334 71.762 1.00 40.79 111 SER B N 1
ATOM 2685 C CA . SER B 1 120 ? 3.578 21.128 72.434 1.00 38.42 111 SER B CA 1
ATOM 2686 C C . SER B 1 120 ? 2.145 21.161 72.940 1.00 37.93 111 SER B C 1
ATOM 2687 O O . SER B 1 120 ? 1.503 20.141 72.986 1.00 39.92 111 SER B O 1
ATOM 2690 N N . MET B 1 121 ? 1.609 22.312 73.321 1.00 37.21 112 MET B N 1
ATOM 2691 C CA . MET B 1 121 ? 0.249 22.327 73.837 1.00 35.14 112 MET B CA 1
ATOM 2692 C C . MET B 1 121 ? -0.777 22.314 72.713 1.00 37.52 112 MET B C 1
ATOM 2693 O O . MET B 1 121 ? -0.576 22.946 71.672 1.00 36.45 112 MET B O 1
ATOM 2698 N N . THR B 1 122 ? -1.863 21.580 72.914 1.00 39.78 113 THR B N 1
ATOM 2699 C CA . THR B 1 122 ? -2.970 21.545 71.968 1.00 43.14 113 THR B CA 1
ATOM 2700 C C . THR B 1 122 ? -3.536 22.943 71.888 1.00 44.34 113 THR B C 1
ATOM 2701 O O . THR B 1 122 ? -3.873 23.554 72.911 1.00 51.31 113 THR B O 1
ATOM 2705 N N . ASP B 1 123 ? -3.615 23.460 70.680 1.00 46.35 114 ASP B N 1
ATOM 2706 C CA . ASP B 1 123 ? -4.120 24.819 70.420 1.00 44.01 114 ASP B CA 1
ATOM 2707 C C . ASP B 1 123 ? -3.081 25.903 70.684 1.00 39.96 114 ASP B C 1
ATOM 2708 O O . ASP B 1 123 ? -3.344 27.095 70.460 1.00 39.56 114 ASP B O 1
ATOM 2713 N N . GLY B 1 124 ? -1.895 25.510 71.131 1.00 35.44 115 GLY B N 1
ATOM 2714 C CA . GLY B 1 124 ? -0.788 26.450 71.189 1.00 34.34 115 GLY B CA 1
ATOM 2715 C C . GLY B 1 124 ? -0.259 26.786 69.805 1.00 33.00 115 GLY B C 1
ATOM 2716 O O . GLY B 1 124 ? -0.504 26.070 68.854 1.00 31.51 115 GLY B O 1
ATOM 2717 N N . PHE B 1 125 ? 0.489 27.877 69.723 1.00 33.11 116 PHE B N 1
ATOM 2718 C CA . PHE B 1 125 ? 1.075 28.375 68.448 1.00 34.45 116 PHE B CA 1
ATOM 2719 C C . PHE B 1 125 ? 2.281 29.237 68.802 1.00 33.19 116 PHE B C 1
ATOM 2720 O O . PHE B 1 125 ? 2.343 29.822 69.893 1.00 32.12 116 PHE B O 1
ATOM 2728 N N . GLN B 1 126 ? 3.228 29.327 67.891 1.00 32.85 117 GLN B N 1
ATOM 2729 C CA . GLN B 1 126 ? 4.375 30.188 68.057 1.00 33.74 117 GLN B CA 1
ATOM 2730 C C . GLN B 1 126 ? 3.981 31.557 67.602 1.00 33.11 117 GLN B C 1
ATOM 2731 O O . GLN B 1 126 ? 3.109 31.730 66.747 1.00 35.33 117 GLN B O 1
ATOM 2737 N N . PHE B 1 127 ? 4.597 32.558 68.191 1.00 31.70 118 PHE B N 1
ATOM 2738 C CA . PHE B 1 127 ? 4.136 33.906 67.940 1.00 31.32 118 PHE B CA 1
ATOM 2739 C C . PHE B 1 127 ? 4.707 34.444 66.618 1.00 34.32 118 PHE B C 1
ATOM 2740 O O . PHE B 1 127 ? 5.920 34.441 66.420 1.00 32.73 118 PHE B O 1
ATOM 2748 N N . GLU B 1 128 ? 3.805 34.942 65.774 1.00 33.93 119 GLU B N 1
ATOM 2749 C CA . GLU B 1 128 ? 4.135 35.636 64.579 1.00 35.91 119 GLU B CA 1
ATOM 2750 C C . GLU B 1 128 ? 3.986 37.132 64.757 1.00 34.20 119 GLU B C 1
ATOM 2751 O O . GLU B 1 128 ? 3.236 37.603 65.604 1.00 31.60 119 GLU B O 1
ATOM 2757 N N . TYR B 1 129 ? 4.719 37.864 63.919 1.00 32.41 120 TYR B N 1
ATOM 2758 C CA . TYR B 1 129 ? 4.761 39.308 63.971 1.00 31.74 120 TYR B CA 1
ATOM 2759 C C . TYR B 1 129 ? 4.394 39.948 62.649 1.00 34.71 120 TYR B C 1
ATOM 2760 O O . TYR B 1 129 ? 4.598 39.371 61.583 1.00 34.16 120 TYR B O 1
ATOM 2769 N N . GLY B 1 130 ? 3.850 41.160 62.737 1.00 36.79 121 GLY B N 1
ATOM 2770 C CA . GLY B 1 130 ? 3.605 41.993 61.587 1.00 37.51 121 GLY B CA 1
ATOM 2771 C C . GLY B 1 130 ? 2.151 42.285 61.368 1.00 40.39 121 GLY B C 1
ATOM 2772 O O . GLY B 1 130 ? 1.836 43.277 60.725 1.00 43.16 121 GLY B O 1
ATOM 2773 N N . GLY B 1 131 ? 1.256 41.404 61.823 1.00 42.31 122 GLY B N 1
ATOM 2774 C CA . GLY B 1 131 ? -0.171 41.739 61.826 1.00 47.68 122 GLY B CA 1
ATOM 2775 C C . GLY B 1 131 ? -1.080 41.126 60.764 1.00 54.84 122 GLY B C 1
ATOM 2776 O O . GLY B 1 131 ? -0.645 40.349 59.908 1.00 57.18 122 GLY B O 1
ATOM 2777 N N . GLN B 1 132 ? -2.344 41.546 60.840 1.00 63.07 123 GLN B N 1
ATOM 2778 C CA . GLN B 1 132 ? -3.506 41.011 60.096 1.00 69.90 123 GLN B CA 1
ATOM 2779 C C . GLN B 1 132 ? -3.204 40.221 58.827 1.00 68.64 123 GLN B C 1
ATOM 2780 O O . GLN B 1 132 ? -3.338 38.991 58.813 1.00 71.39 123 GLN B O 1
ATOM 2782 N N . GLY B 1 133 ? -2.805 40.924 57.770 1.00 63.75 124 GLY B N 1
ATOM 2783 C CA . GLY B 1 133 ? -2.621 40.292 56.459 1.00 60.65 124 GLY B CA 1
ATOM 2784 C C . GLY B 1 133 ? -1.189 40.100 55.996 1.00 56.20 124 GLY B C 1
ATOM 2785 O O . GLY B 1 133 ? -0.969 39.678 54.877 1.00 57.48 124 GLY B O 1
ATOM 2786 N N . SER B 1 134 ? -0.203 40.390 56.841 1.00 50.61 125 SER B N 1
ATOM 2787 C CA . SER B 1 134 ? 1.192 40.273 56.419 1.00 46.24 125 SER B CA 1
ATOM 2788 C C . SER B 1 134 ? 1.586 38.803 56.233 1.00 44.63 125 SER B C 1
ATOM 2789 O O . SER B 1 134 ? 0.969 37.911 56.775 1.00 43.38 125 SER B O 1
ATOM 2792 N N . ASP B 1 135 ? 2.635 38.565 55.473 1.00 42.50 126 ASP B N 1
ATOM 2793 C CA . ASP B 1 135 ? 3.139 37.219 55.276 1.00 44.26 126 ASP B CA 1
ATOM 2794 C C . ASP B 1 135 ? 4.401 37.042 56.145 1.00 40.81 126 ASP B C 1
ATOM 2795 O O . ASP B 1 135 ? 5.316 37.875 56.105 1.00 39.71 126 ASP B O 1
ATOM 2800 N N . PRO B 1 136 ? 4.437 35.972 56.954 1.00 40.52 127 PRO B N 1
ATOM 2801 C CA . PRO B 1 136 ? 5.517 35.829 57.941 1.00 40.45 127 PRO B CA 1
ATOM 2802 C C . PRO B 1 136 ? 6.913 35.730 57.365 1.00 38.52 127 PRO B C 1
ATOM 2803 O O . PRO B 1 136 ? 7.844 36.218 58.010 1.00 38.09 127 PRO B O 1
ATOM 2807 N N . ALA B 1 137 ? 7.084 35.048 56.227 1.00 35.46 128 ALA B N 1
ATOM 2808 C CA . ALA B 1 137 ? 8.387 35.010 55.587 1.00 35.82 128 ALA B CA 1
ATOM 2809 C C . ALA B 1 137 ? 8.844 36.421 55.156 1.00 34.29 128 ALA B C 1
ATOM 2810 O O . ALA B 1 137 ? 10.005 36.750 55.335 1.00 36.64 128 ALA B O 1
ATOM 2812 N N . ASP B 1 138 ? 7.949 37.244 54.600 1.00 33.09 129 ASP B N 1
ATOM 2813 C CA . ASP B 1 138 ? 8.295 38.662 54.275 1.00 33.04 129 ASP B CA 1
ATOM 2814 C C . ASP B 1 138 ? 8.737 39.374 55.545 1.00 31.66 129 ASP B C 1
ATOM 2815 O O . ASP B 1 138 ? 9.778 40.027 55.591 1.00 31.61 129 ASP B O 1
ATOM 2820 N N . VAL B 1 139 ? 7.954 39.227 56.592 1.00 31.02 130 VAL B N 1
ATOM 2821 C CA . VAL B 1 139 ? 8.241 39.940 57.801 1.00 30.21 130 VAL B CA 1
ATOM 2822 C C . VAL B 1 139 ? 9.576 39.519 58.369 1.00 28.30 130 VAL B C 1
ATOM 2823 O O . VAL B 1 139 ? 10.331 40.355 58.837 1.00 27.76 130 VAL B O 1
ATOM 2827 N N . ALA B 1 140 ? 9.892 38.234 58.314 1.00 27.88 131 ALA B N 1
ATOM 2828 C CA . ALA B 1 140 ? 11.199 37.749 58.797 1.00 27.94 131 ALA B CA 1
ATOM 2829 C C . ALA B 1 140 ? 12.367 38.425 58.070 1.00 29.14 131 ALA B C 1
ATOM 2830 O O . ALA B 1 140 ? 13.385 38.754 58.671 1.00 28.29 131 ALA B O 1
ATOM 2832 N N . ILE B 1 141 ? 12.263 38.581 56.749 1.00 30.07 132 ILE B N 1
ATOM 2833 C CA . ILE B 1 141 ? 13.318 39.288 56.020 1.00 29.08 132 ILE B CA 1
ATOM 2834 C C . ILE B 1 141 ? 13.356 40.761 56.453 1.00 28.63 132 ILE B C 1
ATOM 2835 O O . ILE B 1 141 ? 14.426 41.319 56.642 1.00 30.49 132 ILE B O 1
ATOM 2840 N N . GLN B 1 142 ? 12.208 41.376 56.689 1.00 26.13 133 GLN B N 1
ATOM 2841 C CA . GLN B 1 142 ? 12.212 42.720 57.216 1.00 25.84 133 GLN B CA 1
ATOM 2842 C C . GLN B 1 142 ? 12.927 42.810 58.578 1.00 26.26 133 GLN B C 1
ATOM 2843 O O . GLN B 1 142 ? 13.730 43.716 58.820 1.00 25.08 133 GLN B O 1
ATOM 2849 N N . LEU B 1 143 ? 12.689 41.843 59.454 1.00 26.77 134 LEU B N 1
ATOM 2850 C CA . LEU B 1 143 ? 13.348 41.893 60.764 1.00 27.30 134 LEU B CA 1
ATOM 2851 C C . LEU B 1 143 ? 14.836 41.694 60.608 1.00 26.81 134 LEU B C 1
ATOM 2852 O O . LEU B 1 143 ? 15.612 42.253 61.365 1.00 27.71 134 LEU B O 1
ATOM 2857 N N . THR B 1 144 ? 15.264 40.894 59.625 1.00 27.60 135 THR B N 1
ATOM 2858 C CA . THR B 1 144 ? 16.693 40.699 59.427 1.00 27.02 135 THR B CA 1
ATOM 2859 C C . THR B 1 144 ? 17.401 42.040 59.161 1.00 28.76 135 THR B C 1
ATOM 2860 O O . THR B 1 144 ? 18.440 42.354 59.782 1.00 29.96 135 THR B O 1
ATOM 2864 N N . PHE B 1 145 ? 16.796 42.870 58.327 1.00 27.26 136 PHE B N 1
ATOM 2865 C CA . PHE B 1 145 ? 17.350 44.190 58.064 1.00 29.33 136 PHE B CA 1
ATOM 2866 C C . PHE B 1 145 ? 17.204 45.165 59.235 1.00 29.85 136 PHE B C 1
ATOM 2867 O O . PHE B 1 145 ? 18.141 45.876 59.565 1.00 29.72 136 PHE B O 1
ATOM 2875 N N . LEU B 1 146 ? 16.058 45.155 59.899 1.00 31.83 137 LEU B N 1
ATOM 2876 C CA . LEU B 1 146 ? 15.910 45.890 61.161 1.00 32.03 137 LEU B CA 1
ATOM 2877 C C . LEU B 1 146 ? 16.989 45.608 62.180 1.00 29.50 137 LEU B C 1
ATOM 2878 O O . LEU B 1 146 ? 17.582 46.531 62.734 1.00 28.55 137 LEU B O 1
ATOM 2883 N N . ARG B 1 147 ? 17.286 44.333 62.384 1.00 29.20 138 ARG B N 1
ATOM 2884 C CA . ARG B 1 147 ? 18.400 43.945 63.234 1.00 30.13 138 ARG B CA 1
ATOM 2885 C C . ARG B 1 147 ? 19.730 44.542 62.784 1.00 30.08 138 ARG B C 1
ATOM 2886 O O . ARG B 1 147 ? 20.494 45.036 63.612 1.00 30.40 138 ARG B O 1
ATOM 2894 N N . LEU B 1 148 ? 20.020 44.515 61.492 1.00 28.81 139 LEU B N 1
ATOM 2895 C CA . LEU B 1 148 ? 21.271 45.112 61.009 1.00 30.23 139 LEU B CA 1
ATOM 2896 C C . LEU B 1 148 ? 21.316 46.649 61.253 1.00 30.38 139 LEU B C 1
ATOM 2897 O O . LEU B 1 148 ? 22.353 47.190 61.571 1.00 30.75 139 LEU B O 1
ATOM 2902 N N . MET B 1 149 ? 20.167 47.305 61.170 1.00 29.89 140 MET B N 1
ATOM 2903 C CA . MET B 1 149 ? 20.078 48.750 61.330 1.00 34.39 140 MET B CA 1
ATOM 2904 C C . MET B 1 149 ? 19.733 49.201 62.729 1.00 34.45 140 MET B C 1
ATOM 2905 O O . MET B 1 149 ? 19.186 50.289 62.882 1.00 34.57 140 MET B O 1
ATOM 2910 N N . SER B 1 150 ? 20.075 48.390 63.738 1.00 31.87 141 SER B N 1
ATOM 2911 C CA . SER B 1 150 ? 19.817 48.772 65.108 1.00 34.60 141 SER B CA 1
ATOM 2912 C C . SER B 1 150 ? 20.963 48.284 65.975 1.00 33.75 141 SER B C 1
ATOM 2913 O O . SER B 1 150 ? 21.752 47.438 65.562 1.00 34.64 141 SER B O 1
ATOM 2916 N N . THR B 1 151 ? 21.129 48.865 67.146 1.00 32.80 142 THR B N 1
ATOM 2917 C CA . THR B 1 151 ? 22.171 48.341 68.054 1.00 33.42 142 THR B CA 1
ATOM 2918 C C . THR B 1 151 ? 21.608 47.488 69.183 1.00 31.60 142 THR B C 1
ATOM 2919 O O . THR B 1 151 ? 22.359 46.795 69.827 1.00 30.92 142 THR B O 1
ATOM 2923 N N . GLU B 1 152 ? 20.303 47.540 69.438 1.00 33.70 143 GLU B N 1
ATOM 2924 C CA . GLU B 1 152 ? 19.719 46.726 70.499 1.00 36.43 143 GLU B CA 1
ATOM 2925 C C . GLU B 1 152 ? 18.217 46.567 70.321 1.00 34.88 143 GLU B C 1
ATOM 2926 O O . GLU B 1 152 ? 17.598 47.350 69.628 1.00 32.15 143 GLU B O 1
ATOM 2932 N N . ALA B 1 153 ? 17.657 45.493 70.893 1.00 31.66 144 ALA B N 1
ATOM 2933 C CA . ALA B 1 153 ? 16.241 45.234 70.847 1.00 29.06 144 ALA B CA 1
ATOM 2934 C C . ALA B 1 153 ? 15.700 44.896 72.241 1.00 29.36 144 ALA B C 1
ATOM 2935 O O . ALA B 1 153 ? 16.440 44.416 73.102 1.00 29.53 144 ALA B O 1
ATOM 2937 N N . SER B 1 154 ? 14.404 45.131 72.440 1.00 27.58 145 SER B N 1
ATOM 2938 C CA . SER B 1 154 ? 13.741 44.778 73.663 1.00 28.82 145 SER B CA 1
ATOM 2939 C C . SER B 1 154 ? 12.341 44.294 73.383 1.00 27.21 145 SER B C 1
ATOM 2940 O O . SER B 1 154 ? 11.737 44.537 72.294 1.00 24.90 145 SER B O 1
ATOM 2943 N N . GLN B 1 155 ? 11.816 43.607 74.384 1.00 23.36 146 GLN B N 1
ATOM 2944 C CA . GLN B 1 155 ? 10.462 43.119 74.325 1.00 23.54 146 GLN B CA 1
ATOM 2945 C C . GLN B 1 155 ? 9.951 42.743 75.706 1.00 24.71 146 GLN B C 1
ATOM 2946 O O . GLN B 1 155 ? 10.703 42.172 76.498 1.00 26.35 146 GLN B O 1
ATOM 2952 N N . GLN B 1 156 ? 8.692 43.018 75.975 1.00 25.67 147 GLN B N 1
ATOM 2953 C CA . GLN B 1 156 ? 8.106 42.540 77.183 1.00 29.17 147 GLN B CA 1
ATOM 2954 C C . GLN B 1 156 ? 6.937 41.645 76.896 1.00 27.16 147 GLN B C 1
ATOM 2955 O O . GLN B 1 156 ? 6.303 41.709 75.846 1.00 31.30 147 GLN B O 1
ATOM 2961 N N . ILE B 1 157 ? 6.723 40.732 77.814 1.00 25.16 148 ILE B N 1
ATOM 2962 C CA . ILE B 1 157 ? 5.633 39.813 77.729 1.00 25.36 148 ILE B CA 1
ATOM 2963 C C . ILE B 1 157 ? 5.038 39.663 79.118 1.00 24.11 148 ILE B C 1
ATOM 2964 O O . ILE B 1 157 ? 5.765 39.721 80.130 1.00 24.20 148 ILE B O 1
ATOM 2969 N N . THR B 1 158 ? 3.731 39.475 79.160 1.00 23.27 149 THR B N 1
ATOM 2970 C CA . THR B 1 158 ? 3.037 39.283 80.431 1.00 25.46 149 THR B CA 1
ATOM 2971 C C . THR B 1 158 ? 2.481 37.856 80.492 1.00 25.32 149 THR B C 1
ATOM 2972 O O . THR B 1 158 ? 1.839 37.402 79.553 1.00 24.31 149 THR B O 1
ATOM 2976 N N . TYR B 1 159 ? 2.791 37.160 81.592 1.00 25.77 150 TYR B N 1
ATOM 2977 C CA . TYR B 1 159 ? 2.230 35.868 81.906 1.00 25.49 150 TYR B CA 1
ATOM 2978 C C . TYR B 1 159 ? 1.141 36.067 82.950 1.00 25.94 150 TYR B C 1
ATOM 2979 O O . TYR B 1 159 ? 1.452 36.428 84.102 1.00 25.51 150 TYR B O 1
ATOM 2988 N N . HIS B 1 160 ? -0.100 35.796 82.565 1.00 25.99 151 HIS B N 1
ATOM 2989 C CA . HIS B 1 160 ? -1.235 35.819 83.496 1.00 28.91 151 HIS B CA 1
ATOM 2990 C C . HIS B 1 160 ? -1.352 34.401 84.045 1.00 28.06 151 HIS B C 1
ATOM 2991 O O . HIS B 1 160 ? -1.322 33.471 83.271 1.00 28.35 151 HIS B O 1
ATOM 2998 N N . CYS B 1 161 ? -1.474 34.264 85.365 1.00 27.80 152 CYS B N 1
ATOM 2999 C CA . CYS B 1 161 ? -1.382 32.996 86.079 1.00 30.25 152 CYS B CA 1
ATOM 3000 C C . CYS B 1 161 ? -2.514 32.820 87.073 1.00 32.94 152 CYS B C 1
ATOM 3001 O O . CYS B 1 161 ? -2.873 33.743 87.824 1.00 34.20 152 CYS B O 1
ATOM 3004 N N . LYS B 1 162 ? -3.023 31.605 87.101 1.00 33.56 153 LYS B N 1
ATOM 3005 C CA . LYS B 1 162 ? -3.848 31.125 88.165 1.00 34.91 153 LYS B CA 1
ATOM 3006 C C . LYS B 1 162 ? -3.295 29.780 88.605 1.00 33.78 153 LYS B C 1
ATOM 3007 O O . LYS B 1 162 ? -3.233 28.810 87.822 1.00 32.35 153 LYS B O 1
ATOM 3013 N N . ASN B 1 163 ? -2.842 29.756 89.853 1.00 32.15 154 ASN B N 1
ATOM 3014 C CA . ASN B 1 163 ? -2.126 28.613 90.448 1.00 32.89 154 ASN B CA 1
ATOM 3015 C C . ASN B 1 163 ? -0.934 28.138 89.616 1.00 32.36 154 ASN B C 1
ATOM 3016 O O . ASN B 1 163 ? -0.770 26.932 89.384 1.00 31.86 154 ASN B O 1
ATOM 3021 N N . SER B 1 164 ? -0.110 29.098 89.196 1.00 28.62 155 SER B N 1
ATOM 3022 C CA . SER B 1 164 ? 1.034 28.804 88.375 1.00 27.54 155 SER B CA 1
ATOM 3023 C C . SER B 1 164 ? 2.156 29.803 88.606 1.00 26.74 155 SER B C 1
ATOM 3024 O O . SER B 1 164 ? 2.024 30.986 88.345 1.00 28.33 155 SER B O 1
ATOM 3027 N N . VAL B 1 165 ? 3.285 29.309 89.071 1.00 27.47 156 VAL B N 1
ATOM 3028 C CA . VAL B 1 165 ? 4.423 30.133 89.321 1.00 27.07 156 VAL B CA 1
ATOM 3029 C C . VAL B 1 165 ? 5.019 30.491 87.977 1.00 26.93 156 VAL B C 1
ATOM 3030 O O . VAL B 1 165 ? 5.095 29.653 87.092 1.00 24.83 156 VAL B O 1
ATOM 3034 N N . ALA B 1 166 ? 5.431 31.744 87.841 1.00 25.35 157 ALA B N 1
ATOM 3035 C CA . ALA B 1 166 ? 6.061 32.228 86.605 1.00 23.87 157 ALA B CA 1
ATOM 3036 C C . ALA B 1 166 ? 7.560 32.452 86.759 1.00 23.95 157 ALA B C 1
ATOM 3037 O O . ALA B 1 166 ? 8.331 32.233 85.818 1.00 22.53 157 ALA B O 1
ATOM 3039 N N . TYR B 1 167 ? 7.984 32.865 87.941 1.00 23.30 158 TYR B N 1
ATOM 3040 C CA . TYR B 1 167 ? 9.341 33.299 88.120 1.00 25.49 158 TYR B CA 1
ATOM 3041 C C . TYR B 1 167 ? 9.790 32.861 89.537 1.00 28.16 158 TYR B C 1
ATOM 3042 O O . TYR B 1 167 ? 10.363 31.791 89.692 1.00 28.54 158 TYR B O 1
ATOM 3051 N N . MET B 1 168 ? 9.441 33.650 90.542 1.00 27.43 159 MET B N 1
ATOM 3052 C CA . MET B 1 168 ? 9.825 33.356 91.894 1.00 32.01 159 MET B CA 1
ATOM 3053 C C . MET B 1 168 ? 8.782 32.470 92.577 1.00 31.07 159 MET B C 1
ATOM 3054 O O . MET B 1 168 ? 7.581 32.692 92.402 1.00 28.65 159 MET B O 1
ATOM 3059 N N . ASP B 1 169 ? 9.230 31.478 93.346 1.00 30.25 160 ASP B N 1
ATOM 3060 C CA . ASP B 1 169 ? 8.326 30.611 94.122 1.00 30.70 160 ASP B CA 1
ATOM 3061 C C . ASP B 1 169 ? 8.427 31.068 95.595 1.00 31.36 160 ASP B C 1
ATOM 3062 O O . ASP B 1 169 ? 9.471 30.949 96.221 1.00 29.67 160 ASP B O 1
ATOM 3067 N N . GLN B 1 170 ? 7.340 31.615 96.115 1.00 32.45 161 GLN B N 1
ATOM 3068 C CA . GLN B 1 170 ? 7.288 32.070 97.485 1.00 36.43 161 GLN B CA 1
ATOM 3069 C C . GLN B 1 170 ? 7.561 30.992 98.540 1.00 35.26 161 GLN B C 1
ATOM 3070 O O . GLN B 1 170 ? 8.110 31.276 99.585 1.00 33.58 161 GLN B O 1
ATOM 3076 N N . GLN B 1 171 ? 7.155 29.774 98.273 1.00 37.45 162 GLN B N 1
ATOM 3077 C CA . GLN B 1 171 ? 7.413 28.657 99.227 1.00 39.27 162 GLN B CA 1
ATOM 3078 C C . GLN B 1 171 ? 8.891 28.388 99.426 1.00 36.62 162 GLN B C 1
ATOM 3079 O O . GLN B 1 171 ? 9.283 27.834 100.446 1.00 37.82 162 GLN B O 1
ATOM 3085 N N . THR B 1 172 ? 9.706 28.745 98.443 1.00 32.36 163 THR B N 1
ATOM 3086 C CA . THR B 1 172 ? 11.116 28.460 98.491 1.00 33.35 163 THR B CA 1
ATOM 3087 C C . THR B 1 172 ? 12.013 29.686 98.354 1.00 34.46 163 THR B C 1
ATOM 3088 O O . THR B 1 172 ? 13.207 29.619 98.658 1.00 36.30 163 THR B O 1
ATOM 3092 N N . GLY B 1 173 ? 11.464 30.800 97.879 1.00 32.76 164 GLY B N 1
ATOM 3093 C CA . GLY B 1 173 ? 12.305 31.931 97.498 1.00 33.27 164 GLY B CA 1
ATOM 3094 C C . GLY B 1 173 ? 13.321 31.659 96.395 1.00 30.44 164 GLY B C 1
ATOM 3095 O O . GLY B 1 173 ? 14.299 32.357 96.291 1.00 30.43 164 GLY B O 1
ATOM 3096 N N . ASN B 1 174 ? 13.124 30.627 95.594 1.00 30.04 165 ASN B N 1
ATOM 3097 C CA . ASN B 1 174 ? 14.046 30.357 94.501 1.00 30.64 165 ASN B CA 1
ATOM 3098 C C . ASN B 1 174 ? 13.331 30.518 93.153 1.00 28.92 165 ASN B C 1
ATOM 3099 O O . ASN B 1 174 ? 12.100 30.591 93.085 1.00 27.22 165 ASN B O 1
ATOM 3104 N N . LEU B 1 175 ? 14.135 30.517 92.100 1.00 29.01 166 LEU B N 1
ATOM 3105 C CA . LEU B 1 175 ? 13.690 30.640 90.709 1.00 29.38 166 LEU B CA 1
ATOM 3106 C C . LEU B 1 175 ? 13.570 29.324 89.948 1.00 31.37 166 LEU B C 1
ATOM 3107 O O . LEU B 1 175 ? 13.390 29.338 88.705 1.00 29.55 166 LEU B O 1
ATOM 3112 N N . LYS B 1 176 ? 13.621 28.190 90.646 1.00 31.78 167 LYS B N 1
ATOM 3113 C CA . LYS B 1 176 ? 13.721 26.914 89.914 1.00 34.53 167 LYS B CA 1
ATOM 3114 C C . LYS B 1 176 ? 12.448 26.543 89.139 1.00 33.92 167 LYS B C 1
ATOM 3115 O O . LYS B 1 176 ? 12.531 25.751 88.217 1.00 33.68 167 LYS B O 1
ATOM 3121 N N . LYS B 1 177 ? 11.283 27.122 89.477 1.00 32.05 168 LYS B N 1
ATOM 3122 C CA . LYS B 1 177 ? 10.094 26.917 88.643 1.00 30.46 168 LYS B CA 1
ATOM 3123 C C . LYS B 1 177 ? 9.870 27.968 87.546 1.00 28.68 168 LYS B C 1
ATOM 3124 O O . LYS B 1 177 ? 8.815 27.979 86.911 1.00 26.28 168 LYS B O 1
ATOM 3130 N N . ALA B 1 178 ? 10.861 28.820 87.295 1.00 27.52 169 ALA B N 1
ATOM 3131 C CA . ALA B 1 178 ? 10.633 29.954 86.390 1.00 25.78 169 ALA B CA 1
ATOM 3132 C C . ALA B 1 178 ? 10.419 29.455 85.001 1.00 24.91 169 ALA B C 1
ATOM 3133 O O . ALA B 1 178 ? 10.983 28.447 84.591 1.00 26.63 169 ALA B O 1
ATOM 3135 N N . LEU B 1 179 ? 9.553 30.138 84.279 1.00 26.20 170 LEU B N 1
ATOM 3136 C CA . LEU B 1 179 ? 9.273 29.794 82.878 1.00 25.21 170 LEU B CA 1
ATOM 3137 C C . LEU B 1 179 ? 10.472 30.077 81.980 1.00 25.08 170 LEU B C 1
ATOM 3138 O O . LEU B 1 179 ? 11.405 30.819 82.343 1.00 25.74 170 LEU B O 1
ATOM 3143 N N . LEU B 1 180 ? 10.464 29.442 80.829 1.00 25.87 171 LEU B N 1
ATOM 3144 C CA . LEU B 1 180 ? 11.485 29.690 79.799 1.00 28.46 171 LEU B CA 1
ATOM 3145 C C . LEU B 1 180 ? 10.858 30.491 78.620 1.00 26.73 171 LEU B C 1
ATOM 3146 O O . LEU B 1 180 ? 9.683 30.354 78.333 1.00 27.53 171 LEU B O 1
ATOM 3151 N N . LEU B 1 181 ? 11.660 31.326 77.966 1.00 27.00 172 LEU B N 1
ATOM 3152 C CA . LEU B 1 181 ? 11.270 32.030 76.740 1.00 26.18 172 LEU B CA 1
ATOM 3153 C C . LEU B 1 181 ? 12.095 31.449 75.602 1.00 27.77 172 LEU B C 1
ATOM 3154 O O . LEU B 1 181 ? 13.245 31.044 75.778 1.00 27.59 172 LEU B O 1
ATOM 3159 N N . GLN B 1 182 ? 11.503 31.380 74.426 1.00 28.97 173 GLN B N 1
ATOM 3160 C CA . GLN B 1 182 ? 12.260 31.047 73.256 1.00 30.29 173 GLN B CA 1
ATOM 3161 C C . GLN B 1 182 ? 12.445 32.272 72.360 1.00 26.43 173 GLN B C 1
ATOM 3162 O O . GLN B 1 182 ? 11.489 32.814 71.887 1.00 22.20 173 GLN B O 1
ATOM 3168 N N . GLY B 1 183 ? 13.693 32.643 72.107 1.00 28.72 174 GLY B N 1
ATOM 3169 C CA . GLY B 1 183 ? 14.046 33.696 71.130 1.00 34.24 174 GLY B CA 1
ATOM 3170 C C . GLY B 1 183 ? 13.901 33.259 69.662 1.00 33.50 174 GLY B C 1
ATOM 3171 O O . GLY B 1 183 ? 13.758 32.071 69.412 1.00 35.06 174 GLY B O 1
ATOM 3172 N N . SER B 1 184 ? 13.914 34.218 68.721 1.00 36.46 175 SER B N 1
ATOM 3173 C CA . SER B 1 184 ? 13.690 33.960 67.245 1.00 38.81 175 SER B CA 1
ATOM 3174 C C . SER B 1 184 ? 14.779 33.091 66.648 1.00 41.96 175 SER B C 1
ATOM 3175 O O . SER B 1 184 ? 14.608 32.432 65.611 1.00 38.36 175 SER B O 1
ATOM 3178 N N . ASN B 1 185 ? 15.897 33.183 67.346 1.00 43.60 176 ASN B N 1
ATOM 3179 C CA . ASN B 1 185 ? 17.115 32.474 67.145 1.00 48.01 176 ASN B CA 1
ATOM 3180 C C . ASN B 1 185 ? 17.141 30.977 67.528 1.00 45.20 176 ASN B C 1
ATOM 3181 O O . ASN B 1 185 ? 18.192 30.372 67.480 1.00 37.04 176 ASN B O 1
ATOM 3186 N N . GLU B 1 186 ? 16.039 30.435 68.042 1.00 48.12 177 GLU B N 1
ATOM 3187 C CA . GLU B 1 186 ? 16.078 29.150 68.792 1.00 55.75 177 GLU B CA 1
ATOM 3188 C C . GLU B 1 186 ? 16.897 29.244 70.118 1.00 55.13 177 GLU B C 1
ATOM 3189 O O . GLU B 1 186 ? 17.045 28.239 70.812 1.00 60.16 177 GLU B O 1
ATOM 3195 N N . ILE B 1 187 ? 17.380 30.438 70.491 1.00 45.07 178 ILE B N 1
ATOM 3196 C CA . ILE B 1 187 ? 18.056 30.632 71.770 1.00 42.38 178 ILE B CA 1
ATOM 3197 C C . ILE B 1 187 ? 17.016 30.640 72.917 1.00 36.41 178 ILE B C 1
ATOM 3198 O O . ILE B 1 187 ? 15.970 31.220 72.814 1.00 32.56 178 ILE B O 1
ATOM 3203 N N . GLU B 1 188 ? 17.320 29.975 74.014 1.00 34.52 179 GLU B N 1
ATOM 3204 C CA . GLU B 1 188 ? 16.457 30.003 75.197 1.00 34.30 179 GLU B CA 1
ATOM 3205 C C . GLU B 1 188 ? 16.787 31.180 76.089 1.00 30.81 179 GLU B C 1
ATOM 3206 O O . GLU B 1 188 ? 17.939 31.460 76.344 1.00 31.30 179 GLU B O 1
ATOM 3212 N N . ILE B 1 189 ? 15.793 31.888 76.568 1.00 29.39 180 ILE B N 1
ATOM 3213 C CA . ILE B 1 189 ? 16.104 33.007 77.459 1.00 29.02 180 ILE B CA 1
ATOM 3214 C C . ILE B 1 189 ? 15.520 32.591 78.780 1.00 28.53 180 ILE B C 1
ATOM 3215 O O . ILE B 1 189 ? 14.365 32.210 78.822 1.00 27.32 180 ILE B O 1
ATOM 3220 N N . ARG B 1 190 ? 16.304 32.659 79.841 1.00 29.05 181 ARG B N 1
ATOM 3221 C CA . ARG B 1 190 ? 15.912 32.058 81.105 1.00 31.59 181 ARG B CA 1
ATOM 3222 C C . ARG B 1 190 ? 16.029 33.000 82.309 1.00 29.84 181 ARG B C 1
ATOM 3223 O O . ARG B 1 190 ? 16.502 34.146 82.195 1.00 30.50 181 ARG B O 1
ATOM 3231 N N . ALA B 1 191 ? 15.568 32.520 83.450 1.00 26.90 182 ALA B N 1
ATOM 3232 C CA . ALA B 1 191 ? 15.622 33.272 84.689 1.00 26.82 182 ALA B CA 1
ATOM 3233 C C . ALA B 1 191 ? 17.011 33.357 85.271 1.00 26.09 182 ALA B C 1
ATOM 3234 O O . ALA B 1 191 ? 17.348 34.343 85.918 1.00 23.10 182 ALA B O 1
ATOM 3236 N N . GLU B 1 192 ? 17.808 32.308 85.077 1.00 26.73 183 GLU B N 1
ATOM 3237 C CA . GLU B 1 192 ? 19.099 32.234 85.739 1.00 31.94 183 GLU B CA 1
ATOM 3238 C C . GLU B 1 192 ? 20.184 31.842 84.817 1.00 33.02 183 GLU B C 1
ATOM 3239 O O . GLU B 1 192 ? 19.911 31.378 83.760 1.00 35.93 183 GLU B O 1
ATOM 3245 N N . GLY B 1 193 ? 21.421 31.997 85.266 1.00 37.01 184 GLY B N 1
ATOM 3246 C CA . GLY B 1 193 ? 22.601 31.597 84.505 1.00 38.27 184 GLY B CA 1
ATOM 3247 C C . GLY B 1 193 ? 23.393 32.804 84.046 1.00 39.74 184 GLY B C 1
ATOM 3248 O O . GLY B 1 193 ? 23.431 33.849 84.724 1.00 40.78 184 GLY B O 1
ATOM 3249 N N . ASN B 1 194 ? 24.021 32.651 82.880 1.00 41.73 185 ASN B N 1
ATOM 3250 C CA . ASN B 1 194 ? 24.856 33.675 82.284 1.00 41.24 185 ASN B CA 1
ATOM 3251 C C . ASN B 1 194 ? 23.960 34.862 82.009 1.00 39.49 185 ASN B C 1
ATOM 3252 O O . ASN B 1 194 ? 22.943 34.706 81.328 1.00 39.12 185 ASN B O 1
ATOM 3257 N N . SER B 1 195 ? 24.319 36.040 82.519 1.00 39.09 186 SER B N 1
ATOM 3258 C CA . SER B 1 195 ? 23.395 37.179 82.479 1.00 42.82 186 SER B CA 1
ATOM 3259 C C . SER B 1 195 ? 23.202 37.804 81.084 1.00 40.76 186 SER B C 1
ATOM 3260 O O . SER B 1 195 ? 22.390 38.691 80.927 1.00 41.88 186 SER B O 1
ATOM 3263 N N . ARG B 1 196 ? 23.921 37.329 80.077 1.00 41.47 187 ARG B N 1
ATOM 3264 C CA . ARG B 1 196 ? 23.666 37.768 78.702 1.00 41.99 187 ARG B CA 1
ATOM 3265 C C . ARG B 1 196 ? 22.378 37.119 78.207 1.00 40.24 187 ARG B C 1
ATOM 3266 O O . ARG B 1 196 ? 21.739 37.611 77.272 1.00 39.09 187 ARG B O 1
ATOM 3268 N N . PHE B 1 197 ? 21.970 36.032 78.865 1.00 39.74 188 PHE B N 1
ATOM 3269 C CA . PHE B 1 197 ? 20.855 35.237 78.392 1.00 39.04 188 PHE B CA 1
ATOM 3270 C C . PHE B 1 197 ? 19.675 35.215 79.369 1.00 36.89 188 PHE B C 1
ATOM 3271 O O . PHE B 1 197 ? 18.776 34.357 79.252 1.00 38.06 188 PHE B O 1
ATOM 3279 N N . THR B 1 198 ? 19.707 36.086 80.370 1.00 31.15 189 THR B N 1
ATOM 3280 C CA . THR B 1 198 ? 18.619 36.150 81.333 1.00 28.64 189 THR B CA 1
ATOM 3281 C C . THR B 1 198 ? 17.609 37.278 81.097 1.00 26.20 189 THR B C 1
ATOM 3282 O O . THR B 1 198 ? 17.969 38.422 80.797 1.00 25.84 189 THR B O 1
ATOM 3286 N N . TYR B 1 199 ? 16.342 36.933 81.233 1.00 25.20 190 TYR B N 1
ATOM 3287 C CA . TYR B 1 199 ? 15.299 37.923 81.333 1.00 25.61 190 TYR B CA 1
ATOM 3288 C C . TYR B 1 199 ? 15.204 38.574 82.701 1.00 27.10 190 TYR B C 1
ATOM 3289 O O . TYR B 1 199 ? 15.769 38.086 83.682 1.00 27.58 190 TYR B O 1
ATOM 3298 N N . SER B 1 200 ? 14.573 39.744 82.738 1.00 27.19 191 SER B N 1
ATOM 3299 C CA . SER B 1 200 ? 14.312 40.454 84.014 1.00 29.66 191 SER B CA 1
ATOM 3300 C C . SER B 1 200 ? 12.770 40.554 84.237 1.00 28.42 191 SER B C 1
ATOM 3301 O O . SER B 1 200 ? 11.943 40.360 83.306 1.00 23.41 191 SER B O 1
ATOM 3304 N N . VAL B 1 201 ? 12.374 40.794 85.481 1.00 26.65 192 VAL B N 1
ATOM 3305 C CA . VAL B 1 201 ? 10.976 40.854 85.809 1.00 27.87 192 VAL B CA 1
ATOM 3306 C C . VAL B 1 201 ? 10.635 42.207 86.504 1.00 29.09 192 VAL B C 1
ATOM 3307 O O . VAL B 1 201 ? 11.283 42.621 87.481 1.00 27.41 192 VAL B O 1
ATOM 3311 N N . THR B 1 202 ? 9.604 42.883 86.015 1.00 26.84 193 THR B N 1
ATOM 3312 C CA . THR B 1 202 ? 9.180 44.117 86.641 1.00 27.08 193 THR B CA 1
ATOM 3313 C C . THR B 1 202 ? 7.970 43.993 87.551 1.00 26.92 193 THR B C 1
ATOM 3314 O O . THR B 1 202 ? 7.672 44.930 88.258 1.00 27.46 193 THR B O 1
ATOM 3318 N N . VAL B 1 203 ? 7.268 42.867 87.496 1.00 27.00 194 VAL B N 1
ATOM 3319 C CA . VAL B 1 203 ? 6.094 42.598 88.348 1.00 30.16 194 VAL B CA 1
ATOM 3320 C C . VAL B 1 203 ? 6.079 41.057 88.506 1.00 29.11 194 VAL B C 1
ATOM 3321 O O . VAL B 1 203 ? 6.150 40.319 87.505 1.00 26.60 194 VAL B O 1
ATOM 3325 N N . ASP B 1 204 ? 6.010 40.575 89.737 1.00 28.07 195 ASP B N 1
ATOM 3326 C CA . ASP B 1 204 ? 5.810 39.149 89.978 1.00 27.66 195 ASP B CA 1
ATOM 3327 C C . ASP B 1 204 ? 4.702 38.854 90.986 1.00 28.73 195 ASP B C 1
ATOM 3328 O O . ASP B 1 204 ? 4.941 38.748 92.193 1.00 33.47 195 ASP B O 1
ATOM 3333 N N . GLY B 1 205 ? 3.488 38.752 90.462 1.00 26.66 196 GLY B N 1
ATOM 3334 C CA . GLY B 1 205 ? 2.303 38.410 91.209 1.00 26.81 196 GLY B CA 1
ATOM 3335 C C . GLY B 1 205 ? 1.934 36.933 91.100 1.00 26.26 196 GLY B C 1
ATOM 3336 O O . GLY B 1 205 ? 0.818 36.552 91.411 1.00 27.80 196 GLY B O 1
ATOM 3337 N N . CYS B 1 206 ? 2.843 36.082 90.656 1.00 26.64 197 CYS B N 1
ATOM 3338 C CA . CYS B 1 206 ? 2.466 34.646 90.426 1.00 26.87 197 CYS B CA 1
ATOM 3339 C C . CYS B 1 206 ? 3.135 33.722 91.453 1.00 27.34 197 CYS B C 1
ATOM 3340 O O . CYS B 1 206 ? 3.195 32.491 91.262 1.00 26.94 197 CYS B O 1
ATOM 3343 N N . THR B 1 207 ? 3.640 34.310 92.550 1.00 26.48 198 THR B N 1
ATOM 3344 C CA . THR B 1 207 ? 4.555 33.597 93.386 1.00 28.08 198 THR B CA 1
ATOM 3345 C C . THR B 1 207 ? 3.898 32.509 94.234 1.00 28.43 198 THR B C 1
ATOM 3346 O O . THR B 1 207 ? 4.623 31.662 94.737 1.00 27.33 198 THR B O 1
ATOM 3350 N N . SER B 1 208 ? 2.571 32.514 94.382 1.00 28.66 199 SER B N 1
ATOM 3351 C CA . SER B 1 208 ? 1.884 31.355 95.015 1.00 33.76 199 SER B CA 1
ATOM 3352 C C . SER B 1 208 ? 0.534 31.055 94.416 1.00 32.64 199 SER B C 1
ATOM 3353 O O . SER B 1 208 ? -0.042 31.856 93.704 1.00 32.71 199 SER B O 1
ATOM 3356 N N . HIS B 1 209 ? 0.038 29.885 94.762 1.00 33.21 200 HIS B N 1
ATOM 3357 C CA . HIS B 1 209 ? -1.244 29.416 94.320 1.00 35.59 200 HIS B CA 1
ATOM 3358 C C . HIS B 1 209 ? -2.331 29.932 95.260 1.00 38.00 200 HIS B C 1
ATOM 3359 O O . HIS B 1 209 ? -2.441 29.450 96.379 1.00 39.75 200 HIS B O 1
ATOM 3366 N N . THR B 1 210 ? -3.109 30.908 94.807 1.00 36.92 201 THR B N 1
ATOM 3367 C CA . THR B 1 210 ? -4.159 31.531 95.610 1.00 38.17 201 THR B CA 1
ATOM 3368 C C . THR B 1 210 ? -5.559 31.249 95.102 1.00 38.45 201 THR B C 1
ATOM 3369 O O . THR B 1 210 ? -6.520 31.731 95.680 1.00 39.18 201 THR B O 1
ATOM 3373 N N . GLY B 1 211 ? -5.695 30.518 93.999 1.00 38.54 202 GLY B N 1
ATOM 3374 C CA . GLY B 1 211 ? -7.008 30.335 93.384 1.00 38.22 202 GLY B CA 1
ATOM 3375 C C . GLY B 1 211 ? -7.486 31.548 92.616 1.00 37.51 202 GLY B C 1
ATOM 3376 O O . GLY B 1 211 ? -8.496 31.490 91.945 1.00 39.07 202 GLY B O 1
ATOM 3377 N N . ALA B 1 212 ? -6.780 32.668 92.739 1.00 37.93 203 ALA B N 1
ATOM 3378 C CA . ALA B 1 212 ? -7.090 33.879 91.983 1.00 36.88 203 ALA B CA 1
ATOM 3379 C C . ALA B 1 212 ? -6.050 34.153 90.844 1.00 35.38 203 ALA B C 1
ATOM 3380 O O . ALA B 1 212 ? -4.940 33.600 90.838 1.00 34.42 203 ALA B O 1
ATOM 3382 N N . TRP B 1 213 ? -6.441 35.009 89.907 1.00 35.18 204 TRP B N 1
ATOM 3383 C CA . TRP B 1 213 ? -5.575 35.474 88.808 1.00 34.34 204 TRP B CA 1
ATOM 3384 C C . TRP B 1 213 ? -4.549 36.523 89.272 1.00 33.05 204 TRP B C 1
ATOM 3385 O O . TRP B 1 213 ? -4.883 37.442 89.984 1.00 34.31 204 TRP B O 1
ATOM 3396 N N . GLY B 1 214 ? -3.288 36.346 88.893 1.00 31.56 205 GLY B N 1
ATOM 3397 C CA . GLY B 1 214 ? -2.268 37.416 89.002 1.00 30.20 205 GLY B CA 1
ATOM 3398 C C . GLY B 1 214 ? -1.487 37.506 87.690 1.00 28.49 205 GLY B C 1
ATOM 3399 O O . GLY B 1 214 ? -1.894 36.952 86.667 1.00 26.75 205 GLY B O 1
ATOM 3400 N N . LYS B 1 215 ? -0.353 38.172 87.695 1.00 27.64 206 LYS B N 1
ATOM 3401 C CA . LYS B 1 215 ? 0.441 38.196 86.487 1.00 27.93 206 LYS B CA 1
ATOM 3402 C C . LYS B 1 215 ? 1.856 38.571 86.784 1.00 25.48 206 LYS B C 1
ATOM 3403 O O . LYS B 1 215 ? 2.152 39.134 87.826 1.00 25.83 206 LYS B O 1
ATOM 3409 N N . THR B 1 216 ? 2.727 38.258 85.850 1.00 23.78 207 THR B N 1
ATOM 3410 C CA . THR B 1 216 ? 4.163 38.488 85.990 1.00 24.48 207 THR B CA 1
ATOM 3411 C C . THR B 1 216 ? 4.587 39.116 84.668 1.00 24.59 207 THR B C 1
ATOM 3412 O O . THR B 1 216 ? 4.267 38.566 83.582 1.00 24.92 207 THR B O 1
ATOM 3416 N N . VAL B 1 217 ? 5.242 40.279 84.752 1.00 25.16 208 VAL B N 1
ATOM 3417 C CA . VAL B 1 217 ? 5.650 41.045 83.584 1.00 24.99 208 VAL B CA 1
ATOM 3418 C C . VAL B 1 217 ? 7.168 40.877 83.404 1.00 25.90 208 VAL B C 1
ATOM 3419 O O . VAL B 1 217 ? 7.963 41.208 84.283 1.00 26.32 208 VAL B O 1
ATOM 3423 N N . ILE B 1 218 ? 7.545 40.321 82.264 1.00 25.09 209 ILE B N 1
ATOM 3424 C CA . ILE B 1 218 ? 8.901 39.930 81.954 1.00 26.33 209 ILE B CA 1
ATOM 3425 C C . ILE B 1 218 ? 9.442 40.757 80.809 1.00 25.88 209 ILE B C 1
ATOM 3426 O O . ILE B 1 218 ? 8.707 41.132 79.878 1.00 27.51 209 ILE B O 1
ATOM 3431 N N . GLU B 1 219 ? 10.733 40.996 80.845 1.00 26.30 210 GLU B N 1
ATOM 3432 C CA . GLU B 1 219 ? 11.375 41.751 79.809 1.00 31.41 210 GLU B CA 1
ATOM 3433 C C . GLU B 1 219 ? 12.723 41.148 79.463 1.00 27.99 210 GLU B C 1
ATOM 3434 O O . GLU B 1 219 ? 13.443 40.710 80.342 1.00 27.18 210 GLU B O 1
ATOM 3440 N N . TYR B 1 220 ? 13.033 41.115 78.176 1.00 25.61 211 TYR B N 1
ATOM 3441 C CA . TYR B 1 220 ? 14.363 40.856 77.693 1.00 26.24 211 TYR B CA 1
ATOM 3442 C C . TYR B 1 220 ? 14.873 41.992 76.771 1.00 28.16 211 TYR B C 1
ATOM 3443 O O . TYR B 1 220 ? 14.186 42.426 75.854 1.00 27.11 211 TYR B O 1
ATOM 3452 N N . LYS B 1 221 ? 16.091 42.434 77.015 1.00 30.97 212 LYS B N 1
ATOM 3453 C CA . LYS B 1 221 ? 16.682 43.537 76.290 1.00 35.23 212 LYS B CA 1
ATOM 3454 C C . LYS B 1 221 ? 18.061 43.096 75.931 1.00 30.26 212 LYS B C 1
ATOM 3455 O O . LYS B 1 221 ? 18.737 42.619 76.777 1.00 33.31 212 LYS B O 1
ATOM 3461 N N . THR B 1 222 ? 18.495 43.244 74.706 1.00 28.47 213 THR B N 1
ATOM 3462 C CA . THR B 1 222 ? 19.816 42.761 74.336 1.00 28.66 213 THR B CA 1
ATOM 3463 C C . THR B 1 222 ? 20.397 43.479 73.123 1.00 30.23 213 THR B C 1
ATOM 3464 O O . THR B 1 222 ? 19.664 43.956 72.257 1.00 32.09 213 THR B O 1
ATOM 3468 N N . THR B 1 223 ? 21.711 43.481 73.063 1.00 31.20 214 THR B N 1
ATOM 3469 C CA . THR B 1 223 ? 22.455 43.878 71.911 1.00 37.93 214 THR B CA 1
ATOM 3470 C C . THR B 1 223 ? 22.404 42.826 70.785 1.00 40.99 214 THR B C 1
ATOM 3471 O O . THR B 1 223 ? 22.582 43.173 69.612 1.00 41.76 214 THR B O 1
ATOM 3475 N N . LYS B 1 224 ? 22.155 41.566 71.126 1.00 38.03 215 LYS B N 1
ATOM 3476 C CA . LYS B 1 224 ? 22.172 40.495 70.139 1.00 39.59 215 LYS B CA 1
ATOM 3477 C C . LYS B 1 224 ? 20.767 40.288 69.617 1.00 35.49 215 LYS B C 1
ATOM 3478 O O . LYS B 1 224 ? 20.071 39.329 69.956 1.00 34.86 215 LYS B O 1
ATOM 3484 N N . SER B 1 225 ? 20.368 41.207 68.759 1.00 32.82 216 SER B N 1
ATOM 3485 C CA . SER B 1 225 ? 18.992 41.367 68.416 1.00 31.31 216 SER B CA 1
ATOM 3486 C C . SER B 1 225 ? 18.423 40.171 67.642 1.00 28.76 216 SER B C 1
ATOM 3487 O O . SER B 1 225 ? 17.242 40.080 67.468 1.00 29.01 216 SER B O 1
ATOM 3490 N N . SER B 1 226 ? 19.255 39.247 67.210 1.00 27.62 217 SER B N 1
ATOM 3491 C CA . SER B 1 226 ? 18.789 37.994 66.629 1.00 30.94 217 SER B CA 1
ATOM 3492 C C . SER B 1 226 ? 18.002 37.070 67.581 1.00 31.35 217 SER B C 1
ATOM 3493 O O . SER B 1 226 ? 17.359 36.113 67.140 1.00 27.49 217 SER B O 1
ATOM 3496 N N . ARG B 1 227 ? 18.105 37.345 68.877 1.00 31.35 218 ARG B N 1
ATOM 3497 C CA . ARG B 1 227 ? 17.397 36.572 69.894 1.00 29.98 218 ARG B CA 1
ATOM 3498 C C . ARG B 1 227 ? 15.996 37.061 70.034 1.00 28.98 218 ARG B C 1
ATOM 3499 O O . ARG B 1 227 ? 15.209 36.393 70.666 1.00 30.62 218 ARG B O 1
ATOM 3507 N N . LEU B 1 228 ? 15.660 38.231 69.478 1.00 26.81 219 LEU B N 1
ATOM 3508 C CA . LEU B 1 228 ? 14.302 38.663 69.520 1.00 25.94 219 LEU B CA 1
ATOM 3509 C C . LEU B 1 228 ? 13.688 38.735 68.126 1.00 29.32 219 LEU B C 1
ATOM 3510 O O . LEU B 1 228 ? 14.406 38.817 67.132 1.00 29.58 219 LEU B O 1
ATOM 3515 N N . PRO B 1 229 ? 12.347 38.716 68.042 1.00 29.65 220 PRO B N 1
ATOM 3516 C CA . PRO B 1 229 ? 11.368 38.631 69.119 1.00 27.15 220 PRO B CA 1
ATOM 3517 C C . PRO B 1 229 ? 11.215 37.239 69.692 1.00 25.71 220 PRO B C 1
ATOM 3518 O O . PRO B 1 229 ? 11.853 36.262 69.240 1.00 25.03 220 PRO B O 1
ATOM 3522 N N . ILE B 1 230 ? 10.366 37.168 70.702 1.00 26.11 221 ILE B N 1
ATOM 3523 C CA . ILE B 1 230 ? 10.113 35.944 71.441 1.00 26.96 221 ILE B CA 1
ATOM 3524 C C . ILE B 1 230 ? 9.096 35.209 70.617 1.00 25.83 221 ILE B C 1
ATOM 3525 O O . ILE B 1 230 ? 8.158 35.807 70.162 1.00 23.37 221 ILE B O 1
ATOM 3530 N N . ILE B 1 231 ? 9.274 33.908 70.457 1.00 26.51 222 ILE B N 1
ATOM 3531 C CA . ILE B 1 231 ? 8.390 33.129 69.609 1.00 26.55 222 ILE B CA 1
ATOM 3532 C C . ILE B 1 231 ? 7.626 32.032 70.341 1.00 27.03 222 ILE B C 1
ATOM 3533 O O . ILE B 1 231 ? 6.700 31.465 69.770 1.00 26.17 222 ILE B O 1
ATOM 3538 N N . ASP B 1 232 ? 7.993 31.742 71.598 1.00 25.86 223 ASP B N 1
ATOM 3539 C CA . ASP B 1 232 ? 7.359 30.681 72.352 1.00 26.33 223 ASP B CA 1
ATOM 3540 C C . ASP B 1 232 ? 7.717 30.871 73.816 1.00 25.14 223 ASP B C 1
ATOM 3541 O O . ASP B 1 232 ? 8.665 31.606 74.161 1.00 23.30 223 ASP B O 1
ATOM 3546 N N . VAL B 1 233 ? 6.925 30.243 74.671 1.00 23.97 224 VAL B N 1
ATOM 3547 C CA . VAL B 1 233 ? 7.071 30.387 76.111 1.00 23.95 224 VAL B CA 1
ATOM 3548 C C . VAL B 1 233 ? 6.879 28.972 76.672 1.00 23.68 224 VAL B C 1
ATOM 3549 O O . VAL B 1 233 ? 5.939 28.272 76.235 1.00 24.04 224 VAL B O 1
ATOM 3553 N N . ALA B 1 234 ? 7.718 28.574 77.626 1.00 22.04 225 ALA B N 1
ATOM 3554 C CA . ALA B 1 234 ? 7.540 27.289 78.301 1.00 25.05 225 ALA B CA 1
ATOM 3555 C C . ALA B 1 234 ? 7.370 27.480 79.800 1.00 24.73 225 ALA B C 1
ATOM 3556 O O . ALA B 1 234 ? 8.312 27.684 80.510 1.00 24.93 225 ALA B O 1
ATOM 3558 N N . PRO B 1 235 ? 6.140 27.473 80.263 1.00 26.20 226 PRO B N 1
ATOM 3559 C CA . PRO B 1 235 ? 5.867 27.425 81.682 1.00 26.19 226 PRO B CA 1
ATOM 3560 C C . PRO B 1 235 ? 6.303 26.089 82.241 1.00 27.78 226 PRO B C 1
ATOM 3561 O O . PRO B 1 235 ? 6.305 25.096 81.512 1.00 27.33 226 PRO B O 1
ATOM 3565 N N . LEU B 1 236 ? 6.677 26.064 83.515 1.00 28.00 227 LEU B N 1
ATOM 3566 C CA . LEU B 1 236 ? 7.002 24.822 84.178 1.00 28.36 227 LEU B CA 1
ATOM 3567 C C . LEU B 1 236 ? 5.909 24.406 85.114 1.00 27.83 227 LEU B C 1
ATOM 3568 O O . LEU B 1 236 ? 5.521 23.205 85.150 1.00 28.05 227 LEU B O 1
ATOM 3573 N N . ASP B 1 237 ? 5.396 25.365 85.863 1.00 26.86 228 ASP B N 1
ATOM 3574 C CA . ASP B 1 237 ? 4.364 25.097 86.879 1.00 28.32 228 ASP B CA 1
ATOM 3575 C C . ASP B 1 237 ? 2.973 25.013 86.242 1.00 30.00 228 ASP B C 1
ATOM 3576 O O . ASP B 1 237 ? 2.072 25.810 86.524 1.00 28.12 228 ASP B O 1
ATOM 3581 N N . VAL B 1 238 ? 2.815 24.024 85.369 1.00 29.80 229 VAL B N 1
ATOM 3582 C CA . VAL B 1 238 ? 1.548 23.776 84.766 1.00 30.97 229 VAL B CA 1
ATOM 3583 C C . VAL B 1 238 ? 1.354 22.251 84.671 1.00 33.79 229 VAL B C 1
ATOM 3584 O O . VAL B 1 238 ? 2.312 21.472 84.789 1.00 32.29 229 VAL B O 1
ATOM 3588 N N . GLY B 1 239 ? 0.126 21.844 84.391 1.00 35.91 230 GLY B N 1
ATOM 3589 C CA . GLY B 1 239 ? -0.170 20.440 84.133 1.00 37.76 230 GLY B CA 1
ATOM 3590 C C . GLY B 1 239 ? -1.308 19.910 84.980 1.00 37.44 230 GLY B C 1
ATOM 3591 O O . GLY B 1 239 ? -1.825 18.883 84.676 1.00 37.62 230 GLY B O 1
ATOM 3592 N N . ALA B 1 240 ? -1.706 20.602 86.036 1.00 39.04 231 ALA B N 1
ATOM 3593 C CA . ALA B 1 240 ? -2.902 20.171 86.751 1.00 40.47 231 ALA B CA 1
ATOM 3594 C C . ALA B 1 240 ? -4.079 20.926 86.175 1.00 41.89 231 ALA B C 1
ATOM 3595 O O . ALA B 1 240 ? -3.883 21.982 85.611 1.00 42.64 231 ALA B O 1
ATOM 3597 N N . PRO B 1 241 ? -5.305 20.381 86.313 1.00 47.71 232 PRO B N 1
ATOM 3598 C CA . PRO B 1 241 ? -6.513 21.016 85.751 1.00 48.20 232 PRO B CA 1
ATOM 3599 C C . PRO B 1 241 ? -6.783 22.408 86.256 1.00 45.91 232 PRO B C 1
ATOM 3600 O O . PRO B 1 241 ? -7.273 23.227 85.499 1.00 49.76 232 PRO B O 1
ATOM 3604 N N . ASP B 1 242 ? -6.473 22.674 87.521 1.00 42.76 233 ASP B N 1
ATOM 3605 C CA . ASP B 1 242 ? -6.709 24.005 88.105 1.00 39.74 233 ASP B CA 1
ATOM 3606 C C . ASP B 1 242 ? -5.612 25.055 87.797 1.00 35.16 233 ASP B C 1
ATOM 3607 O O . ASP B 1 242 ? -5.670 26.163 88.322 1.00 36.02 233 ASP B O 1
ATOM 3612 N N . GLN B 1 243 ? -4.607 24.708 86.989 1.00 34.17 234 GLN B N 1
ATOM 3613 C CA . GLN B 1 243 ? -3.533 25.637 86.628 1.00 31.23 234 GLN B CA 1
ATOM 3614 C C . GLN B 1 243 ? -3.852 26.208 85.254 1.00 31.86 234 GLN B C 1
ATOM 3615 O O . GLN B 1 243 ? -4.070 25.472 84.287 1.00 31.81 234 GLN B O 1
ATOM 3621 N N . GLU B 1 244 ? -3.927 27.523 85.194 1.00 31.92 235 GLU B N 1
ATOM 3622 C CA . GLU B 1 244 ? -4.376 28.241 84.006 1.00 31.81 235 GLU B CA 1
ATOM 3623 C C . GLU B 1 244 ? -3.436 29.403 83.753 1.00 30.54 235 GLU B C 1
ATOM 3624 O O . GLU B 1 244 ? -2.822 29.933 84.698 1.00 27.80 235 GLU B O 1
ATOM 3630 N N . PHE B 1 245 ? -3.286 29.768 82.478 1.00 28.88 236 PHE B N 1
ATOM 3631 C CA . PHE B 1 245 ? -2.507 30.938 82.134 1.00 28.63 236 PHE B CA 1
ATOM 3632 C C . PHE B 1 245 ? -2.946 31.566 80.833 1.00 28.15 236 PHE B C 1
ATOM 3633 O O . PHE B 1 245 ? -3.720 30.983 80.086 1.00 27.74 236 PHE B O 1
ATOM 3641 N N . GLY B 1 246 ? -2.403 32.746 80.589 1.00 27.02 237 GLY B N 1
ATOM 3642 C CA . GLY B 1 246 ? -2.553 33.449 79.345 1.00 28.52 237 GLY B CA 1
ATOM 3643 C C . GLY B 1 246 ? -1.347 34.364 79.145 1.00 26.72 237 GLY B C 1
ATOM 3644 O O . GLY B 1 246 ? -0.445 34.421 79.996 1.00 27.31 237 GLY B O 1
ATOM 3645 N N . PHE B 1 247 ? -1.291 35.039 78.015 1.00 26.71 238 PHE B N 1
ATOM 3646 C CA . PHE B 1 247 ? -0.204 35.977 77.735 1.00 26.97 238 PHE B CA 1
ATOM 3647 C C . PHE B 1 247 ? -0.743 37.264 77.154 1.00 27.75 238 PHE B C 1
ATOM 3648 O O . PHE B 1 247 ? -1.755 37.264 76.436 1.00 28.80 238 PHE B O 1
ATOM 3656 N N . ASP B 1 248 ? -0.020 38.355 77.421 1.00 28.59 239 ASP B N 1
ATOM 3657 C CA . ASP B 1 248 ? -0.098 39.550 76.598 1.00 31.12 239 ASP B CA 1
ATOM 3658 C C . ASP B 1 248 ? 1.309 39.701 76.054 1.00 30.61 239 ASP B C 1
ATOM 3659 O O . ASP B 1 248 ? 2.256 39.898 76.806 1.00 33.40 239 ASP B O 1
ATOM 3664 N N . VAL B 1 249 ? 1.453 39.584 74.740 1.00 29.09 240 VAL B N 1
ATOM 3665 C CA . VAL B 1 249 ? 2.747 39.674 74.115 1.00 28.15 240 VAL B CA 1
ATOM 3666 C C . VAL B 1 249 ? 2.896 41.088 73.568 1.00 29.07 240 VAL B C 1
ATOM 3667 O O . VAL B 1 249 ? 2.074 41.555 72.792 1.00 29.61 240 VAL B O 1
ATOM 3671 N N . GLY B 1 250 ? 3.939 41.761 74.015 1.00 29.45 241 GLY B N 1
ATOM 3672 C CA . GLY B 1 250 ? 4.256 43.103 73.611 1.00 28.31 241 GLY B CA 1
ATOM 3673 C C . GLY B 1 250 ? 5.041 43.166 72.301 1.00 29.07 241 GLY B C 1
ATOM 3674 O O . GLY B 1 250 ? 5.498 42.139 71.750 1.00 27.20 241 GLY B O 1
ATOM 3675 N N . PRO B 1 251 ? 5.217 44.394 71.804 1.00 28.09 242 PRO B N 1
ATOM 3676 C CA . PRO B 1 251 ? 5.952 44.620 70.567 1.00 29.61 242 PRO B CA 1
ATOM 3677 C C . PRO B 1 251 ? 7.422 44.349 70.752 1.00 28.44 242 PRO B C 1
ATOM 3678 O O . PRO B 1 251 ? 7.933 44.580 71.848 1.00 29.50 242 PRO B O 1
ATOM 3682 N N . VAL B 1 252 ? 8.102 43.885 69.702 1.00 27.12 243 VAL B N 1
ATOM 3683 C CA . VAL B 1 252 ? 9.553 43.885 69.679 1.00 26.12 243 VAL B CA 1
ATOM 3684 C C . VAL B 1 252 ? 10.034 45.244 69.182 1.00 27.72 243 VAL B C 1
ATOM 3685 O O . VAL B 1 252 ? 9.544 45.734 68.164 1.00 29.93 243 VAL B O 1
ATOM 3689 N N . CYS B 1 253 ? 10.924 45.877 69.939 1.00 27.07 244 CYS B N 1
ATOM 3690 C CA . CYS B 1 253 ? 11.331 47.233 69.680 1.00 29.32 244 CYS B CA 1
ATOM 3691 C C . CYS B 1 253 ? 12.826 47.287 69.382 1.00 29.75 244 CYS B C 1
ATOM 3692 O O . CYS B 1 253 ? 13.609 46.753 70.128 1.00 29.86 244 CYS B O 1
ATOM 3695 N N . PHE B 1 254 ? 13.192 47.895 68.251 1.00 28.07 245 PHE B N 1
ATOM 3696 C CA . PHE B 1 254 ? 14.598 47.988 67.800 1.00 29.05 245 PHE B CA 1
ATOM 3697 C C . PHE B 1 254 ? 15.046 49.432 67.863 1.00 31.00 245 PHE B C 1
ATOM 3698 O O . PHE B 1 254 ? 14.279 50.305 67.478 1.00 32.81 245 PHE B O 1
ATOM 3706 N N . LEU B 1 255 ? 16.262 49.701 68.352 1.00 35.21 246 LEU B N 1
ATOM 3707 C CA . LEU B 1 255 ? 16.817 51.084 68.330 1.00 42.25 246 LEU B CA 1
ATOM 3708 C C . LEU B 1 255 ? 18.171 51.162 67.620 1.00 35.45 246 LEU B C 1
ATOM 3709 O O . LEU B 1 255 ? 19.048 50.409 68.063 1.00 38.04 246 LEU B O 1
ATOM 3714 N N . ARG C 1 18 ? 14.164 85.185 31.153 1.00 88.40 9 ARG C N 1
ATOM 3715 C CA . ARG C 1 18 ? 12.780 84.638 31.020 1.00 87.30 9 ARG C CA 1
ATOM 3716 C C . ARG C 1 18 ? 12.685 83.216 31.626 1.00 82.43 9 ARG C C 1
ATOM 3717 O O . ARG C 1 18 ? 12.288 83.017 32.790 1.00 73.47 9 ARG C O 1
ATOM 3719 N N . ASP C 1 19 ? 13.071 82.241 30.812 1.00 83.83 10 ASP C N 1
ATOM 3720 C CA . ASP C 1 19 ? 13.057 80.830 31.185 1.00 79.43 10 ASP C CA 1
ATOM 3721 C C . ASP C 1 19 ? 14.496 80.307 31.252 1.00 74.38 10 ASP C C 1
ATOM 3722 O O . ASP C 1 19 ? 14.766 79.149 30.928 1.00 72.48 10 ASP C O 1
ATOM 3727 N N . LEU C 1 20 ? 15.426 81.176 31.646 1.00 70.89 11 LEU C N 1
ATOM 3728 C CA . LEU C 1 20 ? 16.723 80.720 32.109 1.00 70.13 11 LEU C CA 1
ATOM 3729 C C . LEU C 1 20 ? 16.444 79.866 33.354 1.00 68.54 11 LEU C C 1
ATOM 3730 O O . LEU C 1 20 ? 17.124 78.858 33.593 1.00 66.68 11 LEU C O 1
ATOM 3732 N N . GLU C 1 21 ? 15.415 80.265 34.113 1.00 65.08 12 GLU C N 1
ATOM 3733 C CA . GLU C 1 21 ? 14.971 79.551 35.316 1.00 61.80 12 GLU C CA 1
ATOM 3734 C C . GLU C 1 21 ? 14.603 78.100 34.994 1.00 59.37 12 GLU C C 1
ATOM 3735 O O . GLU C 1 21 ? 15.084 77.185 35.659 1.00 54.03 12 GLU C O 1
ATOM 3737 N N . VAL C 1 22 ? 13.768 77.900 33.970 1.00 59.98 13 VAL C N 1
ATOM 3738 C CA . VAL C 1 22 ? 13.312 76.551 33.591 1.00 58.69 13 VAL C CA 1
ATOM 3739 C C . VAL C 1 22 ? 14.515 75.652 33.252 1.00 56.49 13 VAL C C 1
ATOM 3740 O O . VAL C 1 22 ? 14.581 74.509 33.701 1.00 51.84 13 VAL C O 1
ATOM 3744 N N . ASP C 1 23 ? 15.474 76.192 32.499 1.00 56.87 14 ASP C N 1
ATOM 3745 C CA . ASP C 1 23 ? 16.680 75.446 32.151 1.00 57.95 14 ASP C CA 1
ATOM 3746 C C . ASP C 1 23 ? 17.504 75.118 33.377 1.00 54.65 14 ASP C C 1
ATOM 3747 O O . ASP C 1 23 ? 18.020 74.000 33.484 1.00 53.05 14 ASP C O 1
ATOM 3752 N N . THR C 1 24 ? 17.645 76.093 34.277 1.00 52.88 15 THR C N 1
ATOM 3753 C CA . THR C 1 24 ? 18.359 75.894 35.553 1.00 53.79 15 THR C CA 1
ATOM 3754 C C . THR C 1 24 ? 17.732 74.760 36.409 1.00 50.60 15 THR C C 1
ATOM 3755 O O . THR C 1 24 ? 18.453 73.924 36.960 1.00 49.89 15 THR C O 1
ATOM 3759 N N . THR C 1 25 ? 16.400 74.754 36.499 1.00 48.52 16 THR C N 1
ATOM 3760 C CA . THR C 1 25 ? 15.680 73.734 37.242 1.00 48.54 16 THR C CA 1
ATOM 3761 C C . THR C 1 25 ? 15.889 72.360 36.576 1.00 46.24 16 THR C C 1
ATOM 3762 O O . THR C 1 25 ? 16.199 71.380 37.274 1.00 44.00 16 THR C O 1
ATOM 3766 N N . LEU C 1 26 ? 15.770 72.298 35.247 1.00 44.20 17 LEU C N 1
ATOM 3767 C CA . LEU C 1 26 ? 15.972 71.035 34.516 1.00 42.86 17 LEU C CA 1
ATOM 3768 C C . LEU C 1 26 ? 17.370 70.499 34.738 1.00 44.43 17 LEU C C 1
ATOM 3769 O O . LEU C 1 26 ? 17.547 69.308 34.976 1.00 41.73 17 LEU C O 1
ATOM 3774 N N . LYS C 1 27 ? 18.360 71.370 34.711 1.00 47.37 18 LYS C N 1
ATOM 3775 C CA . LYS C 1 27 ? 19.709 70.924 35.018 1.00 50.45 18 LYS C CA 1
ATOM 3776 C C . LYS C 1 27 ? 19.868 70.404 36.447 1.00 48.73 18 LYS C C 1
ATOM 3777 O O . LYS C 1 27 ? 20.599 69.432 36.670 1.00 46.94 18 LYS C O 1
ATOM 3783 N N . SER C 1 28 ? 19.228 71.070 37.412 1.00 46.74 19 SER C N 1
ATOM 3784 C CA . SER C 1 28 ? 19.338 70.670 38.818 1.00 44.91 19 SER C CA 1
ATOM 3785 C C . SER C 1 28 ? 18.600 69.367 39.048 1.00 42.12 19 SER C C 1
ATOM 3786 O O . SER C 1 28 ? 19.019 68.566 39.857 1.00 40.73 19 SER C O 1
ATOM 3789 N N . LEU C 1 29 ? 17.500 69.154 38.339 1.00 41.52 20 LEU C N 1
ATOM 3790 C CA . LEU C 1 29 ? 16.785 67.897 38.429 1.00 40.00 20 LEU C CA 1
ATOM 3791 C C . LEU C 1 29 ? 17.672 66.786 37.947 1.00 39.95 20 LEU C C 1
ATOM 3792 O O . LEU C 1 29 ? 17.862 65.763 38.623 1.00 35.22 20 LEU C O 1
ATOM 3797 N N . SER C 1 30 ? 18.272 67.033 36.798 1.00 40.16 21 SER C N 1
ATOM 3798 C CA . SER C 1 30 ? 19.183 66.073 36.192 1.00 41.58 21 SER C CA 1
ATOM 3799 C C . SER C 1 30 ? 20.401 65.760 37.077 1.00 40.63 21 SER C C 1
ATOM 3800 O O . SER C 1 30 ? 20.801 64.604 37.225 1.00 38.34 21 SER C O 1
ATOM 3803 N N . GLN C 1 31 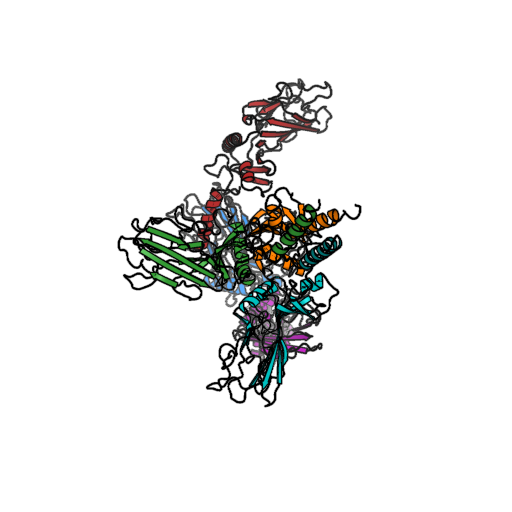? 20.989 66.781 37.676 1.00 41.61 22 GLN C N 1
ATOM 3804 C CA . GLN C 1 31 ? 22.067 66.573 38.643 1.00 46.60 22 GLN C CA 1
ATOM 3805 C C . GLN C 1 31 ? 21.611 65.784 39.912 1.00 44.62 22 GLN C C 1
ATOM 3806 O O . GLN C 1 31 ? 22.370 65.003 40.477 1.00 44.14 22 GLN C O 1
ATOM 3812 N N . GLN C 1 32 ? 20.383 66.002 40.368 1.00 44.26 23 GLN C N 1
ATOM 3813 C CA . GLN C 1 32 ? 19.891 65.291 41.569 1.00 43.56 23 GLN C CA 1
ATOM 3814 C C . GLN C 1 32 ? 19.828 63.794 41.259 1.00 41.66 23 GLN C C 1
ATOM 3815 O O . GLN C 1 32 ? 20.273 62.973 42.037 1.00 41.41 23 GLN C O 1
ATOM 3821 N N . ILE C 1 33 ? 19.320 63.457 40.079 1.00 40.08 24 ILE C N 1
ATOM 3822 C CA . ILE C 1 33 ? 19.184 62.074 39.691 1.00 38.63 24 ILE C CA 1
ATOM 3823 C C . ILE C 1 33 ? 20.535 61.401 39.598 1.00 36.53 24 ILE C C 1
ATOM 3824 O O . ILE C 1 33 ? 20.700 60.282 40.060 1.00 33.99 24 ILE C O 1
ATOM 3829 N N . GLU C 1 34 ? 21.482 62.073 38.949 1.00 37.92 25 GLU C N 1
ATOM 3830 C CA . GLU C 1 34 ? 22.808 61.536 38.773 1.00 39.43 25 GLU C CA 1
ATOM 3831 C C . GLU C 1 34 ? 23.443 61.247 40.146 1.00 39.67 25 GLU C C 1
ATOM 3832 O O . GLU C 1 34 ? 24.025 60.166 40.304 1.00 38.50 25 GLU C O 1
ATOM 3838 N N . ASN C 1 35 ? 23.298 62.156 41.119 1.00 36.91 26 ASN C N 1
ATOM 3839 C CA . ASN C 1 35 ? 23.865 61.918 42.452 1.00 40.82 26 ASN C CA 1
ATOM 3840 C C . ASN C 1 35 ? 23.223 60.730 43.176 1.00 40.27 26 ASN C C 1
ATOM 3841 O O . ASN C 1 35 ? 23.885 60.037 43.938 1.00 42.88 26 ASN C O 1
ATOM 3846 N N . ILE C 1 36 ? 21.953 60.458 42.896 1.00 40.21 27 ILE C N 1
ATOM 3847 C CA . ILE C 1 36 ? 21.342 59.233 43.367 1.00 42.27 27 ILE C CA 1
ATOM 3848 C C . ILE C 1 36 ? 21.969 58.003 42.756 1.00 41.66 27 ILE C C 1
ATOM 3849 O O . ILE C 1 36 ? 22.325 57.090 43.457 1.00 39.34 27 ILE C O 1
ATOM 3854 N N . ARG C 1 37 ? 22.142 57.981 41.446 1.00 45.18 28 ARG C N 1
ATOM 3855 C CA . ARG C 1 37 ? 22.656 56.780 40.810 1.00 44.67 28 ARG C CA 1
ATOM 3856 C C . ARG C 1 37 ? 24.150 56.649 41.003 1.00 42.22 28 ARG C C 1
ATOM 3857 O O . ARG C 1 37 ? 24.650 55.556 41.070 1.00 40.71 28 ARG C O 1
ATOM 3865 N N . SER C 1 38 ? 24.862 57.764 41.070 1.00 41.12 29 SER C N 1
ATOM 3866 C CA . SER C 1 38 ? 26.295 57.720 41.287 1.00 42.13 29 SER C CA 1
ATOM 3867 C C . SER C 1 38 ? 26.818 58.791 42.296 1.00 38.39 29 SER C C 1
ATOM 3868 O O . SER C 1 38 ? 27.362 59.809 41.928 1.00 32.94 29 SER C O 1
ATOM 3871 N N . PRO C 1 39 ? 26.730 58.486 43.598 1.00 35.48 30 PRO C N 1
ATOM 3872 C CA . PRO C 1 39 ? 27.094 59.555 44.535 1.00 34.68 30 PRO C CA 1
ATOM 3873 C C . PRO C 1 39 ? 28.585 59.938 44.424 1.00 34.16 30 PRO C C 1
ATOM 3874 O O . PRO C 1 39 ? 29.472 59.101 44.152 1.00 33.66 30 PRO C O 1
ATOM 3878 N N . GLU C 1 40 ? 28.866 61.200 44.655 1.00 33.54 31 GLU C N 1
ATOM 3879 C CA . GLU C 1 40 ? 30.219 61.723 44.546 1.00 35.32 31 GLU C CA 1
ATOM 3880 C C . GLU C 1 40 ? 31.073 61.445 45.782 1.00 32.88 31 GLU C C 1
ATOM 3881 O O . GLU C 1 40 ? 32.295 61.569 45.720 1.00 31.08 31 GLU C O 1
ATOM 3887 N N . GLY C 1 41 ? 30.462 61.015 46.885 1.00 30.73 32 GLY C N 1
ATOM 3888 C CA . GLY C 1 41 ? 31.227 60.783 48.110 1.00 30.11 32 GLY C CA 1
ATOM 3889 C C . GLY C 1 41 ? 31.509 62.087 48.850 1.00 31.16 32 GLY C C 1
ATOM 3890 O O . GLY C 1 41 ? 32.516 62.211 49.549 1.00 30.91 32 GLY C O 1
ATOM 3891 N N . SER C 1 42 ? 30.619 63.060 48.681 1.00 30.36 33 SER C N 1
ATOM 3892 C CA . SER C 1 42 ? 30.694 64.294 49.464 1.00 33.13 33 SER C CA 1
ATOM 3893 C C . SER C 1 42 ? 29.774 64.120 50.655 1.00 31.28 33 SER C C 1
ATOM 3894 O O . SER C 1 42 ? 28.996 63.154 50.770 1.00 29.33 33 SER C O 1
ATOM 3897 N N . ARG C 1 43 ? 29.854 65.068 51.545 1.00 33.54 34 ARG C N 1
ATOM 3898 C CA . ARG C 1 43 ? 29.135 64.969 52.798 1.00 35.66 34 ARG C CA 1
ATOM 3899 C C . ARG C 1 43 ? 27.660 64.953 52.534 1.00 36.06 34 ARG C C 1
ATOM 3900 O O . ARG C 1 43 ? 26.955 64.220 53.190 1.00 37.61 34 ARG C O 1
ATOM 3908 N N . LYS C 1 44 ? 27.206 65.722 51.554 1.00 37.45 35 LYS C N 1
ATOM 3909 C CA . LYS C 1 44 ? 25.784 65.758 51.182 1.00 39.00 35 LYS C CA 1
ATOM 3910 C C . LYS C 1 44 ? 25.391 64.635 50.261 1.00 37.50 35 LYS C C 1
ATOM 3911 O O . LYS C 1 44 ? 24.234 64.269 50.192 1.00 37.32 35 LYS C O 1
ATOM 3917 N N . ASN C 1 45 ? 26.351 64.082 49.536 1.00 36.47 36 ASN C N 1
ATOM 3918 C CA . ASN C 1 45 ? 26.061 63.045 48.577 1.00 36.33 36 ASN C CA 1
ATOM 3919 C C . ASN C 1 45 ? 27.084 61.889 48.774 1.00 33.45 36 ASN C C 1
ATOM 3920 O O . ASN C 1 45 ? 28.038 61.743 48.023 1.00 30.47 36 ASN C O 1
ATOM 3925 N N . PRO C 1 46 ? 26.944 61.159 49.885 1.00 32.12 37 PRO C N 1
ATOM 3926 C CA . PRO C 1 46 ? 27.924 60.136 50.235 1.00 31.26 37 PRO C CA 1
ATOM 3927 C C . PRO C 1 46 ? 27.706 58.877 49.406 1.00 30.16 37 PRO C C 1
ATOM 3928 O O . PRO C 1 46 ? 26.573 58.582 49.044 1.00 30.39 37 PRO C O 1
ATOM 3932 N N . ALA C 1 47 ? 28.784 58.172 49.094 1.00 29.44 38 ALA C N 1
ATOM 3933 C CA . ALA C 1 47 ? 28.698 56.868 48.433 1.00 28.92 38 ALA C CA 1
ATOM 3934 C C . ALA C 1 47 ? 28.515 55.799 49.482 1.00 28.48 38 ALA C C 1
ATOM 3935 O O . ALA C 1 47 ? 28.573 56.078 50.694 1.00 28.05 38 ALA C O 1
ATOM 3937 N N . ARG C 1 48 ? 28.229 54.589 49.051 1.00 27.34 39 ARG C N 1
ATOM 3938 C CA . ARG C 1 48 ? 28.017 53.526 50.003 1.00 28.79 39 ARG C CA 1
ATOM 3939 C C . ARG C 1 48 ? 29.322 53.055 50.685 1.00 26.92 39 ARG C C 1
ATOM 3940 O O . ARG C 1 48 ? 29.416 52.965 51.929 1.00 26.73 39 ARG C O 1
ATOM 3948 N N . THR C 1 49 ? 30.335 52.807 49.876 1.00 25.06 40 THR C N 1
ATOM 3949 C CA . THR C 1 49 ? 31.629 52.351 50.349 1.00 24.68 40 THR C CA 1
ATOM 3950 C C . THR C 1 49 ? 32.717 52.876 49.430 1.00 25.47 40 THR C C 1
ATOM 3951 O O . THR C 1 49 ? 32.425 53.257 48.315 1.00 23.14 40 THR C O 1
ATOM 3955 N N . CYS C 1 50 ? 33.970 52.765 49.856 1.00 26.83 41 CYS C N 1
ATOM 3956 C CA . CYS C 1 50 ? 35.086 53.090 48.981 1.00 29.11 41 CYS C CA 1
ATOM 3957 C C . CYS C 1 50 ? 35.204 52.154 47.800 1.00 28.39 41 CYS C C 1
ATOM 3958 O O . CYS C 1 50 ? 35.675 52.551 46.747 1.00 29.38 41 CYS C O 1
ATOM 3961 N N . ARG C 1 51 ? 34.778 50.904 47.983 1.00 30.19 42 ARG C N 1
ATOM 3962 C CA . ARG C 1 51 ? 34.770 49.916 46.937 1.00 29.55 42 ARG C CA 1
ATOM 3963 C C . ARG C 1 51 ? 33.837 50.385 45.835 1.00 28.32 42 ARG C C 1
ATOM 3964 O O . ARG C 1 51 ? 34.143 50.215 44.645 1.00 27.06 42 ARG C O 1
ATOM 3972 N N . ASP C 1 52 ? 32.689 50.925 46.222 1.00 27.13 43 ASP C N 1
ATOM 3973 C CA . ASP C 1 52 ? 31.740 51.400 45.227 1.00 29.72 43 ASP C CA 1
ATOM 3974 C C . ASP C 1 52 ? 32.225 52.639 44.481 1.00 30.00 43 ASP C C 1
ATOM 3975 O O . ASP C 1 52 ? 32.035 52.718 43.289 1.00 28.51 43 ASP C O 1
ATOM 3980 N N . LEU C 1 53 ? 32.879 53.565 45.183 1.00 31.86 44 LEU C N 1
ATOM 3981 C CA . LEU C 1 53 ? 33.523 54.718 44.529 1.00 33.64 44 LEU C CA 1
ATOM 3982 C C . LEU C 1 53 ? 34.573 54.282 43.527 1.00 32.79 44 LEU C C 1
ATOM 3983 O O . LEU C 1 53 ? 34.554 54.715 42.406 1.00 32.09 44 LEU C O 1
ATOM 3988 N N . LYS C 1 54 ? 35.482 53.410 43.933 1.00 32.59 45 LYS C N 1
ATOM 3989 C CA . LYS C 1 54 ? 36.520 52.967 43.031 1.00 35.09 45 LYS C CA 1
ATOM 3990 C C . LYS C 1 54 ? 35.936 52.294 41.787 1.00 35.07 45 LYS C C 1
ATOM 3991 O O . LYS C 1 54 ? 36.338 52.571 40.655 1.00 34.42 45 LYS C O 1
ATOM 3997 N N . MET C 1 55 ? 34.956 51.439 42.033 1.00 34.89 46 MET C N 1
ATOM 3998 C CA . MET C 1 55 ? 34.306 50.688 40.991 1.00 35.82 46 MET C CA 1
ATOM 3999 C C . MET C 1 55 ? 33.675 51.602 39.958 1.00 37.70 46 MET C C 1
ATOM 4000 O O . MET C 1 55 ? 33.778 51.350 38.780 1.00 34.42 46 MET C O 1
ATOM 4005 N N . CYS C 1 56 ? 32.962 52.620 40.415 1.00 38.35 47 CYS C N 1
ATOM 4006 C CA . CYS C 1 56 ? 32.197 53.480 39.510 1.00 42.16 47 CYS C CA 1
ATOM 4007 C C . CYS C 1 56 ? 33.009 54.683 38.965 1.00 43.14 47 CYS C C 1
ATOM 4008 O O . CYS C 1 56 ? 32.560 55.340 38.030 1.00 42.99 47 CYS C O 1
ATOM 4011 N N . HIS C 1 57 ? 34.188 54.960 39.531 1.00 42.75 48 HIS C N 1
ATOM 4012 C CA . HIS C 1 57 ? 35.050 56.050 39.055 1.00 41.40 48 HIS C CA 1
ATOM 4013 C C . HIS C 1 57 ? 36.468 55.611 39.097 1.00 41.03 48 HIS C C 1
ATOM 4014 O O . HIS C 1 57 ? 37.191 55.970 40.025 1.00 42.92 48 HIS C O 1
ATOM 4021 N N . SER C 1 58 ? 36.880 54.878 38.074 1.00 42.17 49 SER C N 1
ATOM 4022 C CA . SER C 1 58 ? 38.173 54.190 38.035 1.00 41.94 49 SER C CA 1
ATOM 4023 C C . SER C 1 58 ? 39.356 55.151 37.963 1.00 41.52 49 SER C C 1
ATOM 4024 O O . SER C 1 58 ? 40.493 54.766 38.247 1.00 39.64 49 SER C O 1
ATOM 4027 N N . ASP C 1 59 ? 39.078 56.390 37.556 1.00 40.61 50 ASP C N 1
ATOM 4028 C CA . ASP C 1 59 ? 40.091 57.420 37.495 1.00 43.06 50 ASP C CA 1
ATOM 4029 C C . ASP C 1 59 ? 40.287 58.208 38.818 1.00 40.39 50 ASP C C 1
ATOM 4030 O O . ASP C 1 59 ? 41.266 58.962 38.942 1.00 39.04 50 ASP C O 1
ATOM 4035 N N . TRP C 1 60 ? 39.378 58.057 39.787 1.00 37.73 51 TRP C N 1
ATOM 4036 C CA . TRP C 1 60 ? 39.509 58.781 41.073 1.00 36.62 51 TRP C CA 1
ATOM 4037 C C . TRP C 1 60 ? 40.647 58.204 41.898 1.00 36.12 51 TRP C C 1
ATOM 4038 O O . TRP C 1 60 ? 41.048 57.066 41.667 1.00 36.03 51 TRP C O 1
ATOM 4049 N N . LYS C 1 61 ? 41.191 59.020 42.805 1.00 35.41 52 LYS C N 1
ATOM 4050 C CA . LYS C 1 61 ? 42.422 58.736 43.500 1.00 36.52 52 LYS C CA 1
ATOM 4051 C C . LYS C 1 61 ? 42.185 58.720 45.030 1.00 37.02 52 LYS C C 1
ATOM 4052 O O . LYS C 1 61 ? 41.216 59.271 45.539 1.00 35.31 52 LYS C O 1
ATOM 4058 N N . SER C 1 62 ? 43.092 58.053 45.727 1.00 37.42 53 SER C N 1
ATOM 4059 C CA . SER C 1 62 ? 43.047 57.880 47.142 1.00 39.17 53 SER C CA 1
ATOM 4060 C C . SER C 1 62 ? 42.987 59.219 47.903 1.00 39.55 53 SER C C 1
ATOM 4061 O O . SER C 1 62 ? 43.633 60.198 47.525 1.00 39.72 53 SER C O 1
ATOM 4064 N N . GLY C 1 63 ? 42.216 59.238 48.975 1.00 37.63 54 GLY C N 1
ATOM 4065 C CA . GLY C 1 63 ? 42.034 60.455 49.781 1.00 37.27 54 GLY C CA 1
ATOM 4066 C C . GLY C 1 63 ? 40.766 60.309 50.605 1.00 36.05 54 GLY C C 1
ATOM 4067 O O . GLY C 1 63 ? 40.226 59.179 50.753 1.00 32.05 54 GLY C O 1
ATOM 4068 N N . GLU C 1 64 ? 40.274 61.434 51.124 1.00 34.80 55 GLU C N 1
ATOM 4069 C CA . GLU C 1 64 ? 39.136 61.405 52.035 1.00 34.76 55 GLU C CA 1
ATOM 4070 C C . GLU C 1 64 ? 37.815 61.532 51.302 1.00 31.37 55 GLU C C 1
ATOM 4071 O O . GLU C 1 64 ? 37.675 62.338 50.431 1.00 35.62 55 GLU C O 1
ATOM 4077 N N . TYR C 1 65 ? 36.846 60.740 51.674 1.00 29.31 56 TYR C N 1
ATOM 4078 C CA . TYR C 1 65 ? 35.521 60.773 51.095 1.00 29.92 56 TYR C CA 1
ATOM 4079 C C . TYR C 1 65 ? 34.506 60.480 52.223 1.00 29.88 56 TYR C C 1
ATOM 4080 O O . TYR C 1 65 ? 34.888 60.030 53.308 1.00 29.04 56 TYR C O 1
ATOM 4089 N N . TRP C 1 66 ? 33.232 60.795 51.984 1.00 29.57 57 TRP C N 1
ATOM 4090 C CA . TRP C 1 66 ? 32.189 60.515 52.936 1.00 28.55 57 TRP C CA 1
ATOM 4091 C C . TRP C 1 66 ? 31.391 59.351 52.347 1.00 27.96 57 TRP C C 1
ATOM 4092 O O . TRP C 1 66 ? 31.004 59.381 51.187 1.00 27.18 57 TRP C O 1
ATOM 4103 N N . ILE C 1 67 ? 31.138 58.340 53.173 1.00 26.67 58 ILE C N 1
ATOM 4104 C CA . ILE C 1 67 ? 30.326 57.210 52.789 1.00 24.71 58 ILE C CA 1
ATOM 4105 C C . ILE C 1 67 ? 29.218 57.013 53.816 1.00 25.04 58 ILE C C 1
ATOM 4106 O O . ILE C 1 67 ? 29.299 57.505 54.946 1.00 24.88 58 ILE C O 1
ATOM 4111 N N . ASP C 1 68 ? 28.179 56.290 53.410 1.00 25.88 59 ASP C N 1
ATOM 4112 C CA . ASP C 1 68 ? 27.008 55.986 54.237 1.00 25.83 59 ASP C CA 1
ATOM 4113 C C . ASP C 1 68 ? 26.567 54.527 53.993 1.00 25.54 59 ASP C C 1
ATOM 4114 O O . ASP C 1 68 ? 25.545 54.288 53.378 1.00 25.90 59 ASP C O 1
ATOM 4119 N N . PRO C 1 69 ? 27.341 53.549 54.458 1.00 26.07 60 PRO C N 1
ATOM 4120 C CA . PRO C 1 69 ? 27.050 52.109 54.232 1.00 27.42 60 PRO C CA 1
ATOM 4121 C C . PRO C 1 69 ? 25.633 51.670 54.584 1.00 28.14 60 PRO C C 1
ATOM 4122 O O . PRO C 1 69 ? 25.069 50.858 53.889 1.00 28.04 60 PRO C O 1
ATOM 4126 N N . ASN C 1 70 ? 25.074 52.192 55.677 1.00 28.72 61 ASN C N 1
ATOM 4127 C CA . ASN C 1 70 ? 23.711 51.833 56.098 1.00 30.06 61 ASN C CA 1
ATOM 4128 C C . ASN C 1 70 ? 22.565 52.583 55.400 1.00 31.45 61 ASN C C 1
ATOM 4129 O O . ASN C 1 70 ? 21.400 52.376 55.697 1.00 29.68 61 ASN C O 1
ATOM 4134 N N . GLN C 1 71 ? 22.905 53.452 54.466 1.00 33.05 62 GLN C N 1
ATOM 4135 C CA . GLN C 1 71 ? 21.913 54.168 53.673 1.00 35.66 62 GLN C CA 1
ATOM 4136 C C . GLN C 1 71 ? 20.928 54.926 54.569 1.00 34.03 62 GLN C C 1
ATOM 4137 O O . GLN C 1 71 ? 21.315 55.456 55.641 1.00 31.58 62 GLN C O 1
ATOM 4143 N N . GLY C 1 72 ? 19.673 55.002 54.117 1.00 33.84 63 GLY C N 1
ATOM 4144 C CA . GLY C 1 72 ? 18.617 55.724 54.795 1.00 35.30 63 GLY C CA 1
ATOM 4145 C C . GLY C 1 72 ? 18.993 57.183 54.893 1.00 36.05 63 GLY C C 1
ATOM 4146 O O . GLY C 1 72 ? 19.556 57.728 53.968 1.00 37.25 63 GLY C O 1
ATOM 4147 N N . CYS C 1 73 ? 18.732 57.793 56.042 1.00 36.56 64 CYS C N 1
ATOM 4148 C CA . CYS C 1 73 ? 19.142 59.165 56.307 1.00 36.75 64 CYS C CA 1
ATOM 4149 C C . CYS C 1 73 ? 20.657 59.299 56.237 1.00 35.18 64 CYS C C 1
ATOM 4150 O O . CYS C 1 73 ? 21.411 58.434 56.781 1.00 30.12 64 CYS C O 1
ATOM 4153 N N . ASN C 1 74 ? 21.112 60.386 55.603 1.00 31.72 65 ASN C N 1
ATOM 4154 C CA . ASN C 1 74 ? 22.548 60.527 55.363 1.00 31.56 65 ASN C CA 1
ATOM 4155 C C . ASN C 1 74 ? 23.256 61.295 56.445 1.00 31.16 65 ASN C C 1
ATOM 4156 O O . ASN C 1 74 ? 24.447 61.516 56.341 1.00 31.41 65 ASN C O 1
ATOM 4161 N N . LEU C 1 75 ? 22.560 61.693 57.493 1.00 32.77 66 LEU C N 1
ATOM 4162 C CA . LEU C 1 75 ? 23.218 62.524 58.513 1.00 33.86 66 LEU C CA 1
ATOM 4163 C C . LEU C 1 75 ? 24.215 61.762 59.363 1.00 32.93 66 LEU C C 1
ATOM 4164 O O . LEU C 1 75 ? 25.022 62.370 60.084 1.00 32.39 66 LEU C O 1
ATOM 4169 N N . ASP C 1 76 ? 24.183 60.417 59.287 1.00 29.82 67 ASP C N 1
ATOM 4170 C CA . ASP C 1 76 ? 25.168 59.633 59.975 1.00 28.67 67 ASP C CA 1
ATOM 4171 C C . ASP C 1 76 ? 26.323 59.166 59.105 1.00 27.91 67 ASP C C 1
ATOM 4172 O O . ASP C 1 76 ? 27.126 58.260 59.536 1.00 25.30 67 ASP C O 1
ATOM 4177 N N . ALA C 1 77 ? 26.428 59.747 57.899 1.00 25.85 68 ALA C N 1
ATOM 4178 C CA . ALA C 1 77 ? 27.560 59.387 57.031 1.00 26.99 68 ALA C CA 1
ATOM 4179 C C . ALA C 1 77 ? 28.865 59.596 57.794 1.00 26.59 68 ALA C C 1
ATOM 4180 O O . ALA C 1 77 ? 28.912 60.407 58.676 1.00 27.57 68 ALA C O 1
ATOM 4182 N N . ILE C 1 78 ? 29.920 58.887 57.415 1.00 26.16 69 ILE C N 1
ATOM 4183 C CA . ILE C 1 78 ? 31.205 59.012 58.066 1.00 27.21 69 ILE C CA 1
ATOM 4184 C C . ILE C 1 78 ? 32.303 59.379 57.080 1.00 27.75 69 ILE C C 1
ATOM 4185 O O . ILE C 1 78 ? 32.283 58.973 55.912 1.00 26.53 69 ILE C O 1
ATOM 4190 N N . LYS C 1 79 ? 33.302 60.101 57.566 1.00 28.21 70 LYS C N 1
ATOM 4191 C CA . LYS C 1 79 ? 34.411 60.468 56.708 1.00 28.86 70 LYS C CA 1
ATOM 4192 C C . LYS C 1 79 ? 35.520 59.415 56.788 1.00 29.45 70 LYS C C 1
ATOM 4193 O O . LYS C 1 79 ? 36.023 59.143 57.843 1.00 28.47 70 LYS C O 1
ATOM 4199 N N . VAL C 1 80 ? 35.903 58.840 55.657 1.00 29.01 71 VAL C N 1
ATOM 4200 C CA . VAL C 1 80 ? 36.927 57.787 55.649 1.00 29.64 71 VAL C CA 1
ATOM 4201 C C . VAL C 1 80 ? 38.108 58.117 54.724 1.00 31.62 71 VAL C C 1
ATOM 4202 O O . VAL C 1 80 ? 38.067 59.117 53.991 1.00 33.94 71 VAL C O 1
ATOM 4206 N N . PHE C 1 81 ? 39.164 57.314 54.789 1.00 31.51 72 PHE C N 1
ATOM 4207 C CA . PHE C 1 81 ? 40.198 57.322 53.742 1.00 32.86 72 PHE C CA 1
ATOM 4208 C C . PHE C 1 81 ? 39.870 56.171 52.809 1.00 31.84 72 PHE C C 1
ATOM 4209 O O . PHE C 1 81 ? 39.765 55.020 53.269 1.00 30.32 72 PHE C O 1
ATOM 4217 N N . CYS C 1 82 ? 39.657 56.476 51.532 1.00 31.56 73 CYS C N 1
ATOM 4218 C CA . CYS C 1 82 ? 39.532 55.471 50.485 1.00 32.29 73 CYS C CA 1
ATOM 4219 C C . CYS C 1 82 ? 40.888 55.277 49.856 1.00 35.04 73 CYS C C 1
ATOM 4220 O O . CYS C 1 82 ? 41.513 56.226 49.395 1.00 36.08 73 CYS C O 1
ATOM 4223 N N . ASN C 1 83 ? 41.336 54.032 49.836 1.00 36.59 74 ASN C N 1
ATOM 4224 C CA . ASN C 1 83 ? 42.453 53.639 48.998 1.00 37.23 74 ASN C CA 1
ATOM 4225 C C . ASN C 1 83 ? 41.898 53.171 47.681 1.00 36.58 74 ASN C C 1
ATOM 4226 O O . ASN C 1 83 ? 41.317 52.068 47.592 1.00 34.61 74 ASN C O 1
ATOM 4231 N N . MET C 1 84 ? 42.064 54.006 46.670 1.00 35.12 75 MET C N 1
ATOM 4232 C CA . MET C 1 84 ? 41.410 53.775 45.400 1.00 38.71 75 MET C CA 1
ATOM 4233 C C . MET C 1 84 ? 42.186 52.831 44.472 1.00 40.60 75 MET C C 1
ATOM 4234 O O . MET C 1 84 ? 41.672 52.477 43.437 1.00 39.41 75 MET C O 1
ATOM 4239 N N . GLU C 1 85 ? 43.395 52.435 44.882 1.00 44.37 76 GLU C N 1
ATOM 4240 C CA . GLU C 1 85 ? 44.186 51.354 44.262 1.00 50.09 76 GLU C CA 1
ATOM 4241 C C . GLU C 1 85 ? 43.619 49.976 44.649 1.00 47.60 76 GLU C C 1
ATOM 4242 O O . GLU C 1 85 ? 43.429 49.130 43.780 1.00 40.58 76 GLU C O 1
ATOM 4248 N N . THR C 1 86 ? 43.341 49.771 45.956 1.00 42.23 77 THR C N 1
ATOM 4249 C CA . THR C 1 86 ? 42.808 48.496 46.445 1.00 38.96 77 THR C CA 1
ATOM 4250 C C . THR C 1 86 ? 41.298 48.447 46.571 1.00 38.69 77 THR C C 1
ATOM 4251 O O . THR C 1 86 ? 40.707 47.398 46.496 1.00 39.25 77 THR C O 1
ATOM 4255 N N . GLY C 1 87 ? 40.657 49.582 46.807 1.00 38.85 78 GLY C N 1
ATOM 4256 C CA . GLY C 1 87 ? 39.218 49.604 47.118 1.00 34.93 78 GLY C CA 1
ATOM 4257 C C . GLY C 1 87 ? 38.926 49.628 48.615 1.00 32.59 78 GLY C C 1
ATOM 4258 O O . GLY C 1 87 ? 37.763 49.646 49.003 1.00 31.99 78 GLY C O 1
ATOM 4259 N N . GLU C 1 88 ? 39.962 49.659 49.456 1.00 33.31 79 GLU C N 1
ATOM 4260 C CA . GLU C 1 88 ? 39.757 49.652 50.911 1.00 33.92 79 GLU C CA 1
ATOM 4261 C C . GLU C 1 88 ? 39.054 50.908 51.417 1.00 32.53 79 GLU C C 1
ATOM 4262 O O . GLU C 1 88 ? 39.331 51.990 50.952 1.00 31.55 79 GLU C O 1
ATOM 4268 N N . THR C 1 89 ? 38.160 50.725 52.388 1.00 33.29 80 THR C N 1
ATOM 4269 C CA . THR C 1 89 ? 37.606 51.788 53.201 1.00 30.25 80 THR C CA 1
ATOM 4270 C C . THR C 1 89 ? 38.311 51.768 54.575 1.00 32.30 80 THR C C 1
ATOM 4271 O O . THR C 1 89 ? 38.272 50.756 55.315 1.00 30.56 80 THR C O 1
ATOM 4275 N N . CYS C 1 90 ? 38.940 52.884 54.942 1.00 31.22 81 CYS C N 1
ATOM 4276 C CA . CYS C 1 90 ? 39.736 52.921 56.145 1.00 31.34 81 CYS C CA 1
ATOM 4277 C C . CYS C 1 90 ? 39.047 53.852 57.101 1.00 31.16 81 CYS C C 1
ATOM 4278 O O . CYS C 1 90 ? 38.915 55.042 56.833 1.00 33.82 81 CYS C O 1
ATOM 4281 N N . VAL C 1 91 ? 38.558 53.302 58.203 1.00 29.72 82 VAL C N 1
ATOM 4282 C CA . VAL C 1 91 ? 37.790 54.077 59.179 1.00 29.58 82 VAL C CA 1
ATOM 4283 C C . VAL C 1 91 ? 38.684 54.362 60.379 1.00 30.19 82 VAL C C 1
ATOM 4284 O O . VAL C 1 91 ? 39.240 53.442 61.009 1.00 28.67 82 VAL C O 1
ATOM 4288 N N . TYR C 1 92 ? 38.825 55.628 60.714 1.00 31.81 83 TYR C N 1
ATOM 4289 C CA . TYR C 1 92 ? 39.787 56.010 61.725 1.00 35.67 83 TYR C CA 1
ATOM 4290 C C . TYR C 1 92 ? 39.231 55.932 63.153 1.00 33.54 83 TYR C C 1
ATOM 4291 O O . TYR C 1 92 ? 38.056 56.163 63.379 1.00 31.58 83 TYR C O 1
ATOM 4300 N N . PRO C 1 93 ? 40.101 55.606 64.125 1.00 33.48 84 PRO C N 1
ATOM 4301 C CA . PRO C 1 93 ? 39.790 55.789 65.522 1.00 32.26 84 PRO C CA 1
ATOM 4302 C C . PRO C 1 93 ? 39.572 57.261 65.839 1.00 34.01 84 PRO C C 1
ATOM 4303 O O . PRO C 1 93 ? 40.261 58.121 65.294 1.00 33.33 84 PRO C O 1
ATOM 4307 N N . THR C 1 94 ? 38.618 57.517 66.726 1.00 34.05 85 THR C N 1
ATOM 4308 C CA . THR C 1 94 ? 38.265 58.852 67.107 1.00 36.10 85 THR C CA 1
ATOM 4309 C C . THR C 1 94 ? 39.473 59.446 67.788 1.00 38.22 85 THR C C 1
ATOM 4310 O O . THR C 1 94 ? 39.823 60.583 67.524 1.00 38.38 85 THR C O 1
ATOM 4314 N N . GLN C 1 95 ? 40.144 58.644 68.624 1.00 39.50 86 GLN C N 1
ATOM 4315 C CA . GLN C 1 95 ? 41.372 59.081 69.292 1.00 41.45 86 GLN C CA 1
ATOM 4316 C C . GLN C 1 95 ? 42.586 58.195 68.924 1.00 38.80 86 GLN C C 1
ATOM 4317 O O . GLN C 1 95 ? 42.898 57.272 69.607 1.00 35.64 86 GLN C O 1
ATOM 4323 N N . PRO C 1 96 ? 43.281 58.506 67.828 1.00 40.86 87 PRO C N 1
ATOM 4324 C CA . PRO C 1 96 ? 44.352 57.603 67.409 1.00 40.29 87 PRO C CA 1
ATOM 4325 C C . PRO C 1 96 ? 45.529 57.540 68.395 1.00 41.71 87 PRO C C 1
ATOM 4326 O O . PRO C 1 96 ? 46.223 56.543 68.463 1.00 42.67 87 PRO C O 1
ATOM 4330 N N . SER C 1 97 ? 45.778 58.606 69.121 1.00 40.35 88 SER C N 1
ATOM 4331 C CA . SER C 1 97 ? 46.960 58.680 69.900 1.00 42.81 88 SER C CA 1
ATOM 4332 C C . SER C 1 97 ? 46.572 58.600 71.350 1.00 44.53 88 SER C C 1
ATOM 4333 O O . SER C 1 97 ? 45.747 59.376 71.847 1.00 45.60 88 SER C O 1
ATOM 4336 N N . VAL C 1 98 ? 47.171 57.643 72.028 1.00 42.27 89 VAL C N 1
ATOM 4337 C CA . VAL C 1 98 ? 46.897 57.406 73.407 1.00 44.30 89 VAL C CA 1
ATOM 4338 C C . VAL C 1 98 ? 48.182 57.707 74.170 1.00 44.66 89 VAL C C 1
ATOM 4339 O O . VAL C 1 98 ? 49.234 57.100 73.902 1.00 42.94 89 VAL C O 1
ATOM 4343 N N . ALA C 1 99 ? 48.100 58.636 75.118 1.00 47.83 90 ALA C N 1
ATOM 4344 C CA . ALA C 1 99 ? 49.297 59.175 75.780 1.00 49.78 90 ALA C CA 1
ATOM 4345 C C . ALA C 1 99 ? 50.207 58.104 76.405 1.00 50.99 90 ALA C C 1
ATOM 4346 O O . ALA C 1 99 ? 49.758 57.079 76.953 1.00 47.91 90 ALA C O 1
ATOM 4348 N N . GLN C 1 100 ? 51.500 58.381 76.288 1.00 53.51 91 GLN C N 1
ATOM 4349 C CA . GLN C 1 100 ? 52.569 57.539 76.786 1.00 55.87 91 GLN C CA 1
ATOM 4350 C C . GLN C 1 100 ? 52.854 57.907 78.239 1.00 56.46 91 GLN C C 1
ATOM 4351 O O . GLN C 1 100 ? 53.326 58.988 78.512 1.00 57.86 91 GLN C O 1
ATOM 4357 N N . LYS C 1 101 ? 52.538 57.014 79.166 1.00 55.65 92 LYS C N 1
ATOM 4358 C CA . LYS C 1 101 ? 52.769 57.277 80.579 1.00 55.77 92 LYS C CA 1
ATOM 4359 C C . LYS C 1 101 ? 52.506 56.010 81.359 1.00 54.78 92 LYS C C 1
ATOM 4360 O O . LYS C 1 101 ? 52.143 54.979 80.768 1.00 49.53 92 LYS C O 1
ATOM 4366 N N . ASN C 1 102 ? 52.677 56.086 82.679 1.00 51.87 93 ASN C N 1
ATOM 4367 C CA . ASN C 1 102 ? 52.293 54.992 83.550 1.00 52.27 93 ASN C CA 1
ATOM 4368 C C . ASN C 1 102 ? 50.785 54.985 83.777 1.00 49.29 93 ASN C C 1
ATOM 4369 O O . ASN C 1 102 ? 50.226 55.899 84.350 1.00 53.06 93 ASN C O 1
ATOM 4374 N N . TRP C 1 103 ? 50.125 53.937 83.332 1.00 48.08 94 TRP C N 1
ATOM 4375 C CA . TRP C 1 103 ? 48.680 53.841 83.433 1.00 47.25 94 TRP C CA 1
ATOM 4376 C C . TRP C 1 103 ? 48.274 52.918 84.565 1.00 47.86 94 TRP C C 1
ATOM 4377 O O . TRP C 1 103 ? 47.096 52.835 84.909 1.00 49.42 94 TRP C O 1
ATOM 4388 N N . TYR C 1 104 ? 49.228 52.183 85.127 1.00 47.90 95 TYR C N 1
ATOM 4389 C CA . TYR C 1 104 ? 48.845 51.104 86.023 1.00 47.10 95 TYR C CA 1
ATOM 4390 C C . TYR C 1 104 ? 49.931 50.721 87.002 1.00 49.41 95 TYR C C 1
ATOM 4391 O O . TYR C 1 104 ? 51.087 50.487 86.621 1.00 52.84 95 TYR C O 1
ATOM 4400 N N . ILE C 1 105 ? 49.525 50.659 88.265 1.00 51.05 96 ILE C N 1
ATOM 4401 C CA . ILE C 1 105 ? 50.378 50.231 89.362 1.00 52.48 96 ILE C CA 1
ATOM 4402 C C . ILE C 1 105 ? 49.618 49.123 90.080 1.00 50.85 96 ILE C C 1
ATOM 4403 O O . ILE C 1 105 ? 48.498 49.336 90.510 1.00 48.94 96 ILE C O 1
ATOM 4408 N N . SER C 1 106 ? 50.199 47.930 90.154 1.00 49.97 97 SER C N 1
ATOM 4409 C CA . SER C 1 106 ? 49.532 46.823 90.832 1.00 52.80 97 SER C CA 1
ATOM 4410 C C . SER C 1 106 ? 50.021 46.755 92.270 1.00 54.57 97 SER C C 1
ATOM 4411 O O . SER C 1 106 ? 51.142 47.186 92.553 1.00 55.66 97 SER C O 1
ATOM 4414 N N . LYS C 1 107 ? 49.193 46.202 93.160 1.00 57.29 98 LYS C N 1
ATOM 4415 C CA . LYS C 1 107 ? 49.610 45.921 94.548 1.00 61.07 98 LYS C CA 1
ATOM 4416 C C . LYS C 1 107 ? 50.925 45.167 94.534 1.00 62.69 98 LYS C C 1
ATOM 4417 O O . LYS C 1 107 ? 51.847 45.529 95.253 1.00 64.64 98 LYS C O 1
ATOM 4419 N N . ASN C 1 108 ? 51.003 44.157 93.657 1.00 65.21 99 ASN C N 1
ATOM 4420 C CA . ASN C 1 108 ? 52.159 43.269 93.493 1.00 64.29 99 ASN C CA 1
ATOM 4421 C C . ASN C 1 108 ? 52.908 43.506 92.175 1.00 65.55 99 ASN C C 1
ATOM 4422 O O . ASN C 1 108 ? 52.756 42.738 91.199 1.00 59.51 99 ASN C O 1
ATOM 4427 N N . PRO C 1 109 ? 53.741 44.553 92.130 1.00 65.71 100 PRO C N 1
ATOM 4428 C CA . PRO C 1 109 ? 54.609 44.522 90.971 1.00 65.53 100 PRO C CA 1
ATOM 4429 C C . PRO C 1 109 ? 55.467 43.263 91.136 1.00 67.42 100 PRO C C 1
ATOM 4430 O O . PRO C 1 109 ? 55.485 42.662 92.227 1.00 79.30 100 PRO C O 1
ATOM 4434 N N . LYS C 1 110 ? 56.172 42.852 90.100 1.00 64.61 101 LYS C N 1
ATOM 4435 C CA . LYS C 1 110 ? 56.923 41.570 90.128 1.00 62.28 101 LYS C CA 1
ATOM 4436 C C . LYS C 1 110 ? 56.017 40.461 89.627 1.00 58.83 101 LYS C C 1
ATOM 4437 O O . LYS C 1 110 ? 56.488 39.551 88.973 1.00 60.02 101 LYS C O 1
ATOM 4439 N N . ASP C 1 111 ? 54.725 40.528 89.944 1.00 59.68 102 ASP C N 1
ATOM 4440 C CA . ASP C 1 111 ? 53.740 39.663 89.316 1.00 59.26 102 ASP C CA 1
ATOM 4441 C C . ASP C 1 111 ? 53.076 40.389 88.115 1.00 52.95 102 ASP C C 1
ATOM 4442 O O . ASP C 1 111 ? 52.443 41.441 88.269 1.00 47.58 102 ASP C O 1
ATOM 4447 N N . LYS C 1 112 ? 53.248 39.805 86.934 1.00 49.19 103 LYS C N 1
ATOM 4448 C CA . LYS C 1 112 ? 52.796 40.379 85.665 1.00 47.81 103 LYS C CA 1
ATOM 4449 C C . LYS C 1 112 ? 51.612 39.573 85.145 1.00 46.61 103 LYS C C 1
ATOM 4450 O O . LYS C 1 112 ? 51.712 38.371 84.995 1.00 44.45 103 LYS C O 1
ATOM 4456 N N . ARG C 1 113 ? 50.479 40.239 84.950 1.00 45.96 104 ARG C N 1
ATOM 4457 C CA . ARG C 1 113 ? 49.271 39.617 84.428 1.00 47.66 104 ARG C CA 1
ATOM 4458 C C . ARG C 1 113 ? 48.697 40.532 83.351 1.00 41.84 104 ARG C C 1
ATOM 4459 O O . ARG C 1 113 ? 48.924 41.722 83.345 1.00 40.15 104 ARG C O 1
ATOM 4467 N N . HIS C 1 114 ? 47.923 39.964 82.464 1.00 38.46 105 HIS C N 1
ATOM 4468 C CA . HIS C 1 114 ? 47.198 40.750 81.506 1.00 37.25 105 HIS C CA 1
ATOM 4469 C C . HIS C 1 114 ? 46.202 41.645 82.272 1.00 38.79 105 HIS C C 1
ATOM 4470 O O . HIS C 1 114 ? 45.442 41.170 83.095 1.00 38.18 105 HIS C O 1
ATOM 4477 N N . VAL C 1 115 ? 46.219 42.943 81.985 1.00 37.42 106 VAL C N 1
ATOM 4478 C CA . VAL C 1 115 ? 45.192 43.846 82.464 1.00 36.69 106 VAL C CA 1
ATOM 4479 C C . VAL C 1 115 ? 44.631 44.660 81.294 1.00 34.27 106 VAL C C 1
ATOM 4480 O O . VAL C 1 115 ? 45.374 45.312 80.628 1.00 33.73 106 VAL C O 1
ATOM 4484 N N . TRP C 1 116 ? 43.332 44.647 81.072 1.00 33.59 107 TRP C N 1
ATOM 4485 C CA . TRP C 1 116 ? 42.775 45.480 80.030 1.00 34.25 107 TRP C CA 1
ATOM 4486 C C . TRP C 1 116 ? 42.917 46.964 80.359 1.00 36.23 107 TRP C C 1
ATOM 4487 O O . TRP C 1 116 ? 42.560 47.437 81.489 1.00 35.34 107 TRP C O 1
ATOM 4498 N N . PHE C 1 117 ? 43.393 47.706 79.370 1.00 34.10 108 PHE C N 1
ATOM 4499 C CA . PHE C 1 117 ? 43.506 49.177 79.473 1.00 36.47 108 PHE C CA 1
ATOM 4500 C C . PHE C 1 117 ? 42.113 49.784 79.581 1.00 37.36 108 PHE C C 1
ATOM 4501 O O . PHE C 1 117 ? 41.816 50.567 80.484 1.00 37.13 108 PHE C O 1
ATOM 4509 N N . GLY C 1 118 ? 41.247 49.367 78.665 1.00 36.92 109 GLY C N 1
ATOM 4510 C CA . GLY C 1 118 ? 39.880 49.846 78.612 1.00 38.41 109 GLY C CA 1
ATOM 4511 C C . GLY C 1 118 ? 39.026 49.342 79.756 1.00 40.21 109 GLY C C 1
ATOM 4512 O O . GLY C 1 118 ? 38.512 50.137 80.518 1.00 43.03 109 GLY C O 1
ATOM 4513 N N . GLU C 1 119 ? 38.889 48.030 79.913 1.00 38.77 110 GLU C N 1
ATOM 4514 C CA . GLU C 1 119 ? 37.968 47.493 80.917 1.00 39.94 110 GLU C CA 1
ATOM 4515 C C . GLU C 1 119 ? 38.434 47.787 82.340 1.00 40.13 110 GLU C C 1
ATOM 4516 O O . GLU C 1 119 ? 37.608 47.822 83.231 1.00 39.79 110 GLU C O 1
ATOM 4522 N N . SER C 1 120 ? 39.732 47.990 82.570 1.00 37.33 111 SER C N 1
ATOM 4523 C CA . SER C 1 120 ? 40.240 47.957 83.925 1.00 37.93 111 SER C CA 1
ATOM 4524 C C . SER C 1 120 ? 41.147 49.099 84.361 1.00 39.01 111 SER C C 1
ATOM 4525 O O . SER C 1 120 ? 41.229 49.338 85.555 1.00 37.21 111 SER C O 1
ATOM 4528 N N . MET C 1 121 ? 41.856 49.807 83.480 1.00 35.59 112 MET C N 1
ATOM 4529 C CA . MET C 1 121 ? 42.801 50.755 84.056 1.00 37.64 112 MET C CA 1
ATOM 4530 C C . MET C 1 121 ? 42.143 52.106 84.347 1.00 40.54 112 MET C C 1
ATOM 4531 O O . MET C 1 121 ? 41.122 52.468 83.763 1.00 41.18 112 MET C O 1
ATOM 4536 N N . THR C 1 122 ? 42.734 52.838 85.271 1.00 44.29 113 THR C N 1
ATOM 4537 C CA . THR C 1 122 ? 42.236 54.157 85.672 1.00 48.74 113 THR C CA 1
ATOM 4538 C C . THR C 1 122 ? 42.392 55.128 84.523 1.00 50.36 113 THR C C 1
ATOM 4539 O O . THR C 1 122 ? 43.495 55.322 84.031 1.00 53.17 113 THR C O 1
ATOM 4543 N N . ASP C 1 123 ? 41.280 55.707 84.103 1.00 52.05 114 ASP C N 1
ATOM 4544 C CA . ASP C 1 123 ? 41.212 56.640 82.963 1.00 53.28 114 ASP C CA 1
ATOM 4545 C C . ASP C 1 123 ? 41.400 55.963 81.611 1.00 52.16 114 ASP C C 1
ATOM 4546 O O . ASP C 1 123 ? 41.450 56.659 80.598 1.00 51.10 114 ASP C O 1
ATOM 4551 N N . GLY C 1 124 ? 41.470 54.630 81.587 1.00 49.02 115 GLY C N 1
ATOM 4552 C CA . GLY C 1 124 ? 41.507 53.897 80.335 1.00 46.73 115 GLY C CA 1
ATOM 4553 C C . GLY C 1 124 ? 40.136 53.909 79.693 1.00 46.05 115 GLY C C 1
ATOM 4554 O O . GLY C 1 124 ? 39.142 54.205 80.335 1.00 42.65 115 GLY C O 1
ATOM 4555 N N . PHE C 1 125 ? 40.094 53.595 78.405 1.00 42.59 116 PHE C N 1
ATOM 4556 C CA . PHE C 1 125 ? 38.845 53.546 77.655 1.00 41.95 116 PHE C CA 1
ATOM 4557 C C . PHE C 1 125 ? 39.015 52.569 76.487 1.00 38.81 116 PHE C C 1
ATOM 4558 O O . PHE C 1 125 ? 40.129 52.322 76.030 1.00 35.74 116 PHE C O 1
ATOM 4566 N N . GLN C 1 126 ? 37.896 52.001 76.061 1.00 37.40 117 GLN C N 1
ATOM 4567 C CA . GLN C 1 126 ? 37.839 51.177 74.887 1.00 34.99 117 GLN C CA 1
ATOM 4568 C C . GLN C 1 126 ? 37.867 52.077 73.674 1.00 34.50 117 GLN C C 1
ATOM 4569 O O . GLN C 1 126 ? 37.459 53.223 73.742 1.00 33.76 117 GLN C O 1
ATOM 4575 N N . PHE C 1 127 ? 38.437 51.588 72.572 1.00 34.66 118 PHE C N 1
ATOM 4576 C CA . PHE C 1 127 ? 38.674 52.434 71.383 1.00 34.17 118 PHE C CA 1
ATOM 4577 C C . PHE C 1 127 ? 37.402 52.646 70.563 1.00 34.33 118 PHE C C 1
ATOM 4578 O O . PHE C 1 127 ? 36.718 51.690 70.157 1.00 35.79 118 PHE C O 1
ATOM 4586 N N . GLU C 1 128 ? 37.112 53.895 70.249 1.00 34.98 119 GLU C N 1
ATOM 4587 C CA . GLU C 1 128 ? 35.963 54.225 69.415 1.00 35.63 119 GLU C CA 1
ATOM 4588 C C . GLU C 1 128 ? 36.424 54.685 68.063 1.00 33.16 119 GLU C C 1
ATOM 4589 O O . GLU C 1 128 ? 37.552 55.125 67.895 1.00 33.41 119 GLU C O 1
ATOM 4595 N N . TYR C 1 129 ? 35.531 54.616 67.101 1.00 31.66 120 TYR C N 1
ATOM 4596 C CA . TYR C 1 129 ? 35.893 54.866 65.711 1.00 31.85 120 TYR C CA 1
ATOM 4597 C C . TYR C 1 129 ? 34.914 55.806 65.027 1.00 31.58 120 TYR C C 1
ATOM 4598 O O . TYR C 1 129 ? 33.765 55.853 65.399 1.00 30.41 120 TYR C O 1
ATOM 4607 N N . GLY C 1 130 ? 35.382 56.526 64.003 1.00 32.63 121 GLY C N 1
ATOM 4608 C CA . GLY C 1 130 ? 34.514 57.430 63.242 1.00 36.01 121 GLY C CA 1
ATOM 4609 C C . GLY C 1 130 ? 34.891 58.907 63.268 1.00 38.84 121 GLY C C 1
ATOM 4610 O O . GLY C 1 130 ? 34.669 59.585 62.318 1.00 43.03 121 GLY C O 1
ATOM 4611 N N . GLY C 1 131 ? 35.436 59.421 64.357 1.00 45.91 122 GLY C N 1
ATOM 4612 C CA . GLY C 1 131 ? 35.837 60.837 64.410 1.00 51.18 122 GLY C CA 1
ATOM 4613 C C . GLY C 1 131 ? 34.876 61.615 65.275 1.00 57.88 122 GLY C C 1
ATOM 4614 O O . GLY C 1 131 ? 33.682 61.346 65.223 1.00 62.10 122 GLY C O 1
ATOM 4615 N N . GLN C 1 132 ? 35.391 62.594 66.044 1.00 64.82 123 GLN C N 1
ATOM 4616 C CA . GLN C 1 132 ? 34.634 63.310 67.108 1.00 65.02 123 GLN C CA 1
ATOM 4617 C C . GLN C 1 132 ? 33.261 63.886 66.672 1.00 65.13 123 GLN C C 1
ATOM 4618 O O . GLN C 1 132 ? 32.399 64.096 67.522 1.00 68.42 123 GLN C O 1
ATOM 4620 N N . GLY C 1 133 ? 33.025 64.112 65.379 1.00 61.91 124 GLY C N 1
ATOM 4621 C CA . GLY C 1 133 ? 31.635 64.234 64.927 1.00 60.01 124 GLY C CA 1
ATOM 4622 C C . GLY C 1 133 ? 30.766 63.149 65.613 1.00 54.28 124 GLY C C 1
ATOM 4623 O O . GLY C 1 133 ? 29.863 63.443 66.401 1.00 51.89 124 GLY C O 1
ATOM 4624 N N . SER C 1 134 ? 31.149 61.896 65.393 1.00 47.45 125 SER C N 1
ATOM 4625 C CA . SER C 1 134 ? 30.225 60.759 65.271 1.00 43.57 125 SER C CA 1
ATOM 4626 C C . SER C 1 134 ? 29.597 60.246 66.565 1.00 40.91 125 SER C C 1
ATOM 4627 O O . SER C 1 134 ? 30.174 60.379 67.620 1.00 41.02 125 SER C O 1
ATOM 4630 N N . ASP C 1 135 ? 28.384 59.712 66.479 1.00 38.13 126 ASP C N 1
ATOM 4631 C CA . ASP C 1 135 ? 27.833 58.914 67.553 1.00 38.26 126 ASP C CA 1
ATOM 4632 C C . ASP C 1 135 ? 28.329 57.451 67.406 1.00 36.76 126 ASP C C 1
ATOM 4633 O O . ASP C 1 135 ? 28.086 56.831 66.386 1.00 34.83 126 ASP C O 1
ATOM 4638 N N . PRO C 1 136 ? 28.969 56.885 68.442 1.00 35.86 127 PRO C N 1
ATOM 4639 C CA . PRO C 1 136 ? 29.431 55.497 68.375 1.00 35.27 127 PRO C CA 1
ATOM 4640 C C . PRO C 1 136 ? 28.363 54.475 68.011 1.00 33.21 127 PRO C C 1
ATOM 4641 O O . PRO C 1 136 ? 28.675 53.538 67.292 1.00 30.65 127 PRO C O 1
ATOM 4645 N N . ALA C 1 137 ? 27.117 54.655 68.448 1.00 32.10 128 ALA C N 1
ATOM 4646 C CA . ALA C 1 137 ? 26.086 53.710 68.063 1.00 32.89 128 ALA C CA 1
ATOM 4647 C C . ALA C 1 137 ? 25.816 53.820 66.567 1.00 33.13 128 ALA C C 1
ATOM 4648 O O . ALA C 1 137 ? 25.516 52.823 65.936 1.00 34.10 128 ALA C O 1
ATOM 4650 N N . ASP C 1 138 ? 25.875 55.023 66.002 1.00 32.12 129 ASP C N 1
ATOM 4651 C CA . ASP C 1 138 ? 25.677 55.167 64.536 1.00 31.79 129 ASP C CA 1
ATOM 4652 C C . ASP C 1 138 ? 26.794 54.460 63.779 1.00 28.89 129 ASP C C 1
ATOM 4653 O O . ASP C 1 138 ? 26.569 53.792 62.770 1.00 27.23 129 ASP C O 1
ATOM 4658 N N . VAL C 1 139 ? 28.009 54.656 64.265 1.00 28.47 130 VAL C N 1
ATOM 4659 C CA . VAL C 1 139 ? 29.173 54.153 63.594 1.00 28.47 130 VAL C CA 1
ATOM 4660 C C . VAL C 1 139 ? 29.176 52.628 63.646 1.00 29.10 130 VAL C C 1
ATOM 4661 O O . VAL C 1 139 ? 29.531 52.012 62.642 1.00 29.26 130 VAL C O 1
ATOM 4665 N N . ALA C 1 140 ? 28.735 52.037 64.765 1.00 28.76 131 ALA C N 1
ATOM 4666 C CA . ALA C 1 140 ? 28.629 50.579 64.877 1.00 29.22 131 ALA C CA 1
ATOM 4667 C C . ALA C 1 140 ? 27.696 49.975 63.812 1.00 29.20 131 ALA C C 1
ATOM 4668 O O . ALA C 1 140 ? 28.008 48.905 63.259 1.00 26.31 131 ALA C O 1
ATOM 4670 N N . ILE C 1 141 ? 26.599 50.651 63.503 1.00 27.12 132 ILE C N 1
ATOM 4671 C CA . ILE C 1 141 ? 25.729 50.192 62.429 1.00 27.93 132 ILE C CA 1
ATOM 4672 C C . ILE C 1 141 ? 26.439 50.290 61.065 1.00 28.06 132 ILE C C 1
ATOM 4673 O O . ILE C 1 141 ? 26.352 49.381 60.238 1.00 28.07 132 ILE C O 1
ATOM 4678 N N . GLN C 1 142 ? 27.147 51.367 60.852 1.00 27.10 133 GLN C N 1
ATOM 4679 C CA . GLN C 1 142 ? 27.923 51.532 59.646 1.00 28.07 133 GLN C CA 1
ATOM 4680 C C . GLN C 1 142 ? 28.977 50.433 59.521 1.00 27.88 133 GLN C C 1
ATOM 4681 O O . GLN C 1 142 ? 29.130 49.892 58.432 1.00 26.68 133 GLN C O 1
ATOM 4687 N N . LEU C 1 143 ? 29.694 50.104 60.596 1.00 26.21 134 LEU C N 1
ATOM 4688 C CA . LEU C 1 143 ? 30.665 49.021 60.507 1.00 28.24 134 LEU C CA 1
ATOM 4689 C C . LEU C 1 143 ? 29.992 47.662 60.209 1.00 27.90 134 LEU C C 1
ATOM 4690 O O . LEU C 1 143 ? 30.522 46.872 59.432 1.00 28.21 134 LEU C O 1
ATOM 4695 N N . THR C 1 144 ? 28.819 47.426 60.779 1.00 27.14 135 THR C N 1
ATOM 4696 C CA . THR C 1 144 ? 28.027 46.258 60.439 1.00 29.07 135 THR C CA 1
ATOM 4697 C C . THR C 1 144 ? 27.828 46.153 58.929 1.00 28.35 135 THR C C 1
ATOM 4698 O O . THR C 1 144 ? 28.070 45.130 58.380 1.00 27.91 135 THR C O 1
ATOM 4702 N N . PHE C 1 145 ? 27.400 47.225 58.279 1.00 29.30 136 PHE C N 1
ATOM 4703 C CA . PHE C 1 145 ? 27.257 47.237 56.842 1.00 30.06 136 PHE C CA 1
ATOM 4704 C C . PHE C 1 145 ? 28.563 47.080 56.056 1.00 28.60 136 PHE C C 1
ATOM 4705 O O . PHE C 1 145 ? 28.571 46.358 55.074 1.00 27.89 136 PHE C O 1
ATOM 4713 N N . LEU C 1 146 ? 29.638 47.717 56.506 1.00 27.16 137 LEU C N 1
ATOM 4714 C CA . LEU C 1 146 ? 30.948 47.553 55.861 1.00 28.51 137 LEU C CA 1
ATOM 4715 C C . LEU C 1 146 ? 31.467 46.116 55.876 1.00 28.78 137 LEU C C 1
ATOM 4716 O O . LEU C 1 146 ? 32.032 45.660 54.884 1.00 29.27 137 LEU C O 1
ATOM 4721 N N . ARG C 1 147 ? 31.242 45.410 56.975 1.00 26.65 138 ARG C N 1
ATOM 4722 C CA . ARG C 1 147 ? 31.564 44.010 57.042 1.00 28.40 138 ARG C CA 1
ATOM 4723 C C . ARG C 1 147 ? 30.738 43.256 55.988 1.00 30.51 138 ARG C C 1
ATOM 4724 O O . ARG C 1 147 ? 31.277 42.349 55.335 1.00 27.88 138 ARG C O 1
ATOM 4732 N N . LEU C 1 148 ? 29.473 43.634 55.789 1.00 28.59 139 LEU C N 1
ATOM 4733 C CA . LEU C 1 148 ? 28.693 42.907 54.784 1.00 29.65 139 LEU C CA 1
ATOM 4734 C C . LEU C 1 148 ? 29.236 43.146 53.391 1.00 30.02 139 LEU C C 1
ATOM 4735 O O . LEU C 1 148 ? 29.160 42.274 52.560 1.00 31.91 139 LEU C O 1
ATOM 4740 N N . MET C 1 149 ? 29.811 44.307 53.152 1.00 30.70 140 MET C N 1
ATOM 4741 C CA . MET C 1 149 ? 30.236 44.679 51.815 1.00 33.53 140 MET C CA 1
ATOM 4742 C C . MET C 1 149 ? 31.714 44.590 51.631 1.00 32.41 140 MET C C 1
ATOM 4743 O O . MET C 1 149 ? 32.296 45.371 50.920 1.00 33.71 140 MET C O 1
ATOM 4748 N N . SER C 1 150 ? 32.329 43.635 52.301 1.00 31.53 141 SER C N 1
ATOM 4749 C CA . SER C 1 150 ? 33.723 43.464 52.174 1.00 30.72 141 SER C CA 1
ATOM 4750 C C . SER C 1 150 ? 34.017 41.980 52.380 1.00 31.44 141 SER C C 1
ATOM 4751 O O . SER C 1 150 ? 33.169 41.180 52.749 1.00 32.44 141 SER C O 1
ATOM 4754 N N . THR C 1 151 ? 35.248 41.659 52.093 1.00 32.56 142 THR C N 1
ATOM 4755 C CA . THR C 1 151 ? 35.744 40.314 51.975 1.00 35.94 142 THR C CA 1
ATOM 4756 C C . THR C 1 151 ? 36.741 40.077 53.092 1.00 33.78 142 THR C C 1
ATOM 4757 O O . THR C 1 151 ? 36.932 38.966 53.542 1.00 33.22 142 THR C O 1
ATOM 4761 N N . GLU C 1 152 ? 37.369 41.151 53.544 1.00 33.10 143 GLU C N 1
ATOM 4762 C CA . GLU C 1 152 ? 38.474 41.054 54.460 1.00 35.51 143 GLU C CA 1
ATOM 4763 C C . GLU C 1 152 ? 38.628 42.358 55.240 1.00 32.32 143 GLU C C 1
ATOM 4764 O O . GLU C 1 152 ? 38.211 43.408 54.754 1.00 27.35 143 GLU C O 1
ATOM 4770 N N . ALA C 1 153 ? 39.238 42.291 56.423 1.00 29.61 144 ALA C N 1
ATOM 4771 C CA . ALA C 1 153 ? 39.653 43.488 57.124 1.00 31.53 144 ALA C CA 1
ATOM 4772 C C . ALA C 1 153 ? 40.998 43.344 57.794 1.00 30.64 144 ALA C C 1
ATOM 4773 O O . ALA C 1 153 ? 41.421 42.254 58.132 1.00 29.97 144 ALA C O 1
ATOM 4775 N N . SER C 1 154 ? 41.623 44.487 58.064 1.00 29.88 145 SER C N 1
ATOM 4776 C CA . SER C 1 154 ? 42.914 44.514 58.705 1.00 28.63 145 SER C CA 1
ATOM 4777 C C . SER C 1 154 ? 43.076 45.781 59.495 1.00 27.94 145 SER C C 1
ATOM 4778 O O . SER C 1 154 ? 42.405 46.792 59.231 1.00 26.89 145 SER C O 1
ATOM 4781 N N . GLN C 1 155 ? 43.981 45.729 60.459 1.00 26.98 146 GLN C N 1
ATOM 4782 C CA . GLN C 1 155 ? 44.277 46.881 61.265 1.00 28.30 146 GLN C CA 1
ATOM 4783 C C . GLN C 1 155 ? 45.647 46.732 61.893 1.00 30.30 146 GLN C C 1
ATOM 4784 O O . GLN C 1 155 ? 46.132 45.602 62.141 1.00 28.57 146 GLN C O 1
ATOM 4790 N N . GLN C 1 156 ? 46.285 47.880 62.100 1.00 28.78 147 GLN C N 1
ATOM 4791 C CA . GLN C 1 156 ? 47.600 47.973 62.715 1.00 30.22 147 GLN C CA 1
ATOM 4792 C C . GLN C 1 156 ? 47.495 48.819 63.976 1.00 30.08 147 GLN C C 1
ATOM 4793 O O . GLN C 1 156 ? 46.673 49.751 64.034 1.00 28.46 147 GLN C O 1
ATOM 4799 N N . ILE C 1 157 ? 48.328 48.483 64.959 1.00 31.42 148 ILE C N 1
ATOM 4800 C CA . ILE C 1 157 ? 48.433 49.165 66.267 1.00 36.15 148 ILE C CA 1
ATOM 4801 C C . ILE C 1 157 ? 49.880 49.230 66.633 1.00 35.45 148 ILE C C 1
ATOM 4802 O O . ILE C 1 157 ? 50.605 48.241 66.445 1.00 35.15 148 ILE C O 1
ATOM 4807 N N . THR C 1 158 ? 50.276 50.338 67.233 1.00 33.62 149 THR C N 1
ATOM 4808 C CA . THR C 1 158 ? 51.608 50.481 67.730 1.00 33.55 149 THR C CA 1
ATOM 4809 C C . THR C 1 158 ? 51.560 50.656 69.236 1.00 32.83 149 THR C C 1
ATOM 4810 O O . THR C 1 158 ? 50.855 51.529 69.760 1.00 33.39 149 THR C O 1
ATOM 4814 N N . TYR C 1 159 ? 52.308 49.795 69.914 1.00 31.95 150 TYR C N 1
ATOM 4815 C CA . TYR C 1 159 ? 52.508 49.845 71.338 1.00 33.00 150 TYR C CA 1
ATOM 4816 C C . TYR C 1 159 ? 53.819 50.554 71.594 1.00 34.56 150 TYR C C 1
ATOM 4817 O O . TYR C 1 159 ? 54.874 50.065 71.214 1.00 34.66 150 TYR C O 1
ATOM 4826 N N . HIS C 1 160 ? 53.753 51.723 72.214 1.00 36.64 151 HIS C N 1
ATOM 4827 C CA . HIS C 1 160 ? 54.953 52.443 72.604 1.00 39.11 151 HIS C CA 1
ATOM 4828 C C . HIS C 1 160 ? 55.303 51.957 73.991 1.00 39.90 151 HIS C C 1
ATOM 4829 O O . HIS C 1 160 ? 54.438 51.876 74.839 1.00 38.31 151 HIS C O 1
ATOM 4836 N N . CYS C 1 161 ? 56.563 51.606 74.222 1.00 42.24 152 CYS C N 1
ATOM 4837 C CA . CYS C 1 161 ? 56.937 50.961 75.485 1.00 43.28 152 CYS C CA 1
ATOM 4838 C C . CYS C 1 161 ? 58.112 51.619 76.150 1.00 44.99 152 CYS C C 1
ATOM 4839 O O . CYS C 1 161 ? 59.065 52.023 75.489 1.00 46.67 152 CYS C O 1
ATOM 4842 N N . LYS C 1 162 ? 58.062 51.639 77.472 1.00 45.49 153 LYS C N 1
ATOM 4843 C CA . LYS C 1 162 ? 59.222 51.926 78.284 1.00 47.96 153 LYS C CA 1
ATOM 4844 C C . LYS C 1 162 ? 59.263 50.950 79.445 1.00 46.39 153 LYS C C 1
ATOM 4845 O O . LYS C 1 162 ? 58.365 50.902 80.276 1.00 43.73 153 LYS C O 1
ATOM 4851 N N . ASN C 1 163 ? 60.303 50.138 79.472 1.00 47.89 154 ASN C N 1
ATOM 4852 C CA . ASN C 1 163 ? 60.377 49.025 80.417 1.00 47.43 154 ASN C CA 1
ATOM 4853 C C . ASN C 1 163 ? 59.153 48.139 80.392 1.00 45.14 154 ASN C C 1
ATOM 4854 O O . ASN C 1 163 ? 58.682 47.717 81.433 1.00 44.41 154 ASN C O 1
ATOM 4859 N N . SER C 1 164 ? 58.673 47.827 79.183 1.00 45.17 155 SER C N 1
ATOM 4860 C CA . SER C 1 164 ? 57.501 46.997 79.008 1.00 42.91 155 SER C CA 1
ATOM 4861 C C . SER C 1 164 ? 57.576 46.125 77.751 1.00 41.71 155 SER C C 1
ATOM 4862 O O . SER C 1 164 ? 57.584 46.633 76.622 1.00 40.66 155 SER C O 1
ATOM 4865 N N . VAL C 1 165 ? 57.623 44.805 77.955 1.00 40.30 156 VAL C N 1
ATOM 4866 C CA . VAL C 1 165 ? 57.596 43.851 76.847 1.00 39.46 156 VAL C CA 1
ATOM 4867 C C . VAL C 1 165 ? 56.239 43.871 76.162 1.00 37.91 156 VAL C C 1
ATOM 4868 O O . VAL C 1 165 ? 55.188 43.864 76.820 1.00 40.26 156 VAL C O 1
ATOM 4872 N N . ALA C 1 166 ? 56.274 43.921 74.839 1.00 35.60 157 ALA C N 1
ATOM 4873 C CA . ALA C 1 166 ? 55.064 43.854 74.021 1.00 33.75 157 ALA C CA 1
ATOM 4874 C C . ALA C 1 166 ? 54.832 42.492 73.398 1.00 31.82 157 ALA C C 1
ATOM 4875 O O . ALA C 1 166 ? 53.686 42.075 73.267 1.00 31.17 157 ALA C O 1
ATOM 4877 N N . TYR C 1 167 ? 55.907 41.821 72.974 1.00 32.86 158 TYR C N 1
ATOM 4878 C CA . TYR C 1 167 ? 55.786 40.597 72.170 1.00 33.86 158 TYR C CA 1
ATOM 4879 C C . TYR C 1 167 ? 56.853 39.609 72.596 1.00 34.91 158 TYR C C 1
ATOM 4880 O O . TYR C 1 167 ? 56.617 38.868 73.533 1.00 38.69 158 TYR C O 1
ATOM 4889 N N . MET C 1 168 ? 58.021 39.623 71.958 1.00 36.99 159 MET C N 1
ATOM 4890 C CA . MET C 1 168 ? 59.161 38.795 72.349 1.00 40.61 159 MET C CA 1
ATOM 4891 C C . MET C 1 168 ? 59.818 39.378 73.606 1.00 40.98 159 MET C C 1
ATOM 4892 O O . MET C 1 168 ? 59.939 40.590 73.731 1.00 41.42 159 MET C O 1
ATOM 4897 N N . ASP C 1 169 ? 60.228 38.505 74.521 1.00 42.87 160 ASP C N 1
ATOM 4898 C CA . ASP C 1 169 ? 60.920 38.887 75.793 1.00 43.78 160 ASP C CA 1
ATOM 4899 C C . ASP C 1 169 ? 62.359 38.446 75.605 1.00 47.33 160 ASP C C 1
ATOM 4900 O O . ASP C 1 169 ? 62.641 37.244 75.561 1.00 44.87 160 ASP C O 1
ATOM 4905 N N . GLN C 1 170 ? 63.263 39.410 75.478 1.00 50.13 161 GLN C N 1
ATOM 4906 C CA . GLN C 1 170 ? 64.669 39.123 75.189 1.00 53.65 161 GLN C CA 1
ATOM 4907 C C . GLN C 1 170 ? 65.348 38.227 76.270 1.00 52.53 161 GLN C C 1
ATOM 4908 O O . GLN C 1 170 ? 66.212 37.406 75.972 1.00 46.72 161 GLN C O 1
ATOM 4914 N N . GLN C 1 171 ? 64.956 38.372 77.526 1.00 52.06 162 GLN C N 1
ATOM 4915 C CA . GLN C 1 171 ? 65.666 37.625 78.549 1.00 53.34 162 GLN C CA 1
ATOM 4916 C C . GLN C 1 171 ? 65.317 36.131 78.509 1.00 47.42 162 GLN C C 1
ATOM 4917 O O . GLN C 1 171 ? 66.168 35.327 78.808 1.00 43.03 162 GLN C O 1
ATOM 4923 N N . THR C 1 172 ? 64.108 35.764 78.086 1.00 45.22 163 THR C N 1
ATOM 4924 C CA . THR C 1 172 ? 63.712 34.338 77.985 1.00 44.31 163 THR C CA 1
ATOM 4925 C C . THR C 1 172 ? 63.605 33.791 76.573 1.00 42.94 163 THR C C 1
ATOM 4926 O O . THR C 1 172 ? 63.431 32.589 76.391 1.00 43.30 163 THR C O 1
ATOM 4930 N N . GLY C 1 173 ? 63.629 34.666 75.575 1.00 43.24 164 GLY C N 1
ATOM 4931 C CA . GLY C 1 173 ? 63.494 34.230 74.182 1.00 43.83 164 GLY C CA 1
ATOM 4932 C C . GLY C 1 173 ? 62.090 33.832 73.746 1.00 42.30 164 GLY C C 1
ATOM 4933 O O . GLY C 1 173 ? 61.905 33.414 72.628 1.00 41.31 164 GLY C O 1
ATOM 4934 N N . ASN C 1 174 ? 61.076 33.991 74.593 1.00 41.45 165 ASN C N 1
ATOM 4935 C CA . ASN C 1 174 ? 59.740 33.541 74.213 1.00 39.66 165 ASN C CA 1
ATOM 4936 C C . ASN C 1 174 ? 58.687 34.666 74.255 1.00 37.78 165 ASN C C 1
ATOM 4937 O O . ASN C 1 174 ? 58.975 35.825 74.623 1.00 38.83 165 ASN C O 1
ATOM 4942 N N . LEU C 1 175 ? 57.480 34.295 73.861 1.00 36.56 166 LEU C N 1
ATOM 4943 C CA . LEU C 1 175 ? 56.337 35.205 73.677 1.00 36.20 166 LEU C CA 1
ATOM 4944 C C . LEU C 1 175 ? 55.370 35.225 74.849 1.00 37.15 166 LEU C C 1
ATOM 4945 O O . LEU C 1 175 ? 54.283 35.832 74.762 1.00 34.28 166 LEU C O 1
ATOM 4950 N N . LYS C 1 176 ? 55.751 34.592 75.955 1.00 38.26 167 LYS C N 1
ATOM 4951 C CA . LYS C 1 176 ? 54.836 34.453 77.094 1.00 41.08 167 LYS C CA 1
ATOM 4952 C C . LYS C 1 176 ? 54.454 35.743 77.757 1.00 37.76 167 LYS C C 1
ATOM 4953 O O . LYS C 1 176 ? 53.463 35.778 78.447 1.00 38.18 167 LYS C O 1
ATOM 4959 N N . LYS C 1 177 ? 55.230 36.805 77.604 1.00 38.33 168 LYS C N 1
ATOM 4960 C CA . LYS C 1 177 ? 54.782 38.088 78.129 1.00 39.27 168 LYS C CA 1
ATOM 4961 C C . LYS C 1 177 ? 54.036 38.981 77.121 1.00 37.45 168 LYS C C 1
ATOM 4962 O O . LYS C 1 177 ? 53.733 40.152 77.399 1.00 39.65 168 LYS C O 1
ATOM 4968 N N . ALA C 1 178 ? 53.685 38.435 75.971 1.00 34.99 169 ALA C N 1
ATOM 4969 C CA . ALA C 1 178 ? 53.039 39.242 74.945 1.00 32.62 169 ALA C CA 1
ATOM 4970 C C . ALA C 1 178 ? 51.687 39.790 75.372 1.00 31.71 169 ALA C C 1
ATOM 4971 O O . ALA C 1 178 ? 50.904 39.134 76.041 1.00 29.78 169 ALA C O 1
ATOM 4973 N N . LEU C 1 179 ? 51.389 40.981 74.888 1.00 32.93 170 LEU C N 1
ATOM 4974 C CA . LEU C 1 179 ? 50.080 41.549 75.059 1.00 32.29 170 LEU C CA 1
ATOM 4975 C C . LEU C 1 179 ? 49.022 40.805 74.249 1.00 31.78 170 LEU C C 1
ATOM 4976 O O . LEU C 1 179 ? 49.298 40.062 73.283 1.00 31.24 170 LEU C O 1
ATOM 4981 N N . LEU C 1 180 ? 47.804 41.109 74.641 1.00 30.46 171 LEU C N 1
ATOM 4982 C CA . LEU C 1 180 ? 46.582 40.573 74.125 1.00 31.85 171 LEU C CA 1
ATOM 4983 C C . LEU C 1 180 ? 45.806 41.738 73.524 1.00 30.51 171 LEU C C 1
ATOM 4984 O O . LEU C 1 180 ? 45.833 42.846 74.071 1.00 29.67 171 LEU C O 1
ATOM 4989 N N . LEU C 1 181 ? 45.132 41.500 72.415 1.00 27.93 172 LEU C N 1
ATOM 4990 C CA . LEU C 1 181 ? 44.167 42.458 71.912 1.00 29.59 172 LEU C CA 1
ATOM 4991 C C . LEU C 1 181 ? 42.745 41.946 72.068 1.00 27.97 172 LEU C C 1
ATOM 4992 O O . LEU C 1 181 ? 42.543 40.752 72.099 1.00 26.44 172 LEU C O 1
ATOM 4997 N N . GLN C 1 182 ? 41.769 42.850 72.143 1.00 28.00 173 GLN C N 1
ATOM 4998 C CA . GLN C 1 182 ? 40.367 42.490 72.025 1.00 28.43 173 GLN C CA 1
ATOM 4999 C C . GLN C 1 182 ? 39.779 43.022 70.741 1.00 26.86 173 GLN C C 1
ATOM 5000 O O . GLN C 1 182 ? 39.832 44.228 70.490 1.00 26.50 173 GLN C O 1
ATOM 5006 N N . GLY C 1 183 ? 39.128 42.154 69.985 1.00 27.48 174 GLY C N 1
ATOM 5007 C CA . GLY C 1 183 ? 38.374 42.563 68.770 1.00 27.72 174 GLY C CA 1
ATOM 5008 C C . GLY C 1 183 ? 36.966 43.021 69.081 1.00 28.12 174 GLY C C 1
ATOM 5009 O O . GLY C 1 183 ? 36.525 42.911 70.233 1.00 30.09 174 GLY C O 1
ATOM 5010 N N . SER C 1 184 ? 36.258 43.520 68.075 1.00 28.04 175 SER C N 1
ATOM 5011 C CA . SER C 1 184 ? 34.921 44.133 68.263 1.00 33.80 175 SER C CA 1
ATOM 5012 C C . SER C 1 184 ? 33.853 43.157 68.725 1.00 36.60 175 SER C C 1
ATOM 5013 O O . SER C 1 184 ? 32.806 43.525 69.231 1.00 39.84 175 SER C O 1
ATOM 5016 N N . ASN C 1 185 ? 34.210 41.913 68.559 1.00 35.85 176 ASN C N 1
ATOM 5017 C CA . ASN C 1 185 ? 33.430 40.771 68.745 1.00 37.50 176 ASN C CA 1
ATOM 5018 C C . ASN C 1 185 ? 33.605 40.164 70.132 1.00 35.52 176 ASN C C 1
ATOM 5019 O O . ASN C 1 185 ? 33.091 39.079 70.417 1.00 34.01 176 ASN C O 1
ATOM 5024 N N . GLU C 1 186 ? 34.520 40.754 70.887 1.00 34.76 177 GLU C N 1
ATOM 5025 C CA . GLU C 1 186 ? 35.013 40.187 72.167 1.00 40.80 177 GLU C CA 1
ATOM 5026 C C . GLU C 1 186 ? 36.024 39.065 71.990 1.00 39.70 177 GLU C C 1
ATOM 5027 O O . GLU C 1 186 ? 36.589 38.583 72.968 1.00 36.45 177 GLU C O 1
ATOM 5033 N N . ILE C 1 187 ? 36.301 38.713 70.739 1.00 35.77 178 ILE C N 1
ATOM 5034 C CA . ILE C 1 187 ? 37.394 37.807 70.430 1.00 36.13 178 ILE C CA 1
ATOM 5035 C C . ILE C 1 187 ? 38.729 38.358 70.950 1.00 33.40 178 ILE C C 1
ATOM 5036 O O . ILE C 1 187 ? 39.051 39.542 70.795 1.00 32.57 178 ILE C O 1
ATOM 5041 N N . GLU C 1 188 ? 39.500 37.475 71.544 1.00 29.99 179 GLU C N 1
ATOM 5042 C CA . GLU C 1 188 ? 40.799 37.799 72.042 1.00 32.57 179 GLU C CA 1
ATOM 5043 C C . GLU C 1 188 ? 41.813 37.357 71.011 1.00 33.24 179 GLU C C 1
ATOM 5044 O O . GLU C 1 188 ? 41.825 36.205 70.616 1.00 34.69 179 GLU C O 1
ATOM 5050 N N . ILE C 1 189 ? 42.643 38.293 70.582 1.00 32.35 180 ILE C N 1
ATOM 5051 C CA . ILE C 1 189 ? 43.588 38.074 69.499 1.00 33.28 180 ILE C CA 1
ATOM 5052 C C . ILE C 1 189 ? 44.936 38.079 70.160 1.00 31.70 180 ILE C C 1
ATOM 5053 O O . ILE C 1 189 ? 45.270 39.028 70.871 1.00 29.89 180 ILE C O 1
ATOM 5058 N N . ARG C 1 190 ? 45.716 37.039 69.872 1.00 33.49 181 ARG C N 1
ATOM 5059 C CA . ARG C 1 190 ? 46.831 36.623 70.682 1.00 36.96 181 ARG C CA 1
ATOM 5060 C C . ARG C 1 190 ? 48.109 36.551 69.893 1.00 33.97 181 ARG C C 1
ATOM 5061 O O . ARG C 1 190 ? 48.082 36.503 68.687 1.00 33.36 181 ARG C O 1
ATOM 5069 N N . ALA C 1 191 ? 49.221 36.489 70.615 1.00 32.45 182 ALA C N 1
ATOM 5070 C CA . ALA C 1 191 ? 50.533 36.232 70.044 1.00 33.41 182 ALA C CA 1
ATOM 5071 C C . ALA C 1 191 ? 50.734 34.762 69.579 1.00 33.65 182 ALA C C 1
ATOM 5072 O O . ALA C 1 191 ? 51.419 34.520 68.598 1.00 30.45 182 ALA C O 1
ATOM 5074 N N . GLU C 1 192 ? 50.201 33.801 70.322 1.00 35.09 183 GLU C N 1
ATOM 5075 C CA . GLU C 1 192 ? 50.436 32.369 70.047 1.00 40.65 183 GLU C CA 1
ATOM 5076 C C . GLU C 1 192 ? 49.127 31.623 70.083 1.00 39.58 183 GLU C C 1
ATOM 5077 O O . GLU C 1 192 ? 48.139 32.091 70.629 1.00 41.84 183 GLU C O 1
ATOM 5083 N N . GLY C 1 193 ? 49.126 30.433 69.519 1.00 45.01 184 GLY C N 1
ATOM 5084 C CA . GLY C 1 193 ? 47.952 29.579 69.598 1.00 45.93 184 GLY C CA 1
ATOM 5085 C C . GLY C 1 193 ? 47.424 29.406 68.209 1.00 46.17 184 GLY C C 1
ATOM 5086 O O . GLY C 1 193 ? 48.159 29.526 67.248 1.00 43.29 184 GLY C O 1
ATOM 5087 N N . ASN C 1 194 ? 46.136 29.129 68.115 1.00 48.46 185 ASN C N 1
ATOM 5088 C CA . ASN C 1 194 ? 45.520 28.874 66.830 1.00 53.86 185 ASN C CA 1
ATOM 5089 C C . ASN C 1 194 ? 45.763 30.084 65.920 1.00 50.57 185 ASN C C 1
ATOM 5090 O O . ASN C 1 194 ? 45.433 31.192 66.316 1.00 48.58 185 ASN C O 1
ATOM 5095 N N . SER C 1 195 ? 46.336 29.877 64.733 1.00 49.66 186 SER C N 1
ATOM 5096 C CA . SER C 1 195 ? 46.739 30.986 63.845 1.00 52.02 186 SER C CA 1
ATOM 5097 C C . SER C 1 195 ? 45.573 31.775 63.200 1.00 48.27 186 SER C C 1
ATOM 5098 O O . SER C 1 195 ? 45.783 32.769 62.531 1.00 49.56 186 SER C O 1
ATOM 5101 N N . ARG C 1 196 ? 44.357 31.288 63.369 1.00 50.47 187 ARG C N 1
ATOM 5102 C CA . ARG C 1 196 ? 43.173 32.024 63.020 1.00 54.25 187 ARG C CA 1
ATOM 5103 C C . ARG C 1 196 ? 43.112 33.292 63.900 1.00 48.35 187 ARG C C 1
ATOM 5104 O O . ARG C 1 196 ? 42.644 34.331 63.459 1.00 39.03 187 ARG C O 1
ATOM 5112 N N . PHE C 1 197 ? 43.578 33.174 65.141 1.00 43.59 188 PHE C N 1
ATOM 5113 C CA . PHE C 1 197 ? 43.409 34.205 66.143 1.00 44.55 188 PHE C CA 1
ATOM 5114 C C . PHE C 1 197 ? 44.719 34.831 66.583 1.00 40.22 188 PHE C C 1
ATOM 5115 O O . PHE C 1 197 ? 44.796 35.350 67.679 1.00 41.80 188 PHE C O 1
ATOM 5123 N N . THR C 1 198 ? 45.767 34.765 65.773 1.00 35.67 189 THR C N 1
ATOM 5124 C CA . THR C 1 198 ? 47.012 35.376 66.190 1.00 33.07 189 THR C CA 1
ATOM 5125 C C . THR C 1 198 ? 47.270 36.612 65.404 1.00 30.66 189 THR C C 1
ATOM 5126 O O . THR C 1 198 ? 46.918 36.721 64.234 1.00 28.61 189 THR C O 1
ATOM 5130 N N . TYR C 1 199 ? 47.954 37.533 66.039 1.00 29.73 190 TYR C N 1
ATOM 5131 C CA . TYR C 1 199 ? 48.355 38.719 65.351 1.00 29.38 190 TYR C CA 1
ATOM 5132 C C . TYR C 1 199 ? 49.765 38.484 64.868 1.00 30.02 190 TYR C C 1
ATOM 5133 O O . TYR C 1 199 ? 50.419 37.512 65.259 1.00 29.52 190 TYR C O 1
ATOM 5142 N N . SER C 1 200 ? 50.243 39.372 64.013 1.00 30.10 191 SER C N 1
ATOM 5143 C CA . SER C 1 200 ? 51.618 39.301 63.560 1.00 31.48 191 SER C CA 1
ATOM 5144 C C . SER C 1 200 ? 52.269 40.616 63.990 1.00 33.02 191 SER C C 1
ATOM 5145 O O . SER C 1 200 ? 51.573 41.580 64.367 1.00 33.50 191 SER C O 1
ATOM 5148 N N . VAL C 1 201 ? 53.592 40.631 63.963 1.00 32.55 192 VAL C N 1
ATOM 5149 C CA . VAL C 1 201 ? 54.389 41.772 64.339 1.00 34.04 192 VAL C CA 1
ATOM 5150 C C . VAL C 1 201 ? 55.432 42.059 63.250 1.00 35.61 192 VAL C C 1
ATOM 5151 O O . VAL C 1 201 ? 56.128 41.135 62.873 1.00 34.62 192 VAL C O 1
ATOM 5155 N N . THR C 1 202 ? 55.588 43.330 62.826 1.00 39.54 193 THR C N 1
ATOM 5156 C CA . THR C 1 202 ? 56.594 43.747 61.795 1.00 43.36 193 THR C CA 1
ATOM 5157 C C . THR C 1 202 ? 57.871 44.340 62.406 1.00 47.43 193 THR C C 1
ATOM 5158 O O . THR C 1 202 ? 58.916 44.284 61.809 1.00 52.19 193 THR C O 1
ATOM 5162 N N . VAL C 1 203 ? 57.773 44.910 63.601 1.00 48.10 194 VAL C N 1
ATOM 5163 C CA . VAL C 1 203 ? 58.879 45.574 64.248 1.00 47.16 194 VAL C CA 1
ATOM 5164 C C . VAL C 1 203 ? 58.715 45.312 65.739 1.00 43.61 194 VAL C C 1
ATOM 5165 O O . VAL C 1 203 ? 57.632 45.515 66.256 1.00 41.49 194 VAL C O 1
ATOM 5169 N N . ASP C 1 204 ? 59.768 44.898 66.437 1.00 41.46 195 ASP C N 1
ATOM 5170 C CA . ASP C 1 204 ? 59.661 44.654 67.863 1.00 41.60 195 ASP C CA 1
ATOM 5171 C C . ASP C 1 204 ? 60.779 45.329 68.652 1.00 41.28 195 ASP C C 1
ATOM 5172 O O . ASP C 1 204 ? 61.797 44.726 68.913 1.00 42.79 195 ASP C O 1
ATOM 5177 N N . GLY C 1 205 ? 60.570 46.576 69.055 1.00 40.17 196 GLY C N 1
ATOM 5178 C CA . GLY C 1 205 ? 61.602 47.330 69.801 1.00 40.56 196 GLY C CA 1
ATOM 5179 C C . GLY C 1 205 ? 61.332 47.364 71.298 1.00 40.92 196 GLY C C 1
ATOM 5180 O O . GLY C 1 205 ? 61.830 48.261 71.980 1.00 40.07 196 GLY C O 1
ATOM 5181 N N . CYS C 1 206 ? 60.505 46.432 71.799 1.00 39.18 197 CYS C N 1
ATOM 5182 C CA . CYS C 1 206 ? 60.126 46.417 73.210 1.00 41.72 197 CYS C CA 1
ATOM 5183 C C . CYS C 1 206 ? 60.677 45.212 73.995 1.00 41.47 197 CYS C C 1
ATOM 5184 O O . CYS C 1 206 ? 60.160 44.870 75.063 1.00 42.18 197 CYS C O 1
ATOM 5187 N N . THR C 1 207 ? 61.721 44.592 73.472 1.00 42.28 198 THR C N 1
ATOM 5188 C CA . THR C 1 207 ? 62.094 43.252 73.901 1.00 43.12 198 THR C CA 1
ATOM 5189 C C . THR C 1 207 ? 62.818 43.252 75.244 1.00 45.24 198 THR C C 1
ATOM 5190 O O . THR C 1 207 ? 62.934 42.206 75.879 1.00 46.43 198 THR C O 1
ATOM 5194 N N . SER C 1 208 ? 63.313 44.417 75.666 1.00 46.04 199 SER C N 1
ATOM 5195 C CA . SER C 1 208 ? 63.977 44.516 76.951 1.00 47.27 199 SER C CA 1
ATOM 5196 C C . SER C 1 208 ? 63.725 45.864 77.635 1.00 48.36 199 SER C C 1
ATOM 5197 O O . SER C 1 208 ? 63.320 46.860 77.002 1.00 48.68 199 SER C O 1
ATOM 5200 N N . HIS C 1 209 ? 63.939 45.859 78.947 1.00 48.92 200 HIS C N 1
ATOM 5201 C CA . HIS C 1 209 ? 63.848 47.052 79.782 1.00 50.45 200 HIS C CA 1
ATOM 5202 C C . HIS C 1 209 ? 65.177 47.793 79.681 1.00 51.62 200 HIS C C 1
ATOM 5203 O O . HIS C 1 209 ? 66.171 47.338 80.236 1.00 52.26 200 HIS C O 1
ATOM 5210 N N . THR C 1 210 ? 65.189 48.895 78.926 1.00 52.39 201 THR C N 1
ATOM 5211 C CA . THR C 1 210 ? 66.398 49.689 78.677 1.00 53.23 201 THR C CA 1
ATOM 5212 C C . THR C 1 210 ? 66.367 51.072 79.335 1.00 54.89 201 THR C C 1
ATOM 5213 O O . THR C 1 210 ? 67.364 51.778 79.289 1.00 56.73 201 THR C O 1
ATOM 5217 N N . GLY C 1 211 ? 65.229 51.477 79.898 1.00 54.34 202 GLY C N 1
ATOM 5218 C CA . GLY C 1 211 ? 65.058 52.836 80.398 1.00 56.74 202 GLY C CA 1
ATOM 5219 C C . GLY C 1 211 ? 64.722 53.894 79.351 1.00 58.49 202 GLY C C 1
ATOM 5220 O O . GLY C 1 211 ? 64.554 55.048 79.707 1.00 61.71 202 GLY C O 1
ATOM 5221 N N . ALA C 1 212 ? 64.624 53.526 78.069 1.00 58.95 203 ALA C N 1
ATOM 5222 C CA . ALA C 1 212 ? 64.187 54.470 77.006 1.00 57.31 203 ALA C CA 1
ATOM 5223 C C . ALA C 1 212 ? 62.957 53.959 76.248 1.00 55.10 203 ALA C C 1
ATOM 5224 O O . ALA C 1 212 ? 62.539 52.797 76.386 1.00 48.93 203 ALA C O 1
ATOM 5226 N N . TRP C 1 213 ? 62.382 54.852 75.448 1.00 54.44 204 TRP C N 1
ATOM 5227 C CA . TRP C 1 213 ? 61.168 54.541 74.704 1.00 52.07 204 TRP C CA 1
ATOM 5228 C C . TRP C 1 213 ? 61.494 53.660 73.508 1.00 51.30 204 TRP C C 1
ATOM 5229 O O . TRP C 1 213 ? 62.517 53.838 72.858 1.00 53.74 204 TRP C O 1
ATOM 5240 N N . GLY C 1 214 ? 60.645 52.674 73.250 1.00 47.93 205 GLY C N 1
ATOM 5241 C CA . GLY C 1 214 ? 60.766 51.874 72.045 1.00 46.40 205 GLY C CA 1
ATOM 5242 C C . GLY C 1 214 ? 59.355 51.700 71.516 1.00 45.53 205 GLY C C 1
ATOM 5243 O O . GLY C 1 214 ? 58.424 52.282 72.055 1.00 46.39 205 GLY C O 1
ATOM 5244 N N . LYS C 1 215 ? 59.174 50.879 70.486 1.00 45.63 206 LYS C N 1
ATOM 5245 C CA . LYS C 1 215 ? 57.835 50.552 70.043 1.00 44.31 206 LYS C CA 1
ATOM 5246 C C . LYS C 1 215 ? 57.763 49.230 69.348 1.00 40.97 206 LYS C C 1
ATOM 5247 O O . LYS C 1 215 ? 58.769 48.737 68.834 1.00 41.57 206 LYS C O 1
ATOM 5253 N N . THR C 1 216 ? 56.557 48.674 69.348 1.00 36.92 207 THR C N 1
ATOM 5254 C CA . THR C 1 216 ? 56.261 47.433 68.655 1.00 37.24 207 THR C CA 1
ATOM 5255 C C . THR C 1 216 ? 55.021 47.599 67.744 1.00 36.51 207 THR C C 1
ATOM 5256 O O . THR C 1 216 ? 53.987 48.157 68.157 1.00 36.02 207 THR C O 1
ATOM 5260 N N . VAL C 1 217 ? 55.136 47.145 66.499 1.00 34.69 208 VAL C N 1
ATOM 5261 C CA . VAL C 1 217 ? 54.060 47.356 65.531 1.00 33.83 208 VAL C CA 1
ATOM 5262 C C . VAL C 1 217 ? 53.391 46.007 65.283 1.00 31.55 208 VAL C C 1
ATOM 5263 O O . VAL C 1 217 ? 54.056 45.059 64.920 1.00 30.95 208 VAL C O 1
ATOM 5267 N N . ILE C 1 218 ? 52.080 45.972 65.437 1.00 30.67 209 ILE C N 1
ATOM 5268 C CA . ILE C 1 218 ? 51.281 44.770 65.435 1.00 32.01 209 ILE C CA 1
ATOM 5269 C C . ILE C 1 218 ? 50.179 44.902 64.379 1.00 32.23 209 ILE C C 1
ATOM 5270 O O . ILE C 1 218 ? 49.592 45.985 64.222 1.00 29.66 209 ILE C O 1
ATOM 5275 N N . GLU C 1 219 ? 49.902 43.816 63.669 1.00 31.82 210 GLU C N 1
ATOM 5276 C CA . GLU C 1 219 ? 48.816 43.779 62.719 1.00 34.33 210 GLU C CA 1
ATOM 5277 C C . GLU C 1 219 ? 47.948 42.553 62.922 1.00 34.18 210 GLU C C 1
ATOM 5278 O O . GLU C 1 219 ? 48.427 41.479 63.325 1.00 32.29 210 GLU C O 1
ATOM 5284 N N . TYR C 1 220 ? 46.674 42.697 62.591 1.00 31.99 211 TYR C N 1
ATOM 5285 C CA . TYR C 1 220 ? 45.838 41.545 62.416 1.00 32.10 211 TYR C CA 1
ATOM 5286 C C . TYR C 1 220 ? 45.068 41.737 61.145 1.00 33.06 211 TYR C C 1
ATOM 5287 O O . TYR C 1 220 ? 44.638 42.852 60.841 1.00 33.23 211 TYR C O 1
ATOM 5296 N N . LYS C 1 221 ? 44.849 40.643 60.434 1.00 32.61 212 LYS C N 1
ATOM 5297 C CA . LYS C 1 221 ? 44.122 40.673 59.186 1.00 36.64 212 LYS C CA 1
ATOM 5298 C C . LYS C 1 221 ? 43.308 39.414 59.066 1.00 34.55 212 LYS C C 1
ATOM 5299 O O . LYS C 1 221 ? 43.830 38.335 59.282 1.00 34.04 212 LYS C O 1
ATOM 5305 N N . THR C 1 222 ? 42.046 39.537 58.686 1.00 32.68 213 THR C N 1
ATOM 5306 C CA . THR C 1 222 ? 41.167 38.389 58.710 1.00 31.56 213 THR C CA 1
ATOM 5307 C C . THR C 1 222 ? 40.056 38.557 57.726 1.00 31.16 213 THR C C 1
ATOM 5308 O O . THR C 1 222 ? 39.694 39.685 57.414 1.00 30.08 213 THR C O 1
ATOM 5312 N N . THR C 1 223 ? 39.506 37.431 57.255 1.00 31.56 214 THR C N 1
ATOM 5313 C CA . THR C 1 223 ? 38.238 37.401 56.525 1.00 32.41 214 THR C CA 1
ATOM 5314 C C . THR C 1 223 ? 37.046 37.410 57.462 1.00 33.48 214 THR C C 1
ATOM 5315 O O . THR C 1 223 ? 35.918 37.647 57.016 1.00 37.24 214 THR C O 1
ATOM 5319 N N . LYS C 1 224 ? 37.271 37.185 58.749 1.00 31.53 215 LYS C N 1
ATOM 5320 C CA . LYS C 1 224 ? 36.194 37.253 59.732 1.00 33.16 215 LYS C CA 1
ATOM 5321 C C . LYS C 1 224 ? 36.146 38.656 60.340 1.00 29.77 215 LYS C C 1
ATOM 5322 O O . LYS C 1 224 ? 36.549 38.891 61.463 1.00 29.63 215 LYS C O 1
ATOM 5328 N N . SER C 1 225 ? 35.603 39.586 59.586 1.00 30.24 216 SER C N 1
ATOM 5329 C CA . SER C 1 225 ? 35.774 40.985 59.896 1.00 27.89 216 SER C CA 1
ATOM 5330 C C . SER C 1 225 ? 34.970 41.459 61.113 1.00 28.74 216 SER C C 1
ATOM 5331 O O . SER C 1 225 ? 35.115 42.605 61.518 1.00 28.88 216 SER C O 1
ATOM 5334 N N . SER C 1 226 ? 34.119 40.593 61.672 1.00 29.51 217 SER C N 1
ATOM 5335 C CA . SER C 1 226 ? 33.468 40.829 62.959 1.00 30.25 217 SER C CA 1
ATOM 5336 C C . SER C 1 226 ? 34.472 40.991 64.061 1.00 30.08 217 SER C C 1
ATOM 5337 O O . SER C 1 226 ? 34.160 41.491 65.118 1.00 31.35 217 SER C O 1
ATOM 5340 N N . ARG C 1 227 ? 35.680 40.519 63.848 1.00 30.14 218 ARG C N 1
ATOM 5341 C CA . ARG C 1 227 ? 36.697 40.615 64.872 1.00 30.40 218 ARG C CA 1
ATOM 5342 C C . ARG C 1 227 ? 37.362 41.963 64.888 1.00 30.13 218 ARG C C 1
ATOM 5343 O O . ARG C 1 227 ? 38.122 42.227 65.814 1.00 27.77 218 ARG C O 1
ATOM 5351 N N . LEU C 1 228 ? 37.113 42.800 63.877 1.00 26.57 219 LEU C N 1
ATOM 5352 C CA . LEU C 1 228 ? 37.713 44.100 63.844 1.00 28.02 219 LEU C CA 1
ATOM 5353 C C . LEU C 1 228 ? 36.670 45.217 63.792 1.00 30.22 219 LEU C C 1
ATOM 5354 O O . LEU C 1 228 ? 35.537 44.999 63.390 1.00 32.03 219 LEU C O 1
ATOM 5359 N N . PRO C 1 229 ? 37.033 46.420 64.255 1.00 29.54 220 PRO C N 1
ATOM 5360 C CA . PRO C 1 229 ? 38.305 46.881 64.781 1.00 29.87 220 PRO C CA 1
ATOM 5361 C C . PRO C 1 229 ? 38.610 46.399 66.222 1.00 27.75 220 PRO C C 1
ATOM 5362 O O . PRO C 1 229 ? 37.754 45.921 66.921 1.00 29.55 220 PRO C O 1
ATOM 5366 N N . ILE C 1 230 ? 39.836 46.609 66.621 1.00 25.26 221 ILE C N 1
ATOM 5367 C CA . ILE C 1 230 ? 40.302 46.406 67.941 1.00 25.87 221 ILE C CA 1
ATOM 5368 C C . ILE C 1 230 ? 39.728 47.481 68.863 1.00 27.52 221 ILE C C 1
ATOM 5369 O O . ILE C 1 230 ? 39.802 48.668 68.551 1.00 26.62 221 ILE C O 1
ATOM 5374 N N . ILE C 1 231 ? 39.169 47.043 69.986 1.00 26.23 222 ILE C N 1
ATOM 5375 C CA . ILE C 1 231 ? 38.555 47.927 70.943 1.00 27.86 222 ILE C CA 1
ATOM 5376 C C . ILE C 1 231 ? 39.316 48.059 72.259 1.00 28.92 222 ILE C C 1
ATOM 5377 O O . ILE C 1 231 ? 39.095 49.028 73.022 1.00 28.00 222 ILE C O 1
ATOM 5382 N N . ASP C 1 232 ? 40.231 47.134 72.518 1.00 28.05 223 ASP C N 1
ATOM 5383 C CA . ASP C 1 232 ? 40.956 47.168 73.775 1.00 28.56 223 ASP C CA 1
ATOM 5384 C C . ASP C 1 232 ? 42.223 46.397 73.583 1.00 29.04 223 ASP C C 1
ATOM 5385 O O . ASP C 1 232 ? 42.361 45.616 72.597 1.00 29.22 223 ASP C O 1
ATOM 5390 N N . VAL C 1 233 ? 43.147 46.680 74.502 1.00 28.23 224 VAL C N 1
ATOM 5391 C CA . VAL C 1 233 ? 44.442 46.091 74.574 1.00 28.51 224 VAL C CA 1
ATOM 5392 C C . VAL C 1 233 ? 44.740 45.722 76.009 1.00 30.20 224 VAL C C 1
ATOM 5393 O O . VAL C 1 233 ? 44.463 46.512 76.915 1.00 31.17 224 VAL C O 1
ATOM 5397 N N . ALA C 1 234 ? 45.320 44.554 76.215 1.00 30.12 225 ALA C N 1
ATOM 5398 C CA . ALA C 1 234 ? 45.752 44.127 77.557 1.00 31.59 225 ALA C CA 1
ATOM 5399 C C . ALA C 1 234 ? 47.256 43.806 77.564 1.00 31.81 225 ALA C C 1
ATOM 5400 O O . ALA C 1 234 ? 47.672 42.735 77.199 1.00 30.82 225 ALA C O 1
ATOM 5402 N N . PRO C 1 235 ? 48.074 44.771 77.958 1.00 34.10 226 PRO C N 1
ATOM 5403 C CA . PRO C 1 235 ? 49.455 44.463 78.249 1.00 34.90 226 PRO C CA 1
ATOM 5404 C C . PRO C 1 235 ? 49.558 43.532 79.445 1.00 35.51 226 PRO C C 1
ATOM 5405 O O . PRO C 1 235 ? 48.690 43.543 80.316 1.00 33.60 226 PRO C O 1
ATOM 5409 N N . LEU C 1 236 ? 50.633 42.753 79.493 1.00 36.36 227 LEU C N 1
ATOM 5410 C CA . LEU C 1 236 ? 50.945 41.947 80.660 1.00 37.52 227 LEU C CA 1
ATOM 5411 C C . LEU C 1 236 ? 52.139 42.535 81.447 1.00 37.60 227 LEU C C 1
ATOM 5412 O O . LEU C 1 236 ? 52.084 42.580 82.669 1.00 39.56 227 LEU C O 1
ATOM 5417 N N . ASP C 1 237 ? 53.185 43.010 80.762 1.00 36.29 228 ASP C N 1
ATOM 5418 C CA . ASP C 1 237 ? 54.396 43.514 81.419 1.00 37.81 228 ASP C CA 1
ATOM 5419 C C . ASP C 1 237 ? 54.267 44.955 81.904 1.00 38.28 228 ASP C C 1
ATOM 5420 O O . ASP C 1 237 ? 54.984 45.849 81.453 1.00 38.23 228 ASP C O 1
ATOM 5425 N N . VAL C 1 238 ? 53.350 45.137 82.850 1.00 37.36 229 VAL C N 1
ATOM 5426 C CA . VAL C 1 238 ? 53.038 46.412 83.433 1.00 39.99 229 VAL C CA 1
ATOM 5427 C C . VAL C 1 238 ? 52.737 46.217 84.918 1.00 42.54 229 VAL C C 1
ATOM 5428 O O . VAL C 1 238 ? 52.474 45.103 85.361 1.00 41.29 229 VAL C O 1
ATOM 5432 N N . GLY C 1 239 ? 52.776 47.309 85.663 1.00 47.84 230 GLY C N 1
ATOM 5433 C CA . GLY C 1 239 ? 52.325 47.313 87.055 1.00 50.25 230 GLY C CA 1
ATOM 5434 C C . GLY C 1 239 ? 53.338 47.825 88.047 1.00 52.43 230 GLY C C 1
ATOM 5435 O O . GLY C 1 239 ? 52.977 48.098 89.194 1.00 55.21 230 GLY C O 1
ATOM 5436 N N . ALA C 1 240 ? 54.596 47.926 87.624 1.00 51.54 231 ALA C N 1
ATOM 5437 C CA . ALA C 1 240 ? 55.628 48.602 88.402 1.00 52.44 231 ALA C CA 1
ATOM 5438 C C . ALA C 1 240 ? 55.648 50.080 88.004 1.00 53.18 231 ALA C C 1
ATOM 5439 O O . ALA C 1 240 ? 55.312 50.391 86.862 1.00 52.13 231 ALA C O 1
ATOM 5441 N N . PRO C 1 241 ? 56.032 50.994 88.936 1.00 53.63 232 PRO C N 1
ATOM 5442 C CA . PRO C 1 241 ? 56.002 52.433 88.637 1.00 54.92 232 PRO C CA 1
ATOM 5443 C C . PRO C 1 241 ? 56.758 52.856 87.366 1.00 53.86 232 PRO C C 1
ATOM 5444 O O . PRO C 1 241 ? 56.269 53.694 86.612 1.00 55.68 232 PRO C O 1
ATOM 5448 N N . ASP C 1 242 ? 57.917 52.258 87.118 1.00 53.94 233 ASP C N 1
ATOM 5449 C CA . ASP C 1 242 ? 58.786 52.675 86.015 1.00 54.05 233 ASP C CA 1
ATOM 5450 C C . ASP C 1 242 ? 58.342 52.140 84.636 1.00 52.24 233 ASP C C 1
ATOM 5451 O O . ASP C 1 242 ? 59.038 52.315 83.643 1.00 53.77 233 ASP C O 1
ATOM 5456 N N . GLN C 1 243 ? 57.197 51.473 84.584 1.00 49.30 234 GLN C N 1
ATOM 5457 C CA . GLN C 1 243 ? 56.712 50.839 83.357 1.00 47.34 234 GLN C CA 1
ATOM 5458 C C . GLN C 1 243 ? 55.583 51.650 82.764 1.00 46.53 234 GLN C C 1
ATOM 5459 O O . GLN C 1 243 ? 54.539 51.822 83.405 1.00 50.20 234 GLN C O 1
ATOM 5465 N N . GLU C 1 244 ? 55.802 52.135 81.549 1.00 45.61 235 GLU C N 1
ATOM 5466 C CA . GLU C 1 244 ? 54.908 53.081 80.868 1.00 45.40 235 GLU C CA 1
ATOM 5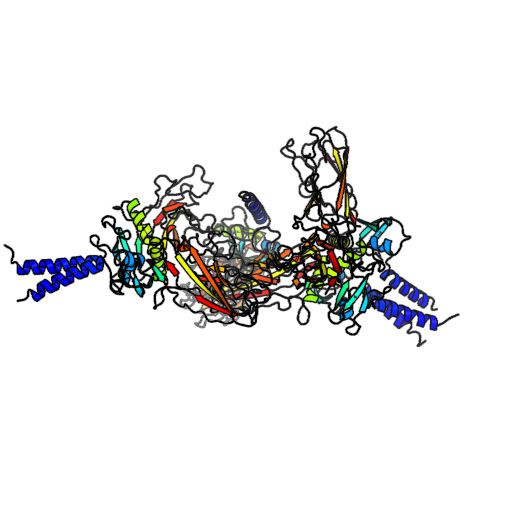467 C C . GLU C 1 244 ? 54.633 52.616 79.414 1.00 44.05 235 GLU C C 1
ATOM 5468 O O . GLU C 1 244 ? 55.448 51.911 78.790 1.00 40.90 235 GLU C O 1
ATOM 5474 N N . PHE C 1 245 ? 53.498 53.022 78.876 1.00 41.91 236 PHE C N 1
ATOM 5475 C CA . PHE C 1 245 ? 53.199 52.718 77.515 1.00 42.75 236 PHE C CA 1
ATOM 5476 C C . PHE C 1 245 ? 52.215 53.704 76.958 1.00 42.12 236 PHE C C 1
ATOM 5477 O O . PHE C 1 245 ? 51.620 54.481 77.680 1.00 43.05 236 PHE C O 1
ATOM 5485 N N . GLY C 1 246 ? 52.070 53.658 75.647 1.00 41.41 237 GLY C N 1
ATOM 5486 C CA . GLY C 1 246 ? 51.016 54.374 74.967 1.00 42.08 237 GLY C CA 1
ATOM 5487 C C . GLY C 1 246 ? 50.640 53.581 73.740 1.00 40.78 237 GLY C C 1
ATOM 5488 O O . GLY C 1 246 ? 51.148 52.477 73.535 1.00 39.09 237 GLY C O 1
ATOM 5489 N N . PHE C 1 247 ? 49.759 54.155 72.926 1.00 39.37 238 PHE C N 1
ATOM 5490 C CA . PHE C 1 247 ? 49.356 53.547 71.675 1.00 37.58 238 PHE C CA 1
ATOM 5491 C C . PHE C 1 247 ? 49.287 54.568 70.552 1.00 37.96 238 PHE C C 1
ATOM 5492 O O . PHE C 1 247 ? 48.963 55.728 70.778 1.00 36.95 238 PHE C O 1
ATOM 5500 N N . ASP C 1 248 ? 49.592 54.106 69.342 1.00 40.17 239 ASP C N 1
ATOM 5501 C CA . ASP C 1 248 ? 49.044 54.694 68.109 1.00 39.37 239 ASP C CA 1
ATOM 5502 C C . ASP C 1 248 ? 48.136 53.640 67.531 1.00 37.84 239 ASP C C 1
ATOM 5503 O O . ASP C 1 248 ? 48.568 52.523 67.266 1.00 35.73 239 ASP C O 1
ATOM 5508 N N . VAL C 1 249 ? 46.868 53.997 67.362 1.00 36.14 240 VAL C N 1
ATOM 5509 C CA . VAL C 1 249 ? 45.863 53.088 66.846 1.00 35.12 240 VAL C CA 1
ATOM 5510 C C . VAL C 1 249 ? 45.586 53.437 65.400 1.00 33.71 240 VAL C C 1
ATOM 5511 O O . VAL C 1 249 ? 45.189 54.545 65.112 1.00 34.87 240 VAL C O 1
ATOM 5515 N N . GLY C 1 250 ? 45.748 52.480 64.508 1.00 32.00 241 GLY C N 1
ATOM 5516 C CA . GLY C 1 250 ? 45.577 52.730 63.088 1.00 32.20 241 GLY C CA 1
ATOM 5517 C C . GLY C 1 250 ? 44.134 52.563 62.656 1.00 31.56 241 GLY C C 1
ATOM 5518 O O . GLY C 1 250 ? 43.311 52.046 63.377 1.00 31.52 241 GLY C O 1
ATOM 5519 N N . PRO C 1 251 ? 43.809 53.034 61.462 1.00 32.57 242 PRO C N 1
ATOM 5520 C CA . PRO C 1 251 ? 42.458 52.806 60.969 1.00 30.75 242 PRO C CA 1
ATOM 5521 C C . PRO C 1 251 ? 42.144 51.333 60.766 1.00 29.24 242 PRO C C 1
ATOM 5522 O O . PRO C 1 251 ? 43.032 50.514 60.624 1.00 29.13 242 PRO C O 1
ATOM 5526 N N . VAL C 1 252 ? 40.870 50.988 60.748 1.00 28.71 243 VAL C N 1
ATOM 5527 C CA . VAL C 1 252 ? 40.482 49.627 60.435 1.00 28.59 243 VAL C CA 1
ATOM 5528 C C . VAL C 1 252 ? 40.060 49.679 58.970 1.00 28.89 243 VAL C C 1
ATOM 5529 O O . VAL C 1 252 ? 39.226 50.516 58.606 1.00 29.53 243 VAL C O 1
ATOM 5533 N N . CYS C 1 253 ? 40.639 48.810 58.152 1.00 28.01 244 CYS C N 1
ATOM 5534 C CA . CYS C 1 253 ? 40.467 48.888 56.706 1.00 30.12 244 CYS C CA 1
ATOM 5535 C C . CYS C 1 253 ? 39.714 47.704 56.181 1.00 29.04 244 CYS C C 1
ATOM 5536 O O . CYS C 1 253 ? 40.026 46.547 56.530 1.00 34.39 244 CYS C O 1
ATOM 5539 N N . PHE C 1 254 ? 38.679 47.973 55.395 1.00 27.04 245 PHE C N 1
ATOM 5540 C CA . PHE C 1 254 ? 37.783 46.935 54.897 1.00 27.67 245 PHE C CA 1
ATOM 5541 C C . PHE C 1 254 ? 37.983 46.851 53.402 1.00 30.48 245 PHE C C 1
ATOM 5542 O O . PHE C 1 254 ? 37.911 47.891 52.702 1.00 30.27 245 PHE C O 1
ATOM 5550 N N . LEU C 1 255 ? 38.259 45.634 52.926 1.00 31.79 246 LEU C N 1
ATOM 5551 C CA . LEU C 1 255 ? 38.362 45.344 51.495 1.00 37.77 246 LEU C CA 1
ATOM 5552 C C . LEU C 1 255 ? 37.388 44.242 51.015 1.00 38.52 246 LEU C C 1
ATOM 5553 O O . LEU C 1 255 ? 36.515 44.559 50.184 1.00 41.68 246 LEU C O 1
ATOM 5558 N N . ASP D 1 17 ? 35.351 22.379 85.867 1.00 96.44 8 ASP D N 1
ATOM 5559 C CA . ASP D 1 17 ? 34.195 22.119 86.773 1.00 99.39 8 ASP D CA 1
ATOM 5560 C C . ASP D 1 17 ? 34.674 22.083 88.220 1.00 103.08 8 ASP D C 1
ATOM 5561 O O . ASP D 1 17 ? 35.874 21.917 88.484 1.00 104.76 8 ASP D O 1
ATOM 5563 N N . ARG D 1 18 ? 33.726 22.234 89.147 1.00 102.35 9 ARG D N 1
ATOM 5564 C CA . ARG D 1 18 ? 34.011 22.336 90.589 1.00 99.39 9 ARG D CA 1
ATOM 5565 C C . ARG D 1 18 ? 34.382 23.792 90.958 1.00 92.66 9 ARG D C 1
ATOM 5566 O O . ARG D 1 18 ? 33.932 24.310 91.983 1.00 85.60 9 ARG D O 1
ATOM 5568 N N . ASP D 1 19 ? 35.186 24.460 90.126 1.00 88.60 10 ASP D N 1
ATOM 5569 C CA . ASP D 1 19 ? 35.386 25.903 90.292 1.00 84.37 10 ASP D CA 1
ATOM 5570 C C . ASP D 1 19 ? 34.638 26.714 89.256 1.00 79.50 10 ASP D C 1
ATOM 5571 O O . ASP D 1 19 ? 35.209 27.252 88.303 1.00 77.34 10 ASP D O 1
ATOM 5576 N N . LEU D 1 20 ? 33.322 26.630 89.431 1.00 77.93 11 LEU D N 1
ATOM 5577 C CA . LEU D 1 20 ? 32.347 27.657 89.120 1.00 76.60 11 LEU D CA 1
ATOM 5578 C C . LEU D 1 20 ? 31.643 28.032 90.454 1.00 75.56 11 LEU D C 1
ATOM 5579 O O . LEU D 1 20 ? 30.649 28.782 90.475 1.00 71.63 11 LEU D O 1
ATOM 5584 N N . GLU D 1 21 ? 32.154 27.479 91.563 1.00 71.66 12 GLU D N 1
ATOM 5585 C CA . GLU D 1 21 ? 31.954 28.067 92.873 1.00 68.39 12 GLU D CA 1
ATOM 5586 C C . GLU D 1 21 ? 32.304 29.560 92.738 1.00 64.18 12 GLU D C 1
ATOM 5587 O O . GLU D 1 21 ? 31.575 30.425 93.212 1.00 60.51 12 GLU D O 1
ATOM 5589 N N . VAL D 1 22 ? 33.423 29.823 92.065 1.00 60.88 13 VAL D N 1
ATOM 5590 C CA . VAL D 1 22 ? 33.936 31.162 91.860 1.00 58.64 13 VAL D CA 1
ATOM 5591 C C . VAL D 1 22 ? 32.925 32.018 91.104 1.00 56.73 13 VAL D C 1
ATOM 5592 O O . VAL D 1 22 ? 32.602 33.116 91.536 1.00 52.40 13 VAL D O 1
ATOM 5596 N N . ASP D 1 23 ? 32.393 31.512 89.999 1.00 57.56 14 ASP D N 1
ATOM 5597 C CA . ASP D 1 23 ? 31.393 32.285 89.248 1.00 57.49 14 ASP D CA 1
ATOM 5598 C C . ASP D 1 23 ? 30.123 32.598 90.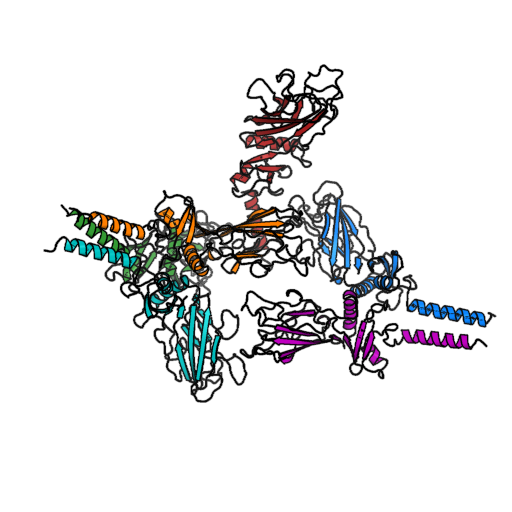030 1.00 52.53 14 ASP D C 1
ATOM 5599 O O . ASP D 1 23 ? 29.495 33.634 89.827 1.00 51.04 14 ASP D O 1
ATOM 5604 N N . THR D 1 24 ? 29.751 31.702 90.930 1.00 52.42 15 THR D N 1
ATOM 5605 C CA . THR D 1 24 ? 28.610 31.904 91.832 1.00 50.91 15 THR D CA 1
ATOM 5606 C C . THR D 1 24 ? 28.862 33.021 92.846 1.00 47.68 15 THR D C 1
ATOM 5607 O O . THR D 1 24 ? 27.977 33.811 93.129 1.00 47.09 15 THR D O 1
ATOM 5611 N N . THR D 1 25 ? 30.068 33.040 93.408 1.00 48.57 16 THR D N 1
ATOM 5612 C CA . THR D 1 25 ? 30.460 34.053 94.364 1.00 48.65 16 THR D CA 1
ATOM 5613 C C . THR D 1 25 ? 30.522 35.395 93.655 1.00 46.54 16 THR D C 1
ATOM 5614 O O . THR D 1 25 ? 30.019 36.387 94.173 1.00 46.79 16 THR D O 1
ATOM 5618 N N . LEU D 1 26 ? 31.112 35.425 92.468 1.00 44.80 17 LEU D N 1
ATOM 5619 C CA . LEU D 1 26 ? 31.235 36.680 91.734 1.00 43.34 17 LEU D CA 1
ATOM 5620 C C . LEU D 1 26 ? 29.886 37.238 91.415 1.00 42.60 17 LEU D C 1
ATOM 5621 O O . LEU D 1 26 ? 29.666 38.415 91.586 1.00 41.21 17 LEU D O 1
ATOM 5626 N N . LYS D 1 27 ? 28.968 36.390 90.985 1.00 44.54 18 LYS D N 1
ATOM 5627 C CA . LYS D 1 27 ? 27.596 36.817 90.746 1.00 46.13 18 LYS D CA 1
ATOM 5628 C C . LYS D 1 27 ? 26.886 37.311 92.019 1.00 44.74 18 LYS D C 1
ATOM 5629 O O . LYS D 1 27 ? 26.038 38.203 91.970 1.00 41.17 18 LYS D O 1
ATOM 5635 N N . SER D 1 28 ? 27.206 36.704 93.157 1.00 42.68 19 SER D N 1
ATOM 5636 C CA . SER D 1 28 ? 26.565 37.081 94.399 1.00 40.64 19 SER D CA 1
ATOM 5637 C C . SER D 1 28 ? 27.145 38.425 94.883 1.00 38.19 19 SER D C 1
ATOM 5638 O O . SER D 1 28 ? 26.393 39.291 95.349 1.00 36.40 19 SER D O 1
ATOM 5641 N N . LEU D 1 29 ? 28.461 38.603 94.769 1.00 37.58 20 LEU D N 1
ATOM 5642 C CA . LEU D 1 29 ? 29.095 39.866 95.194 1.00 37.62 20 LEU D CA 1
ATOM 5643 C C . LEU D 1 29 ? 28.521 40.999 94.362 1.00 38.01 20 LEU D C 1
ATOM 5644 O O . LEU D 1 29 ? 28.075 42.025 94.902 1.00 34.01 20 LEU D O 1
ATOM 5649 N N . SER D 1 30 ? 28.461 40.765 93.051 1.00 37.66 21 SER D N 1
ATOM 5650 C CA . SER D 1 30 ? 27.901 41.743 92.118 1.00 38.60 21 SER D CA 1
ATOM 5651 C C . SER D 1 30 ? 26.447 42.137 92.446 1.00 37.13 21 SER D C 1
ATOM 5652 O O . SER D 1 30 ? 26.063 43.327 92.460 1.00 37.25 21 SER D O 1
ATOM 5655 N N . GLN D 1 31 ? 25.649 41.156 92.764 1.00 36.21 22 GLN D N 1
ATOM 5656 C CA . GLN D 1 31 ? 24.296 41.415 93.192 1.00 39.94 22 GLN D CA 1
ATOM 5657 C C . GLN D 1 31 ? 24.188 42.134 94.560 1.00 38.01 22 GLN D C 1
ATOM 5658 O O . GLN D 1 31 ? 23.311 42.948 94.742 1.00 38.05 22 GLN D O 1
ATOM 5664 N N . GLN D 1 32 ? 25.052 41.804 95.523 1.00 37.75 23 GLN D N 1
ATOM 5665 C CA . GLN D 1 32 ? 25.036 42.471 96.827 1.00 37.41 23 GLN D CA 1
ATOM 5666 C C . GLN D 1 32 ? 25.347 43.956 96.563 1.00 36.42 23 GLN D C 1
ATOM 5667 O O . GLN D 1 32 ? 24.687 44.814 97.075 1.00 36.77 23 GLN D O 1
ATOM 5673 N N . ILE D 1 33 ? 26.320 44.247 95.704 1.00 34.78 24 ILE D N 1
ATOM 5674 C CA . ILE D 1 33 ? 26.642 45.618 95.400 1.00 33.77 24 ILE D CA 1
ATOM 5675 C C . ILE D 1 33 ? 25.484 46.333 94.730 1.00 32.72 24 ILE D C 1
ATOM 5676 O O . ILE D 1 33 ? 25.209 47.475 95.062 1.00 28.95 24 ILE D O 1
ATOM 5681 N N . GLU D 1 34 ? 24.810 45.671 93.793 1.00 33.09 25 GLU D N 1
ATOM 5682 C CA . GLU D 1 34 ? 23.664 46.273 93.131 1.00 35.07 25 GLU D CA 1
ATOM 5683 C C . GLU D 1 34 ? 22.552 46.563 94.128 1.00 37.18 25 GLU D C 1
ATOM 5684 O O . GLU D 1 34 ? 21.941 47.630 94.032 1.00 35.24 25 GLU D O 1
ATOM 5690 N N . ASN D 1 35 ? 22.304 45.635 95.076 1.00 37.96 26 ASN D N 1
ATOM 5691 C CA . ASN D 1 35 ? 21.273 45.828 96.115 1.00 38.44 26 ASN D CA 1
ATOM 5692 C C . ASN D 1 35 ? 21.577 47.019 97.021 1.00 34.67 26 ASN D C 1
ATOM 5693 O O . ASN D 1 35 ? 20.687 47.747 97.366 1.00 35.61 26 ASN D O 1
ATOM 5698 N N . ILE D 1 36 ? 22.837 47.254 97.333 1.00 33.96 27 ILE D N 1
ATOM 5699 C CA . ILE D 1 36 ? 23.251 48.504 97.958 1.00 35.29 27 ILE D CA 1
ATOM 5700 C C . ILE D 1 36 ? 22.997 49.769 97.106 1.00 35.44 27 ILE D C 1
ATOM 5701 O O . ILE D 1 36 ? 22.425 50.723 97.597 1.00 34.35 27 ILE D O 1
ATOM 5706 N N . ARG D 1 37 ? 23.434 49.799 95.848 1.00 35.91 28 ARG D N 1
ATOM 5707 C CA . ARG D 1 37 ? 23.296 51.024 95.018 1.00 37.21 28 ARG D CA 1
ATOM 5708 C C . ARG D 1 37 ? 21.844 51.287 94.767 1.00 36.12 28 ARG D C 1
ATOM 5709 O O . ARG D 1 37 ? 21.420 52.429 94.719 1.00 36.34 28 ARG D O 1
ATOM 5717 N N . SER D 1 38 ? 21.104 50.213 94.553 1.00 35.98 29 SER D N 1
ATOM 5718 C CA . SER D 1 38 ? 19.701 50.322 94.177 1.00 38.46 29 SER D CA 1
ATOM 5719 C 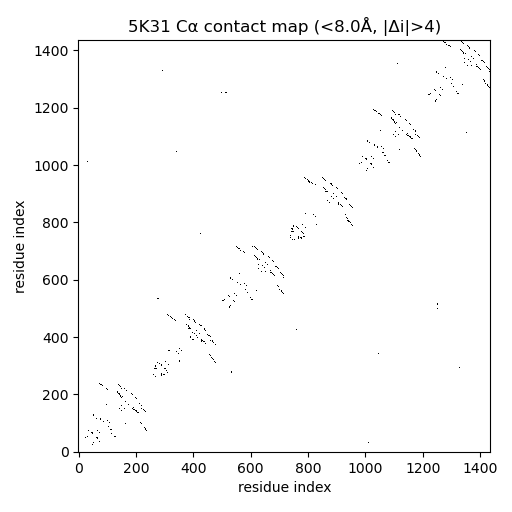C . SER D 1 38 ? 18.791 49.240 94.804 1.00 32.98 29 SER D C 1
ATOM 5720 O O . SER D 1 38 ? 18.440 48.284 94.168 1.00 32.15 29 SER D O 1
ATOM 5723 N N . PRO D 1 39 ? 18.345 49.469 96.048 1.00 32.24 30 PRO D N 1
ATOM 5724 C CA . PRO D 1 39 ? 17.598 48.428 96.771 1.00 31.84 30 PRO D CA 1
ATOM 5725 C C . PRO D 1 39 ? 16.253 48.020 96.133 1.00 31.30 30 PRO D C 1
ATOM 5726 O O . PRO D 1 39 ? 15.472 48.829 95.625 1.00 29.43 30 PRO D O 1
ATOM 5730 N N . GLU D 1 40 ? 15.962 46.750 96.196 1.00 29.14 31 GLU D N 1
ATOM 5731 C CA . GLU D 1 40 ? 14.785 46.227 95.512 1.00 32.60 31 GLU D CA 1
ATOM 5732 C C . GLU D 1 40 ? 13.497 46.448 96.286 1.00 30.11 31 GLU D C 1
ATOM 5733 O O . GLU D 1 40 ? 12.434 46.304 95.730 1.00 29.73 31 GLU D O 1
ATOM 5739 N N . GLY D 1 41 ? 13.585 46.835 97.557 1.00 29.55 32 GLY D N 1
ATOM 5740 C CA . GLY D 1 41 ? 12.399 46.981 98.380 1.00 29.43 32 GLY D CA 1
ATOM 5741 C C . GLY D 1 41 ? 11.900 45.663 98.983 1.00 29.40 32 GLY D C 1
ATOM 5742 O O . GLY D 1 41 ? 10.721 45.486 99.285 1.00 28.41 32 GLY D O 1
ATOM 5743 N N . SER D 1 42 ? 12.797 44.737 99.190 1.00 29.50 33 SER D N 1
ATOM 5744 C CA . SER D 1 42 ? 12.413 43.520 99.870 1.00 31.30 33 SER D CA 1
ATOM 5745 C C . SER D 1 42 ? 12.764 43.730 101.320 1.00 30.83 33 SER D C 1
ATOM 5746 O O . SER D 1 42 ? 13.338 44.768 101.702 1.00 29.88 33 SER D O 1
ATOM 5749 N N . ARG D 1 43 ? 12.378 42.772 102.146 1.00 31.66 34 ARG D N 1
ATOM 5750 C CA . ARG D 1 43 ? 12.636 42.861 103.562 1.00 32.11 34 ARG D CA 1
ATOM 5751 C C . ARG D 1 43 ? 14.117 42.863 103.854 1.00 33.11 34 ARG D C 1
ATOM 5752 O O . ARG D 1 43 ? 14.588 43.583 104.721 1.00 32.28 34 ARG D O 1
ATOM 5760 N N . LYS D 1 44 ? 14.835 42.047 103.105 1.00 34.45 35 LYS D N 1
ATOM 5761 C CA . LYS D 1 44 ? 16.281 41.954 103.129 1.00 37.33 35 LYS D CA 1
ATOM 5762 C C . LYS D 1 44 ? 16.918 43.262 102.658 1.00 36.05 35 LYS D C 1
ATOM 5763 O O . LYS D 1 44 ? 17.856 43.762 103.297 1.00 37.07 35 LYS D O 1
ATOM 5767 N N . ASN D 1 45 ? 16.419 43.810 101.540 1.00 33.28 36 ASN D N 1
ATOM 5768 C CA . ASN D 1 45 ? 17.020 44.983 100.882 1.00 33.68 36 ASN D CA 1
ATOM 5769 C C . ASN D 1 45 ? 15.958 46.082 100.732 1.00 30.17 36 ASN D C 1
ATOM 5770 O O . ASN D 1 45 ? 15.364 46.269 99.656 1.00 28.13 36 ASN D O 1
ATOM 5775 N N . PRO D 1 46 ? 15.611 46.710 101.847 1.00 28.24 37 PRO D N 1
ATOM 5776 C CA . PRO D 1 46 ? 14.568 47.721 101.770 1.00 26.25 37 PRO D CA 1
ATOM 5777 C C . PRO D 1 46 ? 15.089 48.989 101.102 1.00 25.64 37 PRO D C 1
ATOM 5778 O O . PRO D 1 46 ? 16.261 49.303 101.240 1.00 25.47 37 PRO D O 1
ATOM 5782 N N . ALA D 1 47 ? 14.222 49.693 100.380 1.00 24.78 38 ALA D N 1
ATOM 5783 C CA . ALA D 1 47 ? 14.562 50.980 99.810 1.00 24.45 38 ALA D CA 1
ATOM 5784 C C . ALA D 1 47 ? 14.318 52.065 100.833 1.00 24.60 38 ALA D C 1
ATOM 5785 O O . ALA D 1 47 ? 13.767 51.804 101.894 1.00 24.21 38 ALA D O 1
ATOM 5787 N N . ARG D 1 48 ? 14.715 53.290 100.519 1.00 25.38 39 ARG D N 1
ATOM 5788 C CA . ARG D 1 48 ? 14.523 54.363 101.454 1.00 27.62 39 ARG D CA 1
ATOM 5789 C C . ARG D 1 48 ? 13.043 54.815 101.564 1.00 26.29 39 ARG D C 1
ATOM 5790 O O . ARG D 1 48 ? 12.520 54.952 102.670 1.00 25.51 39 ARG D O 1
ATOM 5798 N N . THR D 1 49 ? 12.386 54.971 100.429 1.00 24.41 40 THR D N 1
ATOM 5799 C CA . THR D 1 49 ? 11.033 55.500 100.350 1.00 25.27 40 THR D CA 1
ATOM 5800 C C . THR D 1 49 ? 10.400 55.027 99.088 1.00 24.63 40 THR D C 1
ATOM 5801 O O . THR D 1 49 ? 11.095 54.529 98.224 1.00 22.60 40 THR D O 1
ATOM 5805 N N . CYS D 1 50 ? 9.081 55.145 98.972 1.00 25.79 41 CYS D N 1
ATOM 5806 C CA . CYS D 1 50 ? 8.451 54.724 97.713 1.00 26.25 41 CYS D CA 1
ATOM 5807 C C . CYS D 1 50 ? 8.846 55.684 96.586 1.00 26.90 41 CYS D C 1
ATOM 5808 O O . CYS D 1 50 ? 8.828 55.337 95.412 1.00 27.47 41 CYS D O 1
ATOM 5811 N N . ARG D 1 51 ? 9.174 56.913 96.954 1.00 27.55 42 ARG D N 1
ATOM 5812 C CA . ARG D 1 51 ? 9.586 57.927 95.998 1.00 28.09 42 ARG D CA 1
ATOM 5813 C C . ARG D 1 51 ? 10.893 57.487 95.331 1.00 27.52 42 ARG D C 1
ATOM 5814 O O . ARG D 1 51 ? 11.085 57.636 94.114 1.00 25.51 42 ARG D O 1
ATOM 5822 N N . ASP D 1 52 ? 11.805 56.967 96.134 1.00 27.07 43 ASP D N 1
ATOM 5823 C CA . ASP D 1 52 ? 13.057 56.471 95.587 1.00 29.41 43 ASP D CA 1
ATOM 5824 C C . ASP D 1 52 ? 12.880 55.221 94.679 1.00 30.68 43 ASP D C 1
ATOM 5825 O O . ASP D 1 52 ? 13.494 55.099 93.622 1.00 30.69 43 ASP D O 1
ATOM 5830 N N . LEU D 1 53 ? 12.028 54.308 95.093 1.00 31.48 44 LEU D N 1
ATOM 5831 C CA . LEU D 1 53 ? 11.720 53.135 94.265 1.00 31.02 44 LEU D CA 1
ATOM 5832 C C . LEU D 1 53 ? 11.136 53.545 92.940 1.00 29.80 44 LEU D C 1
ATOM 5833 O O . LEU D 1 53 ? 11.611 53.117 91.907 1.00 28.69 44 LEU D O 1
ATOM 5838 N N . LYS D 1 54 ? 10.140 54.421 92.948 1.00 30.40 45 LYS D N 1
ATOM 5839 C CA . LYS D 1 54 ? 9.564 54.875 91.672 1.00 31.94 45 LYS D CA 1
ATOM 5840 C C . LYS D 1 54 ? 10.598 55.587 90.761 1.00 33.43 45 LYS D C 1
ATOM 5841 O O . LYS D 1 54 ? 10.639 55.364 89.522 1.00 32.78 45 LYS D O 1
ATOM 5847 N N . MET D 1 55 ? 11.434 56.412 91.392 1.00 32.59 46 MET D N 1
ATOM 5848 C CA . MET D 1 55 ? 12.486 57.164 90.716 1.00 33.17 46 MET D CA 1
ATOM 5849 C C . MET D 1 55 ? 13.480 56.217 90.083 1.00 33.95 46 MET D C 1
ATOM 5850 O O . MET D 1 55 ? 13.922 56.446 88.955 1.00 32.03 46 MET D O 1
ATOM 5855 N N . CYS D 1 56 ? 13.876 55.185 90.817 1.00 34.27 47 CYS D N 1
ATOM 5856 C CA . CYS D 1 56 ? 14.931 54.317 90.291 1.00 38.02 47 CYS D CA 1
ATOM 5857 C C . CYS D 1 56 ? 14.437 53.186 89.393 1.00 34.85 47 CYS D C 1
ATOM 5858 O O . CYS D 1 56 ? 15.235 52.589 88.739 1.00 33.22 47 CYS D O 1
ATOM 5861 N N . HIS D 1 57 ? 13.143 52.896 89.413 1.00 33.57 48 HIS D N 1
ATOM 5862 C CA . HIS D 1 57 ? 12.568 51.777 88.683 1.00 33.57 48 HIS D CA 1
ATOM 5863 C C . HIS D 1 57 ? 11.237 52.238 88.204 1.00 32.89 48 HIS D C 1
ATOM 5864 O O . HIS D 1 57 ? 10.223 51.992 88.861 1.00 32.78 48 HIS D O 1
ATOM 5871 N N . SER D 1 58 ? 11.249 52.915 87.067 1.00 33.87 49 SER D N 1
ATOM 5872 C CA . SER D 1 58 ? 10.061 53.563 86.472 1.00 36.25 49 SER D CA 1
ATOM 5873 C C . SER D 1 58 ? 9.052 52.574 85.915 1.00 36.16 49 SER D C 1
ATOM 5874 O O . SER D 1 58 ? 7.886 52.902 85.751 1.00 36.90 49 SER D O 1
ATOM 5877 N N . ASP D 1 59 ? 9.492 51.356 85.630 1.00 36.24 50 ASP D N 1
ATOM 5878 C CA . ASP D 1 59 ? 8.575 50.322 85.153 1.00 39.13 50 ASP D CA 1
ATOM 5879 C C . ASP D 1 59 ? 7.936 49.496 86.316 1.00 36.17 50 ASP D C 1
ATOM 5880 O O . ASP D 1 59 ? 7.040 48.699 86.072 1.00 36.44 50 ASP D O 1
ATOM 5885 N N . TRP D 1 60 ? 8.349 49.718 87.574 1.00 32.64 51 TRP D N 1
ATOM 5886 C CA . TRP D 1 60 ? 7.762 48.947 88.700 1.00 30.58 51 TRP D CA 1
ATOM 5887 C C . TRP D 1 60 ? 6.380 49.472 89.042 1.00 30.93 51 TRP D C 1
ATOM 5888 O O . TRP D 1 60 ? 6.083 50.624 88.754 1.00 33.05 51 TRP D O 1
ATOM 5899 N N . LYS D 1 61 ? 5.509 48.615 89.566 1.00 30.70 52 LYS D N 1
ATOM 5900 C CA . LYS D 1 61 ? 4.097 48.933 89.756 1.00 32.85 52 LYS D CA 1
ATOM 5901 C C . LYS D 1 61 ? 3.707 48.978 91.239 1.00 32.76 52 LYS D C 1
ATOM 5902 O O . LYS D 1 61 ? 4.475 48.517 92.102 1.00 30.25 52 LYS D O 1
ATOM 5908 N N . SER D 1 62 ? 2.511 49.543 91.485 1.00 33.29 53 SER D N 1
ATOM 5909 C CA . SER D 1 62 ? 1.989 49.815 92.794 1.00 35.21 53 SER D CA 1
ATOM 5910 C C . SER D 1 62 ? 1.786 48.524 93.577 1.00 36.59 53 SER D C 1
ATOM 5911 O O . SER D 1 62 ? 1.382 47.499 93.014 1.00 37.65 53 SER D O 1
ATOM 5914 N N . GLY D 1 63 ? 2.082 48.559 94.870 1.00 33.93 54 GLY D N 1
ATOM 5915 C CA . GLY D 1 63 ? 1.810 47.390 95.723 1.00 33.63 54 GLY D CA 1
ATOM 5916 C C . GLY D 1 63 ? 2.677 47.536 96.948 1.00 33.48 54 GLY D C 1
ATOM 5917 O O . GLY D 1 63 ? 3.153 48.656 97.248 1.00 33.33 54 GLY D O 1
ATOM 5918 N N . GLU D 1 64 ? 2.939 46.414 97.600 1.00 32.09 55 GLU D N 1
ATOM 5919 C CA . GLU D 1 64 ? 3.601 46.394 98.884 1.00 32.39 55 GLU D CA 1
ATOM 5920 C C . GLU D 1 64 ? 5.081 46.205 98.762 1.00 28.65 55 GLU D C 1
ATOM 5921 O O . GLU D 1 64 ? 5.537 45.346 98.032 1.00 31.66 55 GLU D O 1
ATOM 5927 N N . TYR D 1 65 ? 5.825 47.028 99.479 1.00 25.65 56 TYR D N 1
ATOM 5928 C CA . TYR D 1 65 ? 7.272 47.021 99.453 1.00 25.11 56 TYR D CA 1
ATOM 5929 C C . TYR D 1 65 ? 7.747 47.287 100.872 1.00 25.20 56 TYR D C 1
ATOM 5930 O O . TYR D 1 65 ? 6.972 47.756 101.699 1.00 25.06 56 TYR D O 1
ATOM 5939 N N . TRP D 1 66 ? 9.010 46.989 101.142 1.00 24.88 57 TRP D N 1
ATOM 5940 C CA . TRP D 1 66 ? 9.617 47.260 102.415 1.00 24.72 57 TRP D CA 1
ATOM 5941 C C . TRP D 1 66 ? 10.558 48.430 102.265 1.00 25.44 57 TRP D C 1
ATOM 5942 O O . TRP D 1 66 ? 11.416 48.432 101.364 1.00 27.58 57 TRP D O 1
ATOM 5953 N N . ILE D 1 67 ? 10.430 49.412 103.158 1.00 24.48 58 ILE D N 1
ATOM 5954 C CA . ILE D 1 67 ? 11.330 50.560 103.139 1.00 23.81 58 ILE D CA 1
ATOM 5955 C C . ILE D 1 67 ? 11.978 50.773 104.497 1.00 23.72 58 ILE D C 1
ATOM 5956 O O . ILE D 1 67 ? 11.487 50.284 105.517 1.00 23.66 58 ILE D O 1
ATOM 5961 N N . ASP D 1 68 ? 13.080 51.519 104.495 1.00 23.61 59 ASP D N 1
ATOM 5962 C CA . ASP D 1 68 ? 13.822 51.846 105.712 1.00 23.46 59 ASP D CA 1
ATOM 5963 C C . ASP D 1 68 ? 14.286 53.298 105.653 1.00 23.72 59 ASP D C 1
ATOM 5964 O O . ASP D 1 68 ? 15.476 53.595 105.467 1.00 23.13 59 ASP D O 1
ATOM 5969 N N . PRO D 1 69 ? 13.348 54.221 105.831 1.00 24.79 60 PRO D N 1
ATOM 5970 C CA . PRO D 1 69 ? 13.681 55.647 105.723 1.00 24.81 60 PRO D CA 1
ATOM 5971 C C . PRO D 1 69 ? 14.836 56.097 106.603 1.00 25.43 60 PRO D C 1
ATOM 5972 O O . PRO D 1 69 ? 15.631 56.905 106.181 1.00 26.19 60 PRO D O 1
ATOM 5976 N N . ASN D 1 70 ? 14.976 55.553 107.798 1.00 24.76 61 ASN D N 1
ATOM 5977 C CA . ASN D 1 70 ? 16.064 55.969 108.705 1.00 26.24 61 ASN D CA 1
ATOM 5978 C C . ASN D 1 70 ? 17.387 55.261 108.521 1.00 27.36 61 ASN D C 1
ATOM 5979 O O . ASN D 1 70 ? 18.335 55.519 109.260 1.00 26.73 61 ASN D O 1
ATOM 5984 N N . GLN D 1 71 ? 17.428 54.354 107.555 1.00 28.34 62 GLN D N 1
ATOM 5985 C CA . GLN D 1 71 ? 18.625 53.578 107.217 1.00 31.77 62 GLN D CA 1
ATOM 5986 C C . GLN D 1 71 ? 19.201 52.839 108.426 1.00 30.54 62 GLN D C 1
ATOM 5987 O O . GLN D 1 71 ? 18.452 52.331 109.283 1.00 31.83 62 GLN D O 1
ATOM 5993 N N . GLY D 1 72 ? 20.520 52.803 108.517 1.00 30.66 63 GLY D N 1
ATOM 5994 C CA . GLY D 1 72 ? 21.260 52.066 109.540 1.00 31.78 63 GLY D CA 1
ATOM 5995 C C . GLY D 1 72 ? 20.900 50.598 109.476 1.00 30.78 63 GLY D C 1
ATOM 5996 O O . GLY D 1 72 ? 20.812 50.047 108.432 1.00 31.06 63 GLY D O 1
ATOM 5997 N N . CYS D 1 73 ? 20.659 49.983 110.609 1.00 32.17 64 CYS D N 1
ATOM 5998 C CA . CYS D 1 73 ? 20.186 48.609 110.669 1.00 32.29 64 CYS D CA 1
ATOM 5999 C C . CYS D 1 73 ? 18.784 48.489 110.027 1.00 30.95 64 CYS D C 1
ATOM 6000 O O . CYS D 1 73 ? 17.852 49.328 110.252 1.00 27.52 64 CYS D O 1
ATOM 6003 N N . ASN D 1 74 ? 18.626 47.446 109.224 1.00 29.83 65 ASN D N 1
ATOM 6004 C CA . ASN D 1 74 ? 17.424 47.296 108.425 1.00 29.63 65 ASN D CA 1
ATOM 6005 C C . ASN D 1 74 ? 16.324 46.495 109.135 1.00 29.29 65 ASN D C 1
ATOM 6006 O O . ASN D 1 74 ? 15.250 46.263 108.565 1.00 27.49 65 ASN D O 1
ATOM 6011 N N . LEU D 1 75 ? 16.540 46.130 110.400 1.00 30.30 66 LEU D N 1
ATOM 6012 C CA . LEU D 1 75 ? 15.573 45.260 111.078 1.00 30.56 66 LEU D CA 1
ATOM 6013 C C . LEU D 1 75 ? 14.333 45.991 111.524 1.00 28.97 66 LEU D C 1
ATOM 6014 O O . LEU D 1 75 ? 13.333 45.367 111.809 1.00 28.29 66 LEU D O 1
ATOM 6019 N N . ASP D 1 76 ? 14.361 47.329 111.543 1.00 28.42 67 ASP D N 1
ATOM 6020 C CA . ASP D 1 76 ? 13.180 48.104 111.835 1.00 26.37 67 ASP D CA 1
ATOM 6021 C C . ASP D 1 76 ? 12.491 48.630 110.575 1.00 25.33 67 ASP D C 1
ATOM 6022 O O . ASP D 1 76 ? 11.600 49.526 110.650 1.00 23.84 67 ASP D O 1
ATOM 6027 N N . ALA D 1 77 ? 12.864 48.087 109.423 1.00 25.14 68 ALA D N 1
ATOM 6028 C CA . ALA D 1 77 ? 12.169 48.413 108.173 1.00 24.92 68 ALA D CA 1
ATOM 6029 C C . ALA D 1 77 ? 10.660 48.191 108.284 1.00 25.37 68 ALA D C 1
ATOM 6030 O O . ALA D 1 77 ? 10.212 47.374 109.096 1.00 26.76 68 ALA D O 1
ATOM 6032 N N . ILE D 1 78 ? 9.877 48.937 107.490 1.00 24.72 69 ILE D N 1
ATOM 6033 C CA . ILE D 1 78 ? 8.401 48.861 107.551 1.00 24.80 69 ILE D CA 1
ATOM 6034 C C . ILE D 1 78 ? 7.816 48.474 106.199 1.00 24.89 69 ILE D C 1
ATOM 6035 O O . ILE D 1 78 ? 8.342 48.813 105.184 1.00 22.75 69 ILE D O 1
ATOM 6040 N N . LYS D 1 79 ? 6.747 47.703 106.216 1.00 25.66 70 LYS D N 1
ATOM 6041 C CA . LYS D 1 79 ? 6.108 47.275 105.009 1.00 26.97 70 LYS D CA 1
ATOM 6042 C C . LYS D 1 79 ? 5.040 48.286 104.666 1.00 26.52 70 LYS D C 1
ATOM 6043 O O . LYS D 1 79 ? 4.233 48.618 105.520 1.00 25.53 70 LYS D O 1
ATOM 6049 N N . VAL D 1 80 ? 5.051 48.803 103.443 1.00 26.36 71 VAL D N 1
ATOM 6050 C CA . VAL D 1 80 ? 4.143 49.877 103.074 1.00 25.74 71 VAL D CA 1
ATOM 6051 C C . VAL D 1 80 ? 3.470 49.604 101.730 1.00 27.58 71 VAL D C 1
ATOM 6052 O O . VAL D 1 80 ? 3.818 48.650 101.020 1.00 25.91 71 VAL D O 1
ATOM 6056 N N . PHE D 1 81 ? 2.490 50.435 101.385 1.00 28.24 72 PHE D N 1
ATOM 6057 C CA . PHE D 1 81 ? 1.964 50.431 100.030 1.00 29.73 72 PHE D CA 1
ATOM 6058 C C . PHE D 1 81 ? 2.612 51.591 99.297 1.00 28.77 72 PHE D C 1
ATOM 6059 O O . PHE D 1 81 ? 2.563 52.730 99.772 1.00 27.55 72 PHE D O 1
ATOM 6067 N N . CYS D 1 82 ? 3.253 51.289 98.167 1.00 27.60 73 CYS D N 1
ATOM 6068 C CA . CYS D 1 82 ? 3.835 52.284 97.299 1.00 27.89 73 CYS D CA 1
ATOM 6069 C C . CYS D 1 82 ? 2.880 52.502 96.175 1.00 30.40 73 CYS D C 1
ATOM 6070 O O . CYS D 1 82 ? 2.493 51.549 95.491 1.00 31.27 73 CYS D O 1
ATOM 6073 N N . ASN D 1 83 ? 2.486 53.749 95.970 1.00 30.73 74 ASN D N 1
ATOM 6074 C CA . ASN D 1 83 ? 1.744 54.122 94.796 1.00 31.76 74 ASN D CA 1
ATOM 6075 C C . ASN D 1 83 ? 2.784 54.574 93.814 1.00 32.59 74 ASN D C 1
ATOM 6076 O O . ASN D 1 83 ? 3.438 55.603 94.033 1.00 31.36 74 ASN D O 1
ATOM 6081 N N . MET D 1 84 ? 2.969 53.775 92.770 1.00 31.93 75 MET D N 1
ATOM 6082 C CA . MET D 1 84 ? 4.064 53.982 91.842 1.00 34.38 75 MET D CA 1
ATOM 6083 C C . MET D 1 84 ? 3.612 54.900 90.688 1.00 35.23 75 MET D C 1
ATOM 6084 O O . MET D 1 84 ? 4.436 55.338 89.949 1.00 32.66 75 MET D O 1
ATOM 6089 N N . GLU D 1 85 ? 2.328 55.245 90.599 1.00 40.58 76 GLU D N 1
ATOM 6090 C CA . GLU D 1 85 ? 1.901 56.379 89.740 1.00 46.53 76 GLU D CA 1
ATOM 6091 C C . GLU D 1 85 ? 2.346 57.682 90.402 1.00 45.63 76 GLU D C 1
ATOM 6092 O O . GLU D 1 85 ? 2.984 58.505 89.744 1.00 41.56 76 GLU D O 1
ATOM 6098 N N . THR D 1 86 ? 2.064 57.865 91.705 1.00 42.34 77 THR D N 1
ATOM 6099 C CA . THR D 1 86 ? 2.384 59.149 92.351 1.00 42.04 77 THR D CA 1
ATOM 6100 C C . THR D 1 86 ? 3.723 59.235 93.051 1.00 39.04 77 THR D C 1
ATOM 6101 O O . THR D 1 86 ? 4.255 60.316 93.206 1.00 38.73 77 THR D O 1
ATOM 6105 N N . GLY D 1 87 ? 4.265 58.100 93.470 1.00 36.42 78 GLY D N 1
ATOM 6106 C CA . GLY D 1 87 ? 5.417 58.075 94.367 1.00 32.61 78 GLY D CA 1
ATOM 6107 C C . GLY D 1 87 ? 5.065 58.139 95.856 1.00 30.84 78 GLY D C 1
ATOM 6108 O O . GLY D 1 87 ? 5.964 58.252 96.683 1.00 29.88 78 GLY D O 1
ATOM 6109 N N . GLU D 1 88 ? 3.784 58.036 96.210 1.00 30.33 79 GLU D N 1
ATOM 6110 C CA . GLU D 1 88 ? 3.377 58.032 97.631 1.00 30.24 79 GLU D CA 1
ATOM 6111 C C . GLU D 1 88 ? 3.774 56.761 98.392 1.00 28.57 79 GLU D C 1
ATOM 6112 O O . GLU D 1 88 ? 3.575 55.649 97.905 1.00 28.45 79 GLU D O 1
ATOM 6118 N N . THR D 1 89 ? 4.365 56.957 99.563 1.00 26.18 80 THR D N 1
ATOM 6119 C CA . THR D 1 89 ? 4.538 55.929 100.578 1.00 25.68 80 THR D CA 1
ATOM 6120 C C . THR D 1 89 ? 3.333 55.982 101.512 1.00 26.38 80 THR D C 1
ATOM 6121 O O . THR D 1 89 ? 3.063 57.030 102.116 1.00 27.92 80 THR D O 1
ATOM 6125 N N . CYS D 1 90 ? 2.606 54.880 101.621 1.00 25.90 81 CYS D N 1
ATOM 6126 C CA . CYS D 1 90 ? 1.361 54.829 102.391 1.00 27.27 81 CYS D CA 1
ATOM 6127 C C . CYS D 1 90 ? 1.584 53.894 103.567 1.00 26.15 81 CYS D C 1
ATOM 6128 O O . CYS D 1 90 ? 1.886 52.725 103.346 1.00 26.21 81 CYS D O 1
ATOM 6131 N N . VAL D 1 91 ? 1.568 54.432 104.790 1.00 25.58 82 VAL D N 1
ATOM 6132 C CA . VAL D 1 91 ? 1.916 53.677 106.020 1.00 26.28 82 VAL D CA 1
ATOM 6133 C C . VAL D 1 91 ? 0.618 53.323 106.734 1.00 28.21 82 VAL D C 1
ATOM 6134 O O . VAL D 1 91 ? -0.166 54.210 107.071 1.00 28.30 82 VAL D O 1
ATOM 6138 N N . TYR D 1 92 ? 0.367 52.028 106.933 1.00 29.02 83 TYR D N 1
ATOM 6139 C CA . TYR D 1 92 ? -0.933 51.605 107.456 1.00 33.63 83 TYR D CA 1
ATOM 6140 C C . TYR D 1 92 ? -1.017 51.747 108.968 1.00 31.20 83 TYR D C 1
ATOM 6141 O O . TYR D 1 92 ? -0.004 51.701 109.634 1.00 32.23 83 TYR D O 1
ATOM 6150 N N . PRO D 1 93 ? -2.213 51.991 109.495 1.00 30.28 84 PRO D N 1
ATOM 6151 C CA . PRO D 1 93 ? -2.388 51.924 110.917 1.00 31.06 84 PRO D CA 1
ATOM 6152 C C . PRO D 1 93 ? -2.303 50.467 111.369 1.00 31.42 84 PRO D C 1
ATOM 6153 O O . PRO D 1 93 ? -2.743 49.596 110.673 1.00 30.09 84 PRO D O 1
ATOM 6157 N N . THR D 1 94 ? -1.749 50.237 112.539 1.00 32.53 85 THR D N 1
ATOM 6158 C CA . THR D 1 94 ? -1.657 48.886 113.093 1.00 33.73 85 THR D CA 1
ATOM 6159 C C . THR D 1 94 ? -3.043 48.248 113.225 1.00 36.02 85 THR D C 1
ATOM 6160 O O . THR D 1 94 ? -3.214 47.086 112.900 1.00 40.20 85 THR D O 1
ATOM 6164 N N . GLN D 1 95 ? -4.046 49.029 113.613 1.00 37.70 86 GLN D N 1
ATOM 6165 C CA . GLN D 1 95 ? -5.412 48.538 113.690 1.00 39.88 86 GLN D CA 1
ATOM 6166 C C . GLN D 1 95 ? -6.369 49.451 112.923 1.00 37.67 86 GLN D C 1
ATOM 6167 O O . GLN D 1 95 ? -6.895 50.401 113.468 1.00 36.86 86 GLN D O 1
ATOM 6173 N N . PRO D 1 96 ? -6.599 49.152 111.648 1.00 39.27 87 PRO D N 1
ATOM 6174 C CA . PRO D 1 96 ? -7.377 50.064 110.826 1.00 41.48 87 PRO D CA 1
ATOM 6175 C C . PRO D 1 96 ? -8.839 50.133 111.215 1.00 42.36 87 PRO D C 1
ATOM 6176 O O . PRO D 1 96 ? -9.492 51.139 110.991 1.00 45.15 87 PRO D O 1
ATOM 6180 N N . SER D 1 97 ? -9.353 49.062 111.784 1.00 43.09 88 SER D N 1
ATOM 6181 C CA . SER D 1 97 ? -10.756 48.969 112.024 1.00 43.87 88 SER D CA 1
ATOM 6182 C C . SER D 1 97 ? -11.045 49.054 113.532 1.00 44.45 88 SER D C 1
ATOM 6183 O O . SER D 1 97 ? -10.495 48.323 114.324 1.00 44.47 88 SER D O 1
ATOM 6186 N N . VAL D 1 98 ? -11.886 49.995 113.920 1.00 44.42 89 VAL D N 1
ATOM 6187 C CA . VAL D 1 98 ? -12.225 50.187 115.306 1.00 44.49 89 VAL D CA 1
ATOM 6188 C C . VAL D 1 98 ? -13.713 49.877 115.467 1.00 45.97 89 VAL D C 1
ATOM 6189 O O . VAL D 1 98 ? -14.553 50.419 114.752 1.00 44.04 89 VAL D O 1
ATOM 6193 N N . ALA D 1 99 ? -14.021 48.977 116.402 1.00 48.48 90 ALA D N 1
ATOM 6194 C CA . ALA D 1 99 ? -15.368 48.381 116.526 1.00 50.42 90 ALA D CA 1
ATOM 6195 C C . ALA D 1 99 ? -16.459 49.427 116.740 1.00 51.09 90 ALA D C 1
ATOM 6196 O O . ALA D 1 99 ? -16.257 50.423 117.434 1.00 49.59 90 ALA D O 1
ATOM 6198 N N . GLN D 1 100 ? -17.607 49.177 116.121 1.00 53.14 91 GLN D N 1
ATOM 6199 C CA . GLN D 1 100 ? -18.750 50.067 116.172 1.00 54.61 91 GLN D CA 1
ATOM 6200 C C . GLN D 1 100 ? -19.679 49.695 117.325 1.00 54.93 91 GLN D C 1
ATOM 6201 O O . GLN D 1 100 ? -20.372 48.695 117.263 1.00 56.91 91 GLN D O 1
ATOM 6207 N N . LYS D 1 101 ? -19.699 50.511 118.367 1.00 54.91 92 LYS D N 1
ATOM 6208 C CA . LYS D 1 101 ? -20.544 50.248 119.539 1.00 57.70 92 LYS D CA 1
ATOM 6209 C C . LYS D 1 101 ? -20.620 51.503 120.381 1.00 56.02 92 LYS D C 1
ATOM 6210 O O . LYS D 1 101 ? -19.995 52.498 120.054 1.00 53.74 92 LYS D O 1
ATOM 6216 N N . ASN D 1 102 ? -21.391 51.464 121.455 1.00 56.13 93 ASN D N 1
ATOM 6217 C CA . ASN D 1 102 ? -21.350 52.547 122.409 1.00 57.02 93 ASN D CA 1
ATOM 6218 C C . ASN D 1 102 ? -20.017 52.548 123.124 1.00 53.54 93 ASN D C 1
ATOM 6219 O O . ASN D 1 102 ? -19.687 51.595 123.806 1.00 56.06 93 ASN D O 1
ATOM 6224 N N . TRP D 1 103 ? -19.255 53.615 122.990 1.00 50.18 94 TRP D N 1
ATOM 6225 C CA . TRP D 1 103 ? -17.948 53.678 123.618 1.00 48.52 94 TRP D CA 1
ATOM 6226 C C . TRP D 1 103 ? -17.959 54.538 124.863 1.00 48.78 94 TRP D C 1
ATOM 6227 O O . TRP D 1 103 ? -16.974 54.560 125.627 1.00 47.90 94 TRP D O 1
ATOM 6238 N N . TYR D 1 104 ? -19.053 55.264 125.060 1.00 49.23 95 TYR D N 1
ATOM 6239 C CA . TYR D 1 104 ? -19.060 56.346 126.029 1.00 48.78 95 TYR D CA 1
ATOM 6240 C C . TYR D 1 104 ? -20.465 56.636 126.491 1.00 51.22 95 TYR D C 1
ATOM 6241 O O . TYR D 1 104 ? -21.357 56.824 125.656 1.00 51.41 95 TYR D O 1
ATOM 6250 N N . ILE D 1 105 ? -20.639 56.636 127.819 1.00 52.60 96 ILE D N 1
ATOM 6251 C CA . ILE D 1 105 ? -21.893 57.063 128.486 1.00 54.12 96 ILE D CA 1
ATOM 6252 C C . ILE D 1 105 ? -21.479 58.206 129.404 1.00 52.52 96 ILE D C 1
ATOM 6253 O O . ILE D 1 105 ? -20.619 58.027 130.265 1.00 49.93 96 ILE D O 1
ATOM 6258 N N . SER D 1 106 ? -22.033 59.384 129.149 1.00 52.88 97 SER D N 1
ATOM 6259 C CA . SER D 1 106 ? -21.776 60.571 129.948 1.00 56.84 97 SER D CA 1
ATOM 6260 C C . SER D 1 106 ? -22.797 60.543 131.084 1.00 62.79 97 SER D C 1
ATOM 6261 O O . SER D 1 106 ? -23.794 59.825 130.993 1.00 63.41 97 SER D O 1
ATOM 6264 N N . LYS D 1 107 ? -22.600 61.343 132.126 1.00 70.13 98 LYS D N 1
ATOM 6265 C CA . LYS D 1 107 ? -23.687 61.568 133.087 1.00 77.11 98 LYS D CA 1
ATOM 6266 C C . LYS D 1 107 ? -24.777 62.517 132.499 1.00 83.18 98 LYS D C 1
ATOM 6267 O O . LYS D 1 107 ? -25.308 63.336 133.252 1.00 88.91 98 LYS D O 1
ATOM 6269 N N . ASN D 1 108 ? -25.145 62.378 131.200 1.00 85.65 99 ASN D N 1
ATOM 6270 C CA . ASN D 1 108 ? -25.870 63.446 130.449 1.00 82.26 99 ASN D CA 1
ATOM 6271 C C . ASN D 1 108 ? -26.523 63.209 129.052 1.00 82.76 99 ASN D C 1
ATOM 6272 O O . ASN D 1 108 ? -26.295 62.211 128.387 1.00 77.26 99 ASN D O 1
ATOM 6277 N N . PRO D 1 109 ? -27.397 64.153 128.641 1.00 88.75 100 PRO D N 1
ATOM 6278 C CA . PRO D 1 109 ? -27.756 64.508 127.278 1.00 86.59 100 PRO D CA 1
ATOM 6279 C C . PRO D 1 109 ? -27.256 65.921 126.907 1.00 80.71 100 PRO D C 1
ATOM 6280 O O . PRO D 1 109 ? -27.760 66.528 125.964 1.00 77.74 100 PRO D O 1
ATOM 6284 N N . LYS D 1 110 ? -26.317 66.460 127.682 1.00 75.22 101 LYS D N 1
ATOM 6285 C CA . LYS D 1 110 ? -25.411 67.512 127.226 1.00 71.64 101 LYS D CA 1
ATOM 6286 C C . LYS D 1 110 ? -24.479 66.876 126.184 1.00 71.00 101 LYS D C 1
ATOM 6287 O O . LYS D 1 110 ? -23.279 66.672 126.407 1.00 62.45 101 LYS D O 1
ATOM 6293 N N . ASP D 1 111 ? -25.093 66.569 125.042 1.00 74.19 102 ASP D N 1
ATOM 6294 C CA . ASP D 1 111 ? -24.475 65.873 123.906 1.00 72.86 102 ASP D CA 1
ATOM 6295 C C . ASP D 1 111 ? -23.741 66.930 123.163 1.00 70.09 102 ASP D C 1
ATOM 6296 O O . ASP D 1 111 ? -24.012 67.141 121.995 1.00 68.92 102 ASP D O 1
ATOM 6301 N N . LYS D 1 112 ? -22.881 67.661 123.850 1.00 66.32 103 LYS D N 1
ATOM 6302 C CA . LYS D 1 112 ? -22.130 68.684 123.164 1.00 66.11 103 LYS D CA 1
ATOM 6303 C C . LYS D 1 112 ? -20.932 68.967 123.992 1.00 62.25 103 LYS D C 1
ATOM 6304 O O . LYS D 1 112 ? -20.668 70.117 124.346 1.00 66.25 103 LYS D O 1
ATOM 6306 N N . ARG D 1 113 ? -20.217 67.883 124.291 1.00 56.46 104 ARG D N 1
ATOM 6307 C CA . ARG D 1 113 ? -18.854 67.962 124.753 1.00 52.88 104 ARG D CA 1
ATOM 6308 C C . ARG D 1 113 ? -17.992 67.060 123.825 1.00 50.05 104 ARG D C 1
ATOM 6309 O O . ARG D 1 113 ? -18.283 65.865 123.637 1.00 50.74 104 ARG D O 1
ATOM 6311 N N . HIS D 1 114 ? -16.933 67.636 123.273 1.00 44.34 105 HIS D N 1
ATOM 6312 C CA . HIS D 1 114 ? -15.890 66.853 122.664 1.00 44.16 105 HIS D CA 1
ATOM 6313 C C . HIS D 1 114 ? -15.262 65.977 123.734 1.00 43.30 105 HIS D C 1
ATOM 6314 O O . HIS D 1 114 ? -14.927 66.473 124.785 1.00 44.52 105 HIS D O 1
ATOM 6321 N N . VAL D 1 115 ? -15.118 64.677 123.460 1.00 42.83 106 VAL D N 1
ATOM 6322 C CA . VAL D 1 115 ? -14.395 63.743 124.343 1.00 39.70 106 VAL D CA 1
ATOM 6323 C C . VAL D 1 115 ? -13.459 62.874 123.478 1.00 38.21 106 VAL D C 1
ATOM 6324 O O . VAL D 1 115 ? -13.917 62.232 122.550 1.00 36.35 106 VAL D O 1
ATOM 6328 N N . TRP D 1 116 ? -12.169 62.860 123.800 1.00 36.48 107 TRP D N 1
ATOM 6329 C CA . TRP D 1 116 ? -11.226 62.055 123.054 1.00 37.01 107 TRP D CA 1
ATOM 6330 C C . TRP D 1 116 ? -11.481 60.568 123.303 1.00 37.40 107 TRP D C 1
ATOM 6331 O O . TRP D 1 116 ? -11.612 60.105 124.447 1.00 34.79 107 TRP D O 1
ATOM 6342 N N . PHE D 1 117 ? -11.510 59.842 122.204 1.00 35.46 108 PHE D N 1
ATOM 6343 C CA . PHE D 1 117 ? -11.535 58.404 122.224 1.00 36.12 108 PHE D CA 1
ATOM 6344 C C . PHE D 1 117 ? -10.289 57.861 122.919 1.00 36.50 108 PHE D C 1
ATOM 6345 O O . PHE D 1 117 ? -10.372 57.215 123.967 1.00 38.45 108 PHE D O 1
ATOM 6353 N N . GLY D 1 118 ? -9.130 58.144 122.350 1.00 35.55 109 GLY D N 1
ATOM 6354 C CA . GLY D 1 118 ? -7.884 57.691 122.897 1.00 36.55 109 GLY D CA 1
ATOM 6355 C C . GLY D 1 118 ? -7.582 58.209 124.297 1.00 38.77 109 GLY D C 1
ATOM 6356 O O . GLY D 1 118 ? -7.353 57.410 125.196 1.00 40.21 109 GLY D O 1
ATOM 6357 N N . GLU D 1 119 ? -7.545 59.527 124.489 1.00 39.83 110 GLU D N 1
ATOM 6358 C CA . GLU D 1 119 ? -7.082 60.093 125.768 1.00 42.20 110 GLU D CA 1
ATOM 6359 C C . GLU D 1 119 ? -8.093 59.808 126.888 1.00 43.47 110 GLU D C 1
ATOM 6360 O O . GLU D 1 119 ? -7.722 59.779 128.059 1.00 42.95 110 GLU D O 1
ATOM 6366 N N . SER D 1 120 ? -9.364 59.576 126.552 1.00 42.74 111 SER D N 1
ATOM 6367 C CA . SER D 1 120 ? -10.388 59.619 127.583 1.00 43.76 111 SER D CA 1
ATOM 6368 C C . SER D 1 120 ? -11.407 58.498 127.653 1.00 44.06 111 SER D C 1
ATOM 6369 O O . SER D 1 120 ? -11.965 58.279 128.737 1.00 45.06 111 SER D O 1
ATOM 6372 N N . MET D 1 121 ? -11.706 57.794 126.567 1.00 39.25 112 MET D N 1
ATOM 6373 C CA . MET D 1 121 ? -12.751 56.782 126.691 1.00 40.58 112 MET D CA 1
ATOM 6374 C C . MET D 1 121 ? -12.219 55.443 127.210 1.00 42.23 112 MET D C 1
ATOM 6375 O O . MET D 1 121 ? -11.046 55.102 127.056 1.00 39.62 112 MET D O 1
ATOM 6380 N N . THR D 1 122 ? -13.114 54.704 127.854 1.00 45.24 113 THR D N 1
ATOM 6381 C CA . THR D 1 122 ? -12.787 53.412 128.430 1.00 47.84 113 THR D CA 1
ATOM 6382 C C . THR D 1 122 ? -12.490 52.402 127.315 1.00 49.58 113 THR D C 1
ATOM 6383 O O . THR D 1 122 ? -13.326 52.134 126.450 1.00 51.36 113 THR D O 1
ATOM 6387 N N . ASP D 1 123 ? -11.287 51.846 127.356 1.00 49.06 114 ASP D N 1
ATOM 6388 C CA . ASP D 1 123 ? -10.778 50.981 126.280 1.00 49.33 114 ASP D CA 1
ATOM 6389 C C . ASP D 1 123 ? -10.505 51.714 124.941 1.00 47.03 114 ASP D C 1
ATOM 6390 O O . ASP D 1 123 ? -10.284 51.053 123.929 1.00 45.39 114 ASP D O 1
ATOM 6395 N N . GLY D 1 124 ? -10.524 53.054 124.954 1.00 44.73 115 GLY D N 1
ATOM 6396 C CA . GLY D 1 124 ? -10.078 53.874 123.836 1.00 42.82 115 GLY D CA 1
ATOM 6397 C C . GLY D 1 124 ? -8.577 53.775 123.763 1.00 41.90 115 GLY D C 1
ATOM 6398 O O . GLY D 1 124 ? -7.943 53.353 124.714 1.00 40.84 115 GLY D O 1
ATOM 6399 N N . PHE D 1 125 ? -8.002 54.109 122.616 1.00 40.35 116 PHE D N 1
ATOM 6400 C CA . PHE D 1 125 ? -6.546 54.023 122.422 1.00 38.49 116 PHE D CA 1
ATOM 6401 C C . PHE D 1 125 ? -6.203 54.997 121.304 1.00 36.27 116 PHE D C 1
ATOM 6402 O O . PHE D 1 125 ? -7.039 55.191 120.415 1.00 36.64 116 PHE D O 1
ATOM 6410 N N . GLN D 1 126 ? -5.034 55.633 121.389 1.00 34.83 117 GLN D N 1
ATOM 6411 C CA . GLN D 1 126 ? -4.526 56.502 120.323 1.00 36.58 117 GLN D CA 1
ATOM 6412 C C . GLN D 1 126 ? -3.985 55.618 119.207 1.00 36.44 117 GLN D C 1
ATOM 6413 O O . GLN D 1 126 ? -3.458 54.546 119.462 1.00 35.80 117 GLN D O 1
ATOM 6419 N N . PHE D 1 127 ? -4.202 56.033 117.967 1.00 35.53 118 PHE D N 1
ATOM 6420 C CA . PHE D 1 127 ? -3.864 55.185 116.814 1.00 34.26 118 PHE D CA 1
ATOM 6421 C C . PHE D 1 127 ? -2.355 55.015 116.553 1.00 32.83 118 PHE D C 1
ATOM 6422 O O . PHE D 1 127 ? -1.585 55.989 116.454 1.00 30.74 118 PHE D O 1
ATOM 6430 N N . GLU D 1 128 ? -1.948 53.770 116.374 1.00 33.01 119 GLU D N 1
ATOM 6431 C CA . GLU D 1 128 ? -0.577 53.469 116.068 1.00 34.71 119 GLU D CA 1
ATOM 6432 C C . GLU D 1 128 ? -0.473 53.071 114.594 1.00 32.77 119 GLU D C 1
ATOM 6433 O O . GLU D 1 128 ? -1.431 52.539 114.011 1.00 32.68 119 GLU D O 1
ATOM 6439 N N . TYR D 1 129 ? 0.724 53.245 114.045 1.00 29.09 120 TYR D N 1
ATOM 6440 C CA . TYR D 1 129 ? 1.008 52.941 112.632 1.00 29.15 120 TYR D CA 1
ATOM 6441 C C . TYR D 1 129 ? 2.219 52.021 112.496 1.00 30.13 120 TYR D C 1
ATOM 6442 O O . TYR D 1 129 ? 3.076 51.939 113.396 1.00 28.90 120 TYR D O 1
ATOM 6451 N N . GLY D 1 130 ? 2.282 51.318 111.377 1.00 29.95 121 GLY D N 1
ATOM 6452 C CA . GLY D 1 130 ? 3.435 50.465 111.104 1.00 33.86 121 GLY D CA 1
ATOM 6453 C C . GLY D 1 130 ? 3.071 49.019 110.827 1.00 37.89 121 GLY D C 1
ATOM 6454 O O . GLY D 1 130 ? 3.721 48.342 110.049 1.00 44.84 121 GLY D O 1
ATOM 6455 N N . GLY D 1 131 ? 2.054 48.515 111.483 1.00 41.97 122 GLY D N 1
ATOM 6456 C CA . GLY D 1 131 ? 1.597 47.183 111.187 1.00 46.66 122 GLY D CA 1
ATOM 6457 C C . GLY D 1 131 ? 2.346 46.163 112.008 1.00 52.19 122 GLY D C 1
ATOM 6458 O O . GLY D 1 131 ? 2.783 46.457 113.142 1.00 52.38 122 GLY D O 1
ATOM 6459 N N . GLN D 1 132 ? 2.447 44.953 111.429 1.00 58.13 123 GLN D N 1
ATOM 6460 C CA . GLN D 1 132 ? 3.021 43.748 112.054 1.00 51.27 123 GLN D CA 1
ATOM 6461 C C . GLN D 1 132 ? 2.972 43.796 113.594 1.00 51.32 123 GLN D C 1
ATOM 6462 O O . GLN D 1 132 ? 1.958 44.214 114.229 1.00 51.64 123 GLN D O 1
ATOM 6464 N N . GLY D 1 133 ? 4.067 43.350 114.195 1.00 52.98 124 GLY D N 1
ATOM 6465 C CA . GLY D 1 133 ? 4.468 43.839 115.513 1.00 52.34 124 GLY D CA 1
ATOM 6466 C C . GLY D 1 133 ? 5.649 44.767 115.238 1.00 48.35 124 GLY D C 1
ATOM 6467 O O . GLY D 1 133 ? 6.770 44.445 115.603 1.00 45.51 124 GLY D O 1
ATOM 6468 N N . SER D 1 134 ? 5.414 45.874 114.514 1.00 43.74 125 SER D N 1
ATOM 6469 C CA . SER D 1 134 ? 6.358 47.003 114.545 1.00 39.40 125 SER D CA 1
ATOM 6470 C C . SER D 1 134 ? 6.396 47.511 115.982 1.00 37.00 125 SER D C 1
ATOM 6471 O O . SER D 1 134 ? 5.470 47.279 116.721 1.00 38.97 125 SER D O 1
ATOM 6474 N N . ASP D 1 135 ? 7.490 48.126 116.399 1.00 35.67 126 ASP D N 1
ATOM 6475 C CA . ASP D 1 135 ? 7.548 48.820 117.672 1.00 36.79 126 ASP D CA 1
ATOM 6476 C C . ASP D 1 135 ? 7.196 50.264 117.347 1.00 34.77 126 ASP D C 1
ATOM 6477 O O . ASP D 1 135 ? 7.863 50.848 116.530 1.00 33.69 126 ASP D O 1
ATOM 6482 N N . PRO D 1 136 ? 6.185 50.852 118.011 1.00 34.21 127 PRO D N 1
ATOM 6483 C CA . PRO D 1 136 ? 5.789 52.202 117.635 1.00 33.16 127 PRO D CA 1
ATOM 6484 C C . PRO D 1 136 ? 6.925 53.196 117.704 1.00 31.57 127 PRO D C 1
ATOM 6485 O O . PRO D 1 136 ? 6.935 54.105 116.915 1.00 28.49 127 PRO D O 1
ATOM 6489 N N . ALA D 1 137 ? 7.870 53.044 118.623 1.00 31.29 128 ALA D N 1
ATOM 6490 C CA . ALA D 1 137 ? 8.963 54.028 118.712 1.00 31.89 128 ALA D CA 1
ATOM 6491 C C . ALA D 1 137 ? 9.888 53.992 117.517 1.00 30.08 128 ALA D C 1
ATOM 6492 O O . ALA D 1 137 ? 10.329 55.031 117.012 1.00 28.07 128 ALA D O 1
ATOM 6494 N N . ASP D 1 138 ? 10.202 52.792 117.035 1.00 30.35 129 ASP D N 1
ATOM 6495 C CA . ASP D 1 138 ? 10.938 52.673 115.773 1.00 28.06 129 ASP D CA 1
ATOM 6496 C C . ASP D 1 138 ? 10.166 53.351 114.635 1.00 25.86 129 ASP D C 1
ATOM 6497 O O . ASP D 1 138 ? 10.747 54.037 113.818 1.00 24.78 129 ASP D O 1
ATOM 6502 N N . VAL D 1 139 ? 8.856 53.147 114.580 1.00 24.44 130 VAL D N 1
ATOM 6503 C CA . VAL D 1 139 ? 8.086 53.625 113.484 1.00 24.06 130 VAL D CA 1
ATOM 6504 C C . VAL D 1 139 ? 8.009 55.171 113.540 1.00 25.61 130 VAL D C 1
ATOM 6505 O O . VAL D 1 139 ? 8.012 55.783 112.498 1.00 25.23 130 VAL D O 1
ATOM 6509 N N . ALA D 1 140 ? 7.956 55.783 114.730 1.00 24.10 131 ALA D N 1
ATOM 6510 C CA . ALA D 1 140 ? 7.988 57.228 114.849 1.00 24.98 131 ALA D CA 1
ATOM 6511 C C . ALA D 1 140 ? 9.259 57.805 114.247 1.00 25.85 131 ALA D C 1
ATOM 6512 O O . ALA D 1 140 ? 9.203 58.841 113.560 1.00 24.29 131 ALA D O 1
ATOM 6514 N N . ILE D 1 141 ? 10.405 57.149 114.441 1.00 25.89 132 ILE D N 1
ATOM 6515 C CA . ILE D 1 141 ? 11.623 57.626 113.788 1.00 25.87 132 ILE D CA 1
ATOM 6516 C C . ILE D 1 141 ? 11.527 57.546 112.236 1.00 26.97 132 ILE D C 1
ATOM 6517 O O . ILE D 1 141 ? 11.963 58.457 111.516 1.00 25.52 132 ILE D O 1
ATOM 6522 N N . GLN D 1 142 ? 10.962 56.457 111.739 1.00 24.78 133 GLN D N 1
ATOM 6523 C CA . GLN D 1 142 ? 10.770 56.282 110.346 1.00 24.81 133 GLN D CA 1
ATOM 6524 C C . GLN D 1 142 ? 9.866 57.372 109.835 1.00 23.93 133 GLN D C 1
ATOM 6525 O O . GLN D 1 142 ? 10.132 57.921 108.778 1.00 22.90 133 GLN D O 1
ATOM 6531 N N . LEU D 1 143 ? 8.779 57.660 110.529 1.00 23.79 134 LEU D N 1
ATOM 6532 C CA . LEU D 1 143 ? 7.914 58.706 110.046 1.00 25.16 134 LEU D CA 1
ATOM 6533 C C . LEU D 1 143 ? 8.661 60.046 110.043 1.00 24.69 134 LEU D C 1
ATOM 6534 O O . LEU D 1 143 ? 8.497 60.849 109.124 1.00 24.92 134 LEU D O 1
ATOM 6539 N N . THR D 1 144 ? 9.508 60.275 111.022 1.00 24.72 135 THR D N 1
ATOM 6540 C CA . THR D 1 144 ? 10.342 61.495 111.038 1.00 26.77 135 THR D CA 1
ATOM 6541 C C . THR D 1 144 ? 11.129 61.646 109.744 1.00 27.09 135 THR D C 1
ATOM 6542 O O . THR D 1 144 ? 11.213 62.750 109.189 1.00 26.05 135 THR D O 1
ATOM 6546 N N . PHE D 1 145 ? 11.651 60.530 109.220 1.00 26.01 136 PHE D N 1
ATOM 6547 C CA . PHE D 1 145 ? 12.491 60.607 108.073 1.00 25.59 136 PHE D CA 1
ATOM 6548 C C . PHE D 1 145 ? 11.662 60.721 106.818 1.00 26.28 136 PHE D C 1
ATOM 6549 O O . PHE D 1 145 ? 12.075 61.361 105.901 1.00 26.71 136 PHE D O 1
ATOM 6557 N N . LEU D 1 146 ? 10.492 60.095 106.793 1.00 26.60 137 LEU D N 1
ATOM 6558 C CA . LEU D 1 146 ? 9.590 60.202 105.661 1.00 27.94 137 LEU D CA 1
ATOM 6559 C C . LEU D 1 146 ? 9.091 61.610 105.457 1.00 28.04 137 LEU D C 1
ATOM 6560 O O . LEU D 1 146 ? 8.982 62.044 104.313 1.00 29.24 137 LEU D O 1
ATOM 6565 N N . ARG D 1 147 ? 8.821 62.321 106.553 1.00 25.90 138 ARG D N 1
ATOM 6566 C CA . ARG D 1 147 ? 8.519 63.732 106.498 1.00 29.10 138 ARG D CA 1
ATOM 6567 C C . ARG D 1 147 ? 9.664 64.549 105.850 1.00 30.77 138 ARG D C 1
ATOM 6568 O O . ARG D 1 147 ? 9.390 65.421 105.012 1.00 29.36 138 ARG D O 1
ATOM 6576 N N . LEU D 1 148 ? 10.914 64.251 106.202 1.00 29.22 139 LEU D N 1
ATOM 6577 C CA . LEU D 1 148 ? 12.031 64.980 105.595 1.00 30.21 139 LEU D CA 1
ATOM 6578 C C . LEU D 1 148 ? 12.087 64.701 104.110 1.00 32.18 139 LEU D C 1
ATOM 6579 O O . LEU D 1 148 ? 12.472 65.569 103.356 1.00 34.37 139 LEU D O 1
ATOM 6584 N N . MET D 1 149 ? 11.716 63.487 103.705 1.00 31.50 140 MET D N 1
ATOM 6585 C CA . MET D 1 149 ? 11.843 63.066 102.322 1.00 35.38 140 MET D CA 1
ATOM 6586 C C . MET D 1 149 ? 10.575 63.181 101.504 1.00 33.73 140 MET D C 1
ATOM 6587 O O . MET D 1 149 ? 10.425 62.478 100.551 1.00 34.46 140 MET D O 1
ATOM 6592 N N . SER D 1 150 ? 9.679 64.063 101.880 1.00 32.44 141 SER D N 1
ATOM 6593 C CA . SER D 1 150 ? 8.449 64.233 101.142 1.00 31.68 141 SER D CA 1
ATOM 6594 C C . SER D 1 150 ? 8.062 65.713 101.231 1.00 32.58 141 SER D C 1
ATOM 6595 O O . SER D 1 150 ? 8.663 66.460 101.991 1.00 32.32 141 SER D O 1
ATOM 6598 N N . THR D 1 151 ? 7.113 66.155 100.428 1.00 33.46 142 THR D N 1
ATOM 6599 C CA . THR D 1 151 ? 6.676 67.560 100.475 1.00 35.19 142 THR D CA 1
ATOM 6600 C C . THR D 1 151 ? 5.265 67.747 100.967 1.00 34.32 142 THR D C 1
ATOM 6601 O O . THR D 1 151 ? 4.874 68.851 101.288 1.00 35.34 142 THR D O 1
ATOM 6605 N N . GLU D 1 152 ? 4.495 66.675 101.021 1.00 32.59 143 GLU D N 1
ATOM 6606 C CA . GLU D 1 152 ? 3.165 66.733 101.576 1.00 34.53 143 GLU D CA 1
ATOM 6607 C C . GLU D 1 152 ? 2.721 65.363 102.095 1.00 31.73 143 GLU D C 1
ATOM 6608 O O . GLU D 1 152 ? 3.358 64.324 101.785 1.00 29.14 143 GLU D O 1
ATOM 6614 N N . ALA D 1 153 ? 1.646 65.394 102.883 1.00 29.96 144 ALA D N 1
ATOM 6615 C CA . ALA D 1 153 ? 1.000 64.204 103.395 1.00 29.87 144 ALA D CA 1
ATOM 6616 C C . ALA D 1 153 ? -0.503 64.350 103.397 1.00 31.05 144 ALA D C 1
ATOM 6617 O O . ALA D 1 153 ? -1.024 65.464 103.547 1.00 30.92 144 ALA D O 1
ATOM 6619 N N . SER D 1 154 ? -1.187 63.207 103.325 1.00 29.86 145 SER D N 1
ATOM 6620 C CA . SER D 1 154 ? -2.622 63.151 103.476 1.00 31.23 145 SER D CA 1
ATOM 6621 C C . SER D 1 154 ? -3.095 61.883 104.152 1.00 31.12 145 SER D C 1
ATOM 6622 O O . SER D 1 154 ? -2.380 60.851 104.212 1.00 31.11 145 SER D O 1
ATOM 6625 N N . GLN D 1 155 ? -4.318 61.939 104.643 1.00 31.03 146 GLN D N 1
ATOM 6626 C CA . GLN D 1 155 ? -4.915 60.779 105.320 1.00 31.58 146 GLN D CA 1
ATOM 6627 C C . GLN D 1 155 ? -6.424 60.905 105.308 1.00 33.55 146 GLN D C 1
ATOM 6628 O O . GLN D 1 155 ? -6.958 62.007 105.355 1.00 33.04 146 GLN D O 1
ATOM 6634 N N . GLN D 1 156 ? -7.085 59.760 105.210 1.00 34.60 147 GLN D N 1
ATOM 6635 C CA . GLN D 1 156 ? -8.520 59.653 105.236 1.00 36.21 147 GLN D CA 1
ATOM 6636 C C . GLN D 1 156 ? -8.940 58.836 106.453 1.00 35.10 147 GLN D C 1
ATOM 6637 O O . GLN D 1 156 ? -8.205 57.958 106.917 1.00 34.40 147 GLN D O 1
ATOM 6643 N N . ILE D 1 157 ? -10.121 59.150 106.978 1.00 35.90 148 ILE D N 1
ATOM 6644 C CA . ILE D 1 157 ? -10.688 58.423 108.092 1.00 36.61 148 ILE D CA 1
ATOM 6645 C C . ILE D 1 157 ? -12.182 58.404 107.941 1.00 38.10 148 ILE D C 1
ATOM 6646 O O . ILE D 1 157 ? -12.785 59.400 107.529 1.00 38.23 148 ILE D O 1
ATOM 6651 N N . THR D 1 158 ? -12.786 57.257 108.250 1.00 38.73 149 THR D N 1
ATOM 6652 C CA . THR D 1 158 ? -14.230 57.095 108.175 1.00 40.68 149 THR D CA 1
ATOM 6653 C C . THR D 1 158 ? -14.824 57.011 109.585 1.00 40.79 149 THR D C 1
ATOM 6654 O O . THR D 1 158 ? -14.338 56.245 110.398 1.00 41.89 149 THR D O 1
ATOM 6658 N N . TYR D 1 159 ? -15.852 57.813 109.867 1.00 41.73 150 TYR D N 1
ATOM 6659 C CA . TYR D 1 159 ? -16.595 57.743 111.138 1.00 42.59 150 TYR D CA 1
ATOM 6660 C C . TYR D 1 159 ? -17.878 56.985 110.861 1.00 45.38 150 TYR D C 1
ATOM 6661 O O . TYR D 1 159 ? -18.712 57.457 110.086 1.00 47.07 150 TYR D O 1
ATOM 6670 N N . HIS D 1 160 ? -18.030 55.795 111.431 1.00 47.45 151 HIS D N 1
ATOM 6671 C CA . HIS D 1 160 ? -19.308 55.085 111.353 1.00 50.50 151 HIS D CA 1
ATOM 6672 C C . HIS D 1 160 ? -20.133 55.530 112.537 1.00 53.18 151 HIS D C 1
ATOM 6673 O O . HIS D 1 160 ? -19.618 55.555 113.668 1.00 53.45 151 HIS D O 1
ATOM 6680 N N . CYS D 1 161 ? -21.400 55.867 112.296 1.00 54.56 152 CYS D N 1
ATOM 6681 C CA . CYS D 1 161 ? -22.236 56.513 113.302 1.00 55.77 152 CYS D CA 1
ATOM 6682 C C . CYS D 1 161 ? -23.578 55.806 113.450 1.00 58.07 152 CYS D C 1
ATOM 6683 O O . CYS D 1 161 ? -24.151 55.340 112.463 1.00 60.07 152 CYS D O 1
ATOM 6686 N N . LYS D 1 162 ? -24.064 55.727 114.686 1.00 57.17 153 LYS D N 1
ATOM 6687 C CA . LYS D 1 162 ? -25.458 55.364 114.965 1.00 59.78 153 LYS D CA 1
ATOM 6688 C C . LYS D 1 162 ? -26.006 56.377 115.971 1.00 58.91 153 LYS D C 1
ATOM 6689 O O . LYS D 1 162 ? -25.526 56.458 117.092 1.00 58.21 153 LYS D O 1
ATOM 6695 N N . ASN D 1 163 ? -26.971 57.176 115.543 1.00 59.65 154 ASN D N 1
ATOM 6696 C CA . ASN D 1 163 ? -27.428 58.332 116.295 1.00 60.61 154 ASN D CA 1
ATOM 6697 C C . ASN D 1 163 ? -26.300 59.228 116.810 1.00 57.83 154 ASN D C 1
ATOM 6698 O O . ASN D 1 163 ? -26.223 59.527 117.999 1.00 58.28 154 ASN D O 1
ATOM 6703 N N . SER D 1 164 ? -25.427 59.649 115.903 1.00 56.64 155 SER D N 1
ATOM 6704 C CA . SER D 1 164 ? -24.309 60.532 116.242 1.00 54.79 155 SER D CA 1
ATOM 6705 C C . SER D 1 164 ? -23.900 61.372 115.053 1.00 54.52 155 SER D C 1
ATOM 6706 O O . SER D 1 164 ? -23.353 60.852 114.105 1.00 54.60 155 SER D O 1
ATOM 6709 N N . VAL D 1 165 ? -24.131 62.678 115.121 1.00 56.50 156 VAL D N 1
ATOM 6710 C CA . VAL D 1 165 ? -23.620 63.602 114.105 1.00 55.32 156 VAL D CA 1
ATOM 6711 C C . VAL D 1 165 ? -22.104 63.574 114.091 1.00 52.76 156 VAL D C 1
ATOM 6712 O O . VAL D 1 165 ? -21.473 63.539 115.146 1.00 49.84 156 VAL D O 1
ATOM 6716 N N . ALA D 1 166 ? -21.545 63.643 112.879 1.00 51.42 157 ALA D N 1
ATOM 6717 C CA . ALA D 1 166 ? -20.099 63.661 112.629 1.00 50.14 157 ALA D CA 1
ATOM 6718 C C . ALA D 1 166 ? -19.607 65.040 112.197 1.00 50.63 157 ALA D C 1
ATOM 6719 O O . ALA D 1 166 ? -18.578 65.515 112.663 1.00 48.28 157 ALA D O 1
ATOM 6721 N N . TYR D 1 167 ? -20.346 65.661 111.273 1.00 53.14 158 TYR D N 1
ATOM 6722 C CA . TYR D 1 167 ? -19.946 66.918 110.666 1.00 53.41 158 TYR D CA 1
ATOM 6723 C C . TYR D 1 167 ? -21.132 67.879 110.591 1.00 57.53 158 TYR D C 1
ATOM 6724 O O . TYR D 1 167 ? -21.134 68.896 111.284 1.00 57.44 158 TYR D O 1
ATOM 6733 N N . MET D 1 168 ? -22.129 67.553 109.761 1.00 61.08 159 MET D N 1
ATOM 6734 C CA . MET D 1 168 ? -23.301 68.425 109.574 1.00 67.89 159 MET D CA 1
ATOM 6735 C C . MET D 1 168 ? -24.502 67.890 110.350 1.00 67.77 159 MET D C 1
ATOM 6736 O O . MET D 1 168 ? -24.745 66.677 110.402 1.00 67.84 159 MET D O 1
ATOM 6741 N N . ASP D 1 169 ? -25.239 68.817 110.951 1.00 68.67 160 ASP D N 1
ATOM 6742 C CA . ASP D 1 169 ? -26.430 68.508 111.731 1.00 69.70 160 ASP D CA 1
ATOM 6743 C C . ASP D 1 169 ? -27.624 68.951 110.891 1.00 73.16 160 ASP D C 1
ATOM 6744 O O . ASP D 1 169 ? -27.819 70.151 110.679 1.00 74.45 160 ASP D O 1
ATOM 6749 N N . GLN D 1 170 ? -28.398 67.990 110.384 1.00 76.25 161 GLN D N 1
ATOM 6750 C CA . GLN D 1 170 ? -29.567 68.291 109.525 1.00 80.21 161 GLN D CA 1
ATOM 6751 C C . GLN D 1 170 ? -30.567 69.205 110.227 1.00 83.78 161 GLN D C 1
ATOM 6752 O O . GLN D 1 170 ? -31.192 70.008 109.589 1.00 86.93 161 GLN D O 1
ATOM 6754 N N . GLN D 1 171 ? -30.695 69.103 111.544 1.00 87.05 162 GLN D N 1
ATOM 6755 C CA . GLN D 1 171 ? -31.649 69.951 112.248 1.00 94.17 162 GLN D CA 1
ATOM 6756 C C . GLN D 1 171 ? -31.291 71.411 112.047 1.00 94.56 162 GLN D C 1
ATOM 6757 O O . GLN D 1 171 ? -32.075 72.175 111.498 1.00 103.13 162 GLN D O 1
ATOM 6763 N N . THR D 1 172 ? -30.083 71.773 112.456 1.00 89.27 163 THR D N 1
ATOM 6764 C CA . THR D 1 172 ? -29.668 73.169 112.531 1.00 86.72 163 THR D CA 1
ATOM 6765 C C . THR D 1 172 ? -28.977 73.659 111.258 1.00 84.34 163 THR D C 1
ATOM 6766 O O . THR D 1 172 ? -28.605 74.831 111.165 1.00 84.51 163 THR D O 1
ATOM 6770 N N . GLY D 1 173 ? -28.766 72.759 110.301 1.00 81.74 164 GLY D N 1
ATOM 6771 C CA . GLY D 1 173 ? -27.999 73.078 109.112 1.00 81.18 164 GLY D CA 1
ATOM 6772 C C . GLY D 1 173 ? -26.568 73.552 109.347 1.00 79.03 164 GLY D C 1
ATOM 6773 O O . GLY D 1 173 ? -25.960 74.098 108.443 1.00 81.35 164 GLY D O 1
ATOM 6774 N N . ASN D 1 174 ? -25.996 73.339 110.531 1.00 75.40 165 ASN D N 1
ATOM 6775 C CA . ASN D 1 174 ? -24.649 73.856 110.790 1.00 72.16 165 ASN D CA 1
ATOM 6776 C C . ASN D 1 174 ? -23.621 72.774 111.248 1.00 67.18 165 ASN D C 1
ATOM 6777 O O . ASN D 1 174 ? -23.938 71.576 111.326 1.00 63.81 165 ASN D O 1
ATOM 6782 N N . LEU D 1 175 ? -22.388 73.208 111.505 1.00 64.83 166 LEU D N 1
ATOM 6783 C CA . LEU D 1 175 ? -21.266 72.292 111.840 1.00 62.20 166 LEU D CA 1
ATOM 6784 C C . LEU D 1 175 ? -20.868 72.295 113.322 1.00 60.87 166 LEU D C 1
ATOM 6785 O O . LEU D 1 175 ? -19.834 71.722 113.711 1.00 58.46 166 LEU D O 1
ATOM 6790 N N . LYS D 1 176 ? -21.666 72.935 114.159 1.00 61.15 167 LYS D N 1
ATOM 6791 C CA . LYS D 1 176 ? -21.246 73.189 115.544 1.00 63.35 167 LYS D CA 1
ATOM 6792 C C . LYS D 1 176 ? -21.115 71.913 116.365 1.00 58.56 167 LYS D C 1
ATOM 6793 O O . LYS D 1 176 ? -20.530 71.926 117.451 1.00 56.72 167 LYS D O 1
ATOM 6799 N N . LYS D 1 177 ? -21.686 70.829 115.855 1.00 57.34 168 LYS D N 1
ATOM 6800 C CA . LYS D 1 177 ? -21.531 69.515 116.444 1.00 57.95 168 LYS D CA 1
ATOM 6801 C C . LYS D 1 177 ? -20.448 68.617 115.780 1.00 55.07 168 LYS D C 1
ATOM 6802 O O . LYS D 1 177 ? -20.371 67.416 116.082 1.00 55.50 168 LYS D O 1
ATOM 6808 N N . ALA D 1 178 ? -19.592 69.194 114.935 1.00 51.16 169 ALA D N 1
ATOM 6809 C CA . ALA D 1 178 ? -18.573 68.415 114.227 1.00 47.62 169 ALA D CA 1
ATOM 6810 C C . ALA D 1 178 ? -17.484 67.828 115.132 1.00 44.53 169 ALA D C 1
ATOM 6811 O O . ALA D 1 178 ? -16.990 68.460 116.084 1.00 43.57 169 ALA D O 1
ATOM 6813 N N . LEU D 1 179 ? -17.102 66.605 114.804 1.00 42.43 170 LEU D N 1
ATOM 6814 C CA . LEU D 1 179 ? -16.050 65.932 115.529 1.00 41.22 170 LEU D CA 1
ATOM 6815 C C . LEU D 1 179 ? -14.759 66.671 115.270 1.00 40.95 170 LEU D C 1
ATOM 6816 O O . LEU D 1 179 ? -14.650 67.425 114.270 1.00 43.86 170 LEU D O 1
ATOM 6821 N N . LEU D 1 180 ? -13.795 66.494 116.153 1.00 39.42 171 LEU D N 1
ATOM 6822 C CA . LEU D 1 180 ? -12.455 67.019 115.896 1.00 40.57 171 LEU D CA 1
ATOM 6823 C C . LEU D 1 180 ? -11.395 65.913 115.880 1.00 38.29 171 LEU D C 1
ATOM 6824 O O . LEU D 1 180 ? -11.654 64.823 116.362 1.00 36.90 171 LEU D O 1
ATOM 6829 N N . LEU D 1 181 ? -10.270 66.161 115.201 1.00 36.32 172 LEU D N 1
ATOM 6830 C CA . LEU D 1 181 ? -9.175 65.181 115.059 1.00 33.79 172 LEU D CA 1
ATOM 6831 C C . LEU D 1 181 ? -7.942 65.710 115.731 1.00 33.33 172 LEU D C 1
ATOM 6832 O O . LEU D 1 181 ? -7.772 66.928 115.825 1.00 32.90 172 LEU D O 1
ATOM 6837 N N . GLN D 1 182 ? -7.101 64.801 116.224 1.00 32.38 173 GLN D N 1
ATOM 6838 C CA . GLN D 1 182 ? -5.802 65.161 116.719 1.00 31.60 173 GLN D CA 1
ATOM 6839 C C . GLN D 1 182 ? -4.730 64.639 115.794 1.00 31.16 173 GLN D C 1
ATOM 6840 O O . GLN D 1 182 ? -4.712 63.412 115.467 1.00 29.22 173 GLN D O 1
ATOM 6846 N N . GLY D 1 183 ? -3.826 65.549 115.417 1.00 30.24 174 GLY D N 1
ATOM 6847 C CA . GLY D 1 183 ? -2.672 65.262 114.559 1.00 31.20 174 GLY D CA 1
ATOM 6848 C C . GLY D 1 183 ? -1.497 64.775 115.357 1.00 32.99 174 GLY D C 1
ATOM 6849 O O . GLY D 1 183 ? -1.559 64.730 116.599 1.00 33.82 174 GLY D O 1
ATOM 6850 N N . SER D 1 184 ? -0.441 64.375 114.656 1.00 35.13 175 SER D N 1
ATOM 6851 C CA . SER D 1 184 ? 0.721 63.743 115.299 1.00 37.17 175 SER D CA 1
ATOM 6852 C C . SER D 1 184 ? 1.559 64.621 116.193 1.00 39.04 175 SER D C 1
ATOM 6853 O O . SER D 1 184 ? 2.168 64.111 117.132 1.00 40.94 175 SER D O 1
ATOM 6856 N N . ASN D 1 185 ? 1.603 65.915 115.917 1.00 37.68 176 ASN D N 1
ATOM 6857 C CA . ASN D 1 185 ? 2.359 66.847 116.759 1.00 38.31 176 ASN D CA 1
ATOM 6858 C C . ASN D 1 185 ? 1.403 67.578 117.707 1.00 38.56 176 ASN D C 1
ATOM 6859 O O . ASN D 1 185 ? 1.636 68.718 118.048 1.00 40.90 176 ASN D O 1
ATOM 6864 N N . GLU D 1 186 ? 0.287 66.935 118.033 1.00 41.28 177 GLU D N 1
ATOM 6865 C CA . GLU D 1 186 ? -0.776 67.446 118.924 1.00 43.64 177 GLU D CA 1
ATOM 6866 C C . GLU D 1 186 ? -1.658 68.554 118.383 1.00 44.62 177 GLU D C 1
ATOM 6867 O O . GLU D 1 186 ? -2.494 69.073 119.103 1.00 43.91 177 GLU D O 1
ATOM 6873 N N . ILE D 1 187 ? -1.525 68.871 117.102 1.00 42.80 178 ILE D N 1
ATOM 6874 C CA . ILE D 1 187 ? -2.361 69.886 116.511 1.00 44.33 178 ILE D CA 1
ATOM 6875 C C . ILE D 1 187 ? -3.766 69.354 116.359 1.00 40.35 178 ILE D C 1
ATOM 6876 O O . ILE D 1 187 ? -3.984 68.190 115.987 1.00 36.40 178 ILE D O 1
ATOM 6881 N N . GLU D 1 188 ? -4.717 70.226 116.617 1.00 38.41 179 GLU D N 1
ATOM 6882 C CA . GLU D 1 188 ? -6.116 69.879 116.504 1.00 39.76 179 GLU D CA 1
ATOM 6883 C C . GLU D 1 188 ? -6.679 70.286 115.139 1.00 40.60 179 GLU D C 1
ATOM 6884 O O . GLU D 1 188 ? -6.619 71.446 114.758 1.00 41.93 179 GLU D O 1
ATOM 6890 N N . ILE D 1 189 ? -7.286 69.339 114.441 1.00 40.75 180 ILE D N 1
ATOM 6891 C CA . ILE D 1 189 ? -7.810 69.604 113.119 1.00 41.34 180 ILE D CA 1
ATOM 6892 C C . ILE D 1 189 ? -9.315 69.598 113.188 1.00 43.94 180 ILE D C 1
ATOM 6893 O O . ILE D 1 189 ? -9.910 68.602 113.594 1.00 43.53 180 ILE D O 1
ATOM 6898 N N . ARG D 1 190 ? -9.921 70.702 112.759 1.00 46.30 181 ARG D N 1
ATOM 6899 C CA . ARG D 1 190 ? -11.337 70.972 112.990 1.00 50.52 181 ARG D CA 1
ATOM 6900 C C . ARG D 1 190 ? -12.138 71.160 111.720 1.00 49.69 181 ARG D C 1
ATOM 6901 O O . ARG D 1 190 ? -11.598 71.427 110.629 1.00 46.63 181 ARG D O 1
ATOM 6909 N N . ALA D 1 191 ? -13.451 71.092 111.907 1.00 47.97 182 ALA D N 1
ATOM 6910 C CA . ALA D 1 191 ? -14.414 71.312 110.838 1.00 50.80 182 ALA D CA 1
ATOM 6911 C C . ALA D 1 191 ? -14.405 72.731 110.290 1.00 51.57 182 ALA D C 1
ATOM 6912 O O . ALA D 1 191 ? -14.588 72.914 109.096 1.00 49.98 182 ALA D O 1
ATOM 6914 N N . GLU D 1 192 ? -14.166 73.708 111.167 1.00 53.78 183 GLU D N 1
ATOM 6915 C CA . GLU D 1 192 ? -14.317 75.133 110.857 1.00 58.52 183 GLU D CA 1
ATOM 6916 C C . GLU D 1 192 ? -13.124 75.933 111.339 1.00 57.97 183 GLU D C 1
ATOM 6917 O O . GLU D 1 192 ? -12.345 75.483 112.129 1.00 53.43 183 GLU D O 1
ATOM 6923 N N . GLY D 1 193 ? -13.008 77.161 110.878 1.00 63.76 184 GLY D N 1
ATOM 6924 C CA . GLY D 1 193 ? -11.986 78.052 111.414 1.00 65.11 184 GLY D CA 1
ATOM 6925 C C . GLY D 1 193 ? -10.881 78.154 110.406 1.00 64.71 184 GLY D C 1
ATOM 6926 O O . GLY D 1 193 ? -11.112 77.965 109.231 1.00 65.22 184 GLY D O 1
ATOM 6927 N N . ASN D 1 194 ? -9.680 78.457 110.867 1.00 69.42 185 ASN D N 1
ATOM 6928 C CA . ASN D 1 194 ? -8.538 78.611 109.979 1.00 74.87 185 ASN D CA 1
ATOM 6929 C C . ASN D 1 194 ? -8.460 77.504 108.891 1.00 73.45 185 ASN D C 1
ATOM 6930 O O . ASN D 1 194 ? -8.448 76.301 109.193 1.00 69.28 185 ASN D O 1
ATOM 6935 N N . SER D 1 195 ? -8.445 77.949 107.635 1.00 71.26 186 SER D N 1
ATOM 6936 C CA . SER D 1 195 ? -8.365 77.095 106.444 1.00 72.27 186 SER D CA 1
ATOM 6937 C C . SER D 1 195 ? -7.219 76.046 106.483 1.00 70.45 186 SER D C 1
ATOM 6938 O O . SER D 1 195 ? -7.307 74.948 105.931 1.00 66.15 186 SER D O 1
ATOM 6941 N N . ARG D 1 196 ? -6.139 76.419 107.148 1.00 70.69 187 ARG D N 1
ATOM 6942 C CA . ARG D 1 196 ? -4.959 75.603 107.250 1.00 70.54 187 ARG D CA 1
ATOM 6943 C C . ARG D 1 196 ? -5.102 74.385 108.176 1.00 64.38 187 ARG D C 1
ATOM 6944 O O . ARG D 1 196 ? -4.487 73.337 107.951 1.00 59.17 187 ARG D O 1
ATOM 6952 N N . PHE D 1 197 ? -5.900 74.536 109.217 1.00 61.46 188 PHE D N 1
ATOM 6953 C CA . PHE D 1 197 ? -6.087 73.477 110.201 1.00 57.80 188 PHE D CA 1
ATOM 6954 C C . PHE D 1 197 ? -7.486 72.925 110.023 1.00 51.87 188 PHE D C 1
ATOM 6955 O O . PHE D 1 197 ? -8.177 72.647 110.999 1.00 51.89 188 PHE D O 1
ATOM 6963 N N . THR D 1 198 ? -7.917 72.786 108.770 1.00 46.35 189 THR D N 1
ATOM 6964 C CA . THR D 1 198 ? -9.283 72.384 108.526 1.00 44.02 189 THR D CA 1
ATOM 6965 C C . THR D 1 198 ? -9.333 71.091 107.755 1.00 41.01 189 THR D C 1
ATOM 6966 O O . THR D 1 198 ? -8.586 70.904 106.841 1.00 38.59 189 THR D O 1
ATOM 6970 N N . TYR D 1 199 ? -10.204 70.186 108.150 1.00 40.33 190 TYR D N 1
ATOM 6971 C CA . TYR D 1 199 ? -10.368 68.949 107.400 1.00 40.06 190 TYR D CA 1
ATOM 6972 C C . TYR D 1 199 ? -11.486 69.121 106.389 1.00 41.19 190 TYR D C 1
ATOM 6973 O O . TYR D 1 199 ? -12.317 70.033 106.521 1.00 41.55 190 TYR D O 1
ATOM 6982 N N . SER D 1 200 ? -11.485 68.278 105.362 1.00 41.90 191 SER D N 1
ATOM 6983 C CA . SER D 1 200 ? -12.547 68.280 104.351 1.00 44.55 191 SER D CA 1
ATOM 6984 C C . SER D 1 200 ? -13.366 67.058 104.526 1.00 43.86 191 SER D C 1
ATOM 6985 O O . SER D 1 200 ? -12.920 66.086 105.117 1.00 43.16 191 SER D O 1
ATOM 6988 N N . VAL D 1 201 ? -14.560 67.094 103.978 1.00 46.14 192 VAL D N 1
ATOM 6989 C CA . VAL D 1 201 ? -15.478 65.986 104.049 1.00 48.17 192 VAL D CA 1
ATOM 6990 C C . VAL D 1 201 ? -15.981 65.615 102.652 1.00 51.25 192 VAL D C 1
ATOM 6991 O O . VAL D 1 201 ? -16.523 66.440 101.962 1.00 52.66 192 VAL D O 1
ATOM 6995 N N . THR D 1 202 ? -15.846 64.347 102.298 1.00 54.11 193 THR D N 1
ATOM 6996 C CA . THR D 1 202 ? -16.237 63.822 101.003 1.00 59.67 193 THR D CA 1
ATOM 6997 C C . THR D 1 202 ? -17.703 63.364 101.016 1.00 62.78 193 THR D C 1
ATOM 6998 O O . THR D 1 202 ? -18.452 63.676 100.109 1.00 69.24 193 THR D O 1
ATOM 7002 N N . VAL D 1 203 ? -18.102 62.596 102.018 1.00 60.60 194 VAL D N 1
ATOM 7003 C CA . VAL D 1 203 ? -19.469 62.103 102.116 1.00 62.17 194 VAL D CA 1
ATOM 7004 C C . VAL D 1 203 ? -19.901 62.278 103.550 1.00 60.32 194 VAL D C 1
ATOM 7005 O O . VAL D 1 203 ? -19.080 62.060 104.435 1.00 57.28 194 VAL D O 1
ATOM 7009 N N . ASP D 1 204 ? -21.169 62.651 103.772 1.00 59.20 195 ASP D N 1
ATOM 7010 C CA . ASP D 1 204 ? -21.690 62.934 105.113 1.00 58.45 195 ASP D CA 1
ATOM 7011 C C . ASP D 1 204 ? -22.993 62.209 105.419 1.00 60.35 195 ASP D C 1
ATOM 7012 O O . ASP D 1 204 ? -24.068 62.782 105.268 1.00 62.45 195 ASP D O 1
ATOM 7017 N N . GLY D 1 205 ? -22.889 60.961 105.880 1.00 58.95 196 GLY D N 1
ATOM 7018 C CA . GLY D 1 205 ? -24.063 60.135 106.159 1.00 59.63 196 GLY D CA 1
ATOM 7019 C C . GLY D 1 205 ? -24.514 60.151 107.618 1.00 60.19 196 GLY D C 1
ATOM 7020 O O . GLY D 1 205 ? -25.296 59.290 108.013 1.00 59.21 196 GLY D O 1
ATOM 7021 N N . CYS D 1 206 ? -24.040 61.113 108.412 1.00 57.48 197 CYS D N 1
ATOM 7022 C CA . CYS D 1 206 ? -24.267 61.082 109.846 1.00 59.69 197 CYS D CA 1
ATOM 7023 C C . CYS D 1 206 ? -25.165 62.214 110.354 1.00 60.09 197 CYS D C 1
ATOM 7024 O O . CYS D 1 206 ? -25.281 62.426 111.582 1.00 60.76 197 CYS D O 1
ATOM 7027 N N . THR D 1 207 ? -25.840 62.866 109.414 1.00 58.84 198 THR D N 1
ATOM 7028 C CA . THR D 1 207 ? -26.371 64.195 109.616 1.00 60.55 198 THR D CA 1
ATOM 7029 C C . THR D 1 207 ? -27.567 64.228 110.553 1.00 63.86 198 THR D C 1
ATOM 7030 O O . THR D 1 207 ? -27.843 65.282 111.133 1.00 64.89 198 THR D O 1
ATOM 7034 N N . SER D 1 208 ? -28.292 63.105 110.661 1.00 66.26 199 SER D N 1
ATOM 7035 C CA . SER D 1 208 ? -29.413 62.964 111.613 1.00 68.54 199 SER D CA 1
ATOM 7036 C C . SER D 1 208 ? -29.392 61.640 112.428 1.00 67.96 199 SER D C 1
ATOM 7037 O O . SER D 1 208 ? -28.656 60.696 112.123 1.00 65.34 199 SER D O 1
ATOM 7040 N N . HIS D 1 209 ? -30.205 61.605 113.476 1.00 68.12 200 HIS D N 1
ATOM 7041 C CA . HIS D 1 209 ? -30.348 60.432 114.333 1.00 69.29 200 HIS D CA 1
ATOM 7042 C C . HIS D 1 209 ? -31.468 59.567 113.788 1.00 72.05 200 HIS D C 1
ATOM 7043 O O . HIS D 1 209 ? -32.607 60.004 113.807 1.00 76.08 200 HIS D O 1
ATOM 7050 N N . THR D 1 210 ? -31.162 58.360 113.308 1.00 71.65 201 THR D N 1
ATOM 7051 C CA . THR D 1 210 ? -32.155 57.528 112.590 1.00 73.72 201 THR D CA 1
ATOM 7052 C C . THR D 1 210 ? -32.264 56.083 113.068 1.00 74.64 201 THR D C 1
ATOM 7053 O O . THR D 1 210 ? -33.018 55.297 112.476 1.00 75.67 201 THR D O 1
ATOM 7057 N N . GLY D 1 211 ? -31.498 55.707 114.092 1.00 71.90 202 GLY D N 1
ATOM 7058 C CA . GLY D 1 211 ? -31.540 54.335 114.589 1.00 73.46 202 GLY D CA 1
ATOM 7059 C C . GLY D 1 211 ? -30.790 53.323 113.729 1.00 73.49 202 GLY D C 1
ATOM 7060 O O . GLY D 1 211 ? -30.688 52.151 114.108 1.00 74.49 202 GLY D O 1
ATOM 7061 N N . ALA D 1 212 ? -30.271 53.758 112.577 1.00 72.63 203 ALA D N 1
ATOM 7062 C CA . ALA D 1 212 ? -29.506 52.880 111.698 1.00 72.71 203 ALA D CA 1
ATOM 7063 C C . ALA D 1 212 ? -28.079 53.387 111.565 1.00 68.92 203 ALA D C 1
ATOM 7064 O O . ALA D 1 212 ? -27.753 54.509 111.966 1.00 66.40 203 ALA D O 1
ATOM 7066 N N . TRP D 1 213 ? -27.238 52.532 110.996 1.00 68.41 204 TRP D N 1
ATOM 7067 C CA . TRP D 1 213 ? -25.827 52.846 110.822 1.00 65.42 204 TRP D CA 1
ATOM 7068 C C . TRP D 1 213 ? -25.655 53.679 109.578 1.00 64.66 204 TRP D C 1
ATOM 7069 O O . TRP D 1 213 ? -26.354 53.483 108.580 1.00 65.99 204 TRP D O 1
ATOM 7080 N N . GLY D 1 214 ? -24.764 54.652 109.671 1.00 61.68 205 GLY D N 1
ATOM 7081 C CA . GLY D 1 214 ? -24.363 55.451 108.527 1.00 60.08 205 GLY D CA 1
ATOM 7082 C C . GLY D 1 214 ? -22.880 55.694 108.625 1.00 58.36 205 GLY D C 1
ATOM 7083 O O . GLY D 1 214 ? -22.189 55.128 109.494 1.00 56.65 205 GLY D O 1
ATOM 7084 N N . LYS D 1 215 ? -22.366 56.553 107.759 1.00 57.88 206 LYS D N 1
ATOM 7085 C CA . LYS D 1 215 ? -20.965 56.892 107.856 1.00 55.29 206 LYS D CA 1
ATOM 7086 C C . LYS D 1 215 ? -20.607 58.213 107.238 1.00 53.14 206 LYS D C 1
ATOM 7087 O O . LYS D 1 215 ? -21.302 58.709 106.351 1.00 54.90 206 LYS D O 1
ATOM 7093 N N . THR D 1 216 ? -19.501 58.766 107.727 1.00 48.69 207 THR D N 1
ATOM 7094 C CA . THR D 1 216 ? -18.962 60.021 107.241 1.00 47.30 207 THR D CA 1
ATOM 7095 C C . THR D 1 216 ? -17.455 59.890 106.955 1.00 45.18 207 THR D C 1
ATOM 7096 O O . THR D 1 216 ? -16.710 59.353 107.769 1.00 44.28 207 THR D O 1
ATOM 7100 N N . VAL D 1 217 ? -17.023 60.371 105.782 1.00 45.91 208 VAL D N 1
ATOM 7101 C CA . VAL D 1 217 ? -15.641 60.253 105.320 1.00 44.51 208 VAL D CA 1
ATOM 7102 C C . VAL D 1 217 ? -14.907 61.580 105.298 1.00 43.59 208 VAL D C 1
ATOM 7103 O O . VAL D 1 217 ? -15.311 62.512 104.600 1.00 45.50 208 VAL D O 1
ATOM 7107 N N . ILE D 1 218 ? -13.770 61.605 105.971 1.00 40.32 209 ILE D N 1
ATOM 7108 C CA . ILE D 1 218 ? -13.042 62.825 106.245 1.00 40.88 209 ILE D CA 1
ATOM 7109 C C . ILE D 1 218 ? -11.609 62.753 105.736 1.00 38.65 209 ILE D C 1
ATOM 7110 O O . ILE D 1 218 ? -10.971 61.708 105.844 1.00 36.92 209 ILE D O 1
ATOM 7115 N N . GLU D 1 219 ? -11.095 63.859 105.193 1.00 39.03 210 GLU D N 1
ATOM 7116 C CA . GLU D 1 219 ? -9.693 63.927 104.714 1.00 38.79 210 GLU D CA 1
ATOM 7117 C C . GLU D 1 219 ? -8.952 65.144 105.227 1.00 37.22 210 GLU D C 1
ATOM 7118 O O . GLU D 1 219 ? -9.517 66.244 105.390 1.00 35.52 210 GLU D O 1
ATOM 7124 N N . TYR D 1 220 ? -7.679 64.952 105.501 1.00 35.67 211 TYR D N 1
ATOM 7125 C CA . TYR D 1 220 ? -6.817 66.088 105.694 1.00 36.47 211 TYR D CA 1
ATOM 7126 C C . TYR D 1 220 ? -5.595 65.921 104.852 1.00 35.77 211 TYR D C 1
ATOM 7127 O O . TYR D 1 220 ? -5.061 64.816 104.753 1.00 36.42 211 TYR D O 1
ATOM 7136 N N . LYS D 1 221 ? -5.144 67.020 104.263 1.00 35.97 212 LYS D N 1
ATOM 7137 C CA . LYS D 1 221 ? -3.976 67.017 103.390 1.00 38.74 212 LYS D CA 1
ATOM 7138 C C . LYS D 1 221 ? -3.203 68.290 103.640 1.00 38.39 212 LYS D C 1
ATOM 7139 O O . LYS D 1 221 ? -3.793 69.395 103.685 1.00 39.04 212 LYS D O 1
ATOM 7145 N N . THR D 1 222 ? -1.893 68.163 103.791 1.00 35.95 213 THR D N 1
ATOM 7146 C CA . THR D 1 222 ? -1.084 69.308 104.192 1.00 37.14 213 THR D CA 1
ATOM 7147 C C . THR D 1 222 ? 0.349 69.162 103.763 1.00 36.07 213 THR D C 1
ATOM 7148 O O . THR D 1 222 ? 0.840 68.050 103.592 1.00 33.69 213 THR D O 1
ATOM 7152 N N . THR D 1 223 ? 1.016 70.309 103.628 1.00 37.14 214 THR D N 1
ATOM 7153 C CA . THR D 1 223 ? 2.465 70.373 103.465 1.00 37.04 214 THR D CA 1
ATOM 7154 C C . THR D 1 223 ? 3.178 70.362 104.818 1.00 37.50 214 THR D C 1
ATOM 7155 O O . THR D 1 223 ? 4.384 70.152 104.872 1.00 42.35 214 THR D O 1
ATOM 7159 N N . LYS D 1 224 ? 2.465 70.546 105.917 1.00 36.24 215 LYS D N 1
ATOM 7160 C CA . LYS D 1 224 ? 3.122 70.506 107.216 1.00 37.86 215 LYS D CA 1
ATOM 7161 C C . LYS D 1 224 ? 2.947 69.100 107.732 1.00 34.87 215 LYS D C 1
ATOM 7162 O O . LYS D 1 224 ? 2.086 68.831 108.559 1.00 34.62 215 LYS D O 1
ATOM 7168 N N . SER D 1 225 ? 3.773 68.208 107.221 1.00 32.27 216 SER D N 1
ATOM 7169 C CA . SER D 1 225 ? 3.539 66.808 107.416 1.00 30.82 216 SER D CA 1
ATOM 7170 C C . SER D 1 225 ? 3.723 66.376 108.869 1.00 30.28 216 SER D C 1
ATOM 7171 O O . SER D 1 225 ? 3.319 65.299 109.217 1.00 29.46 216 SER D O 1
ATOM 7174 N N . SER D 1 226 ? 4.294 67.208 109.716 1.00 31.22 217 SER D N 1
ATOM 7175 C CA . SER D 1 226 ? 4.319 66.916 111.139 1.00 34.32 217 SER D CA 1
ATOM 7176 C C . SER D 1 226 ? 2.945 66.698 111.738 1.00 34.24 217 SER D C 1
ATOM 7177 O O . SER D 1 226 ? 2.820 66.180 112.855 1.00 37.16 217 SER D O 1
ATOM 7180 N N . ARG D 1 227 ? 1.919 67.177 111.046 1.00 34.06 218 ARG D N 1
ATOM 7181 C CA . ARG D 1 227 ? 0.557 67.128 111.566 1.00 34.08 218 ARG D CA 1
ATOM 7182 C C . ARG D 1 227 ? -0.087 65.769 111.359 1.00 32.52 218 ARG D C 1
ATOM 7183 O O . ARG D 1 227 ? -1.154 65.528 111.874 1.00 32.70 218 ARG D O 1
ATOM 7191 N N . LEU D 1 228 ? 0.540 64.911 110.588 1.00 28.71 219 LEU D N 1
ATOM 7192 C CA . LEU D 1 228 ? -0.045 63.647 110.270 1.00 30.03 219 LEU D CA 1
ATOM 7193 C C . LEU D 1 228 ? 0.959 62.548 110.677 1.00 30.06 219 LEU D C 1
ATOM 7194 O O . LEU D 1 228 ? 2.160 62.817 110.750 1.00 30.32 219 LEU D O 1
ATOM 7199 N N . PRO D 1 229 ? 0.460 61.333 110.996 1.00 29.28 220 PRO D N 1
ATOM 7200 C CA . PRO D 1 229 ? -0.936 60.931 110.914 1.00 30.38 220 PRO D CA 1
ATOM 7201 C C . PRO D 1 229 ? -1.785 61.441 112.095 1.00 29.24 220 PRO D C 1
ATOM 7202 O O . PRO D 1 229 ? -1.292 62.016 113.048 1.00 29.42 220 PRO D O 1
ATOM 7206 N N . ILE D 1 230 ? -3.070 61.207 111.951 1.00 29.14 221 ILE D N 1
ATOM 7207 C CA . ILE D 1 230 ? -4.061 61.364 112.985 1.00 28.60 221 ILE D CA 1
ATOM 7208 C C . ILE D 1 230 ? -3.851 60.289 114.053 1.00 28.10 221 ILE D C 1
ATOM 7209 O O . ILE D 1 230 ? -3.673 59.115 113.738 1.00 27.43 221 ILE D O 1
ATOM 7214 N N . ILE D 1 231 ? -3.839 60.699 115.303 1.00 28.77 222 ILE D N 1
ATOM 7215 C CA . ILE D 1 231 ? -3.652 59.791 116.404 1.00 29.18 222 ILE D CA 1
ATOM 7216 C C . ILE D 1 231 ? -4.863 59.645 117.296 1.00 30.91 222 ILE D C 1
ATOM 7217 O O . ILE D 1 231 ? -4.936 58.679 118.071 1.00 30.07 222 ILE D O 1
ATOM 7222 N N . ASP D 1 232 ? -5.833 60.548 117.169 1.00 31.49 223 ASP D N 1
ATOM 7223 C CA . ASP D 1 232 ? -7.025 60.484 118.034 1.00 31.96 223 ASP D CA 1
ATOM 7224 C C . ASP D 1 232 ? -8.203 61.211 117.359 1.00 32.82 223 ASP D C 1
ATOM 7225 O O . ASP D 1 232 ? -8.007 61.960 116.405 1.00 36.07 223 ASP D O 1
ATOM 7230 N N . VAL D 1 233 ? -9.412 60.924 117.815 1.00 32.21 224 VAL D N 1
ATOM 7231 C CA . VAL D 1 233 ? -10.621 61.549 117.326 1.00 33.14 224 VAL D CA 1
ATOM 7232 C C . VAL D 1 233 ? -11.434 61.913 118.552 1.00 33.48 224 VAL D C 1
ATOM 7233 O O . VAL D 1 233 ? -11.472 61.129 119.504 1.00 32.49 224 VAL D O 1
ATOM 7237 N N . ALA D 1 234 ? -12.049 63.099 118.540 1.00 33.73 225 ALA D N 1
ATOM 7238 C CA . ALA D 1 234 ? -12.965 63.531 119.606 1.00 34.82 225 ALA D CA 1
ATOM 7239 C C . ALA D 1 234 ? -14.329 63.845 119.033 1.00 35.51 225 ALA D C 1
ATOM 7240 O O . ALA D 1 234 ? -14.579 64.943 118.556 1.00 35.80 225 ALA D O 1
ATOM 7242 N N . PRO D 1 235 ? -15.220 62.863 119.052 1.00 35.92 226 PRO D N 1
ATOM 7243 C CA . PRO D 1 235 ? -16.604 63.116 118.727 1.00 38.27 226 PRO D CA 1
ATOM 7244 C C . PRO D 1 235 ? -17.205 64.033 119.781 1.00 39.42 226 PRO D C 1
ATOM 7245 O O . PRO D 1 235 ? -16.715 64.085 120.910 1.00 39.00 226 PRO D O 1
ATOM 7249 N N . LEU D 1 236 ? -18.253 64.744 119.384 1.00 41.57 227 LEU D N 1
ATOM 7250 C CA . LEU D 1 236 ? -19.025 65.595 120.258 1.00 43.61 227 LEU D CA 1
ATOM 7251 C C . LEU D 1 236 ? -20.401 64.956 120.570 1.00 44.93 227 LEU D C 1
ATOM 7252 O O . LEU D 1 236 ? -20.792 64.862 121.740 1.00 43.56 227 LEU D O 1
ATOM 7257 N N . ASP D 1 237 ? -21.111 64.511 119.527 1.00 44.11 228 ASP D N 1
ATOM 7258 C CA . ASP D 1 237 ? -22.455 63.963 119.672 1.00 46.57 228 ASP D CA 1
ATOM 7259 C C . ASP D 1 237 ? -22.488 62.509 120.167 1.00 47.45 228 ASP D C 1
ATOM 7260 O O . ASP D 1 237 ? -22.956 61.593 119.489 1.00 48.64 228 ASP D O 1
ATOM 7265 N N . VAL D 1 238 ? -22.044 62.345 121.401 1.00 47.75 229 VAL D N 1
ATOM 7266 C CA . VAL D 1 238 ? -21.918 61.055 122.065 1.00 48.81 229 VAL D CA 1
ATOM 7267 C C . VAL D 1 238 ? -22.280 61.282 123.516 1.00 49.54 229 VAL D C 1
ATOM 7268 O O . VAL D 1 238 ? -22.331 62.427 123.952 1.00 48.31 229 VAL D O 1
ATOM 7272 N N . GLY D 1 239 ? -22.561 60.207 124.245 1.00 51.72 230 GLY D N 1
ATOM 7273 C CA . GLY D 1 239 ? -22.877 60.333 125.668 1.00 51.65 230 GLY D CA 1
ATOM 7274 C C . GLY D 1 239 ? -24.084 59.536 126.107 1.00 54.08 230 GLY D C 1
ATOM 7275 O O . GLY D 1 239 ? -24.057 58.931 127.207 1.00 52.84 230 GLY D O 1
ATOM 7276 N N . ALA D 1 240 ? -25.142 59.541 125.290 1.00 54.30 231 ALA D N 1
ATOM 7277 C CA . ALA D 1 240 ? -26.335 58.743 125.600 1.00 57.53 231 ALA D CA 1
ATOM 7278 C C . ALA D 1 240 ? -26.003 57.292 125.275 1.00 58.50 231 ALA D C 1
ATOM 7279 O O . ALA D 1 240 ? -25.117 57.045 124.470 1.00 56.57 231 ALA D O 1
ATOM 7281 N N . PRO D 1 241 ? -26.667 56.332 125.939 1.00 61.79 232 PRO D N 1
ATOM 7282 C CA . PRO D 1 241 ? -26.429 54.902 125.697 1.00 63.91 232 PRO D CA 1
ATOM 7283 C C . PRO D 1 241 ? -26.805 54.380 124.290 1.00 65.97 232 PRO D C 1
ATOM 7284 O O . PRO D 1 241 ? -26.257 53.355 123.855 1.00 66.66 232 PRO D O 1
ATOM 7288 N N . ASP D 1 242 ? -27.700 55.077 123.584 1.00 67.33 233 ASP D N 1
ATOM 7289 C CA . ASP D 1 242 ? -28.130 54.672 122.232 1.00 67.88 233 ASP D CA 1
ATOM 7290 C C . ASP D 1 242 ? -27.224 55.177 121.092 1.00 66.07 233 ASP D C 1
ATOM 7291 O O . ASP D 1 242 ? -27.408 54.812 119.914 1.00 64.55 233 ASP D O 1
ATOM 7296 N N . GLN D 1 243 ? -26.257 56.020 121.455 1.00 63.40 234 GLN D N 1
ATOM 7297 C CA . GLN D 1 243 ? -25.255 56.551 120.521 1.00 60.75 234 GLN D CA 1
ATOM 7298 C C . GLN D 1 243 ? -24.015 55.651 120.421 1.00 57.34 234 GLN D C 1
ATOM 7299 O O . GLN D 1 243 ? -23.328 55.412 121.419 1.00 55.74 234 GLN D O 1
ATOM 7305 N N . GLU D 1 244 ? -23.734 55.169 119.210 1.00 56.53 235 GLU D N 1
ATOM 7306 C CA . GLU D 1 244 ? -22.597 54.296 118.952 1.00 54.72 235 GLU D CA 1
ATOM 7307 C C . GLU D 1 244 ? -21.776 54.833 117.761 1.00 53.34 235 GLU D C 1
ATOM 7308 O O . GLU D 1 244 ? -22.286 55.537 116.891 1.00 52.86 235 GLU D O 1
ATOM 7314 N N . PHE D 1 245 ? -20.489 54.525 117.752 1.00 50.76 236 PHE D N 1
ATOM 7315 C CA . PHE D 1 245 ? -19.653 54.799 116.592 1.00 49.49 236 PHE D CA 1
ATOM 7316 C C . PHE D 1 245 ? -18.511 53.828 116.545 1.00 47.80 236 PHE D C 1
ATOM 7317 O O . PHE D 1 245 ? -18.239 53.114 117.503 1.00 46.04 236 PHE D O 1
ATOM 7325 N N . GLY D 1 246 ? -17.838 53.872 115.402 1.00 49.26 237 GLY D N 1
ATOM 7326 C CA . GLY D 1 246 ? -16.579 53.217 115.135 1.00 46.62 237 GLY D CA 1
ATOM 7327 C C . GLY D 1 246 ? -15.786 53.987 114.074 1.00 46.23 237 GLY D C 1
ATOM 7328 O O . GLY D 1 246 ? -16.182 55.092 113.663 1.00 45.90 237 GLY D O 1
ATOM 7329 N N . PHE D 1 247 ? -14.647 53.427 113.669 1.00 43.46 238 PHE D N 1
ATOM 7330 C CA . PHE D 1 247 ? -13.800 54.031 112.651 1.00 43.49 238 PHE D CA 1
ATOM 7331 C C . PHE D 1 247 ? -13.203 53.009 111.680 1.00 45.04 238 PHE D C 1
ATOM 7332 O O . PHE D 1 247 ? -12.916 51.862 112.050 1.00 45.83 238 PHE D O 1
ATOM 7340 N N . ASP D 1 248 ? -12.974 53.452 110.447 1.00 45.21 239 ASP D N 1
ATOM 7341 C CA . ASP D 1 248 ? -11.919 52.878 109.618 1.00 44.86 239 ASP D CA 1
ATOM 7342 C C . ASP D 1 248 ? -10.886 53.971 109.426 1.00 40.60 239 ASP D C 1
ATOM 7343 O O . ASP D 1 248 ? -11.188 55.077 108.996 1.00 40.47 239 ASP D O 1
ATOM 7348 N N . VAL D 1 249 ? -9.667 53.665 109.800 1.00 37.13 240 VAL D N 1
ATOM 7349 C CA . VAL D 1 249 ? -8.597 54.631 109.757 1.00 34.28 240 VAL D CA 1
ATOM 7350 C C . VAL D 1 249 ? -7.777 54.259 108.542 1.00 33.02 240 VAL D C 1
ATOM 7351 O O . VAL D 1 249 ? -7.327 53.131 108.451 1.00 33.41 240 VAL D O 1
ATOM 7355 N N . GLY D 1 250 ? -7.594 55.195 107.628 1.00 32.28 241 GLY D N 1
ATOM 7356 C CA . GLY D 1 250 ? -6.836 54.944 106.403 1.00 32.20 241 GLY D CA 1
ATOM 7357 C C . GLY D 1 250 ? -5.352 55.113 106.660 1.00 31.23 241 GLY D C 1
ATOM 7358 O O . GLY D 1 250 ? -4.936 55.620 107.715 1.00 28.72 241 GLY D O 1
ATOM 7359 N N . PRO D 1 251 ? -4.545 54.735 105.672 1.00 31.45 242 PRO D N 1
ATOM 7360 C CA . PRO D 1 251 ? -3.118 54.917 105.757 1.00 30.13 242 PRO D CA 1
ATOM 7361 C C . PRO D 1 251 ? -2.747 56.386 105.667 1.00 29.97 242 PRO D C 1
ATOM 7362 O O . PRO D 1 251 ? -3.477 57.176 105.110 1.00 29.64 242 PRO D O 1
ATOM 7366 N N . VAL D 1 252 ? -1.630 56.747 106.274 1.00 29.74 243 VAL D N 1
ATOM 7367 C CA . VAL D 1 252 ? -1.048 58.063 106.061 1.00 28.91 243 VAL D CA 1
ATOM 7368 C C . VAL D 1 252 ? -0.081 57.942 104.897 1.00 29.47 243 VAL D C 1
ATOM 7369 O O . VAL D 1 252 ? 0.781 57.045 104.879 1.00 26.79 243 VAL D O 1
ATOM 7373 N N . CYS D 1 253 ? -0.298 58.800 103.898 1.00 30.00 244 CYS D N 1
ATOM 7374 C CA . CYS D 1 253 ? 0.406 58.754 102.651 1.00 32.12 244 CYS D CA 1
ATOM 7375 C C . CYS D 1 253 ? 1.299 60.002 102.490 1.00 31.31 244 CYS D C 1
ATOM 7376 O O . CYS D 1 253 ? 0.835 61.125 102.683 1.00 35.02 244 CYS D O 1
ATOM 7379 N N . PHE D 1 254 ? 2.584 59.790 102.222 1.00 27.96 245 PHE D N 1
ATOM 7380 C CA . PHE D 1 254 ? 3.545 60.856 102.077 1.00 28.57 245 PHE D CA 1
ATOM 7381 C C . PHE D 1 254 ? 3.988 60.919 100.618 1.00 31.56 245 PHE D C 1
ATOM 7382 O O . PHE D 1 254 ? 4.350 59.897 100.064 1.00 29.97 245 PHE D O 1
ATOM 7390 N N . LEU D 1 255 ? 3.965 62.119 100.032 1.00 33.95 246 LEU D N 1
ATOM 7391 C CA . LEU D 1 255 ? 4.415 62.366 98.677 1.00 37.94 246 LEU D CA 1
ATOM 7392 C C . LEU D 1 255 ? 5.496 63.438 98.696 1.00 37.97 246 LEU D C 1
ATOM 7393 O O . LEU D 1 255 ? 6.618 63.100 98.295 1.00 40.27 246 LEU D O 1
ATOM 7398 N N . ASP E 1 17 ? -15.538 -48.350 114.675 1.00 96.14 8 ASP E N 1
ATOM 7399 C CA . ASP E 1 17 ? -16.515 -47.321 115.149 1.00 95.98 8 ASP E CA 1
ATOM 7400 C C . ASP E 1 17 ? -16.229 -45.963 114.465 1.00 92.52 8 ASP E C 1
ATOM 7401 O O . ASP E 1 17 ? -16.600 -45.753 113.295 1.00 88.30 8 ASP E O 1
ATOM 7403 N N . ARG E 1 18 ? -15.524 -45.086 115.192 1.00 93.07 9 ARG E N 1
ATOM 7404 C CA . ARG E 1 18 ? -15.245 -43.695 114.808 1.00 88.56 9 ARG E CA 1
ATOM 7405 C C . ARG E 1 18 ? -13.734 -43.486 114.627 1.00 87.27 9 ARG E C 1
ATOM 7406 O O . ARG E 1 18 ? -13.198 -42.387 114.870 1.00 78.61 9 ARG E O 1
ATOM 7408 N N . ASP E 1 19 ? -13.065 -44.563 114.208 1.00 88.86 10 ASP E N 1
ATOM 7409 C CA . ASP E 1 19 ? -11.694 -44.513 113.693 1.00 86.68 10 ASP E CA 1
ATOM 7410 C C . ASP E 1 19 ? -11.728 -44.024 112.264 1.00 81.86 10 ASP E C 1
ATOM 7411 O O . ASP E 1 19 ? -10.721 -43.525 111.772 1.00 79.88 10 ASP E O 1
ATOM 7416 N N . LEU E 1 20 ? -12.880 -44.206 111.600 1.00 81.96 11 LEU E N 1
ATOM 7417 C CA . LEU E 1 20 ? -13.221 -43.480 110.368 1.00 78.56 11 LEU E CA 1
ATOM 7418 C C . LEU E 1 20 ? -12.930 -41.987 110.557 1.00 76.76 11 LEU E C 1
ATOM 7419 O O . LEU E 1 20 ? -12.336 -41.361 109.673 1.00 77.31 11 LEU E O 1
ATOM 7421 N N . GLU E 1 21 ? -13.358 -41.441 111.707 1.00 73.28 12 GLU E N 1
ATOM 7422 C CA . GLU E 1 21 ? -13.141 -40.046 112.092 1.00 71.40 12 GLU E CA 1
ATOM 7423 C C . GLU E 1 21 ? -11.656 -39.764 112.273 1.00 67.44 12 GLU E C 1
ATOM 7424 O O . GLU E 1 21 ? -11.114 -38.853 111.654 1.00 63.11 12 GLU E O 1
ATOM 7426 N N . VAL E 1 22 ? -11.011 -40.567 113.117 1.00 66.48 13 VAL E N 1
ATOM 7427 C CA . VAL E 1 22 ? -9.616 -40.353 113.462 1.00 65.37 13 VAL E CA 1
ATOM 7428 C C . VAL E 1 22 ? -8.657 -40.492 112.283 1.00 63.33 13 VAL E C 1
ATOM 7429 O O . VAL E 1 22 ? -7.798 -39.633 112.098 1.00 60.83 13 VAL E O 1
ATOM 7433 N N . ASP E 1 23 ? -8.765 -41.566 111.516 1.00 61.75 14 ASP E N 1
ATOM 7434 C CA . ASP E 1 23 ? -7.867 -41.736 110.388 1.00 61.57 14 ASP E CA 1
ATOM 7435 C C . ASP E 1 23 ? -8.153 -40.689 109.319 1.00 57.96 14 ASP E C 1
ATOM 7436 O O . ASP E 1 23 ? -7.240 -40.312 108.646 1.00 53.12 14 ASP E O 1
ATOM 7441 N N . THR E 1 24 ? -9.408 -40.256 109.170 1.00 57.42 15 THR E N 1
ATOM 7442 C CA . THR E 1 24 ? -9.760 -39.204 108.218 1.00 56.72 15 THR E CA 1
ATOM 7443 C C . THR E 1 24 ? -9.120 -37.879 108.647 1.00 54.01 15 THR E C 1
ATOM 7444 O O . THR E 1 24 ? -8.644 -37.109 107.825 1.00 52.96 15 THR E O 1
ATOM 7448 N N . THR E 1 25 ? -9.101 -37.614 109.937 1.00 53.58 16 THR E N 1
ATOM 7449 C CA . THR E 1 25 ? -8.492 -36.373 110.417 1.00 51.30 16 THR E CA 1
ATOM 7450 C C . THR E 1 25 ? -6.966 -36.459 110.279 1.00 48.43 16 THR E C 1
ATOM 7451 O O . THR E 1 25 ? -6.333 -35.474 109.920 1.00 46.32 16 THR E O 1
ATOM 7455 N N . LEU E 1 26 ? -6.366 -37.619 110.550 1.00 48.59 17 LEU E N 1
ATOM 7456 C CA . LEU E 1 26 ? -4.898 -37.753 110.420 1.00 48.75 17 LEU E CA 1
ATOM 7457 C C . LEU E 1 26 ? -4.423 -37.502 108.971 1.00 47.01 17 LEU E C 1
ATOM 7458 O O . LEU E 1 26 ? -3.374 -36.897 108.742 1.00 45.16 17 LEU E O 1
ATOM 7463 N N . LYS E 1 27 ? -5.200 -38.010 108.027 1.00 48.10 18 LYS E N 1
ATOM 7464 C CA . LYS E 1 27 ? -4.957 -37.840 106.595 1.00 47.38 18 LYS E CA 1
ATOM 7465 C C . LYS E 1 27 ? -5.037 -36.382 106.228 1.00 47.10 18 LYS E C 1
ATOM 7466 O O . LYS E 1 27 ? -4.165 -35.848 105.530 1.00 45.50 18 LYS E O 1
ATOM 7468 N N . SER E 1 28 ? -6.120 -35.742 106.662 1.00 48.88 19 SER E N 1
ATOM 7469 C CA . SER E 1 28 ? -6.309 -34.312 106.384 1.00 48.12 19 SER E CA 1
ATOM 7470 C C . SER E 1 28 ? -5.158 -33.468 106.946 1.00 44.64 19 SER E C 1
ATOM 7471 O O . SER E 1 28 ? -4.765 -32.460 106.324 1.00 41.56 19 SER E O 1
ATOM 7474 N N . LEU E 1 29 ? -4.631 -33.837 108.122 1.00 44.10 20 LEU E N 1
ATOM 7475 C CA . LEU E 1 29 ? -3.541 -33.022 108.726 1.00 42.57 20 LEU E CA 1
ATOM 7476 C C . LEU E 1 29 ? -2.243 -33.262 107.940 1.00 40.92 20 LEU E C 1
ATOM 7477 O O . LEU E 1 29 ? -1.499 -32.334 107.627 1.00 35.97 20 LEU E O 1
ATOM 7482 N N . SER E 1 30 ? -2.010 -34.524 107.607 1.00 41.81 21 SER E N 1
ATOM 7483 C CA . SER E 1 30 ? -0.865 -34.889 106.811 1.00 42.93 21 SER E CA 1
ATOM 7484 C C . SER E 1 30 ? -0.885 -34.157 105.443 1.00 41.51 21 SER E C 1
ATOM 7485 O O . SER E 1 30 ? 0.142 -33.657 104.999 1.00 37.50 21 SER E O 1
ATOM 7488 N N . GLN E 1 31 ? -2.067 -34.039 104.837 1.00 42.64 22 GLN E N 1
ATOM 7489 C CA . GLN E 1 31 ? -2.233 -33.315 103.574 1.00 43.68 22 GLN E CA 1
ATOM 7490 C C . GLN E 1 31 ? -2.004 -31.808 103.710 1.00 42.89 22 GLN E C 1
ATOM 7491 O O . GLN E 1 31 ? -1.269 -31.200 102.906 1.00 39.24 22 GLN E O 1
ATOM 7497 N N . GLN E 1 32 ? -2.607 -31.184 104.715 1.00 42.28 23 GLN E N 1
ATOM 7498 C CA . GLN E 1 32 ? -2.449 -29.742 104.864 1.00 41.13 23 GLN E CA 1
ATOM 7499 C C . GLN E 1 32 ? -0.989 -29.388 105.057 1.00 41.37 23 GLN E C 1
ATOM 7500 O O . GLN E 1 32 ? -0.564 -28.313 104.647 1.00 44.55 23 GLN E O 1
ATOM 7506 N N . ILE E 1 33 ? -0.234 -30.266 105.718 1.00 41.88 24 ILE E N 1
ATOM 7507 C CA . ILE E 1 33 ? 1.210 -30.086 105.915 1.00 41.37 24 ILE E CA 1
ATOM 7508 C C . ILE E 1 33 ? 1.928 -30.250 104.573 1.00 41.82 24 ILE E C 1
ATOM 7509 O O . ILE E 1 33 ? 2.831 -29.509 104.246 1.00 39.69 24 ILE E O 1
ATOM 7514 N N . GLU E 1 34 ? 1.508 -31.215 103.796 1.00 41.44 25 GLU E N 1
ATOM 7515 C CA . GLU E 1 34 ? 2.033 -31.360 102.456 1.00 46.15 25 GLU E CA 1
ATOM 7516 C C . GLU E 1 34 ? 1.816 -30.113 101.604 1.00 41.19 25 GLU E C 1
ATOM 7517 O O . GLU E 1 34 ? 2.679 -29.697 100.860 1.00 38.94 25 GLU E O 1
ATOM 7523 N N . ASN E 1 35 ? 0.644 -29.538 101.693 1.00 39.75 26 ASN E N 1
ATOM 7524 C CA . ASN E 1 35 ? 0.339 -28.404 100.893 1.00 40.00 26 ASN E CA 1
ATOM 7525 C C . ASN E 1 35 ? 1.186 -27.189 101.237 1.00 39.42 26 ASN E C 1
ATOM 7526 O O . ASN E 1 35 ? 1.358 -26.323 100.398 1.00 40.66 26 ASN E O 1
ATOM 7531 N N . ILE E 1 36 ? 1.695 -27.141 102.456 1.00 38.26 27 ILE E N 1
ATOM 7532 C CA . ILE E 1 36 ? 2.573 -26.100 102.886 1.00 38.78 27 ILE E CA 1
ATOM 7533 C C . ILE E 1 36 ? 3.987 -26.364 102.440 1.00 38.16 27 ILE E C 1
ATOM 7534 O O . ILE E 1 36 ? 4.657 -25.435 102.054 1.00 36.66 27 ILE E O 1
ATOM 7539 N N . ARG E 1 37 ? 4.453 -27.600 102.545 1.00 39.00 28 ARG E N 1
ATOM 7540 C CA . ARG E 1 37 ? 5.812 -27.956 102.109 1.00 43.55 28 ARG E CA 1
ATOM 7541 C C . ARG E 1 37 ? 5.926 -27.994 100.567 1.00 42.41 28 ARG E C 1
ATOM 7542 O O . ARG E 1 37 ? 6.959 -27.682 100.036 1.00 45.11 28 ARG E O 1
ATOM 7550 N N . SER E 1 38 ? 4.894 -28.444 99.874 1.00 38.59 29 SER E N 1
ATOM 7551 C CA . SER E 1 38 ? 4.921 -28.584 98.414 1.00 38.86 29 SER E CA 1
ATOM 7552 C C . SER E 1 38 ? 3.677 -28.038 97.819 1.00 35.50 29 SER E C 1
ATOM 7553 O O . SER E 1 38 ? 2.810 -28.781 97.443 1.00 37.80 29 SER E O 1
ATOM 7556 N N . PRO E 1 39 ? 3.577 -26.729 97.712 1.00 34.32 30 PRO E N 1
ATOM 7557 C CA . PRO E 1 39 ? 2.310 -26.263 97.192 1.00 33.91 30 PRO E CA 1
ATOM 7558 C C . PRO E 1 39 ? 2.050 -26.789 95.767 1.00 34.83 30 PRO E C 1
ATOM 7559 O O . PRO E 1 39 ? 3.015 -27.019 94.982 1.00 31.18 30 PRO E O 1
ATOM 7563 N N . GLU E 1 40 ? 0.769 -26.964 95.443 1.00 36.04 31 GLU E N 1
ATOM 7564 C CA . GLU E 1 40 ? 0.365 -27.403 94.103 1.00 40.93 31 GLU E CA 1
ATOM 7565 C C . GLU E 1 40 ? 0.249 -26.292 93.030 1.00 38.28 31 GLU E C 1
ATOM 7566 O O . GLU E 1 40 ? 0.031 -26.588 91.866 1.00 38.56 31 GLU E O 1
ATOM 7572 N N . GLY E 1 41 ? 0.362 -25.027 93.412 1.00 34.75 32 GLY E N 1
ATOM 7573 C CA . GLY E 1 41 ? 0.223 -23.943 92.451 1.00 34.99 32 GLY E CA 1
ATOM 7574 C C . GLY E 1 41 ? -1.196 -23.645 91.990 1.00 35.05 32 GLY E C 1
ATOM 7575 O O . GLY E 1 41 ? -1.418 -23.162 90.873 1.00 33.86 32 GLY E O 1
ATOM 7576 N N . SER E 1 42 ? -2.163 -23.952 92.843 1.00 36.20 33 SER E N 1
ATOM 7577 C CA . SER E 1 42 ? -3.544 -23.541 92.632 1.00 37.18 33 SER E CA 1
ATOM 7578 C C . SER E 1 42 ? -3.706 -22.195 93.314 1.00 37.47 33 SER E C 1
ATOM 7579 O O . SER E 1 42 ? -2.799 -21.729 94.028 1.00 37.30 33 SER E O 1
ATOM 7582 N N . ARG E 1 43 ? -4.865 -21.580 93.138 1.00 38.70 34 ARG E N 1
ATOM 7583 C CA . ARG E 1 43 ? -5.058 -20.257 93.670 1.00 40.85 34 ARG E CA 1
ATOM 7584 C C . ARG E 1 43 ? -5.053 -20.231 95.195 1.00 40.18 34 ARG E C 1
ATOM 7585 O O . ARG E 1 43 ? -4.516 -19.292 95.787 1.00 37.20 34 ARG E O 1
ATOM 7593 N N . LYS E 1 44 ? -5.618 -21.276 95.797 1.00 41.09 35 LYS E N 1
ATOM 7594 C CA . LYS E 1 44 ? -5.662 -21.430 97.277 1.00 42.65 35 LYS E CA 1
ATOM 7595 C C . LYS E 1 44 ? -4.330 -21.933 97.804 1.00 42.31 35 LYS E C 1
ATOM 7596 O O . LYS E 1 44 ? -3.986 -21.688 98.950 1.00 40.86 35 LYS E O 1
ATOM 7598 N N . ASN E 1 45 ? -3.552 -22.613 96.958 1.00 41.85 36 ASN E N 1
ATOM 7599 C CA . ASN E 1 45 ? -2.302 -23.214 97.418 1.00 39.20 36 ASN E CA 1
ATOM 7600 C C . ASN E 1 45 ? -1.175 -22.843 96.420 1.00 36.99 36 ASN E C 1
ATOM 7601 O O . ASN E 1 45 ? -0.573 -23.690 95.751 1.00 32.58 36 ASN E O 1
ATOM 7606 N N . PRO E 1 46 ? -0.871 -21.538 96.333 1.00 35.02 37 PRO E N 1
ATOM 7607 C CA . PRO E 1 46 ? 0.103 -21.100 95.336 1.00 32.27 37 PRO E CA 1
ATOM 7608 C C . PRO E 1 46 ? 1.496 -21.506 95.667 1.00 29.76 37 PRO E C 1
ATOM 7609 O O . PRO E 1 46 ? 1.881 -21.562 96.816 1.00 31.59 37 PRO E O 1
ATOM 7613 N N . ALA E 1 47 ? 2.260 -21.784 94.624 1.00 29.18 38 ALA E N 1
ATOM 7614 C CA . ALA E 1 47 ? 3.655 -22.081 94.721 1.00 27.39 38 ALA E CA 1
ATOM 7615 C C . ALA E 1 47 ? 4.436 -20.757 94.706 1.00 27.74 38 ALA E C 1
ATOM 7616 O O . ALA E 1 47 ? 3.845 -19.707 94.606 1.00 29.90 38 ALA E O 1
ATOM 7618 N N . ARG E 1 48 ? 5.741 -20.818 94.840 1.00 28.00 39 ARG E N 1
ATOM 7619 C CA . ARG E 1 48 ? 6.599 -19.642 94.870 1.00 32.00 39 ARG E CA 1
ATOM 7620 C C . ARG E 1 48 ? 6.996 -19.128 93.470 1.00 30.08 39 ARG E C 1
ATOM 7621 O O . ARG E 1 48 ? 6.907 -17.912 93.200 1.00 28.13 39 ARG E O 1
ATOM 7629 N N . THR E 1 49 ? 7.488 -20.042 92.632 1.00 26.24 40 THR E N 1
ATOM 7630 C CA . THR E 1 49 ? 7.867 -19.730 91.275 1.00 26.12 40 THR E CA 1
ATOM 7631 C C . THR E 1 49 ? 7.743 -20.955 90.429 1.00 27.68 40 THR E C 1
ATOM 7632 O O . THR E 1 49 ? 7.707 -22.094 90.964 1.00 26.61 40 THR E O 1
ATOM 7636 N N . CYS E 1 50 ? 7.762 -20.775 89.106 1.00 26.72 41 CYS E N 1
ATOM 7637 C CA . CYS E 1 50 ? 7.709 -21.934 88.267 1.00 27.70 41 CYS E CA 1
ATOM 7638 C C . CYS E 1 50 ? 8.971 -22.728 88.439 1.00 28.12 41 CYS E C 1
ATOM 7639 O O . CYS E 1 50 ? 8.926 -23.953 88.361 1.00 28.72 41 CYS E O 1
ATOM 7642 N N . ARG E 1 51 ? 10.094 -22.062 88.715 1.00 28.13 42 ARG E N 1
ATOM 7643 C CA . ARG E 1 51 ? 11.361 -22.776 88.856 1.00 31.43 42 ARG E CA 1
ATOM 7644 C C . ARG E 1 51 ? 11.240 -23.819 89.979 1.00 30.86 42 ARG E C 1
ATOM 7645 O O . ARG E 1 51 ? 11.692 -24.953 89.829 1.00 30.55 42 ARG E O 1
ATOM 7653 N N . ASP E 1 52 ? 10.674 -23.405 91.104 1.00 29.02 43 ASP E N 1
ATOM 7654 C CA . ASP E 1 52 ? 10.486 -24.277 92.219 1.00 33.89 43 ASP E CA 1
ATOM 7655 C C . ASP E 1 52 ? 9.544 -25.421 91.917 1.00 33.13 43 ASP E C 1
ATOM 7656 O O . ASP E 1 52 ? 9.762 -26.535 92.383 1.00 32.82 43 ASP E O 1
ATOM 7661 N N . LEU E 1 53 ? 8.518 -25.139 91.135 1.00 32.84 44 LEU E N 1
ATOM 7662 C CA . LEU E 1 53 ? 7.571 -26.174 90.759 1.00 35.31 44 LEU E CA 1
ATOM 7663 C C . LEU E 1 53 ? 8.311 -27.225 89.911 1.00 35.35 44 LEU E C 1
ATOM 7664 O O . LEU E 1 53 ? 8.305 -28.423 90.229 1.00 36.30 44 LEU E O 1
ATOM 7669 N N . LYS E 1 54 ? 9.024 -26.792 88.884 1.00 34.89 45 LYS E N 1
ATOM 7670 C CA . LYS E 1 54 ? 9.772 -27.723 88.059 1.00 37.50 45 LYS E CA 1
ATOM 7671 C C . LYS E 1 54 ? 10.761 -28.552 88.877 1.00 38.52 45 LYS E C 1
ATOM 7672 O O . LYS E 1 54 ? 10.845 -29.789 88.716 1.00 38.75 45 LYS E O 1
ATOM 7678 N N . MET E 1 55 ? 11.511 -27.863 89.725 1.00 35.37 46 MET E N 1
ATOM 7679 C CA . MET E 1 55 ? 12.538 -28.492 90.554 1.00 36.10 46 MET E CA 1
ATOM 7680 C C . MET E 1 55 ? 11.956 -29.620 91.411 1.00 36.96 46 MET E C 1
ATOM 7681 O O . MET E 1 55 ? 12.562 -30.690 91.506 1.00 39.49 46 MET E O 1
ATOM 7686 N N . CYS E 1 56 ? 10.812 -29.359 92.044 1.00 36.59 47 CYS E N 1
ATOM 7687 C CA . CYS E 1 56 ? 10.221 -30.288 93.002 1.00 39.06 47 CYS E CA 1
ATOM 7688 C C . CYS E 1 56 ? 9.289 -31.323 92.406 1.00 40.73 47 CYS E C 1
ATOM 7689 O O . CYS E 1 56 ? 9.086 -32.363 93.023 1.00 40.35 47 CYS E O 1
ATOM 7692 N N . HIS E 1 57 ? 8.710 -31.031 91.240 1.00 41.42 48 HIS E N 1
ATOM 7693 C CA . HIS E 1 57 ? 7.753 -31.917 90.577 1.00 41.85 48 HIS E CA 1
ATOM 7694 C C . HIS E 1 57 ? 8.097 -31.942 89.114 1.00 42.43 48 HIS E C 1
ATOM 7695 O O . HIS E 1 57 ? 7.382 -31.364 88.289 1.00 39.27 48 HIS E O 1
ATOM 7702 N N . SER E 1 58 ? 9.189 -32.621 88.788 1.00 44.99 49 SER E N 1
ATOM 7703 C CA . SER E 1 58 ? 9.684 -32.688 87.417 1.00 50.38 49 SER E CA 1
ATOM 7704 C C . SER E 1 58 ? 8.696 -33.312 86.398 1.00 50.68 49 SER E C 1
ATOM 7705 O O . SER E 1 58 ? 8.886 -33.155 85.203 1.00 54.09 49 SER E O 1
ATOM 7708 N N . ASP E 1 59 ? 7.679 -34.030 86.869 1.00 49.99 50 ASP E N 1
ATOM 7709 C CA . ASP E 1 59 ? 6.672 -34.660 85.989 1.00 55.56 50 ASP E CA 1
ATOM 7710 C C . ASP E 1 59 ? 5.511 -33.721 85.628 1.00 53.47 50 ASP E C 1
ATOM 7711 O O . ASP E 1 59 ? 4.687 -34.075 84.797 1.00 54.06 50 ASP E O 1
ATOM 7716 N N . TRP E 1 60 ? 5.431 -32.540 86.243 1.00 47.30 51 TRP E N 1
ATOM 7717 C CA . TRP E 1 60 ? 4.280 -31.666 86.012 1.00 45.24 51 TRP E CA 1
ATOM 7718 C C . TRP E 1 60 ? 4.370 -30.995 84.680 1.00 44.23 51 TRP E C 1
ATOM 7719 O O . TRP E 1 60 ? 5.468 -30.765 84.155 1.00 43.72 51 TRP E O 1
ATOM 7730 N N . LYS E 1 61 ? 3.210 -30.696 84.118 1.00 45.18 52 LYS E N 1
ATOM 7731 C CA . LYS E 1 61 ? 3.154 -30.142 82.748 1.00 45.17 52 LYS E CA 1
ATOM 7732 C C . LYS E 1 61 ? 3.104 -28.626 82.695 1.00 40.58 52 LYS E C 1
ATOM 7733 O O . LYS E 1 61 ? 2.555 -27.982 83.580 1.00 37.01 52 LYS E O 1
ATOM 7739 N N . SER E 1 62 ? 3.696 -28.072 81.637 1.00 38.63 53 SER E N 1
ATOM 7740 C CA . SER E 1 62 ? 3.576 -26.665 81.322 1.00 37.21 53 SER E CA 1
ATOM 7741 C C . SER E 1 62 ? 2.112 -26.233 81.301 1.00 35.97 53 SER E C 1
ATOM 7742 O O . SER E 1 62 ? 1.236 -27.033 81.055 1.00 35.83 53 SER E O 1
ATOM 7745 N N . GLY E 1 63 ? 1.847 -24.975 81.623 1.00 34.22 54 GLY E N 1
ATOM 7746 C CA . GLY E 1 63 ? 0.467 -24.524 81.798 1.00 34.65 54 GLY E CA 1
ATOM 7747 C C . GLY E 1 63 ? 0.310 -23.364 82.783 1.00 34.09 54 GLY E C 1
ATOM 7748 O O . GLY E 1 63 ? 1.280 -22.737 83.189 1.00 32.31 54 GLY E O 1
ATOM 7749 N N . GLU E 1 64 ? -0.930 -23.087 83.147 1.00 35.10 55 GLU E N 1
ATOM 7750 C CA . GLU E 1 64 ? -1.279 -21.978 83.998 1.00 37.51 55 GLU E CA 1
ATOM 7751 C C . GLU E 1 64 ? -1.203 -22.414 85.446 1.00 36.21 55 GLU E C 1
ATOM 7752 O O . GLU E 1 64 ? -1.812 -23.396 85.803 1.00 36.13 55 GLU E O 1
ATOM 7758 N N . TYR E 1 65 ? -0.419 -21.697 86.246 1.00 30.30 56 TYR E N 1
ATOM 7759 C CA . TYR E 1 65 ? -0.370 -21.922 87.670 1.00 31.33 56 TYR E CA 1
ATOM 7760 C C . TYR E 1 65 ? -0.465 -20.585 88.410 1.00 30.60 56 TYR E C 1
ATOM 7761 O O . TYR E 1 65 ? -0.297 -19.549 87.812 1.00 29.35 56 TYR E O 1
ATOM 7770 N N . TRP E 1 66 ? -0.741 -20.649 89.710 1.00 30.90 57 TRP E N 1
ATOM 7771 C CA . TRP E 1 66 ? -0.768 -19.497 90.581 1.00 30.93 57 TRP E CA 1
ATOM 7772 C C . TRP E 1 66 ? 0.447 -19.520 91.460 1.00 30.34 57 TRP E C 1
ATOM 7773 O O . TRP E 1 66 ? 0.763 -20.543 92.029 1.00 30.67 57 TRP E O 1
ATOM 7784 N N . ILE E 1 67 ? 1.140 -18.382 91.556 1.00 27.27 58 ILE E N 1
ATOM 7785 C CA . ILE E 1 67 ? 2.298 -18.296 92.384 1.00 26.61 58 ILE E CA 1
ATOM 7786 C C . ILE E 1 67 ? 2.223 -17.079 93.275 1.00 26.54 58 ILE E C 1
ATOM 7787 O O . ILE E 1 67 ? 1.501 -16.127 92.996 1.00 27.59 58 ILE E O 1
ATOM 7792 N N . ASP E 1 68 ? 2.965 -17.146 94.366 1.00 26.23 59 ASP E N 1
ATOM 7793 C CA . ASP E 1 68 ? 2.997 -16.079 95.354 1.00 26.78 59 ASP E CA 1
ATOM 7794 C C . ASP E 1 68 ? 4.412 -15.865 95.784 1.00 25.63 59 ASP E C 1
ATOM 7795 O O . ASP E 1 68 ? 4.767 -16.167 96.892 1.00 27.72 59 ASP E O 1
ATOM 7800 N N . PRO E 1 69 ? 5.232 -15.294 94.917 1.00 26.14 60 PRO E N 1
ATOM 7801 C CA . PRO E 1 69 ? 6.625 -15.172 95.266 1.00 26.14 60 PRO E CA 1
ATOM 7802 C C . PRO E 1 69 ? 6.898 -14.349 96.501 1.00 26.41 60 PRO E C 1
ATOM 7803 O O . PRO E 1 69 ? 7.889 -14.588 97.161 1.00 25.48 60 PRO E O 1
ATOM 7807 N N . ASN E 1 70 ? 6.040 -13.380 96.816 1.00 26.87 61 ASN E N 1
ATOM 7808 C CA . ASN E 1 70 ? 6.272 -12.544 98.007 1.00 26.64 61 ASN E CA 1
ATOM 7809 C C . ASN E 1 70 ? 5.716 -13.170 99.329 1.00 27.95 61 ASN E C 1
ATOM 7810 O O . ASN E 1 70 ? 5.780 -12.560 100.382 1.00 25.06 61 ASN E O 1
ATOM 7815 N N . GLN E 1 71 ? 5.169 -14.365 99.231 1.00 28.53 62 GLN E N 1
ATOM 7816 C CA . GLN E 1 71 ? 4.550 -15.081 100.365 1.00 33.94 62 GLN E CA 1
ATOM 7817 C C . GLN E 1 71 ? 3.600 -14.193 101.214 1.00 32.56 62 GLN E C 1
ATOM 7818 O O . GLN E 1 71 ? 2.802 -13.414 100.660 1.00 30.67 62 GLN E O 1
ATOM 7824 N N . GLY E 1 72 ? 3.698 -14.306 102.540 1.00 31.40 63 GLY E N 1
ATOM 7825 C CA . GLY E 1 72 ? 2.695 -13.725 103.435 1.00 31.84 63 GLY E CA 1
ATOM 7826 C C . GLY E 1 72 ? 1.305 -14.200 103.125 1.00 29.95 63 GLY E C 1
ATOM 7827 O O . GLY E 1 72 ? 1.090 -15.361 102.928 1.00 29.41 63 GLY E O 1
ATOM 7828 N N . CYS E 1 73 ? 0.364 -13.280 103.035 1.00 31.08 64 CYS E N 1
ATOM 7829 C CA . CYS E 1 73 ? -0.995 -13.617 102.684 1.00 32.53 64 CYS E CA 1
ATOM 7830 C C . CYS E 1 73 ? -1.011 -14.009 101.208 1.00 32.29 64 CYS E C 1
ATOM 7831 O O . CYS E 1 73 ? -0.294 -13.422 100.410 1.00 29.21 64 CYS E O 1
ATOM 7834 N N . ASN E 1 74 ? -1.850 -14.964 100.840 1.00 33.51 65 ASN E N 1
ATOM 7835 C CA . ASN E 1 74 ? -1.819 -15.489 99.481 1.00 33.76 65 ASN E CA 1
ATOM 7836 C C . ASN E 1 74 ? -2.871 -14.894 98.549 1.00 32.96 65 ASN E C 1
ATOM 7837 O O . ASN E 1 74 ? -2.923 -15.226 97.365 1.00 32.23 65 ASN E O 1
ATOM 7842 N N . LEU E 1 75 ? -3.681 -13.980 99.055 1.00 33.72 66 LEU E N 1
ATOM 7843 C CA . LEU E 1 75 ? -4.697 -13.336 98.206 1.00 35.77 66 LEU E CA 1
ATOM 7844 C C . LEU E 1 75 ? -4.129 -12.431 97.090 1.00 35.74 66 LEU E C 1
ATOM 7845 O O . LEU E 1 75 ? -4.860 -11.989 96.221 1.00 33.92 66 LEU E O 1
ATOM 7850 N N . ASP E 1 76 ? -2.836 -12.115 97.137 1.00 34.76 67 ASP E N 1
ATOM 7851 C CA . ASP E 1 76 ? -2.253 -11.366 96.041 1.00 33.72 67 ASP E CA 1
ATOM 7852 C C . ASP E 1 76 ? -1.471 -12.263 95.086 1.00 32.44 67 ASP E C 1
ATOM 7853 O O . ASP E 1 76 ? -0.689 -11.800 94.268 1.00 32.20 67 ASP E O 1
ATOM 7858 N N . ALA E 1 77 ? -1.697 -13.568 95.185 1.00 30.95 68 ALA E N 1
ATOM 7859 C CA . ALA E 1 77 ? -1.108 -14.498 94.228 1.00 29.34 68 ALA E CA 1
ATOM 7860 C C . ALA E 1 77 ? -1.401 -14.086 92.784 1.00 27.77 68 ALA E C 1
ATOM 7861 O O . ALA E 1 77 ? -2.436 -13.535 92.481 1.00 26.67 68 ALA E O 1
ATOM 7863 N N . ILE E 1 78 ? -0.460 -14.323 91.881 1.00 26.81 69 ILE E N 1
ATOM 7864 C CA . ILE E 1 78 ? -0.695 -13.941 90.463 1.00 26.65 69 ILE E CA 1
ATOM 7865 C C . ILE E 1 78 ? -0.750 -15.173 89.589 1.00 27.34 69 ILE E C 1
ATOM 7866 O O . ILE E 1 78 ? -0.130 -16.169 89.916 1.00 26.11 69 ILE E O 1
ATOM 7871 N N . LYS E 1 79 ? -1.445 -15.079 88.461 1.00 28.70 70 LYS E N 1
ATOM 7872 C CA . LYS E 1 79 ? -1.595 -16.216 87.606 1.00 31.85 70 LYS E CA 1
ATOM 7873 C C . LYS E 1 79 ? -0.541 -16.110 86.530 1.00 31.03 70 LYS E C 1
ATOM 7874 O O . LYS E 1 79 ? -0.383 -15.045 85.963 1.00 31.11 70 LYS E O 1
ATOM 7880 N N . VAL E 1 80 ? 0.172 -17.208 86.271 1.00 28.85 71 VAL E N 1
ATOM 7881 C CA . VAL E 1 80 ? 1.300 -17.217 85.350 1.00 27.65 71 VAL E CA 1
ATOM 7882 C C . VAL E 1 80 ? 1.283 -18.431 84.436 1.00 29.98 71 VAL E C 1
ATOM 7883 O O . VAL E 1 80 ? 0.577 -19.395 84.691 1.00 29.72 71 VAL E O 1
ATOM 7887 N N . PHE E 1 81 ? 2.080 -18.365 83.374 1.00 29.30 72 PHE E N 1
ATOM 7888 C CA . PHE E 1 81 ? 2.385 -19.526 82.590 1.00 32.06 72 PHE E CA 1
ATOM 7889 C C . PHE E 1 81 ? 3.742 -20.049 83.028 1.00 29.02 72 PHE E C 1
ATOM 7890 O O . PHE E 1 81 ? 4.747 -19.326 83.006 1.00 28.62 72 PHE E O 1
ATOM 7898 N N . CYS E 1 82 ? 3.741 -21.302 83.438 1.00 27.16 73 CYS E N 1
ATOM 7899 C CA . CYS E 1 82 ? 4.949 -22.024 83.747 1.00 29.60 73 CYS E CA 1
ATOM 7900 C C . CYS E 1 82 ? 5.362 -22.889 82.575 1.00 29.84 73 CYS E C 1
ATOM 7901 O O . CYS E 1 82 ? 4.559 -23.676 82.044 1.00 28.88 73 CYS E O 1
ATOM 7904 N N . ASN E 1 83 ? 6.618 -22.745 82.191 1.00 32.18 74 ASN E N 1
ATOM 7905 C CA . ASN E 1 83 ? 7.206 -23.602 81.173 1.00 34.01 74 ASN E CA 1
ATOM 7906 C C . ASN E 1 83 ? 8.037 -24.593 81.887 1.00 32.51 74 ASN E C 1
ATOM 7907 O O . ASN E 1 83 ? 9.128 -24.271 82.303 1.00 34.99 74 ASN E O 1
ATOM 7912 N N . MET E 1 84 ? 7.513 -25.799 82.026 1.00 34.63 75 MET E N 1
ATOM 7913 C CA . MET E 1 84 ? 8.153 -26.860 82.804 1.00 38.09 75 MET E CA 1
ATOM 7914 C C . MET E 1 84 ? 9.331 -27.589 82.137 1.00 41.02 75 MET E C 1
ATOM 7915 O O . MET E 1 84 ? 9.994 -28.417 82.779 1.00 41.38 75 MET E O 1
ATOM 7920 N N . GLU E 1 85 ? 9.577 -27.282 80.868 1.00 41.91 76 GLU E N 1
ATOM 7921 C CA . GLU E 1 85 ? 10.765 -27.746 80.172 1.00 48.73 76 GLU E CA 1
ATOM 7922 C C . GLU E 1 85 ? 11.920 -26.859 80.613 1.00 45.04 76 GLU E C 1
ATOM 7923 O O . GLU E 1 85 ? 12.990 -27.376 80.913 1.00 44.16 76 GLU E O 1
ATOM 7929 N N . THR E 1 86 ? 11.710 -25.534 80.651 1.00 40.97 77 THR E N 1
ATOM 7930 C CA . THR E 1 86 ? 12.790 -24.599 81.022 1.00 41.84 77 THR E CA 1
ATOM 7931 C C . THR E 1 86 ? 12.823 -24.138 82.468 1.00 40.72 77 THR E C 1
ATOM 7932 O O . THR E 1 86 ? 13.880 -23.755 82.941 1.00 46.02 77 THR E O 1
ATOM 7936 N N . GLY E 1 87 ? 11.690 -24.128 83.160 1.00 37.72 78 GLY E N 1
ATOM 7937 C CA . GLY E 1 87 ? 11.633 -23.569 84.525 1.00 36.96 78 GLY E CA 1
ATOM 7938 C C . GLY E 1 87 ? 11.193 -22.100 84.550 1.00 33.98 78 GLY E C 1
ATOM 7939 O O . GLY E 1 87 ? 11.139 -21.472 85.625 1.00 32.02 78 GLY E O 1
ATOM 7940 N N . GLU E 1 88 ? 10.850 -21.581 83.375 1.00 29.93 79 GLU E N 1
ATOM 7941 C CA . GLU E 1 88 ? 10.446 -20.202 83.222 1.00 31.39 79 GLU E CA 1
ATOM 7942 C C . GLU E 1 88 ? 9.077 -19.873 83.805 1.00 29.02 79 GLU E C 1
ATOM 7943 O O . GLU E 1 88 ? 8.101 -20.592 83.587 1.00 29.44 79 GLU E O 1
ATOM 7949 N N . THR E 1 89 ? 9.003 -18.708 84.423 1.00 28.22 80 THR E N 1
ATOM 7950 C CA . THR E 1 89 ? 7.768 -18.120 84.871 1.00 28.86 80 THR E CA 1
ATOM 7951 C C . THR E 1 89 ? 7.470 -16.950 83.930 1.00 29.60 80 THR E C 1
ATOM 7952 O O . THR E 1 89 ? 8.272 -16.017 83.837 1.00 27.61 80 THR E O 1
ATOM 7956 N N . CYS E 1 90 ? 6.323 -16.986 83.257 1.00 27.81 81 CYS E N 1
ATOM 7957 C CA . CYS E 1 90 ? 5.938 -15.913 82.352 1.00 27.74 81 CYS E CA 1
ATOM 7958 C C . CYS E 1 90 ? 4.716 -15.199 82.889 1.00 28.12 81 CYS E C 1
ATOM 7959 O O . CYS E 1 90 ? 3.683 -15.826 83.120 1.00 30.55 81 CYS E O 1
ATOM 7962 N N . VAL E 1 91 ? 4.843 -13.891 83.044 1.00 25.09 82 VAL E N 1
ATOM 7963 C CA . VAL E 1 91 ? 3.821 -13.017 83.507 1.00 28.18 82 VAL E CA 1
ATOM 7964 C C . VAL E 1 91 ? 3.310 -12.147 82.357 1.00 30.10 82 VAL E C 1
ATOM 7965 O O . VAL E 1 91 ? 4.091 -11.409 81.724 1.00 32.13 82 VAL E O 1
ATOM 7969 N N . TYR E 1 92 ? 2.000 -12.177 82.140 1.00 30.42 83 TYR E N 1
ATOM 7970 C CA . TYR E 1 92 ? 1.397 -11.585 80.966 1.00 32.49 83 TYR E CA 1
ATOM 7971 C C . TYR E 1 92 ? 1.032 -10.139 81.195 1.00 34.35 83 TYR E C 1
ATOM 7972 O O . TYR E 1 92 ? 0.752 -9.736 82.334 1.00 34.36 83 TYR E O 1
ATOM 7981 N N . PRO E 1 93 ? 1.104 -9.324 80.129 1.00 34.65 84 PRO E N 1
ATOM 7982 C CA . PRO E 1 93 ? 0.634 -7.952 80.261 1.00 34.67 84 PRO E CA 1
ATOM 7983 C C . PRO E 1 93 ? -0.859 -7.979 80.507 1.00 35.57 84 PRO E C 1
ATOM 7984 O O . PRO E 1 93 ? -1.529 -8.866 79.993 1.00 33.70 84 PRO E O 1
ATOM 7988 N N . THR E 1 94 ? -1.356 -7.013 81.279 1.00 34.28 85 THR E N 1
ATOM 7989 C CA . THR E 1 94 ? -2.791 -6.843 81.470 1.00 37.88 85 THR E CA 1
ATOM 7990 C C . THR E 1 94 ? -3.524 -6.616 80.143 1.00 40.70 85 THR E C 1
ATOM 7991 O O . THR E 1 94 ? -4.623 -7.126 79.974 1.00 42.27 85 THR E O 1
ATOM 7995 N N . GLN E 1 95 ? -2.898 -5.875 79.214 1.00 41.49 86 GLN E N 1
ATOM 7996 C CA . GLN E 1 95 ? -3.453 -5.610 77.878 1.00 44.36 86 GLN E CA 1
ATOM 7997 C C . GLN E 1 95 ? -2.388 -5.912 76.812 1.00 43.04 86 GLN E C 1
ATOM 7998 O O . GLN E 1 95 ? -1.614 -5.017 76.409 1.00 39.50 86 GLN E O 1
ATOM 8004 N N . PRO E 1 96 ? -2.335 -7.191 76.371 1.00 42.14 87 PRO E N 1
ATOM 8005 C CA . PRO E 1 96 ? -1.317 -7.655 75.444 1.00 43.84 87 PRO E CA 1
ATOM 8006 C C . PRO E 1 96 ? -1.442 -7.006 74.093 1.00 43.37 87 PRO E C 1
ATOM 8007 O O . PRO E 1 96 ? -0.446 -6.895 73.376 1.00 43.28 87 PRO E O 1
ATOM 8011 N N . SER E 1 97 ? -2.642 -6.556 73.755 1.00 43.21 88 SER E N 1
ATOM 8012 C CA . SER E 1 97 ? -2.883 -6.060 72.421 1.00 45.07 88 SER E CA 1
ATOM 8013 C C . SER E 1 97 ? -3.244 -4.554 72.425 1.00 44.17 88 SER E C 1
ATOM 8014 O O . SER E 1 97 ? -4.212 -4.122 73.070 1.00 40.74 88 SER E O 1
ATOM 8017 N N . VAL E 1 98 ? -2.443 -3.765 71.708 1.00 42.55 89 VAL E N 1
ATOM 8018 C CA . VAL E 1 98 ? -2.666 -2.320 71.619 1.00 42.60 89 VAL E CA 1
ATOM 8019 C C . VAL E 1 98 ? -3.038 -2.015 70.179 1.00 42.99 89 VAL E C 1
ATOM 8020 O O . VAL E 1 98 ? -2.322 -2.445 69.249 1.00 40.21 89 VAL E O 1
ATOM 8024 N N . ALA E 1 99 ? -4.135 -1.271 69.993 1.00 41.71 90 ALA E N 1
ATOM 8025 C CA . ALA E 1 99 ? -4.745 -1.133 68.664 1.00 42.94 90 ALA E CA 1
ATOM 8026 C C . ALA E 1 99 ? -3.830 -0.450 67.666 1.00 43.28 90 ALA E C 1
ATOM 8027 O O . ALA E 1 99 ? -2.955 0.359 68.028 1.00 41.31 90 ALA E O 1
ATOM 8029 N N . GLN E 1 100 ? -4.076 -0.784 66.403 1.00 43.39 91 GLN E N 1
ATOM 8030 C CA . GLN E 1 100 ? -3.270 -0.330 65.305 1.00 43.90 91 GLN E CA 1
ATOM 8031 C C . GLN E 1 100 ? -3.981 0.825 64.699 1.00 44.21 91 GLN E C 1
ATOM 8032 O O . GLN E 1 100 ? -5.054 0.654 64.152 1.00 44.70 91 GLN E O 1
ATOM 8038 N N . LYS E 1 101 ? -3.391 2.005 64.804 1.00 44.81 92 LYS E N 1
ATOM 8039 C CA . LYS E 1 101 ? -4.010 3.219 64.255 1.00 47.27 92 LYS E CA 1
ATOM 8040 C C . LYS E 1 101 ? -3.052 4.385 64.374 1.00 46.19 92 LYS E C 1
ATOM 8041 O O . LYS E 1 101 ? -1.918 4.215 64.839 1.00 45.89 92 LYS E O 1
ATOM 8047 N N . ASN E 1 102 ? -3.494 5.565 63.965 1.00 48.24 93 ASN E N 1
ATOM 8048 C CA . ASN E 1 102 ? -2.731 6.769 64.232 1.00 49.11 93 ASN E CA 1
ATOM 8049 C C . ASN E 1 102 ? -2.944 7.171 65.672 1.00 49.79 93 ASN E C 1
ATOM 8050 O O . ASN E 1 102 ? -4.069 7.461 66.070 1.00 52.82 93 ASN E O 1
ATOM 8055 N N . TRP E 1 103 ? -1.856 7.202 66.432 1.00 48.31 94 TRP E N 1
ATOM 8056 C CA . TRP E 1 103 ? -1.880 7.570 67.833 1.00 47.67 94 TRP E CA 1
ATOM 8057 C C . TRP E 1 103 ? -1.343 8.976 68.065 1.00 48.72 94 TRP E C 1
ATOM 8058 O O . TRP E 1 103 ? -1.501 9.512 69.165 1.00 44.95 94 TRP E O 1
ATOM 8069 N N . TYR E 1 104 ? -0.668 9.560 67.077 1.00 47.72 95 TYR E N 1
ATOM 8070 C CA . TYR E 1 104 ? 0.006 10.840 67.311 1.00 49.75 95 TYR E CA 1
ATOM 8071 C C . TYR E 1 104 ? 0.190 11.651 66.023 1.00 52.46 95 TYR E C 1
ATOM 8072 O O . TYR E 1 104 ? 0.604 11.121 64.972 1.00 48.71 95 TYR E O 1
ATOM 8081 N N . ILE E 1 105 ? -0.155 12.939 66.112 1.00 53.91 96 ILE E N 1
ATOM 8082 C CA . ILE E 1 105 ? 0.005 13.874 65.000 1.00 54.24 96 ILE E CA 1
ATOM 8083 C C . ILE E 1 105 ? 0.832 15.029 65.506 1.00 54.00 96 ILE E C 1
ATOM 8084 O O . ILE E 1 105 ? 0.416 15.717 66.420 1.00 54.42 96 ILE E O 1
ATOM 8089 N N . SER E 1 106 ? 2.001 15.231 64.909 1.00 53.73 97 SER E N 1
ATOM 8090 C CA . SER E 1 106 ? 2.888 16.331 65.284 1.00 56.60 97 SER E CA 1
ATOM 8091 C C . SER E 1 106 ? 2.637 17.568 64.418 1.00 61.12 97 SER E C 1
ATOM 8092 O O . SER E 1 106 ? 1.816 17.516 63.497 1.00 60.45 97 SER E O 1
ATOM 8095 N N . LYS E 1 107 ? 3.396 18.637 64.699 1.00 65.08 98 LYS E N 1
ATOM 8096 C CA . LYS E 1 107 ? 3.631 19.768 63.770 1.00 70.52 98 LYS E CA 1
ATOM 8097 C C . LYS E 1 107 ? 5.006 19.581 62.992 1.00 72.51 98 LYS E C 1
ATOM 8098 O O . LYS E 1 107 ? 5.999 20.272 63.217 1.00 71.87 98 LYS E O 1
ATOM 8104 N N . ASN E 1 108 ? 4.987 18.665 62.013 1.00 75.06 99 ASN E N 1
ATOM 8105 C CA . ASN E 1 108 ? 6.083 17.665 61.785 1.00 75.11 99 ASN E CA 1
ATOM 8106 C C . ASN E 1 108 ? 7.126 17.825 60.664 1.00 83.52 99 ASN E C 1
ATOM 8107 O O . ASN E 1 108 ? 7.798 18.862 60.607 1.00 96.98 99 ASN E O 1
ATOM 8112 N N . PRO E 1 109 ? 7.218 16.832 59.730 1.00 77.32 100 PRO E N 1
ATOM 8113 C CA . PRO E 1 109 ? 8.460 16.300 59.205 1.00 73.94 100 PRO E CA 1
ATOM 8114 C C . PRO E 1 109 ? 9.655 16.313 60.149 1.00 70.71 100 PRO E C 1
ATOM 8115 O O . PRO E 1 109 ? 10.714 15.834 59.757 1.00 67.43 100 PRO E O 1
ATOM 8119 N N . LYS E 1 110 ? 9.483 16.886 61.346 1.00 70.92 101 LYS E N 1
ATOM 8120 C CA . LYS E 1 110 ? 10.382 16.737 62.491 1.00 73.36 101 LYS E CA 1
ATOM 8121 C C . LYS E 1 110 ? 9.728 15.785 63.515 1.00 74.44 101 LYS E C 1
ATOM 8122 O O . LYS E 1 110 ? 9.070 16.234 64.471 1.00 82.00 101 LYS E O 1
ATOM 8124 N N . ASP E 1 111 ? 9.872 14.483 63.309 1.00 69.91 102 ASP E N 1
ATOM 8125 C CA . ASP E 1 111 ? 10.539 13.944 62.132 1.00 72.47 102 ASP E CA 1
ATOM 8126 C C . ASP E 1 111 ? 10.293 12.429 61.958 1.00 66.40 102 ASP E C 1
ATOM 8127 O O . ASP E 1 111 ? 9.573 11.992 61.049 1.00 58.08 102 ASP E O 1
ATOM 8129 N N . LYS E 1 112 ? 10.943 11.620 62.765 1.00 64.13 103 LYS E N 1
ATOM 8130 C CA . LYS E 1 112 ? 12.193 11.949 63.464 1.00 64.38 103 LYS E CA 1
ATOM 8131 C C . LYS E 1 112 ? 12.176 12.781 64.739 1.00 55.30 103 LYS E C 1
ATOM 8132 O O . LYS E 1 112 ? 12.982 13.653 64.874 1.00 54.75 103 LYS E O 1
ATOM 8134 N N . ARG E 1 113 ? 11.294 12.460 65.677 1.00 52.08 104 ARG E N 1
ATOM 8135 C CA . ARG E 1 113 ? 11.591 12.647 67.099 1.00 54.93 104 ARG E CA 1
ATOM 8136 C C . ARG E 1 113 ? 10.987 11.472 67.928 1.00 48.07 104 ARG E C 1
ATOM 8137 O O . ARG E 1 113 ? 9.833 11.117 67.706 1.00 44.47 104 ARG E O 1
ATOM 8145 N N . HIS E 1 114 ? 11.740 10.899 68.875 1.00 41.17 105 HIS E N 1
ATOM 8146 C CA . HIS E 1 114 ? 11.171 9.948 69.865 1.00 41.43 105 HIS E CA 1
ATOM 8147 C C . HIS E 1 114 ? 10.044 10.536 70.722 1.00 40.42 105 HIS E C 1
ATOM 8148 O O . HIS E 1 114 ? 10.267 11.467 71.468 1.00 44.58 105 HIS E O 1
ATOM 8155 N N . VAL E 1 115 ? 8.849 9.969 70.628 1.00 39.12 106 VAL E N 1
ATOM 8156 C CA . VAL E 1 115 ? 7.701 10.326 71.463 1.00 37.86 106 VAL E CA 1
ATOM 8157 C C . VAL E 1 115 ? 7.197 9.095 72.229 1.00 36.92 106 VAL E C 1
ATOM 8158 O O . VAL E 1 115 ? 6.805 8.114 71.606 1.00 35.74 106 VAL E O 1
ATOM 8162 N N . TRP E 1 116 ? 7.202 9.146 73.565 1.00 36.48 107 TRP E N 1
ATOM 8163 C CA . TRP E 1 116 ? 6.738 8.042 74.400 1.00 37.68 107 TRP E CA 1
ATOM 8164 C C . TRP E 1 116 ? 5.236 7.832 74.230 1.00 37.37 107 TRP E C 1
ATOM 8165 O O . TRP E 1 116 ? 4.469 8.763 74.421 1.00 38.56 107 TRP E O 1
ATOM 8176 N N . PHE E 1 117 ? 4.828 6.619 73.874 1.00 35.13 108 PHE E N 1
ATOM 8177 C CA . PHE E 1 117 ? 3.419 6.254 73.810 1.00 35.36 108 PHE E CA 1
ATOM 8178 C C . PHE E 1 117 ? 2.718 6.567 75.147 1.00 38.71 108 PHE E C 1
ATOM 8179 O O . PHE E 1 117 ? 1.797 7.405 75.216 1.00 37.99 108 PHE E O 1
ATOM 8187 N N . GLY E 1 118 ? 3.194 5.923 76.218 1.00 39.84 109 GLY E N 1
ATOM 8188 C CA . GLY E 1 118 ? 2.621 6.100 77.549 1.00 41.74 109 GLY E CA 1
ATOM 8189 C C . GLY E 1 118 ? 2.669 7.505 78.161 1.00 43.82 109 GLY E C 1
ATOM 8190 O O . GLY E 1 118 ? 1.633 8.028 78.510 1.00 45.09 109 GLY E O 1
ATOM 8191 N N . GLU E 1 119 ? 3.856 8.090 78.313 1.00 45.24 110 GLU E N 1
ATOM 8192 C CA . GLU E 1 119 ? 4.003 9.433 78.881 1.00 50.06 110 GLU E CA 1
ATOM 8193 C C . GLU E 1 119 ? 3.288 10.500 78.073 1.00 49.38 110 GLU E C 1
ATOM 8194 O O . GLU E 1 119 ? 2.700 11.409 78.651 1.00 53.30 110 GLU E O 1
ATOM 8200 N N . SER E 1 120 ? 3.372 10.419 76.747 1.00 43.87 111 SER E N 1
ATOM 8201 C CA . SER E 1 120 ? 3.013 11.562 75.909 1.00 44.27 111 SER E CA 1
ATOM 8202 C C . SER E 1 120 ? 1.871 11.438 74.940 1.00 44.98 111 SER E C 1
ATOM 8203 O O . SER E 1 120 ? 1.223 12.421 74.656 1.00 51.10 111 SER E O 1
ATOM 8206 N N . MET E 1 121 ? 1.591 10.284 74.375 1.00 42.60 112 MET E N 1
ATOM 8207 C CA . MET E 1 121 ? 0.519 10.287 73.377 1.00 41.89 112 MET E CA 1
ATOM 8208 C C . MET E 1 121 ? -0.859 10.270 74.048 1.00 44.21 112 MET E C 1
ATOM 8209 O O . MET E 1 121 ? -1.030 9.667 75.106 1.00 43.71 112 MET E O 1
ATOM 8214 N N . THR E 1 122 ? -1.826 10.959 73.443 1.00 47.22 113 THR E N 1
ATOM 8215 C CA . THR E 1 122 ? -3.198 10.959 73.927 1.00 51.27 113 THR E CA 1
ATOM 8216 C C . THR E 1 122 ? -3.735 9.547 73.823 1.00 52.31 113 THR E C 1
ATOM 8217 O O . THR E 1 122 ? -3.576 8.910 72.785 1.00 62.62 113 THR E O 1
ATOM 8221 N N . ASP E 1 123 ? -4.345 9.046 74.888 1.00 54.18 114 ASP E N 1
ATOM 8222 C CA . ASP E 1 123 ? -4.872 7.663 74.914 1.00 51.94 114 ASP E CA 1
ATOM 8223 C C . ASP E 1 123 ? -3.773 6.606 75.041 1.00 49.25 114 ASP E C 1
ATOM 8224 O O . ASP E 1 123 ? -4.072 5.399 75.147 1.00 46.52 114 ASP E O 1
ATOM 8229 N N . GLY E 1 124 ? -2.510 7.046 75.044 1.00 46.98 115 GLY E N 1
ATOM 8230 C CA . GLY E 1 124 ? -1.390 6.148 75.326 1.00 45.02 115 GLY E CA 1
ATOM 8231 C C . GLY E 1 124 ? -1.353 5.851 76.803 1.00 44.46 115 GLY E C 1
ATOM 8232 O O . GLY E 1 124 ? -1.906 6.613 77.593 1.00 43.62 115 GLY E O 1
ATOM 8233 N N . PHE E 1 125 ? -0.652 4.784 77.184 1.00 42.05 116 PHE E N 1
ATOM 8234 C CA . PHE E 1 125 ? -0.587 4.339 78.583 1.00 39.82 116 PHE E CA 1
ATOM 8235 C C . PHE E 1 125 ? 0.598 3.398 78.769 1.00 39.28 116 PHE E C 1
ATOM 8236 O O . PHE E 1 125 ? 1.024 2.695 77.822 1.00 37.77 116 PHE E O 1
ATOM 8244 N N . GLN E 1 126 ? 1.120 3.361 79.980 1.00 36.44 117 GLN E N 1
ATOM 8245 C CA . GLN E 1 126 ? 2.227 2.522 80.277 1.00 37.25 117 GLN E CA 1
ATOM 8246 C C . GLN E 1 126 ? 1.665 1.103 80.465 1.00 36.46 117 GLN E C 1
ATOM 8247 O O . GLN E 1 126 ? 0.484 0.904 80.759 1.00 35.98 117 GLN E O 1
ATOM 8253 N N . PHE E 1 127 ? 2.517 0.118 80.243 1.00 35.02 118 PHE E N 1
ATOM 8254 C CA . PHE E 1 127 ? 2.083 -1.263 80.265 1.00 34.23 118 PHE E CA 1
ATOM 8255 C C . PHE E 1 127 ? 2.086 -1.791 81.702 1.00 34.00 118 PHE E C 1
ATOM 8256 O O . PHE E 1 127 ? 3.096 -1.750 82.366 1.00 30.20 118 PHE E O 1
ATOM 8264 N N . GLU E 1 128 ? 0.941 -2.310 82.127 1.00 35.13 119 GLU E N 1
ATOM 8265 C CA . GLU E 1 128 ? 0.796 -3.010 83.382 1.00 36.08 119 GLU E CA 1
ATOM 8266 C C . GLU E 1 128 ? 0.778 -4.511 83.131 1.00 33.57 119 GLU E C 1
ATOM 8267 O O . GLU E 1 128 ? 0.451 -4.960 82.045 1.00 30.54 119 GLU E O 1
ATOM 8273 N N . TYR E 1 129 ? 1.145 -5.263 84.159 1.00 32.94 120 TYR E N 1
ATOM 8274 C CA . TYR E 1 129 ? 1.251 -6.716 84.093 1.00 33.48 120 TYR E CA 1
ATOM 8275 C C . TYR E 1 129 ? 0.493 -7.374 85.244 1.00 35.21 120 TYR E C 1
ATOM 8276 O O . TYR E 1 129 ? 0.244 -6.750 86.249 1.00 32.30 120 TYR E O 1
ATOM 8285 N N . GLY E 1 130 ? 0.142 -8.644 85.067 1.00 37.84 121 GLY E N 1
ATOM 8286 C CA . GLY E 1 130 ? -0.578 -9.407 86.067 1.00 40.27 121 GLY E CA 1
ATOM 8287 C C . GLY E 1 130 ? -1.967 -9.749 85.633 1.00 42.48 121 GLY E C 1
ATOM 8288 O O . GLY E 1 130 ? -2.489 -10.781 86.000 1.00 42.11 121 GLY E O 1
ATOM 8289 N N . GLY E 1 131 ? -2.598 -8.854 84.886 1.00 47.66 122 GLY E N 1
ATOM 8290 C CA . GLY E 1 131 ? -3.955 -9.075 84.428 1.00 51.89 122 GLY E CA 1
ATOM 8291 C C . GLY E 1 131 ? -4.880 -9.450 85.572 1.00 59.16 122 GLY E C 1
ATOM 8292 O O . GLY E 1 131 ? -4.738 -8.929 86.695 1.00 63.17 122 GLY E O 1
ATOM 8293 N N . GLN E 1 132 ? -5.794 -10.392 85.305 1.00 62.02 123 GLN E N 1
ATOM 8294 C CA . GLN E 1 132 ? -7.012 -10.541 86.104 1.00 62.66 123 GLN E CA 1
ATOM 8295 C C . GLN E 1 132 ? -7.492 -9.089 86.370 1.00 64.70 123 GLN E C 1
ATOM 8296 O O . GLN E 1 13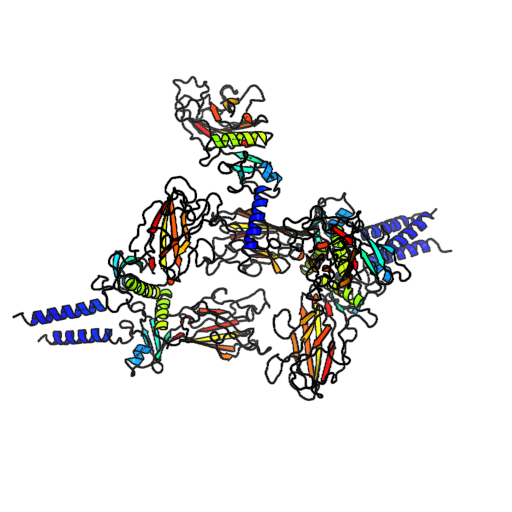2 ? -7.455 -8.213 85.452 1.00 70.87 123 GLN E O 1
ATOM 8298 N N . GLY E 1 133 ? -7.924 -8.825 87.595 1.00 58.16 124 GLY E N 1
ATOM 8299 C CA . GLY E 1 133 ? -8.114 -7.456 88.055 1.00 55.56 124 GLY E CA 1
ATOM 8300 C C . GLY E 1 133 ? -7.111 -7.244 89.174 1.00 52.38 124 GLY E C 1
ATOM 8301 O O . GLY E 1 133 ? -7.465 -6.719 90.227 1.00 51.07 124 GLY E O 1
ATOM 8302 N N . SER E 1 134 ? -5.866 -7.678 88.954 1.00 45.09 125 SER E N 1
ATOM 8303 C CA . SER E 1 134 ? -4.808 -7.518 89.948 1.00 43.13 125 SER E CA 1
ATOM 8304 C C . SER E 1 134 ? -4.546 -6.037 90.229 1.00 41.24 125 SER E C 1
ATOM 8305 O O . SER E 1 134 ? -4.941 -5.175 89.478 1.00 43.76 125 SER E O 1
ATOM 8308 N N . ASP E 1 135 ? -3.902 -5.747 91.332 1.00 40.44 126 ASP E N 1
ATOM 8309 C CA . ASP E 1 135 ? -3.511 -4.384 91.653 1.00 41.28 126 ASP E CA 1
ATOM 8310 C C . ASP E 1 135 ? -2.040 -4.249 91.247 1.00 38.59 126 ASP E C 1
ATOM 8311 O O . ASP E 1 135 ? -1.185 -5.013 91.723 1.00 35.39 126 ASP E O 1
ATOM 8316 N N . PRO E 1 136 ? -1.745 -3.298 90.353 1.00 38.79 127 PRO E N 1
ATOM 8317 C CA . PRO E 1 136 ? -0.367 -3.068 89.905 1.00 36.84 127 PRO E CA 1
ATOM 8318 C C . PRO E 1 136 ? 0.632 -2.931 91.043 1.00 33.82 127 PRO E C 1
ATOM 8319 O O . PRO E 1 136 ? 1.746 -3.380 90.894 1.00 29.83 127 PRO E O 1
ATOM 8323 N N . ALA E 1 137 ? 0.243 -2.337 92.175 1.00 33.82 128 ALA E N 1
ATOM 8324 C CA . ALA E 1 137 ? 1.176 -2.239 93.284 1.00 33.42 128 ALA E CA 1
ATOM 8325 C C . ALA E 1 137 ? 1.516 -3.598 93.845 1.00 32.49 128 ALA E C 1
ATOM 8326 O O . ALA E 1 137 ? 2.658 -3.829 94.239 1.00 33.36 128 ALA E O 1
ATOM 8328 N N . ASP E 1 138 ? 0.530 -4.497 93.910 1.00 31.47 129 ASP E N 1
ATOM 8329 C CA . ASP E 1 138 ? 0.794 -5.867 94.364 1.00 30.87 129 ASP E CA 1
ATOM 8330 C C . ASP E 1 138 ? 1.722 -6.610 93.397 1.00 28.48 129 ASP E C 1
ATOM 8331 O O . ASP E 1 138 ? 2.665 -7.269 93.834 1.00 26.49 129 ASP E O 1
ATOM 8336 N N . VAL E 1 139 ? 1.462 -6.479 92.100 1.00 28.65 130 VAL E N 1
ATOM 8337 C CA . VAL E 1 139 ? 2.221 -7.217 91.117 1.00 28.55 130 VAL E CA 1
ATOM 8338 C C . VAL E 1 139 ? 3.665 -6.722 91.091 1.00 27.79 130 VAL E C 1
ATOM 8339 O O . VAL E 1 139 ? 4.591 -7.501 90.961 1.00 30.45 130 VAL E O 1
ATOM 8343 N N . ALA E 1 140 ? 3.867 -5.442 91.296 1.00 27.16 131 ALA E N 1
ATOM 8344 C CA . ALA E 1 140 ? 5.209 -4.914 91.314 1.00 27.81 131 ALA E CA 1
ATOM 8345 C C . ALA E 1 140 ? 6.021 -5.579 92.463 1.00 28.55 131 ALA E C 1
ATOM 8346 O O . ALA E 1 140 ? 7.196 -5.946 92.289 1.00 27.77 131 ALA E O 1
ATOM 8348 N N . ILE E 1 141 ? 5.404 -5.733 93.636 1.00 27.79 132 ILE E N 1
ATOM 8349 C CA . ILE E 1 141 ? 6.081 -6.463 94.706 1.00 26.44 132 ILE E CA 1
ATOM 8350 C C . ILE E 1 141 ? 6.380 -7.945 94.341 1.00 25.40 132 ILE E C 1
ATOM 8351 O O . ILE E 1 141 ? 7.461 -8.469 94.617 1.00 24.71 132 ILE E O 1
ATOM 8356 N N . GLN E 1 142 ? 5.455 -8.610 93.687 1.00 24.13 133 GLN E N 1
ATOM 8357 C CA . GLN E 1 142 ? 5.731 -9.973 93.217 1.00 24.98 133 GLN E CA 1
ATOM 8358 C C . GLN E 1 142 ? 6.903 -10.058 92.249 1.00 24.09 133 GLN E C 1
ATOM 8359 O O . GLN E 1 142 ? 7.705 -10.990 92.287 1.00 21.43 133 GLN E O 1
ATOM 8365 N N . LEU E 1 143 ? 7.010 -9.074 91.374 1.00 26.32 134 LEU E N 1
ATOM 8366 C CA . LEU E 1 143 ? 8.104 -9.079 90.387 1.00 25.09 134 LEU E CA 1
ATOM 8367 C C . LEU E 1 143 ? 9.423 -8.831 91.084 1.00 25.53 134 LEU E C 1
ATOM 8368 O O . LEU E 1 143 ? 10.443 -9.402 90.718 1.00 27.24 134 LEU E O 1
ATOM 8373 N N . THR E 1 144 ? 9.417 -7.982 92.114 1.00 25.34 135 THR E N 1
ATOM 8374 C CA . THR E 1 144 ? 10.611 -7.789 92.886 1.00 25.42 135 THR E CA 1
ATOM 8375 C C . THR E 1 144 ? 11.144 -9.146 93.369 1.00 25.77 135 THR E C 1
ATOM 8376 O O . THR E 1 144 ? 12.340 -9.468 93.204 1.00 25.70 135 THR E O 1
ATOM 8380 N N . PHE E 1 145 ? 10.243 -9.969 93.894 1.00 25.43 136 PHE E N 1
ATOM 8381 C CA . PHE E 1 145 ? 10.634 -11.268 94.388 1.00 27.29 136 PHE E CA 1
ATOM 8382 C C . PHE E 1 145 ? 10.987 -12.246 93.237 1.00 27.68 136 PHE E C 1
ATOM 8383 O O . PHE E 1 145 ? 11.979 -12.969 93.312 1.00 25.82 136 PHE E O 1
ATOM 8391 N N . LEU E 1 146 ? 10.194 -12.238 92.179 1.00 27.86 137 LEU E N 1
ATOM 8392 C CA . LEU E 1 146 ? 10.518 -13.032 91.011 1.00 28.62 137 LEU E CA 1
ATOM 8393 C C . LEU E 1 146 ? 11.933 -12.761 90.524 1.00 27.24 137 LEU E C 1
ATOM 8394 O O . LEU E 1 146 ? 12.668 -13.714 90.298 1.00 28.73 137 LEU E O 1
ATOM 8399 N N . ARG E 1 147 ? 12.335 -11.498 90.468 1.00 25.18 138 ARG E N 1
ATOM 8400 C CA . ARG E 1 147 ? 13.683 -11.156 90.092 1.00 27.65 138 ARG E CA 1
ATOM 8401 C C . ARG E 1 147 ? 14.753 -11.695 91.024 1.00 28.93 138 ARG E C 1
ATOM 8402 O O . ARG E 1 147 ? 15.821 -12.079 90.558 1.00 29.22 138 ARG E O 1
ATOM 8410 N N . LEU E 1 148 ? 14.532 -11.616 92.330 1.00 26.26 139 LEU E N 1
ATOM 8411 C CA . LEU E 1 148 ? 15.484 -12.194 93.251 1.00 26.26 139 LEU E CA 1
ATOM 8412 C C . LEU E 1 148 ? 15.681 -13.722 93.026 1.00 26.09 139 LEU E C 1
ATOM 8413 O O . LEU E 1 148 ? 16.787 -14.229 93.219 1.00 28.31 139 LEU E O 1
ATOM 8418 N N . MET E 1 149 ? 14.622 -14.423 92.617 1.00 24.96 140 MET E N 1
ATOM 8419 C CA . MET E 1 149 ? 14.642 -15.871 92.453 1.00 29.61 140 MET E CA 1
ATOM 8420 C C . MET E 1 149 ? 14.914 -16.332 91.042 1.00 30.41 140 MET E C 1
ATOM 8421 O O . MET E 1 149 ? 14.521 -17.417 90.702 1.00 32.25 140 MET E O 1
ATOM 8426 N N . SER E 1 150 ? 15.577 -15.520 90.226 1.00 26.97 141 SER E N 1
ATOM 8427 C CA . SER E 1 150 ? 15.784 -15.896 88.859 1.00 29.32 141 SER E CA 1
ATOM 8428 C C . SER E 1 150 ? 17.165 -15.351 88.460 1.00 32.68 141 SER E C 1
ATOM 8429 O O . SER E 1 150 ? 17.768 -14.526 89.157 1.00 33.55 141 SER E O 1
ATOM 8432 N N . THR E 1 151 ? 17.698 -15.901 87.395 1.00 32.68 142 THR E N 1
ATOM 8433 C CA . THR E 1 151 ? 19.062 -15.593 86.941 1.00 35.33 142 THR E CA 1
ATOM 8434 C C . THR E 1 151 ? 18.940 -14.633 85.730 1.00 33.20 142 THR E C 1
ATOM 8435 O O . THR E 1 151 ? 19.838 -13.873 85.435 1.00 32.54 142 THR E O 1
ATOM 8439 N N . GLU E 1 152 ? 17.794 -14.645 85.074 1.00 31.44 143 GLU E N 1
ATOM 8440 C CA . GLU E 1 152 ? 17.680 -14.036 83.786 1.00 34.56 143 GLU E CA 1
ATOM 8441 C C . GLU E 1 152 ? 16.251 -13.670 83.477 1.00 30.85 143 GLU E C 1
ATOM 8442 O O . GLU E 1 152 ? 15.373 -14.329 83.915 1.00 30.26 143 GLU E O 1
ATOM 8448 N N . ALA E 1 153 ? 16.013 -12.647 82.672 1.00 30.42 144 ALA E N 1
ATOM 8449 C CA . ALA E 1 153 ? 14.689 -12.390 82.196 1.00 28.92 144 ALA E CA 1
ATOM 8450 C C . ALA E 1 153 ? 14.699 -11.964 80.727 1.00 28.80 144 ALA E C 1
ATOM 8451 O O . ALA E 1 153 ? 15.684 -11.423 80.254 1.00 27.64 144 ALA E O 1
ATOM 8453 N N . SER E 1 154 ? 13.591 -12.248 80.028 1.00 27.21 145 SER E N 1
ATOM 8454 C CA . SER E 1 154 ? 13.387 -11.806 78.678 1.00 27.31 145 SER E CA 1
ATOM 8455 C C . SER E 1 154 ? 11.963 -11.413 78.382 1.00 25.95 145 SER E C 1
ATOM 8456 O O . SER E 1 154 ? 11.034 -11.801 79.062 1.00 24.23 145 SER E O 1
ATOM 8459 N N . GLN E 1 155 ? 11.808 -10.636 77.328 1.00 25.66 146 GLN E N 1
ATOM 8460 C CA . GLN E 1 155 ? 10.512 -10.242 76.829 1.00 24.60 146 GLN E CA 1
ATOM 8461 C C . GLN E 1 155 ? 10.580 -9.919 75.338 1.00 26.60 146 GLN E C 1
ATOM 8462 O O . GLN E 1 155 ? 11.572 -9.390 74.829 1.00 28.07 146 GLN E O 1
ATOM 8468 N N . GLN E 1 156 ? 9.479 -10.154 74.672 1.00 26.82 147 GLN E N 1
ATOM 8469 C CA . GLN E 1 156 ? 9.377 -9.830 73.296 1.00 29.92 147 GLN E CA 1
ATOM 8470 C C . GLN E 1 156 ? 8.205 -8.862 73.115 1.00 28.37 147 GLN E C 1
ATOM 8471 O O . GLN E 1 156 ? 7.233 -8.948 73.835 1.00 28.42 147 GLN E O 1
ATOM 8477 N N . ILE E 1 157 ? 8.344 -7.930 72.183 1.00 26.98 148 ILE E N 1
ATOM 8478 C CA . ILE E 1 157 ? 7.296 -6.957 71.829 1.00 30.30 148 ILE E CA 1
ATOM 8479 C C . ILE E 1 157 ? 7.243 -6.911 70.295 1.00 27.65 148 ILE E C 1
ATOM 8480 O O . ILE E 1 157 ? 8.279 -6.913 69.642 1.00 25.60 148 ILE E O 1
ATOM 8485 N N . THR E 1 158 ? 6.054 -6.786 69.742 1.00 27.79 149 THR E N 1
ATOM 8486 C CA . THR E 1 158 ? 5.890 -6.611 68.306 1.00 28.81 149 THR E CA 1
ATOM 8487 C C . THR E 1 158 ? 5.433 -5.201 68.000 1.00 29.87 149 THR E C 1
ATOM 8488 O O . THR E 1 158 ? 4.467 -4.744 68.570 1.00 31.37 149 THR E O 1
ATOM 8492 N N . TYR E 1 159 ? 6.132 -4.494 67.112 1.00 30.55 150 TYR E N 1
ATOM 8493 C CA . TYR E 1 159 ? 5.688 -3.165 66.650 1.00 29.64 150 TYR E CA 1
ATOM 8494 C C . TYR E 1 159 ? 5.038 -3.390 65.289 1.00 30.94 150 TYR E C 1
ATOM 8495 O O . TYR E 1 159 ? 5.723 -3.801 64.320 1.00 28.70 150 TYR E O 1
ATOM 8504 N N . HIS E 1 160 ? 3.723 -3.178 65.238 1.00 30.75 151 HIS E N 1
ATOM 8505 C CA . HIS E 1 160 ? 2.959 -3.220 63.989 1.00 32.20 151 HIS E CA 1
ATOM 8506 C C . HIS E 1 160 ? 3.074 -1.836 63.403 1.00 33.12 151 HIS E C 1
ATOM 8507 O O . HIS E 1 160 ? 2.898 -0.873 64.131 1.00 32.07 151 HIS E O 1
ATOM 8514 N N . CYS E 1 161 ? 3.390 -1.742 62.106 1.00 33.15 152 CYS E N 1
ATOM 8515 C CA . CYS E 1 161 ? 3.776 -0.480 61.493 1.00 35.52 152 CYS E CA 1
ATOM 8516 C C . CYS E 1 161 ? 3.146 -0.288 60.128 1.00 37.43 152 CYS E C 1
ATOM 8517 O O . CYS E 1 161 ? 3.094 -1.223 59.337 1.00 35.68 152 CYS E O 1
ATOM 8520 N N . LYS E 1 162 ? 2.669 0.930 59.876 1.00 39.22 153 LYS E N 1
ATOM 8521 C CA . LYS E 1 162 ? 2.239 1.384 58.568 1.00 41.56 153 LYS E CA 1
ATOM 8522 C C . LYS E 1 162 ? 2.854 2.741 58.367 1.00 40.70 153 LYS E C 1
ATOM 8523 O O . LYS E 1 162 ? 2.548 3.673 59.097 1.00 38.52 153 LYS E O 1
ATOM 8529 N N . ASN E 1 163 ? 3.754 2.822 57.393 1.00 39.86 154 ASN E N 1
ATOM 8530 C CA . ASN E 1 163 ? 4.596 3.988 57.162 1.00 40.35 154 ASN E CA 1
ATOM 8531 C C . ASN E 1 163 ? 5.358 4.423 58.397 1.00 38.44 154 ASN E C 1
ATOM 8532 O O . ASN E 1 163 ? 5.421 5.607 58.754 1.00 38.30 154 ASN E O 1
ATOM 8537 N N . SER E 1 164 ? 5.990 3.473 59.049 1.00 36.28 155 SER E N 1
ATOM 8538 C CA . SER E 1 164 ? 6.758 3.836 60.243 1.00 35.44 155 SER E CA 1
ATOM 8539 C C . SER E 1 164 ? 7.951 2.910 60.442 1.00 34.48 155 SER E C 1
ATOM 8540 O O . SER E 1 164 ? 7.796 1.723 60.576 1.00 34.59 155 SER E O 1
ATOM 8543 N N . VAL E 1 165 ? 9.152 3.459 60.420 1.00 35.54 156 VAL E N 1
ATOM 8544 C CA . VAL E 1 165 ? 10.342 2.650 60.622 1.00 34.89 156 VAL E CA 1
ATOM 8545 C C . VAL E 1 165 ? 10.436 2.288 62.093 1.00 33.20 156 VAL E C 1
ATOM 8546 O O . VAL E 1 165 ? 10.247 3.130 62.945 1.00 32.79 156 VAL E O 1
ATOM 8550 N N . ALA E 1 166 ? 10.773 1.046 62.373 1.00 31.31 157 ALA E N 1
ATOM 8551 C CA . ALA E 1 166 ? 10.912 0.576 63.761 1.00 29.10 157 ALA E CA 1
ATOM 8552 C C . ALA E 1 166 ? 12.344 0.351 64.150 1.00 29.12 157 ALA E C 1
ATOM 8553 O O . ALA E 1 166 ? 12.700 0.492 65.308 1.00 29.69 157 ALA E O 1
ATOM 8555 N N . TYR E 1 167 ? 13.167 -0.051 63.203 1.00 29.61 158 TYR E N 1
ATOM 8556 C CA . TYR E 1 167 ? 14.510 -0.430 63.513 1.00 30.43 158 TYR E CA 1
ATOM 8557 C C . TYR E 1 167 ? 15.445 0.012 62.377 1.00 34.12 158 TYR E C 1
ATOM 8558 O O . TYR E 1 167 ? 16.034 1.084 62.452 1.00 34.47 158 TYR E O 1
ATOM 8567 N N . MET E 1 168 ? 15.550 -0.794 61.318 1.00 34.71 159 MET E N 1
ATOM 8568 C CA . MET E 1 168 ? 16.426 -0.454 60.204 1.00 37.11 159 MET E CA 1
ATOM 8569 C C . MET E 1 168 ? 15.651 0.374 59.198 1.00 34.61 159 MET E C 1
ATOM 8570 O O . MET E 1 168 ? 14.492 0.113 58.940 1.00 33.17 159 MET E O 1
ATOM 8575 N N . ASP E 1 169 ? 16.317 1.360 58.618 1.00 34.51 160 ASP E N 1
ATOM 8576 C CA . ASP E 1 169 ? 15.727 2.251 57.596 1.00 35.88 160 ASP E CA 1
ATOM 8577 C C . ASP E 1 169 ? 16.366 1.870 56.278 1.00 35.59 160 ASP E C 1
ATOM 8578 O O . ASP E 1 169 ? 17.581 1.947 56.131 1.00 35.21 160 ASP E O 1
ATOM 8583 N N . GLN E 1 170 ? 15.568 1.363 55.363 1.00 38.72 161 GLN E N 1
ATOM 8584 C CA . GLN E 1 170 ? 16.116 0.755 54.167 1.00 42.92 161 GLN E CA 1
ATOM 8585 C C . GLN E 1 170 ? 16.794 1.807 53.258 1.00 42.13 161 GLN E C 1
ATOM 8586 O O . GLN E 1 170 ? 17.784 1.499 52.615 1.00 44.85 161 GLN E O 1
ATOM 8592 N N . GLN E 1 171 ? 16.251 3.014 53.200 1.00 43.13 162 GLN E N 1
ATOM 8593 C CA . GLN E 1 171 ? 16.878 4.122 52.393 1.00 46.76 162 GLN E CA 1
ATOM 8594 C C . GLN E 1 171 ? 18.253 4.541 52.919 1.00 43.97 162 GLN E C 1
ATOM 8595 O O . GLN E 1 171 ? 19.002 5.183 52.199 1.00 42.23 162 GLN E O 1
ATOM 8601 N N . THR E 1 172 ? 18.578 4.224 54.180 1.00 42.11 163 THR E N 1
ATOM 8602 C CA . THR E 1 172 ? 19.900 4.574 54.695 1.00 41.98 163 THR E CA 1
ATOM 8603 C C . THR E 1 172 ? 20.752 3.376 55.066 1.00 41.37 163 THR E C 1
ATOM 8604 O O . THR E 1 172 ? 21.984 3.491 55.125 1.00 42.48 163 THR E O 1
ATOM 8608 N N . GLY E 1 173 ? 20.117 2.240 55.323 1.00 39.65 164 GLY E N 1
ATOM 8609 C CA . GLY E 1 173 ? 20.789 1.120 55.981 1.00 39.33 164 GLY E CA 1
ATOM 8610 C C . GLY E 1 173 ? 21.309 1.376 57.402 1.00 39.39 164 GLY E C 1
ATOM 8611 O O . GLY E 1 173 ? 22.177 0.636 57.853 1.00 40.22 164 GLY E O 1
ATOM 8612 N N . ASN E 1 174 ? 20.809 2.413 58.094 1.00 37.56 165 ASN E N 1
ATOM 8613 C CA . ASN E 1 174 ? 21.203 2.722 59.469 1.00 36.11 165 ASN E CA 1
ATOM 8614 C C . ASN E 1 174 ? 20.057 2.501 60.443 1.00 34.80 165 ASN E C 1
ATOM 8615 O O . ASN E 1 174 ? 18.914 2.362 60.034 1.00 34.73 165 ASN E O 1
ATOM 8620 N N . LEU E 1 175 ? 20.396 2.481 61.734 1.00 34.44 166 LEU E N 1
ATOM 8621 C CA . LEU E 1 175 ? 19.436 2.355 62.840 1.00 33.49 166 LEU E CA 1
ATOM 8622 C C . LEU E 1 175 ? 19.083 3.676 63.544 1.00 34.80 166 LEU E C 1
ATOM 8623 O O . LEU E 1 175 ? 18.620 3.670 64.701 1.00 31.00 166 LEU E O 1
ATOM 8628 N N . LYS E 1 176 ? 19.271 4.818 62.876 1.00 37.37 167 LYS E N 1
ATOM 8629 C CA . LYS E 1 176 ? 19.018 6.104 63.542 1.00 39.99 167 LYS E CA 1
ATOM 8630 C C . LYS E 1 176 ? 17.544 6.382 63.726 1.00 38.72 167 LYS E C 1
ATOM 8631 O O . LYS E 1 176 ? 17.206 7.294 64.453 1.00 39.11 167 LYS E O 1
ATOM 8637 N N . LYS E 1 177 ? 16.650 5.670 63.046 1.00 37.37 168 LYS E N 1
ATOM 8638 C CA . LYS E 1 177 ? 15.221 5.887 63.312 1.00 37.31 168 LYS E CA 1
ATOM 8639 C C . LYS E 1 177 ? 14.590 4.826 64.270 1.00 34.47 168 LYS E C 1
ATOM 8640 O O . LYS E 1 177 ? 13.375 4.773 64.441 1.00 33.63 168 LYS E O 1
ATOM 8646 N N . ALA E 1 178 ? 15.435 4.013 64.867 1.00 31.41 169 ALA E N 1
ATOM 8647 C CA . ALA E 1 178 ? 14.969 2.893 65.689 1.00 31.32 169 ALA E CA 1
ATOM 8648 C C . ALA E 1 178 ? 14.219 3.406 66.887 1.00 32.46 169 ALA E C 1
ATOM 8649 O O . ALA E 1 178 ? 14.617 4.393 67.514 1.00 31.34 169 ALA E O 1
ATOM 8651 N N . LEU E 1 179 ? 13.153 2.693 67.223 1.00 33.90 170 LEU E N 1
ATOM 8652 C CA . LEU E 1 179 ? 12.412 2.999 68.417 1.00 33.20 170 LEU E CA 1
ATOM 8653 C C . LEU E 1 179 ? 13.207 2.751 69.686 1.00 32.38 170 LEU E C 1
ATOM 8654 O O . LEU E 1 179 ? 14.264 2.076 69.702 1.00 34.15 170 LEU E O 1
ATOM 8659 N N . LEU E 1 180 ? 12.719 3.363 70.744 1.00 32.75 171 LEU E N 1
ATOM 8660 C CA . LEU E 1 180 ? 13.258 3.183 72.081 1.00 32.95 171 LEU E CA 1
ATOM 8661 C C . LEU E 1 180 ? 12.260 2.360 72.920 1.00 30.55 171 LEU E C 1
ATOM 8662 O O . LEU E 1 180 ? 11.052 2.462 72.769 1.00 28.47 171 LEU E O 1
ATOM 8667 N N . LEU E 1 181 ? 12.789 1.600 73.858 1.00 30.93 172 LEU E N 1
ATOM 8668 C CA . LEU E 1 181 ? 11.974 0.916 74.841 1.00 29.69 172 LEU E CA 1
ATOM 8669 C C . LEU E 1 181 ? 12.281 1.511 76.221 1.00 30.63 172 LEU E C 1
ATOM 8670 O O . LEU E 1 181 ? 13.415 1.859 76.511 1.00 30.23 172 LEU E O 1
ATOM 8675 N N . GLN E 1 182 ? 11.270 1.585 77.070 1.00 31.41 173 GLN E N 1
ATOM 8676 C CA . GLN E 1 182 ? 11.491 1.880 78.466 1.00 33.65 173 GLN E CA 1
ATOM 8677 C C . GLN E 1 182 ? 11.351 0.634 79.321 1.00 29.72 173 GLN E C 1
ATOM 8678 O O . GLN E 1 182 ? 10.311 0.082 79.423 1.00 28.96 173 GLN E O 1
ATOM 8684 N N . GLY E 1 183 ? 12.409 0.233 79.983 1.00 32.15 174 GLY E N 1
ATOM 8685 C CA . GLY E 1 183 ? 12.341 -0.811 81.015 1.00 34.89 174 GLY E CA 1
ATOM 8686 C C . GLY E 1 183 ? 11.757 -0.344 82.355 1.00 34.60 174 GLY E C 1
ATOM 8687 O O . GLY E 1 183 ? 11.435 0.851 82.536 1.00 33.54 174 GLY E O 1
ATOM 8688 N N . SER E 1 184 ? 11.654 -1.283 83.293 1.00 35.02 175 SER E N 1
ATOM 8689 C CA . SER E 1 184 ? 10.882 -1.093 84.547 1.00 37.91 175 SER E CA 1
ATOM 8690 C C . SER E 1 184 ? 11.619 -0.237 85.522 1.00 41.57 175 SER E C 1
ATOM 8691 O O . SER E 1 184 ? 11.056 0.290 86.480 1.00 45.36 175 SER E O 1
ATOM 8694 N N . ASN E 1 185 ? 12.884 -0.087 85.231 1.00 46.24 176 ASN E N 1
ATOM 8695 C CA . ASN E 1 185 ? 13.848 0.470 86.110 1.00 50.83 176 ASN E CA 1
ATOM 8696 C C . ASN E 1 185 ? 14.088 1.961 85.824 1.00 48.66 176 ASN E C 1
ATOM 8697 O O . ASN E 1 185 ? 15.128 2.498 86.185 1.00 44.11 176 ASN E O 1
ATOM 8702 N N . GLU E 1 186 ? 13.187 2.592 85.076 1.00 49.83 177 GLU E N 1
ATOM 8703 C CA . GLU E 1 186 ? 13.601 3.698 84.208 1.00 57.03 177 GLU E CA 1
ATOM 8704 C C . GLU E 1 186 ? 14.477 2.886 83.239 1.00 58.91 177 GLU E C 1
ATOM 8705 O O . GLU E 1 186 ? 14.040 1.816 82.805 1.00 76.35 177 GLU E O 1
ATOM 8707 N N . ILE E 1 187 ? 15.694 3.294 82.930 1.00 54.04 178 ILE E N 1
ATOM 8708 C CA . ILE E 1 187 ? 16.533 2.552 81.942 1.00 51.00 178 ILE E CA 1
ATOM 8709 C C . ILE E 1 187 ? 15.933 2.439 80.519 1.00 43.54 178 ILE E C 1
ATOM 8710 O O . ILE E 1 187 ? 14.964 1.723 80.256 1.00 40.77 178 ILE E O 1
ATOM 8715 N N . GLU E 1 188 ? 16.524 3.168 79.603 1.00 40.84 179 GLU E N 1
ATOM 8716 C CA . GLU E 1 188 ? 16.123 3.099 78.225 1.00 39.47 179 GLU E CA 1
ATOM 8717 C C . GLU E 1 188 ? 16.822 1.903 77.607 1.00 37.72 179 GLU E C 1
ATOM 8718 O O . GLU E 1 188 ? 17.962 1.608 77.963 1.00 38.07 179 GLU E O 1
ATOM 8724 N N . ILE E 1 189 ? 16.126 1.193 76.736 1.00 34.75 180 ILE E N 1
ATOM 8725 C CA . ILE E 1 189 ? 16.731 0.092 75.980 1.00 36.01 180 ILE E CA 1
ATOM 8726 C C . ILE E 1 189 ? 16.673 0.427 74.497 1.00 34.23 180 ILE E C 1
ATOM 8727 O O . ILE E 1 189 ? 15.610 0.712 73.986 1.00 32.84 180 ILE E O 1
ATOM 8732 N N . ARG E 1 190 ? 17.822 0.367 73.838 1.00 35.68 181 ARG E N 1
ATOM 8733 C CA . ARG E 1 190 ? 18.068 1.008 72.575 1.00 37.32 181 ARG E CA 1
ATOM 8734 C C . ARG E 1 190 ? 18.566 0.018 71.504 1.00 35.88 181 ARG E C 1
ATOM 8735 O O . ARG E 1 190 ? 19.081 -1.048 71.837 1.00 34.14 181 ARG E O 1
ATOM 8743 N N . ALA E 1 191 ? 18.490 0.429 70.237 1.00 33.74 182 ALA E N 1
ATOM 8744 C CA . ALA E 1 191 ? 18.989 -0.355 69.100 1.00 34.04 182 ALA E CA 1
ATOM 8745 C C . ALA E 1 191 ? 20.514 -0.409 69.088 1.00 35.52 182 ALA E C 1
ATOM 8746 O O . ALA E 1 191 ? 21.099 -1.397 68.705 1.00 32.67 182 ALA E O 1
ATOM 8748 N N . GLU E 1 192 ? 21.158 0.666 69.528 1.00 38.26 183 GLU E N 1
ATOM 8749 C CA . GLU E 1 192 ? 22.605 0.757 69.473 1.00 41.73 183 GLU E CA 1
ATOM 8750 C C . GLU E 1 192 ? 23.185 1.294 70.755 1.00 41.33 183 GLU E C 1
ATOM 8751 O O . GLU E 1 192 ? 22.495 1.860 71.562 1.00 38.07 183 GLU E O 1
ATOM 8757 N N . GLY E 1 193 ? 24.488 1.160 70.880 1.00 45.39 184 GLY E N 1
ATOM 8758 C CA . GLY E 1 193 ? 25.202 1.708 72.018 1.00 49.90 184 GLY E CA 1
ATOM 8759 C C . GLY E 1 193 ? 25.811 0.611 72.833 1.00 48.13 184 GLY E C 1
ATOM 8760 O O . GLY E 1 193 ? 26.069 -0.472 72.330 1.00 52.32 184 GLY E O 1
ATOM 8761 N N . ASN E 1 194 ? 26.042 0.894 74.098 1.00 53.47 185 ASN E N 1
ATOM 8762 C CA . ASN E 1 194 ? 26.524 -0.109 75.022 1.00 54.72 185 ASN E CA 1
ATOM 8763 C C . ASN E 1 194 ? 25.719 -1.396 74.874 1.00 52.53 185 ASN E C 1
ATOM 8764 O O . ASN E 1 194 ? 24.487 -1.395 74.895 1.00 51.81 185 ASN E O 1
ATOM 8769 N N . SER E 1 195 ? 26.444 -2.492 74.754 1.00 50.52 186 SER E N 1
ATOM 8770 C CA . SER E 1 195 ? 25.894 -3.762 74.358 1.00 49.50 186 SER E CA 1
ATOM 8771 C C . SER E 1 195 ? 25.033 -4.440 75.434 1.00 49.76 186 SER E C 1
ATOM 8772 O O . SER E 1 195 ? 24.219 -5.294 75.135 1.00 47.14 186 SER E O 1
ATOM 8775 N N . ARG E 1 196 ? 25.233 -4.082 76.697 1.00 51.46 187 ARG E N 1
ATOM 8776 C CA . ARG E 1 196 ? 24.424 -4.648 77.755 1.00 50.28 187 ARG E CA 1
ATOM 8777 C C . ARG E 1 196 ? 23.036 -4.052 77.744 1.00 46.56 187 ARG E C 1
ATOM 8778 O O . ARG E 1 196 ? 22.127 -4.656 78.313 1.00 44.08 187 ARG E O 1
ATOM 8786 N N . PHE E 1 197 ? 22.863 -2.906 77.064 1.00 41.01 188 PHE E N 1
ATOM 8787 C CA . PHE E 1 197 ? 21.589 -2.201 77.024 1.00 39.52 188 PHE E CA 1
ATOM 8788 C C . PHE E 1 197 ? 20.943 -2.174 75.655 1.00 36.21 188 PHE E C 1
ATOM 8789 O O . PHE E 1 197 ? 20.116 -1.298 75.375 1.00 36.75 188 PHE E O 1
ATOM 8797 N N . THR E 1 198 ? 21.314 -3.086 74.773 1.00 33.79 189 THR E N 1
ATOM 8798 C CA . THR E 1 198 ? 20.654 -3.111 73.461 1.00 32.36 189 THR E CA 1
ATOM 8799 C C . THR E 1 198 ? 19.685 -4.263 73.303 1.00 29.95 189 THR E C 1
ATOM 8800 O O . THR E 1 198 ? 19.902 -5.347 73.844 1.00 32.23 189 THR E O 1
ATOM 8804 N N . TYR E 1 199 ? 18.585 -3.978 72.618 1.00 28.53 190 TYR E N 1
ATOM 8805 C CA . TYR E 1 199 ? 17.664 -4.998 72.171 1.00 28.36 190 TYR E CA 1
ATOM 8806 C C . TYR E 1 199 ? 18.081 -5.594 70.875 1.00 29.06 190 TYR E C 1
ATOM 8807 O O . TYR E 1 199 ? 18.894 -5.011 70.179 1.00 27.97 190 TYR E O 1
ATOM 8816 N N . SER E 1 200 ? 17.489 -6.751 70.573 1.00 28.31 191 SER E N 1
ATOM 8817 C CA . SER E 1 200 ? 17.683 -7.415 69.300 1.00 30.71 191 SER E CA 1
ATOM 8818 C C . SER E 1 200 ? 16.338 -7.589 68.591 1.00 29.79 191 SER E C 1
ATOM 8819 O O . SER E 1 200 ? 15.285 -7.370 69.165 1.00 26.97 191 SER E O 1
ATOM 8822 N N . VAL E 1 201 ? 16.412 -7.862 67.291 1.00 28.95 192 VAL E N 1
ATOM 8823 C CA . VAL E 1 201 ? 15.273 -7.974 66.436 1.00 28.62 192 VAL E CA 1
ATOM 8824 C C . VAL E 1 201 ? 15.323 -9.340 65.723 1.00 28.85 192 VAL E C 1
ATOM 8825 O O . VAL E 1 201 ? 16.345 -9.749 65.142 1.00 27.84 192 VAL E O 1
ATOM 8829 N N . THR E 1 202 ? 14.211 -10.027 65.716 1.00 27.59 193 THR E N 1
ATOM 8830 C CA . THR E 1 202 ? 14.153 -11.280 64.995 1.00 30.15 193 THR E CA 1
ATOM 8831 C C . THR E 1 202 ? 13.366 -11.185 63.673 1.00 30.50 193 THR E C 1
ATOM 8832 O O . THR E 1 202 ? 13.378 -12.136 62.913 1.00 32.84 193 THR E O 1
ATOM 8836 N N . VAL E 1 203 ? 12.642 -10.095 63.469 1.00 27.86 194 VAL E N 1
ATOM 8837 C CA . VAL E 1 203 ? 11.858 -9.847 62.259 1.00 32.11 194 VAL E CA 1
ATOM 8838 C C . VAL E 1 203 ? 11.834 -8.313 62.118 1.00 31.76 194 VAL E C 1
ATOM 8839 O O . VAL E 1 203 ? 11.532 -7.590 63.092 1.00 30.24 194 VAL E O 1
ATOM 8843 N N . ASP E 1 204 ? 12.098 -7.820 60.918 1.00 33.27 195 ASP E N 1
ATOM 8844 C CA . ASP E 1 204 ? 11.993 -6.381 60.632 1.00 32.01 195 ASP E CA 1
ATOM 8845 C C . ASP E 1 204 ? 11.327 -6.118 59.280 1.00 35.19 195 ASP E C 1
ATOM 8846 O O . ASP E 1 204 ? 12.008 -5.951 58.282 1.00 37.68 195 ASP E O 1
ATOM 8851 N N . GLY E 1 205 ? 9.999 -6.033 59.264 1.00 33.85 196 GLY E N 1
ATOM 8852 C CA . GLY E 1 205 ? 9.277 -5.740 58.055 1.00 33.11 196 GLY E CA 1
ATOM 8853 C C . GLY E 1 205 ? 8.814 -4.303 58.025 1.00 33.76 196 GLY E C 1
ATOM 8854 O O . GLY E 1 205 ? 7.827 -3.994 57.378 1.00 33.56 196 GLY E O 1
ATOM 8855 N N . CYS E 1 206 ? 9.512 -3.414 58.729 1.00 34.59 197 CYS E N 1
ATOM 8856 C CA . CYS E 1 206 ? 9.079 -2.018 58.832 1.00 34.36 197 CYS E CA 1
ATOM 8857 C C . CYS E 1 206 ? 10.076 -1.057 58.151 1.00 34.32 197 CYS E C 1
ATOM 8858 O O . CYS E 1 206 ? 9.996 0.178 58.340 1.00 32.41 197 CYS E O 1
ATOM 8861 N N . THR E 1 207 ? 10.979 -1.599 57.337 1.00 32.17 198 THR E N 1
ATOM 8862 C CA . THR E 1 207 ? 12.120 -0.826 56.893 1.00 33.60 198 THR E CA 1
ATOM 8863 C C . THR E 1 207 ? 11.785 0.262 55.861 1.00 35.44 198 THR E C 1
ATOM 8864 O O . THR E 1 207 ? 12.608 1.146 55.623 1.00 32.33 198 THR E O 1
ATOM 8868 N N . SER E 1 208 ? 10.605 0.201 55.244 1.00 37.03 199 SER E N 1
ATOM 8869 C CA . SER E 1 208 ? 10.187 1.274 54.340 1.00 40.50 199 SER E CA 1
ATOM 8870 C C . SER E 1 208 ? 8.713 1.618 54.480 1.00 40.05 199 SER E C 1
ATOM 8871 O O . SER E 1 208 ? 7.935 0.805 54.936 1.00 37.87 199 SER E O 1
ATOM 8874 N N . HIS E 1 209 ? 8.342 2.811 54.009 1.00 41.50 200 HIS E N 1
ATOM 8875 C CA . HIS E 1 209 ? 6.946 3.224 53.905 1.00 43.92 200 HIS E CA 1
ATOM 8876 C C . HIS E 1 209 ? 6.317 2.650 52.654 1.00 46.12 200 HIS E C 1
ATOM 8877 O O . HIS E 1 209 ? 6.564 3.145 51.553 1.00 51.15 200 HIS E O 1
ATOM 8884 N N . THR E 1 210 ? 5.507 1.608 52.806 1.00 47.54 201 THR E N 1
ATOM 8885 C CA . THR E 1 210 ? 4.838 0.979 51.675 1.00 47.99 201 THR E CA 1
ATOM 8886 C C . THR E 1 210 ? 3.344 1.334 51.561 1.00 48.62 201 THR E C 1
ATOM 8887 O O . THR E 1 210 ? 2.710 0.978 50.595 1.00 47.54 201 THR E O 1
ATOM 8891 N N . GLY E 1 211 ? 2.765 2.012 52.544 1.00 47.86 202 GLY E N 1
ATOM 8892 C CA . GLY E 1 211 ? 1.302 2.125 52.617 1.00 47.18 202 GLY E CA 1
ATOM 8893 C C . GLY E 1 211 ? 0.577 0.853 53.051 1.00 46.49 202 GLY E C 1
ATOM 8894 O O . GLY E 1 211 ? -0.633 0.862 53.188 1.00 49.74 202 GLY E O 1
ATOM 8895 N N . ALA E 1 212 ? 1.297 -0.235 53.286 1.00 44.00 203 ALA E N 1
ATOM 8896 C CA . ALA E 1 212 ? 0.713 -1.452 53.836 1.00 46.08 203 ALA E CA 1
ATOM 8897 C C . ALA E 1 212 ? 1.253 -1.717 55.249 1.00 44.69 203 ALA E C 1
ATOM 8898 O O . ALA E 1 212 ? 2.326 -1.203 55.625 1.00 44.69 203 ALA E O 1
ATOM 8900 N N . TRP E 1 213 ? 0.501 -2.506 56.022 1.00 43.01 204 TRP E N 1
ATOM 8901 C CA . TRP E 1 213 ? 0.967 -3.016 57.329 1.00 40.85 204 TRP E CA 1
ATOM 8902 C C . TRP E 1 213 ? 2.124 -4.001 57.188 1.00 38.38 204 TRP E C 1
ATOM 8903 O O . TRP E 1 213 ? 2.165 -4.813 56.271 1.00 40.23 204 TRP E O 1
ATOM 8914 N N . GLY E 1 214 ? 3.097 -3.851 58.074 1.00 36.00 205 GLY E N 1
ATOM 8915 C CA . GLY E 1 214 ? 4.123 -4.851 58.348 1.00 35.23 205 GLY E CA 1
ATOM 8916 C C . GLY E 1 214 ? 4.371 -4.859 59.873 1.00 33.70 205 GLY E C 1
ATOM 8917 O O . GLY E 1 214 ? 3.624 -4.242 60.620 1.00 33.38 205 GLY E O 1
ATOM 8918 N N . LYS E 1 215 ? 5.421 -5.543 60.321 1.00 33.37 206 LYS E N 1
ATOM 8919 C CA . LYS E 1 215 ? 5.803 -5.539 61.728 1.00 34.14 206 LYS E CA 1
ATOM 8920 C C . LYS E 1 215 ? 7.251 -5.858 62.004 1.00 31.49 206 LYS E C 1
ATOM 8921 O O . LYS E 1 215 ? 7.912 -6.502 61.210 1.00 28.52 206 LYS E O 1
ATOM 8927 N N . THR E 1 216 ? 7.705 -5.444 63.189 1.00 30.31 207 THR E N 1
ATOM 8928 C CA . THR E 1 216 ? 9.048 -5.704 63.667 1.00 29.74 207 THR E CA 1
ATOM 8929 C C . THR E 1 216 ? 8.929 -6.304 65.080 1.00 30.32 207 THR E C 1
ATOM 8930 O O . THR E 1 216 ? 8.152 -5.804 65.934 1.00 29.32 207 THR E O 1
ATOM 8934 N N . VAL E 1 217 ? 9.656 -7.401 65.297 1.00 29.67 208 VAL E N 1
ATOM 8935 C CA . VAL E 1 217 ? 9.578 -8.175 66.499 1.00 28.23 208 VAL E CA 1
ATOM 8936 C C . VAL E 1 217 ? 10.908 -7.984 67.176 1.00 29.43 208 VAL E C 1
ATOM 8937 O O . VAL E 1 217 ? 11.953 -8.223 66.572 1.00 30.26 208 VAL E O 1
ATOM 8941 N N . ILE E 1 218 ? 10.838 -7.495 68.410 1.00 29.04 209 ILE E N 1
ATOM 8942 C CA . ILE E 1 218 ? 11.968 -7.069 69.184 1.00 30.62 209 ILE E CA 1
ATOM 8943 C C . ILE E 1 218 ? 12.073 -7.911 70.452 1.00 29.79 209 ILE E C 1
ATOM 8944 O O . ILE E 1 218 ? 11.067 -8.327 70.998 1.00 27.57 209 ILE E O 1
ATOM 8949 N N . GLU E 1 219 ? 13.290 -8.169 70.905 1.00 29.79 210 GLU E N 1
ATOM 8950 C CA . GLU E 1 219 ? 13.483 -8.925 72.118 1.00 32.93 210 GLU E CA 1
ATOM 8951 C C . GLU E 1 219 ? 14.562 -8.271 72.946 1.00 29.96 210 GLU E C 1
ATOM 8952 O O . GLU E 1 219 ? 15.547 -7.803 72.393 1.00 27.32 210 GLU E O 1
ATOM 8958 N N . TYR E 1 220 ? 14.376 -8.241 74.263 1.00 27.40 211 TYR E N 1
ATOM 8959 C CA . TYR E 1 220 ? 15.462 -7.929 75.194 1.00 27.65 211 TYR E CA 1
ATOM 8960 C C . TYR E 1 220 ? 15.579 -9.047 76.229 1.00 28.84 211 TYR E C 1
ATOM 8961 O O . TYR E 1 220 ? 14.577 -9.450 76.840 1.00 28.75 211 TYR E O 1
ATOM 8970 N N . LYS E 1 221 ? 16.815 -9.481 76.450 1.00 31.34 212 LYS E N 1
ATOM 8971 C CA . LYS E 1 221 ? 17.174 -10.544 77.363 1.00 34.38 212 LYS E CA 1
ATOM 8972 C C . LYS E 1 221 ? 18.333 -10.053 78.207 1.00 33.71 212 LYS E C 1
ATOM 8973 O O . LYS E 1 221 ? 19.301 -9.521 77.672 1.00 35.19 212 LYS E O 1
ATOM 8979 N N . THR E 1 222 ? 18.242 -10.199 79.522 1.00 30.85 213 THR E N 1
ATOM 8980 C CA . THR E 1 222 ? 19.280 -9.678 80.403 1.00 30.20 213 THR E CA 1
ATOM 8981 C C . THR E 1 222 ? 19.331 -10.431 81.724 1.00 29.40 213 THR E C 1
ATOM 8982 O O . THR E 1 222 ? 18.315 -10.971 82.160 1.00 30.43 213 THR E O 1
ATOM 8986 N N . THR E 1 223 ? 20.512 -10.469 82.329 1.00 30.04 214 THR E N 1
ATOM 8987 C CA . THR E 1 223 ? 20.705 -10.937 83.682 1.00 33.34 214 THR E CA 1
ATOM 8988 C C . THR E 1 223 ? 20.304 -9.818 84.674 1.00 35.36 214 THR E C 1
ATOM 8989 O O . THR E 1 223 ? 19.972 -10.092 85.820 1.00 35.24 214 THR E O 1
ATOM 8993 N N . LYS E 1 224 ? 20.261 -8.581 84.195 1.00 32.74 215 LYS E N 1
ATOM 8994 C CA . LYS E 1 224 ? 19.852 -7.470 85.010 1.00 36.43 215 LYS E CA 1
ATOM 8995 C C . LYS E 1 224 ? 18.329 -7.268 84.960 1.00 33.34 215 LYS E C 1
ATOM 8996 O O . LYS E 1 224 ? 17.851 -6.344 84.320 1.00 32.18 215 LYS E O 1
ATOM 9002 N N . SER E 1 225 ? 17.589 -8.115 85.690 1.00 29.00 216 SER E N 1
ATOM 9003 C CA . SER E 1 225 ? 16.178 -8.288 85.432 1.00 28.47 216 SER E CA 1
ATOM 9004 C C . SER E 1 225 ? 15.296 -7.193 85.979 1.00 29.22 216 SER E C 1
ATOM 9005 O O . SER E 1 225 ? 14.095 -7.158 85.706 1.00 28.83 216 SER E O 1
ATOM 9008 N N . SER E 1 226 ? 15.863 -6.283 86.745 1.00 31.91 217 SER E N 1
ATOM 9009 C CA . SER E 1 226 ? 15.109 -5.086 87.176 1.00 35.12 217 SER E CA 1
ATOM 9010 C C . SER E 1 226 ? 14.860 -4.130 85.996 1.00 32.58 217 SER E C 1
ATOM 9011 O O . SER E 1 226 ? 14.036 -3.252 86.045 1.00 30.68 217 SER E O 1
ATOM 9014 N N . ARG E 1 227 ? 15.524 -4.367 84.885 1.00 35.83 218 ARG E N 1
ATOM 9015 C CA . ARG E 1 227 ? 15.202 -3.653 83.649 1.00 32.83 218 ARG E CA 1
ATOM 9016 C C . ARG E 1 227 ? 13.936 -4.147 82.958 1.00 31.74 218 ARG E C 1
ATOM 9017 O O . ARG E 1 227 ? 13.394 -3.444 82.090 1.00 32.09 218 ARG E O 1
ATOM 9025 N N . LEU E 1 228 ? 13.459 -5.352 83.302 1.00 27.12 219 LEU E N 1
ATOM 9026 C CA . LEU E 1 228 ? 12.241 -5.830 82.717 1.00 26.28 219 LEU E CA 1
ATOM 9027 C C . LEU E 1 228 ? 11.146 -5.961 83.748 1.00 27.37 219 LEU E C 1
ATOM 9028 O O . LEU E 1 228 ? 11.462 -6.094 84.906 1.00 28.65 219 LEU E O 1
ATOM 9033 N N . PRO E 1 229 ? 9.860 -5.931 83.326 1.00 27.35 220 PRO E N 1
ATOM 9034 C CA . PRO E 1 229 ? 9.375 -5.783 81.960 1.00 26.37 220 PRO E CA 1
ATOM 9035 C C . PRO E 1 229 ? 9.418 -4.367 81.371 1.00 27.21 220 PRO E C 1
ATOM 9036 O O . PRO E 1 229 ? 9.759 -3.370 82.043 1.00 28.47 220 PRO E O 1
ATOM 9040 N N . ILE E 1 230 ? 9.077 -4.323 80.092 1.00 26.50 221 ILE E N 1
ATOM 9041 C CA . ILE E 1 230 ? 8.962 -3.103 79.330 1.00 27.73 221 ILE E CA 1
ATOM 9042 C C . ILE E 1 230 ? 7.688 -2.460 79.713 1.00 26.98 221 ILE E C 1
ATOM 9043 O O . ILE E 1 230 ? 6.632 -3.112 79.704 1.00 26.65 221 ILE E O 1
ATOM 9048 N N . ILE E 1 231 ? 7.783 -1.172 80.017 1.00 26.40 222 ILE E N 1
ATOM 9049 C CA . ILE E 1 231 ? 6.630 -0.398 80.429 1.00 27.15 222 ILE E CA 1
ATOM 9050 C C . ILE E 1 231 ? 6.220 0.700 79.472 1.00 28.99 222 ILE E C 1
ATOM 9051 O O . ILE E 1 231 ? 5.126 1.240 79.624 1.00 28.86 222 ILE E O 1
ATOM 9056 N N . ASP E 1 232 ? 7.050 1.004 78.462 1.00 28.80 223 ASP E N 1
ATOM 9057 C CA . ASP E 1 232 ? 6.704 2.031 77.486 1.00 29.59 223 ASP E CA 1
ATOM 9058 C C . ASP E 1 232 ? 7.605 1.865 76.252 1.00 29.21 223 ASP E C 1
ATOM 9059 O O . ASP E 1 232 ? 8.642 1.169 76.289 1.00 27.76 223 ASP E O 1
ATOM 9064 N N . VAL E 1 233 ? 7.146 2.474 75.162 1.00 28.62 224 VAL E N 1
ATOM 9065 C CA . VAL E 1 233 ? 7.782 2.431 73.880 1.00 29.45 224 VAL E CA 1
ATOM 9066 C C . VAL E 1 233 ? 7.736 3.835 73.298 1.00 30.48 224 VAL E C 1
ATOM 9067 O O . VAL E 1 233 ? 6.685 4.497 73.328 1.00 30.10 224 VAL E O 1
ATOM 9071 N N . ALA E 1 234 ? 8.882 4.281 72.788 1.00 31.38 225 ALA E N 1
ATOM 9072 C CA . ALA E 1 234 ? 8.987 5.555 72.039 1.00 33.42 225 ALA E CA 1
ATOM 9073 C C . ALA E 1 234 ? 9.375 5.331 70.553 1.00 31.19 225 ALA E C 1
ATOM 9074 O O . ALA E 1 234 ? 10.540 5.207 70.196 1.00 32.92 225 ALA E O 1
ATOM 9076 N N . PRO E 1 235 ? 8.398 5.274 69.682 1.00 31.17 226 PRO E N 1
ATOM 9077 C CA . PRO E 1 235 ? 8.811 5.309 68.282 1.00 31.35 226 PRO E CA 1
ATOM 9078 C C . PRO E 1 235 ? 9.343 6.673 67.896 1.00 32.99 226 PRO E C 1
ATOM 9079 O O . PRO E 1 235 ? 9.059 7.678 68.561 1.00 31.45 226 PRO E O 1
ATOM 9083 N N . LEU E 1 236 ? 10.112 6.713 66.810 1.00 34.75 227 LEU E N 1
ATOM 9084 C CA . LEU E 1 236 ? 10.638 7.962 66.303 1.00 35.10 227 LEU E CA 1
ATOM 9085 C C . LEU E 1 236 ? 9.968 8.338 65.005 1.00 36.43 227 LEU E C 1
ATOM 9086 O O . LEU E 1 236 ? 9.616 9.512 64.794 1.00 37.74 227 LEU E O 1
ATOM 9091 N N . ASP E 1 237 ? 9.850 7.374 64.110 1.00 34.23 228 ASP E N 1
ATOM 9092 C CA . ASP E 1 237 ? 9.244 7.597 62.814 1.00 34.72 228 ASP E CA 1
ATOM 9093 C C . ASP E 1 237 ? 7.710 7.639 62.844 1.00 35.78 228 ASP E C 1
ATOM 9094 O O . ASP E 1 237 ? 7.003 6.780 62.267 1.00 34.49 228 ASP E O 1
ATOM 9099 N N . VAL E 1 238 ? 7.219 8.670 63.513 1.00 36.54 229 VAL E N 1
ATOM 9100 C CA . VAL E 1 238 ? 5.811 8.923 63.647 1.00 38.38 229 VAL E CA 1
ATOM 9101 C C . VAL E 1 238 ? 5.622 10.442 63.709 1.00 42.08 229 VAL E C 1
ATOM 9102 O O . VAL E 1 238 ? 6.575 11.196 63.996 1.00 40.78 229 VAL E O 1
ATOM 9106 N N . GLY E 1 239 ? 4.388 10.881 63.497 1.00 44.06 230 GLY E N 1
ATOM 9107 C CA . GLY E 1 239 ? 4.106 12.317 63.526 1.00 47.94 230 GLY E CA 1
ATOM 9108 C C . GLY E 1 239 ? 3.187 12.808 62.420 1.00 48.40 230 GLY E C 1
ATOM 9109 O O . GLY E 1 239 ? 2.503 13.785 62.616 1.00 51.68 230 GLY E O 1
ATOM 9110 N N . ALA E 1 240 ? 3.185 12.132 61.279 1.00 49.78 231 ALA E N 1
ATOM 9111 C CA . ALA E 1 240 ? 2.285 12.437 60.179 1.00 51.39 231 ALA E CA 1
ATOM 9112 C C . ALA E 1 240 ? 1.011 11.614 60.303 1.00 52.14 231 ALA E C 1
ATOM 9113 O O . ALA E 1 240 ? 1.057 10.508 60.831 1.00 46.17 231 ALA E O 1
ATOM 9115 N N . PRO E 1 241 ? -0.114 12.114 59.736 1.00 56.70 232 PRO E N 1
ATOM 9116 C CA . PRO E 1 241 ? -1.393 11.394 59.856 1.00 57.88 232 PRO E CA 1
ATOM 9117 C C . PRO E 1 241 ? -1.439 10.043 59.157 1.00 56.25 232 PRO E C 1
ATOM 9118 O O . PRO E 1 241 ? -2.219 9.185 59.573 1.00 57.94 232 PRO E O 1
ATOM 9122 N N . ASP E 1 242 ? -0.615 9.850 58.125 1.00 53.91 233 ASP E N 1
ATOM 9123 C CA . ASP E 1 242 ? -0.545 8.563 57.436 1.00 52.53 233 ASP E CA 1
ATOM 9124 C C . ASP E 1 242 ? 0.336 7.507 58.153 1.00 48.39 233 ASP E C 1
ATOM 9125 O O . ASP E 1 242 ? 0.418 6.369 57.698 1.00 44.93 233 ASP E O 1
ATOM 9130 N N . GLN E 1 243 ? 0.954 7.878 59.286 1.00 46.22 234 GLN E N 1
ATOM 9131 C CA . GLN E 1 243 ? 1.821 6.966 60.053 1.00 44.47 234 GLN E CA 1
ATOM 9132 C C . GLN E 1 243 ? 1.084 6.325 61.231 1.00 44.67 234 GLN E C 1
ATOM 9133 O O . GLN E 1 243 ? 0.599 7.025 62.128 1.00 45.81 234 GLN E O 1
ATOM 9139 N N . GLU E 1 244 ? 1.026 4.994 61.238 1.00 44.03 235 GLU E N 1
ATOM 9140 C CA . GLU E 1 244 ? 0.218 4.266 62.230 1.00 43.94 235 GLU E CA 1
ATOM 9141 C C . GLU E 1 244 ? 1.005 3.106 62.804 1.00 41.30 235 GLU E C 1
ATOM 9142 O O . GLU E 1 244 ? 1.987 2.643 62.203 1.00 36.89 235 GLU E O 1
ATOM 9148 N N . PHE E 1 245 ? 0.620 2.679 63.999 1.00 40.40 236 PHE E N 1
ATOM 9149 C CA . PHE E 1 245 ? 1.268 1.552 64.641 1.00 39.06 236 PHE E CA 1
ATOM 9150 C C . PHE E 1 245 ? 0.386 0.966 65.717 1.00 39.23 236 PHE E C 1
ATOM 9151 O O . PHE E 1 245 ? -0.590 1.590 66.122 1.00 39.79 236 PHE E O 1
ATOM 9159 N N . GLY E 1 246 ? 0.772 -0.218 66.168 1.00 36.84 237 GLY E N 1
ATOM 9160 C CA . GLY E 1 246 ? 0.179 -0.875 67.317 1.00 38.37 237 GLY E CA 1
ATOM 9161 C C . GLY E 1 246 ? 1.209 -1.834 67.915 1.00 37.62 237 GLY E C 1
ATOM 9162 O O . GLY E 1 246 ? 2.318 -1.962 67.398 1.00 38.48 237 GLY E O 1
ATOM 9163 N N . PHE E 1 247 ? 0.846 -2.526 68.978 1.00 35.53 238 PHE E N 1
ATOM 9164 C CA . PHE E 1 247 ? 1.779 -3.422 69.644 1.00 35.01 238 PHE E CA 1
ATOM 9165 C C . PHE E 1 247 ? 1.095 -4.746 69.935 1.00 33.86 238 PHE E C 1
ATOM 9166 O O . PHE E 1 247 ? -0.103 -4.787 70.137 1.00 35.64 238 PHE E O 1
ATOM 9174 N N . ASP E 1 248 ? 1.855 -5.828 69.943 1.00 36.08 239 ASP E N 1
ATOM 9175 C CA . ASP E 1 248 ? 1.477 -7.032 70.720 1.00 37.66 239 ASP E CA 1
ATOM 9176 C C . ASP E 1 248 ? 2.586 -7.095 71.732 1.00 33.16 239 ASP E C 1
ATOM 9177 O O . ASP E 1 248 ? 3.771 -7.141 71.373 1.00 32.84 239 ASP E O 1
ATOM 9182 N N . VAL E 1 249 ? 2.225 -7.059 73.003 1.00 30.87 240 VAL E N 1
ATOM 9183 C CA . VAL E 1 249 ? 3.216 -7.093 74.058 1.00 29.16 240 VAL E CA 1
ATOM 9184 C C . VAL E 1 249 ? 3.270 -8.523 74.609 1.00 28.98 240 VAL E C 1
ATOM 9185 O O . VAL E 1 249 ? 2.288 -9.028 75.090 1.00 30.84 240 VAL E O 1
ATOM 9189 N N . GLY E 1 250 ? 4.429 -9.139 74.547 1.00 27.44 241 GLY E N 1
ATOM 9190 C CA . GLY E 1 250 ? 4.642 -10.447 75.088 1.00 28.03 241 GLY E CA 1
ATOM 9191 C C . GLY E 1 250 ? 4.742 -10.485 76.617 1.00 29.12 241 GLY E C 1
ATOM 9192 O O . GLY E 1 250 ? 4.863 -9.438 77.297 1.00 27.30 241 GLY E O 1
ATOM 9193 N N . PRO E 1 251 ? 4.707 -11.710 77.157 1.00 28.20 242 PRO E N 1
ATOM 9194 C CA . PRO E 1 251 ? 4.903 -11.907 78.587 1.00 28.04 242 PRO E CA 1
ATOM 9195 C C . PRO E 1 251 ? 6.326 -11.564 78.959 1.00 27.09 242 PRO E C 1
ATOM 9196 O O . PRO E 1 251 ? 7.210 -11.686 78.122 1.00 26.87 242 PRO E O 1
ATOM 9200 N N . VAL E 1 252 ? 6.563 -11.166 80.198 1.00 27.33 243 VAL E N 1
ATOM 9201 C CA . VAL E 1 252 ? 7.909 -11.078 80.704 1.00 26.77 243 VAL E CA 1
ATOM 9202 C C . VAL E 1 252 ? 8.195 -12.426 81.325 1.00 28.44 243 VAL E C 1
ATOM 9203 O O . VAL E 1 252 ? 7.387 -12.885 82.143 1.00 30.41 243 VAL E O 1
ATOM 9207 N N . CYS E 1 253 ? 9.337 -13.027 80.981 1.00 26.10 244 CYS E N 1
ATOM 9208 C CA . CYS E 1 253 ? 9.665 -14.377 81.399 1.00 28.62 244 CYS E CA 1
ATOM 9209 C C . CYS E 1 253 ? 10.908 -14.393 82.237 1.00 28.29 244 CYS E C 1
ATOM 9210 O O . CYS E 1 253 ? 11.902 -13.737 81.926 1.00 28.09 244 CYS E O 1
ATOM 9213 N N . PHE E 1 254 ? 10.843 -15.153 83.325 1.00 30.03 245 PHE E N 1
ATOM 9214 C CA . PHE E 1 254 ? 11.898 -15.168 84.335 1.00 28.88 245 PHE E CA 1
ATOM 9215 C C . PHE E 1 254 ? 12.462 -16.557 84.502 1.00 30.44 245 PHE E C 1
ATOM 9216 O O . PHE E 1 254 ? 11.692 -17.509 84.648 1.00 35.92 245 PHE E O 1
ATOM 9224 N N . LEU E 1 255 ? 13.792 -16.681 84.526 1.00 31.24 246 LEU E N 1
ATOM 9225 C CA . LEU E 1 255 ? 14.460 -17.974 84.806 1.00 37.01 246 LEU E CA 1
ATOM 9226 C C . LEU E 1 255 ? 15.693 -17.764 85.660 1.00 33.31 246 LEU E C 1
ATOM 9227 O O . LEU E 1 255 ? 15.847 -18.546 86.596 1.00 39.42 246 LEU E O 1
ATOM 9232 N N . ARG F 1 16 ? 19.009 75.374 16.767 1.00 81.43 7 ARG F N 1
ATOM 9233 C CA . ARG F 1 16 ? 17.642 75.576 17.336 1.00 80.88 7 ARG F CA 1
ATOM 9234 C C . ARG F 1 16 ? 17.087 74.329 18.068 1.00 79.85 7 ARG F C 1
ATOM 9235 O O . ARG F 1 16 ? 17.793 73.356 18.319 1.00 78.19 7 ARG F O 1
ATOM 9237 N N . ASP F 1 17 ? 15.817 74.393 18.444 1.00 77.51 8 ASP F N 1
ATOM 9238 C CA . ASP F 1 17 ? 15.182 73.335 19.164 1.00 73.69 8 ASP F CA 1
ATOM 9239 C C . ASP F 1 17 ? 13.792 73.841 19.556 1.00 74.67 8 ASP F C 1
ATOM 9240 O O . ASP F 1 17 ? 13.012 74.107 18.624 1.00 64.14 8 ASP F O 1
ATOM 9242 N N . ARG F 1 18 ? 13.480 73.939 20.890 1.00 70.19 9 ARG F N 1
ATOM 9243 C CA . ARG F 1 18 ? 12.269 74.651 21.383 1.00 68.15 9 ARG F CA 1
ATOM 9244 C C . ARG F 1 18 ? 11.691 74.363 22.818 1.00 65.19 9 ARG F C 1
ATOM 9245 O O . ARG F 1 18 ? 12.363 73.975 23.797 1.00 60.27 9 ARG F O 1
ATOM 9253 N N . ASP F 1 19 ? 10.383 74.569 22.896 1.00 61.61 10 ASP F N 1
ATOM 9254 C CA . ASP F 1 19 ? 9.495 73.820 23.773 1.00 59.76 10 ASP F CA 1
ATOM 9255 C C . ASP F 1 19 ? 9.571 72.317 23.650 1.00 55.85 10 ASP F C 1
ATOM 9256 O O . ASP F 1 19 ? 9.325 71.634 24.632 1.00 53.30 10 ASP F O 1
ATOM 9261 N N . LEU F 1 20 ? 9.851 71.779 22.458 1.00 53.78 11 LEU F N 1
ATOM 9262 C CA . LEU F 1 20 ? 10.006 70.319 22.292 1.00 51.17 11 LEU F CA 1
ATOM 9263 C C . LEU F 1 20 ? 11.220 69.769 23.060 1.00 47.29 11 LEU F C 1
ATOM 9264 O O . LEU F 1 20 ? 11.186 68.669 23.632 1.00 45.65 11 LEU F O 1
ATOM 9269 N N . GLU F 1 21 ? 12.280 70.551 23.065 1.00 46.15 12 GLU F N 1
ATOM 9270 C CA . GLU F 1 21 ? 13.431 70.264 23.858 1.00 47.49 12 GLU F CA 1
ATOM 9271 C C . GLU F 1 21 ? 13.038 70.116 25.340 1.00 44.32 12 GLU F C 1
ATOM 9272 O O . GLU F 1 21 ? 13.344 69.114 25.960 1.00 42.12 12 GLU F O 1
ATOM 9278 N N . VAL F 1 22 ? 12.344 71.108 25.874 1.00 44.41 13 VAL F N 1
ATOM 9279 C CA . VAL F 1 22 ? 11.808 71.052 27.226 1.00 43.85 13 VAL F CA 1
ATOM 9280 C C . VAL F 1 22 ? 10.911 69.816 27.430 1.00 43.90 13 VAL F C 1
ATOM 9281 O O . VAL F 1 22 ? 11.162 69.051 28.345 1.00 41.92 13 VAL F O 1
ATOM 9285 N N . ASP F 1 23 ? 9.908 69.585 26.576 1.00 44.45 14 ASP F N 1
ATOM 9286 C CA . ASP F 1 23 ? 9.044 68.412 26.773 1.00 45.20 14 ASP F CA 1
ATOM 9287 C C . ASP F 1 23 ? 9.856 67.098 26.734 1.00 43.91 14 ASP F C 1
ATOM 9288 O O . ASP F 1 23 ? 9.610 66.166 27.487 1.00 42.56 14 ASP F O 1
ATOM 9293 N N . THR F 1 24 ? 10.792 67.019 25.801 1.00 42.81 15 THR F N 1
ATOM 9294 C CA . THR F 1 24 ? 11.647 65.852 25.699 1.00 40.79 15 THR F CA 1
ATOM 9295 C C . THR F 1 24 ? 12.496 65.626 26.994 1.00 39.60 15 THR F C 1
ATOM 9296 O O . THR F 1 24 ? 12.602 64.499 27.459 1.00 38.01 15 THR F O 1
ATOM 9300 N N . THR F 1 25 ? 13.090 66.673 27.544 1.00 39.39 16 THR F N 1
ATOM 9301 C CA . THR F 1 25 ? 13.872 66.542 28.741 1.00 40.53 16 THR F CA 1
ATOM 9302 C C . THR F 1 25 ? 12.932 66.131 29.887 1.00 40.86 16 THR F C 1
ATOM 9303 O O . THR F 1 25 ? 13.278 65.275 30.714 1.00 39.52 16 THR F O 1
ATOM 9307 N N . LEU F 1 26 ? 11.727 66.697 29.903 1.00 41.04 17 LEU F N 1
ATOM 9308 C CA . LEU F 1 26 ? 10.769 66.325 30.931 1.00 40.85 17 LEU F CA 1
ATOM 9309 C C . LEU F 1 26 ? 10.410 64.835 30.871 1.00 40.82 17 LEU F C 1
ATOM 9310 O O . LEU F 1 26 ? 10.401 64.158 31.915 1.00 37.06 17 LEU F O 1
ATOM 9315 N N . LYS F 1 27 ? 10.170 64.286 29.675 1.00 41.46 18 LYS F N 1
ATOM 9316 C CA . LYS F 1 27 ? 9.881 62.832 29.633 1.00 41.60 18 LYS F CA 1
ATOM 9317 C C . LYS F 1 27 ? 11.098 61.974 30.072 1.00 40.66 18 LYS F C 1
ATOM 9318 O O . LYS F 1 27 ? 10.948 60.963 30.753 1.00 40.66 18 LYS F O 1
ATOM 9324 N N . SER F 1 28 ? 12.287 62.406 29.684 1.00 39.70 19 SER F N 1
ATOM 9325 C CA . SER F 1 28 ? 13.530 61.744 30.025 1.00 39.12 19 SER F CA 1
ATOM 9326 C C . SER F 1 28 ? 13.724 61.729 31.554 1.00 38.79 19 SER F C 1
ATOM 9327 O O . SER F 1 28 ? 13.983 60.673 32.142 1.00 37.75 19 SER F O 1
ATOM 9330 N N . LEU F 1 29 ? 13.559 62.884 32.202 1.00 38.44 20 LEU F N 1
ATOM 9331 C CA . LEU F 1 29 ? 13.663 62.951 33.652 1.00 38.27 20 LEU F CA 1
ATOM 9332 C C . LEU F 1 29 ? 12.662 62.029 34.363 1.00 38.81 20 LEU F C 1
ATOM 9333 O O . LEU F 1 29 ? 13.016 61.271 35.279 1.00 38.33 20 LEU F O 1
ATOM 9338 N N . SER F 1 30 ? 11.425 62.064 33.924 1.00 38.79 21 SER F N 1
ATOM 9339 C CA . SER F 1 30 ? 10.394 61.221 34.498 1.00 38.94 21 SER F CA 1
ATOM 9340 C C . SER F 1 30 ? 10.757 59.766 34.322 1.00 38.70 21 SER F C 1
ATOM 9341 O O . SER F 1 30 ? 10.706 58.981 35.258 1.00 37.45 21 SER F O 1
ATOM 9344 N N . GLN F 1 31 ? 11.221 59.396 33.143 1.00 39.21 22 GLN F N 1
ATOM 9345 C CA . GLN F 1 31 ? 11.577 58.012 32.931 1.00 40.06 22 GLN F CA 1
ATOM 9346 C C . GLN F 1 31 ? 12.776 57.593 33.804 1.00 39.33 22 GLN F C 1
ATOM 9347 O O . GLN F 1 31 ? 12.811 56.457 34.291 1.00 37.35 22 GLN F O 1
ATOM 9353 N N . GLN F 1 32 ? 13.758 58.473 34.003 1.00 38.68 23 GLN F N 1
ATOM 9354 C CA . GLN F 1 32 ? 14.917 58.109 34.849 1.00 38.04 23 GLN F CA 1
ATOM 9355 C C . GLN F 1 32 ? 14.510 57.873 36.293 1.00 37.17 23 GLN F C 1
ATOM 9356 O O . GLN F 1 32 ? 15.034 56.989 36.927 1.00 36.31 23 GLN F O 1
ATOM 9362 N N . ILE F 1 33 ? 13.585 58.679 36.788 1.00 37.30 24 ILE F N 1
ATOM 9363 C CA . ILE F 1 33 ? 13.050 58.510 38.114 1.00 37.98 24 ILE F CA 1
ATOM 9364 C C . ILE F 1 33 ? 12.301 57.209 38.191 1.00 38.38 24 ILE F C 1
ATOM 9365 O O . ILE F 1 33 ? 12.471 56.469 39.126 1.00 39.08 24 ILE F O 1
ATOM 9370 N N . GLU F 1 34 ? 11.491 56.906 37.202 1.00 40.41 25 GLU F N 1
ATOM 9371 C CA . GLU F 1 34 ? 10.789 55.640 37.186 1.00 42.27 25 GLU F CA 1
ATOM 9372 C C . GLU F 1 34 ? 11.762 54.458 37.243 1.00 41.96 25 GLU F C 1
ATOM 9373 O O . GLU F 1 34 ? 11.477 53.471 37.918 1.00 42.08 25 GLU F O 1
ATOM 9379 N N . ASN F 1 35 ? 12.888 54.539 36.529 1.00 40.56 26 ASN F N 1
ATOM 9380 C CA . ASN F 1 35 ? 13.841 53.435 36.484 1.00 40.30 26 ASN F CA 1
ATOM 9381 C C . ASN F 1 35 ? 14.527 53.217 37.850 1.00 40.52 26 ASN F C 1
ATOM 9382 O O . ASN F 1 35 ? 14.998 52.116 38.156 1.00 40.42 26 ASN F O 1
ATOM 9387 N N . ILE F 1 36 ? 14.667 54.291 38.611 1.00 40.74 27 ILE F N 1
ATOM 9388 C CA . ILE F 1 36 ? 15.168 54.208 39.981 1.00 40.42 27 ILE F CA 1
ATOM 9389 C C . ILE F 1 36 ? 14.152 53.542 40.887 1.00 42.02 27 ILE F C 1
ATOM 9390 O O . ILE F 1 36 ? 14.510 52.643 41.634 1.00 42.79 27 ILE F O 1
ATOM 9395 N N . ARG F 1 37 ? 12.902 53.994 40.834 1.00 42.20 28 ARG F N 1
ATOM 9396 C CA . ARG F 1 37 ? 11.835 53.399 41.633 1.00 43.41 28 ARG F CA 1
ATOM 9397 C C . ARG F 1 37 ? 11.529 51.964 41.243 1.00 41.92 28 ARG F C 1
ATOM 9398 O O . ARG F 1 37 ? 11.221 51.183 42.098 1.00 41.55 28 ARG F O 1
ATOM 9406 N N . SER F 1 38 ? 11.605 51.622 39.962 1.00 40.18 29 SER F N 1
ATOM 9407 C CA . SER F 1 38 ? 11.193 50.289 39.478 1.00 40.78 29 SER F CA 1
ATOM 9408 C C . SER F 1 38 ? 12.160 49.777 38.439 1.00 39.76 29 SER F C 1
ATOM 9409 O O . SER F 1 38 ? 11.880 49.812 37.259 1.00 35.89 29 SER F O 1
ATOM 9412 N N . PRO F 1 39 ? 13.317 49.311 38.862 1.00 37.15 30 PRO F N 1
ATOM 9413 C CA . PRO F 1 39 ? 14.199 48.877 37.826 1.00 37.95 30 PRO F CA 1
ATOM 9414 C C . PRO F 1 39 ? 13.621 47.684 37.044 1.00 39.34 30 PRO F C 1
ATOM 9415 O O . PRO F 1 39 ? 12.917 46.851 37.606 1.00 41.33 30 PRO F O 1
ATOM 9419 N N . GLU F 1 40 ? 13.936 47.592 35.766 1.00 41.75 31 GLU F N 1
ATOM 9420 C CA . GLU F 1 40 ? 13.387 46.545 34.924 1.00 44.52 31 GLU F CA 1
ATOM 9421 C C . GLU F 1 40 ? 14.253 45.281 34.952 1.00 43.01 31 GLU F C 1
ATOM 9422 O O . GLU F 1 40 ? 13.836 44.262 34.460 1.00 45.78 31 GLU F O 1
ATOM 9428 N N . GLY F 1 41 ? 15.446 45.341 35.531 1.00 41.72 32 GLY F N 1
ATOM 9429 C CA . GLY F 1 41 ? 16.302 44.160 35.646 1.00 41.12 32 GLY F CA 1
ATOM 9430 C C . GLY F 1 41 ? 17.139 43.909 34.400 1.00 39.40 32 GLY F C 1
ATOM 9431 O O . GLY F 1 41 ? 17.443 42.754 34.032 1.00 36.77 32 GLY F O 1
ATOM 9432 N N . SER F 1 42 ? 17.534 44.999 33.769 1.00 39.17 33 SER F N 1
ATOM 9433 C CA . SER F 1 42 ? 18.493 44.962 32.657 1.00 41.38 33 SER F CA 1
ATOM 9434 C C . SER F 1 42 ? 19.862 45.235 33.260 1.00 40.52 33 SER F C 1
ATOM 9435 O O . SER F 1 42 ? 19.946 45.613 34.444 1.00 38.97 33 SER F O 1
ATOM 9438 N N . ARG F 1 43 ? 20.917 45.104 32.455 1.00 41.04 34 ARG F N 1
ATOM 9439 C CA . ARG F 1 43 ? 22.276 45.268 32.962 1.00 43.31 34 ARG F CA 1
ATOM 9440 C C . ARG F 1 43 ? 22.542 46.702 33.378 1.00 44.61 34 ARG F C 1
ATOM 9441 O O . ARG F 1 43 ? 23.215 46.945 34.382 1.00 43.30 34 ARG F O 1
ATOM 9449 N N . LYS F 1 44 ? 21.975 47.641 32.637 1.00 44.60 35 LYS F N 1
ATOM 9450 C CA . LYS F 1 44 ? 22.107 49.059 32.969 1.00 48.19 35 LYS F CA 1
ATOM 9451 C C . LYS F 1 44 ? 21.200 49.464 34.134 1.00 43.47 35 LYS F C 1
ATOM 9452 O O . LYS F 1 44 ? 21.516 50.420 34.850 1.00 41.84 35 LYS F O 1
ATOM 9458 N N . ASN F 1 45 ? 20.091 48.743 34.289 1.00 38.83 36 ASN F N 1
ATOM 9459 C CA . ASN F 1 45 ? 19.068 49.035 35.277 1.00 41.02 36 ASN F CA 1
ATOM 9460 C C . ASN F 1 45 ? 18.700 47.784 36.173 1.00 38.10 36 ASN F C 1
ATOM 9461 O O . ASN F 1 45 ? 17.559 47.337 36.208 1.00 36.56 36 ASN F O 1
ATOM 9466 N N . PRO F 1 46 ? 19.683 47.224 36.902 1.00 36.01 37 PRO F N 1
ATOM 9467 C CA . PRO F 1 46 ? 19.422 45.933 37.539 1.00 34.51 37 PRO F CA 1
ATOM 9468 C C . PRO F 1 46 ? 18.436 46.045 38.676 1.00 34.26 37 PRO F C 1
ATOM 9469 O O . PRO F 1 46 ? 18.302 47.116 39.276 1.00 35.74 37 PRO F O 1
ATOM 9473 N N . ALA F 1 47 ? 17.740 44.955 38.976 1.00 32.87 38 ALA F N 1
ATOM 9474 C CA . ALA F 1 47 ? 16.815 44.934 40.083 1.00 31.39 38 ALA F CA 1
ATOM 9475 C C . ALA F 1 47 ? 17.555 44.418 41.307 1.00 30.60 38 ALA F C 1
ATOM 9476 O O . ALA F 1 47 ? 18.731 44.078 41.206 1.00 31.31 38 ALA F O 1
ATOM 9478 N N . ARG F 1 48 ? 16.896 44.370 42.461 1.00 31.63 39 ARG F N 1
ATOM 9479 C CA . ARG F 1 48 ? 17.565 43.923 43.680 1.00 31.91 39 ARG F CA 1
ATOM 9480 C C . ARG F 1 48 ? 17.537 42.384 43.763 1.00 29.78 39 ARG F C 1
ATOM 9481 O O . ARG F 1 48 ? 18.572 41.774 43.946 1.00 29.14 39 ARG F O 1
ATOM 9489 N N . THR F 1 49 ? 16.366 41.777 43.614 1.00 29.11 40 THR F N 1
ATOM 9490 C CA . THR F 1 49 ? 16.228 40.332 43.576 1.00 31.35 40 THR F CA 1
ATOM 9491 C C . THR F 1 49 ? 15.102 39.931 42.669 1.00 31.62 40 THR F C 1
ATOM 9492 O O . THR F 1 49 ? 14.236 40.734 42.349 1.00 30.78 40 THR F O 1
ATOM 9496 N N . CYS F 1 50 ? 15.072 38.652 42.332 1.00 31.81 41 CYS F N 1
ATOM 9497 C CA . CYS F 1 50 ? 13.947 38.099 41.582 1.00 33.65 41 CYS F CA 1
ATOM 9498 C C . CYS F 1 50 ? 12.687 38.145 42.390 1.00 34.74 41 CYS F C 1
ATOM 9499 O O . CYS F 1 50 ? 11.611 38.433 41.865 1.00 39.33 41 CYS F O 1
ATOM 9502 N N . ARG F 1 51 ? 12.794 37.859 43.683 1.00 33.64 42 ARG F N 1
ATOM 9503 C CA . ARG F 1 51 ? 11.640 37.978 44.552 1.00 34.44 42 ARG F CA 1
ATOM 9504 C C . ARG F 1 51 ? 11.038 39.417 44.463 1.00 33.80 42 ARG F C 1
ATOM 9505 O O . ARG F 1 51 ? 9.809 39.591 44.349 1.00 33.85 42 ARG F O 1
ATOM 9513 N N . ASP F 1 52 ? 11.894 40.439 44.491 1.00 32.57 43 ASP F N 1
ATOM 9514 C CA . ASP F 1 52 ? 11.400 41.825 44.317 1.00 35.03 43 ASP F CA 1
ATOM 9515 C C . ASP F 1 52 ? 10.726 42.063 42.978 1.00 35.29 43 ASP F C 1
ATOM 9516 O O . ASP F 1 52 ? 9.721 42.757 42.912 1.00 35.48 43 ASP F O 1
ATOM 9521 N N . LEU F 1 53 ? 11.261 41.450 41.923 1.00 35.68 44 LEU F N 1
ATOM 9522 C CA . LEU F 1 53 ? 10.663 41.548 40.583 1.00 37.97 44 LEU F CA 1
ATOM 9523 C C . LEU F 1 53 ? 9.258 40.974 40.496 1.00 39.11 44 LEU F C 1
ATOM 9524 O O . LEU F 1 53 ? 8.332 41.633 39.998 1.00 37.70 44 LEU F O 1
ATOM 9529 N N . LYS F 1 54 ? 9.106 39.752 40.985 1.00 39.74 45 LYS F N 1
ATOM 9530 C CA . LYS F 1 54 ? 7.817 39.078 40.954 1.00 43.40 45 LYS F CA 1
ATOM 9531 C C . LYS F 1 54 ? 6.784 39.804 41.815 1.00 45.37 45 LYS F C 1
ATOM 9532 O O . LYS F 1 54 ? 5.598 39.948 41.443 1.00 47.19 45 LYS F O 1
ATOM 9538 N N . MET F 1 55 ? 7.242 40.245 42.976 1.00 42.79 46 MET F N 1
ATOM 9539 C CA . MET F 1 55 ? 6.388 40.974 43.913 1.00 44.21 46 MET F CA 1
ATOM 9540 C C . MET F 1 55 ? 5.790 42.228 43.262 1.00 44.20 46 MET F C 1
ATOM 9541 O O . MET F 1 55 ? 4.609 42.488 43.403 1.00 45.07 46 MET F O 1
ATOM 9546 N N . CYS F 1 56 ? 6.622 43.008 42.574 1.00 44.80 47 CYS F N 1
ATOM 9547 C CA . CYS F 1 56 ? 6.170 44.277 41.999 1.00 45.77 47 CYS F CA 1
ATOM 9548 C C . CYS F 1 56 ? 5.621 44.162 40.566 1.00 46.77 47 CYS F C 1
ATOM 9549 O O . CYS F 1 56 ? 4.940 45.074 40.113 1.00 45.18 47 CYS F O 1
ATOM 9552 N N . HIS F 1 57 ? 5.951 43.085 39.851 1.00 47.30 48 HIS F N 1
ATOM 9553 C CA . HIS F 1 57 ? 5.392 42.829 38.502 1.00 49.92 48 HIS F CA 1
ATOM 9554 C C . HIS F 1 57 ? 5.023 41.354 38.380 1.00 52.08 48 HIS F C 1
ATOM 9555 O O . HIS F 1 57 ? 5.839 40.536 37.894 1.00 47.93 48 HIS F O 1
ATOM 9562 N N . SER F 1 58 ? 3.807 41.011 38.821 1.00 53.82 49 SER F N 1
ATOM 9563 C CA . SER F 1 58 ? 3.363 39.605 38.963 1.00 58.66 49 SER F CA 1
ATOM 9564 C C . SER F 1 58 ? 3.146 38.953 37.593 1.00 62.70 49 SER F C 1
ATOM 9565 O O . SER F 1 58 ? 2.577 37.877 37.449 1.00 64.35 49 SER F O 1
ATOM 9568 N N . ASP F 1 59 ? 3.727 39.617 36.620 1.00 62.97 50 ASP F N 1
ATOM 9569 C CA . ASP F 1 59 ? 3.242 39.737 35.297 1.00 63.47 50 ASP F CA 1
ATOM 9570 C C . ASP F 1 59 ? 4.338 39.330 34.326 1.00 61.32 50 ASP F C 1
ATOM 9571 O O . ASP F 1 59 ? 4.087 38.875 33.201 1.00 62.59 50 ASP F O 1
ATOM 9576 N N . TRP F 1 60 ? 5.569 39.514 34.784 1.00 54.10 51 TRP F N 1
ATOM 9577 C CA . TRP F 1 60 ? 6.723 39.355 33.977 1.00 53.08 51 TRP F CA 1
ATOM 9578 C C . TRP F 1 60 ? 7.059 37.908 33.940 1.00 53.08 51 TRP F C 1
ATOM 9579 O O . TRP F 1 60 ? 6.586 37.116 34.767 1.00 51.98 51 TRP F O 1
ATOM 9590 N N . LYS F 1 61 ? 7.896 37.569 32.972 1.00 53.95 52 LYS F N 1
ATOM 9591 C CA . LYS F 1 61 ? 8.122 36.181 32.611 1.00 54.99 52 LYS F CA 1
ATOM 9592 C C . LYS F 1 61 ? 9.396 35.671 33.189 1.00 48.44 52 LYS F C 1
ATOM 9593 O O . LYS F 1 61 ? 10.365 36.436 33.365 1.00 45.74 52 LYS F O 1
ATOM 9599 N N . SER F 1 62 ? 9.374 34.386 33.507 1.00 45.15 53 SER F N 1
ATOM 9600 C CA . SER F 1 62 ? 10.560 33.702 33.937 1.00 44.75 53 SER F CA 1
ATOM 9601 C C . SER F 1 62 ? 11.585 33.864 32.828 1.00 44.73 53 SER F C 1
ATOM 9602 O O . SER F 1 62 ? 11.230 33.874 31.663 1.00 42.93 53 SER F O 1
ATOM 9605 N N . GLY F 1 63 ? 12.856 33.964 33.187 1.00 44.26 54 GLY F N 1
ATOM 9606 C CA . GLY F 1 63 ? 13.914 34.228 32.202 1.00 44.01 54 GLY F CA 1
ATOM 9607 C C . GLY F 1 63 ? 15.144 34.839 32.862 1.00 43.71 54 GLY F C 1
ATOM 9608 O O . GLY F 1 63 ? 15.247 34.864 34.103 1.00 42.05 54 GLY F O 1
ATOM 9609 N N . GLU F 1 64 ? 16.075 35.330 32.048 1.00 40.83 55 GLU F N 1
ATOM 9610 C CA . GLU F 1 64 ? 17.277 35.937 32.559 1.00 40.91 55 GLU F CA 1
ATOM 9611 C C . GLU F 1 64 ? 17.056 37.417 32.860 1.00 39.23 55 GLU F C 1
ATOM 9612 O O . GLU F 1 64 ? 16.418 38.131 32.107 1.00 39.58 55 GLU F O 1
ATOM 9618 N N . TYR F 1 65 ? 17.610 37.839 33.982 1.00 36.06 56 TYR F N 1
ATOM 9619 C CA . TYR F 1 65 ? 17.587 39.232 34.436 1.00 35.76 56 TYR F CA 1
ATOM 9620 C C . TYR F 1 65 ? 18.907 39.525 35.102 1.00 34.57 56 TYR F C 1
ATOM 9621 O O . TYR F 1 65 ? 19.681 38.613 35.438 1.00 36.16 56 TYR F O 1
ATOM 9630 N N . TRP F 1 66 ? 19.187 40.798 35.263 1.00 34.19 57 TRP F N 1
ATOM 9631 C CA . TRP F 1 66 ? 20.368 41.228 35.977 1.00 35.16 57 TRP F CA 1
ATOM 9632 C C . TRP F 1 66 ? 19.931 41.806 37.326 1.00 34.22 57 TRP F C 1
ATOM 9633 O O . TRP F 1 66 ? 18.959 42.547 37.386 1.00 33.68 57 TRP F O 1
ATOM 9644 N N . ILE F 1 67 ? 20.675 41.491 38.386 1.00 32.99 58 ILE F N 1
ATOM 9645 C CA . ILE F 1 67 ? 20.361 42.022 39.703 1.00 30.89 58 ILE F CA 1
ATOM 9646 C C . ILE F 1 67 ? 21.580 42.558 40.425 1.00 29.21 58 ILE F C 1
ATOM 9647 O O . ILE F 1 67 ? 22.705 42.154 40.131 1.00 29.14 58 ILE F O 1
ATOM 9652 N N . ASP F 1 68 ? 21.329 43.430 41.406 1.00 28.29 59 ASP F N 1
ATOM 9653 C CA . ASP F 1 68 ? 22.403 44.039 42.173 1.00 28.75 59 ASP F CA 1
ATOM 9654 C C . ASP F 1 68 ? 22.061 44.095 43.654 1.00 28.11 59 ASP F C 1
ATOM 9655 O O . ASP F 1 68 ? 21.841 45.162 44.200 1.00 27.07 59 ASP F O 1
ATOM 9660 N N . PRO F 1 69 ? 22.036 42.926 44.323 1.00 28.11 60 PRO F N 1
ATOM 9661 C CA . PRO F 1 69 ? 21.531 42.914 45.678 1.00 28.87 60 PRO F CA 1
ATOM 9662 C C . PRO F 1 69 ? 22.376 43.705 46.645 1.00 28.77 60 PRO F C 1
ATOM 9663 O O . PRO F 1 69 ? 21.832 44.154 47.609 1.00 30.15 60 PRO F O 1
ATOM 9667 N N . ASN F 1 70 ? 23.672 43.906 46.396 1.00 28.31 61 ASN F N 1
ATOM 9668 C CA . ASN F 1 70 ? 24.455 44.753 47.288 1.00 28.85 61 ASN F CA 1
ATOM 9669 C C . ASN F 1 70 ? 24.327 46.262 46.976 1.00 29.48 61 ASN F C 1
ATOM 9670 O O . ASN F 1 70 ? 25.009 47.092 47.560 1.00 27.55 61 ASN F O 1
ATOM 9675 N N . GLN F 1 71 ? 23.493 46.593 46.012 1.00 31.45 62 GLN F N 1
ATOM 9676 C CA . GLN F 1 71 ? 23.316 47.991 45.584 1.00 35.45 62 GLN F CA 1
ATOM 9677 C C . GLN F 1 71 ? 24.641 48.725 45.310 1.00 33.82 62 GLN F C 1
ATOM 9678 O O . GLN F 1 71 ? 25.540 48.172 44.688 1.00 32.70 62 GLN F O 1
ATOM 9684 N N . GLY F 1 72 ? 24.780 49.943 45.818 1.00 33.45 63 GLY F N 1
ATOM 9685 C CA . GLY F 1 72 ? 25.861 50.836 45.431 1.00 34.30 63 GLY F CA 1
ATOM 9686 C C . GLY F 1 72 ? 26.061 50.974 43.935 1.00 33.33 63 GLY F C 1
ATOM 9687 O O . GLY F 1 72 ? 25.101 51.122 43.181 1.00 34.91 63 GLY F O 1
ATOM 9688 N N . CYS F 1 73 ? 27.319 50.930 43.515 1.00 33.21 64 CYS F N 1
ATOM 9689 C CA . CYS F 1 73 ? 27.685 50.913 42.108 1.00 33.87 64 CYS F CA 1
ATOM 9690 C C . CYS F 1 73 ? 27.173 49.617 41.474 1.00 33.95 64 CYS F C 1
ATOM 9691 O O . CYS F 1 73 ? 27.359 48.535 42.010 1.00 31.47 64 CYS F O 1
ATOM 9694 N N . ASN F 1 74 ? 26.507 49.753 40.336 1.00 33.97 65 ASN F N 1
ATOM 9695 C CA . ASN F 1 74 ? 25.849 48.639 39.732 1.00 31.27 65 ASN F CA 1
ATOM 9696 C C . ASN F 1 74 ? 26.736 47.858 38.792 1.00 31.75 65 ASN F C 1
ATOM 9697 O O . ASN F 1 74 ? 26.282 46.885 38.207 1.00 30.41 65 ASN F O 1
ATOM 9702 N N . LEU F 1 75 ? 28.010 48.223 38.676 1.00 32.57 66 LEU F N 1
ATOM 9703 C CA . LEU F 1 75 ? 28.872 47.518 37.706 1.00 33.96 66 LEU F CA 1
ATOM 9704 C C . LEU F 1 75 ? 29.243 46.082 38.164 1.00 32.34 66 LEU F C 1
ATOM 9705 O O . LEU F 1 75 ? 29.842 45.332 37.395 1.00 31.54 66 LEU F O 1
ATOM 9710 N N . ASP F 1 76 ? 28.879 45.696 39.392 1.00 30.17 67 ASP F N 1
ATOM 9711 C CA . ASP F 1 76 ? 29.136 44.314 39.839 1.00 30.01 67 ASP F CA 1
ATOM 9712 C C . ASP F 1 76 ? 27.864 43.463 39.843 1.00 28.35 67 ASP F C 1
ATOM 9713 O O . ASP F 1 76 ? 27.847 42.410 40.428 1.00 30.48 67 ASP F O 1
ATOM 9718 N N . ALA F 1 77 ? 26.821 43.938 39.157 1.00 28.13 68 ALA F N 1
ATOM 9719 C CA . ALA F 1 77 ? 25.528 43.261 39.065 1.00 27.74 68 ALA F CA 1
ATOM 9720 C C . ALA F 1 77 ? 25.749 41.915 38.426 1.00 27.82 68 ALA F C 1
ATOM 9721 O O . ALA F 1 77 ? 26.686 41.764 37.664 1.00 29.38 68 ALA F O 1
ATOM 9723 N N . ILE F 1 78 ? 24.889 40.970 38.728 1.00 27.12 69 ILE F N 1
ATOM 9724 C CA . ILE F 1 78 ? 25.084 39.619 38.281 1.00 28.30 69 ILE F CA 1
ATOM 9725 C C . ILE F 1 78 ? 23.877 39.183 37.506 1.00 28.18 69 ILE F C 1
ATOM 9726 O O . ILE F 1 78 ? 22.724 39.587 37.768 1.00 27.52 69 ILE F O 1
ATOM 9731 N N . LYS F 1 79 ? 24.135 38.330 36.552 1.00 29.76 70 LYS F N 1
ATOM 9732 C CA . LYS F 1 79 ? 23.075 37.853 35.703 1.00 32.54 70 LYS F CA 1
ATOM 9733 C C . LYS F 1 79 ? 22.522 36.572 36.298 1.00 30.80 70 LYS F C 1
ATOM 9734 O O . LYS F 1 79 ? 23.274 35.654 36.515 1.00 29.63 70 LYS F O 1
ATOM 9740 N N . VAL F 1 80 ? 21.215 36.486 36.434 1.00 30.58 71 VAL F N 1
ATOM 9741 C CA . VAL F 1 80 ? 20.559 35.336 37.054 1.00 31.98 71 VAL F CA 1
ATOM 9742 C C . VAL F 1 80 ? 19.367 34.839 36.267 1.00 34.06 71 VAL F C 1
ATOM 9743 O O . VAL F 1 80 ? 18.974 35.477 35.286 1.00 36.17 71 VAL F O 1
ATOM 9747 N N . PHE F 1 81 ? 18.845 33.654 36.634 1.00 35.58 72 PHE F N 1
ATOM 9748 C CA . PHE F 1 81 ? 17.515 33.206 36.196 1.00 36.05 72 PHE F CA 1
ATOM 9749 C C . PHE F 1 81 ? 16.523 33.455 37.316 1.00 36.51 72 PHE F C 1
ATOM 9750 O O . PHE F 1 81 ? 16.738 33.013 38.439 1.00 36.50 72 PHE F O 1
ATOM 9758 N N . CYS F 1 82 ? 15.457 34.178 37.001 1.00 36.59 73 CYS F N 1
ATOM 9759 C CA . CYS F 1 82 ? 14.364 34.451 37.900 1.00 38.12 73 CYS F CA 1
ATOM 9760 C C . CYS F 1 82 ? 13.230 33.519 37.525 1.00 41.76 73 CYS F C 1
ATOM 9761 O O . CYS F 1 82 ? 12.802 33.496 36.382 1.00 39.67 73 CYS F O 1
ATOM 9764 N N . ASN F 1 83 ? 12.703 32.805 38.500 1.00 43.58 74 ASN F N 1
ATOM 9765 C CA . ASN F 1 83 ? 11.521 32.019 38.266 1.00 48.38 74 ASN F CA 1
ATOM 9766 C C . ASN F 1 83 ? 10.378 32.817 38.841 1.00 48.05 74 ASN F C 1
ATOM 9767 O O . ASN F 1 83 ? 10.270 32.966 40.064 1.00 46.76 74 ASN F O 1
ATOM 9772 N N . MET F 1 84 ? 9.510 33.319 37.974 1.00 48.88 75 MET F N 1
ATOM 9773 C CA . MET F 1 84 ? 8.484 34.257 38.425 1.00 49.00 75 MET F CA 1
ATOM 9774 C C . MET F 1 84 ? 7.198 33.623 38.950 1.00 50.94 75 MET F C 1
ATOM 9775 O O . MET F 1 84 ? 6.271 34.345 39.299 1.00 54.75 75 MET F O 1
ATOM 9780 N N . GLU F 1 85 ? 7.124 32.294 39.006 1.00 54.37 76 GLU F N 1
ATOM 9781 C CA . GLU F 1 85 ? 6.050 31.613 39.758 1.00 57.75 76 GLU F CA 1
ATOM 9782 C C . GLU F 1 85 ? 6.457 31.468 41.217 1.00 56.17 76 GLU F C 1
ATOM 9783 O O . GLU F 1 85 ? 5.649 31.688 42.101 1.00 60.31 76 GLU F O 1
ATOM 9789 N N . THR F 1 86 ? 7.708 31.114 41.476 1.00 52.82 77 THR F N 1
ATOM 9790 C CA . THR F 1 86 ? 8.170 30.946 42.847 1.00 52.45 77 THR F CA 1
ATOM 9791 C C . THR F 1 86 ? 8.786 32.224 43.434 1.00 49.08 77 THR F C 1
ATOM 9792 O O . THR F 1 86 ? 8.686 32.471 44.631 1.00 50.84 77 THR F O 1
ATOM 9796 N N . GLY F 1 87 ? 9.426 33.028 42.592 1.00 46.39 78 GLY F N 1
ATOM 9797 C CA . GLY F 1 87 ? 10.174 34.190 43.063 1.00 43.94 78 GLY F CA 1
ATOM 9798 C C . GLY F 1 87 ? 11.629 33.856 43.308 1.00 41.43 78 GLY F C 1
ATOM 9799 O O . GLY F 1 87 ? 12.340 34.652 43.884 1.00 41.73 78 GLY F O 1
ATOM 9800 N N . GLU F 1 88 ? 12.087 32.695 42.846 1.00 39.61 79 GLU F N 1
ATOM 9801 C CA . GLU F 1 88 ? 13.461 32.265 43.070 1.00 37.35 79 GLU F CA 1
ATOM 9802 C C . GLU F 1 88 ? 14.467 32.990 42.202 1.00 34.43 79 GLU F C 1
ATOM 9803 O O . GLU F 1 88 ? 14.255 33.183 41.013 1.00 33.70 79 GLU F O 1
ATOM 9809 N N . THR F 1 89 ? 15.585 33.338 42.813 1.00 31.92 80 THR F N 1
ATOM 9810 C CA . THR F 1 89 ? 16.749 33.855 42.117 1.00 30.71 80 THR F CA 1
ATOM 9811 C C . THR F 1 89 ? 17.748 32.713 42.050 1.00 31.65 80 THR F C 1
ATOM 9812 O O . THR F 1 89 ? 18.221 32.221 43.113 1.00 29.95 80 THR F O 1
ATOM 9816 N N . CYS F 1 90 ? 18.111 32.335 40.827 1.00 32.03 81 CYS F N 1
ATOM 9817 C CA . CYS F 1 90 ? 19.039 31.229 40.596 1.00 35.47 81 CYS F CA 1
ATOM 9818 C C . CYS F 1 90 ? 20.355 31.708 40.004 1.00 32.81 81 CYS F C 1
ATOM 9819 O O . CYS F 1 90 ? 20.390 32.295 38.950 1.00 31.80 81 CYS F O 1
ATOM 9822 N N . VAL F 1 91 ? 21.432 31.474 40.732 1.00 31.13 82 VAL F N 1
ATOM 9823 C CA . VAL F 1 91 ? 22.730 31.934 40.350 1.00 30.90 82 VAL F CA 1
ATOM 9824 C C . VAL F 1 91 ? 23.552 30.743 39.903 1.00 32.92 82 VAL F C 1
ATOM 9825 O O . VAL F 1 91 ? 23.818 29.802 40.698 1.00 31.89 82 VAL F O 1
ATOM 9829 N N . TYR F 1 92 ? 24.028 30.810 38.669 1.00 31.61 83 TYR F N 1
ATOM 9830 C CA . TYR F 1 92 ? 24.731 29.711 38.061 1.00 32.51 83 TYR F CA 1
ATOM 9831 C C . TYR F 1 92 ? 26.205 29.597 38.407 1.00 31.97 83 TYR F C 1
ATOM 9832 O O . TYR F 1 92 ? 26.881 30.581 38.633 1.00 33.60 83 TYR F O 1
ATOM 9841 N N . PRO F 1 93 ? 26.708 28.362 38.485 1.00 31.44 84 PRO F N 1
ATOM 9842 C CA . PRO F 1 93 ? 28.150 28.154 38.545 1.00 32.70 84 PRO F CA 1
ATOM 9843 C C . PRO F 1 93 ? 28.810 28.620 37.262 1.00 34.75 84 PRO F C 1
ATOM 9844 O O . PRO F 1 93 ? 28.217 28.488 36.211 1.00 35.30 84 PRO F O 1
ATOM 9848 N N . THR F 1 94 ? 30.032 29.115 37.388 1.00 36.60 85 THR F N 1
ATOM 9849 C CA . THR F 1 94 ? 30.812 29.619 36.271 1.00 38.62 85 THR F CA 1
ATOM 9850 C C . THR F 1 94 ? 31.131 28.464 35.356 1.00 40.70 85 THR F C 1
ATOM 9851 O O . THR F 1 94 ? 31.046 28.601 34.148 1.00 42.49 85 THR F O 1
ATOM 9855 N N . GLN F 1 95 ? 31.493 27.327 35.934 1.00 41.28 86 GLN F N 1
ATOM 9856 C CA . GLN F 1 95 ? 31.722 26.108 35.145 1.00 42.84 86 GLN F CA 1
ATOM 9857 C C . GLN F 1 95 ? 30.753 24.991 35.592 1.00 39.60 86 GLN F C 1
ATOM 9858 O O . GLN F 1 95 ? 31.042 24.262 36.496 1.00 36.53 86 GLN F O 1
ATOM 9864 N N . PRO F 1 96 ? 29.578 24.907 34.957 1.00 42.13 87 PRO F N 1
ATOM 9865 C CA . PRO F 1 96 ? 28.544 23.938 35.311 1.00 41.99 87 PRO F CA 1
ATOM 9866 C C . PRO F 1 96 ? 28.978 22.504 35.146 1.00 43.07 87 PRO F C 1
ATOM 9867 O O . PRO F 1 96 ? 28.582 21.665 35.939 1.00 43.54 87 PRO F O 1
ATOM 9871 N N . SER F 1 97 ? 29.794 22.231 34.146 1.00 41.22 88 SER F N 1
ATOM 9872 C CA . SER F 1 97 ? 30.114 20.895 33.776 1.00 43.87 88 SER F CA 1
ATOM 9873 C C . SER F 1 97 ? 31.580 20.543 34.071 1.00 43.91 88 SER F C 1
ATOM 9874 O O . SER F 1 97 ? 32.511 21.240 33.692 1.00 42.23 88 SER F O 1
ATOM 9877 N N . VAL F 1 98 ? 31.762 19.413 34.737 1.00 44.13 89 VAL F N 1
ATOM 9878 C CA . VAL F 1 98 ? 33.077 18.870 35.006 1.00 44.64 89 VAL F CA 1
ATOM 9879 C C . VAL F 1 98 ? 33.219 17.526 34.285 1.00 45.53 89 VAL F C 1
ATOM 9880 O O . VAL F 1 98 ? 32.373 16.601 34.437 1.00 42.47 89 VAL F O 1
ATOM 9884 N N . ALA F 1 99 ? 34.303 17.410 33.527 1.00 44.75 90 ALA F N 1
ATOM 9885 C CA . ALA F 1 99 ? 34.460 16.312 32.604 1.00 46.98 90 ALA F CA 1
ATOM 9886 C C . ALA F 1 99 ? 34.431 14.940 33.287 1.00 48.06 90 ALA F C 1
ATOM 9887 O O . ALA F 1 99 ? 34.870 14.779 34.425 1.00 48.99 90 ALA F O 1
ATOM 9889 N N . GLN F 1 100 ? 33.936 13.955 32.552 1.00 49.05 91 GLN F N 1
ATOM 9890 C CA . GLN F 1 100 ? 33.765 12.613 33.055 1.00 49.65 91 GLN F CA 1
ATOM 9891 C C . GLN F 1 100 ? 35.024 11.843 32.703 1.00 51.15 91 GLN F C 1
ATOM 9892 O O . GLN F 1 100 ? 35.241 11.516 31.545 1.00 49.04 91 GLN F O 1
ATOM 9898 N N . LYS F 1 101 ? 35.879 11.581 33.688 1.00 51.86 92 LYS F N 1
ATOM 9899 C CA . LYS F 1 101 ? 37.180 10.940 33.404 1.00 56.03 92 LYS F CA 1
ATOM 9900 C C . LYS F 1 101 ? 37.804 10.494 34.700 1.00 53.96 92 LYS F C 1
ATOM 9901 O O . LYS F 1 101 ? 37.257 10.743 35.765 1.00 52.56 92 LYS F O 1
ATOM 9907 N N . ASN F 1 102 ? 38.960 9.851 34.607 1.00 55.55 93 ASN F N 1
ATOM 9908 C CA . ASN F 1 102 ? 39.712 9.462 35.787 1.00 57.71 93 ASN F CA 1
ATOM 9909 C C . ASN F 1 102 ? 40.461 10.677 36.281 1.00 58.77 93 ASN F C 1
ATOM 9910 O O . ASN F 1 102 ? 41.380 11.157 35.614 1.00 60.62 93 ASN F O 1
ATOM 9915 N N . TRP F 1 103 ? 40.032 11.199 37.428 1.00 56.13 94 TRP F N 1
ATOM 9916 C CA . TRP F 1 103 ? 40.608 12.405 37.996 1.00 53.58 94 TRP F CA 1
ATOM 9917 C C . TRP F 1 103 ? 41.650 12.071 39.077 1.00 52.42 94 TRP F C 1
ATOM 9918 O O . TRP F 1 103 ? 42.373 12.950 39.561 1.00 50.51 94 TRP F O 1
ATOM 9929 N N . TYR F 1 104 ? 41.722 10.821 39.498 1.00 53.76 95 TYR F N 1
ATOM 9930 C CA . TYR F 1 104 ? 42.550 10.521 40.651 1.00 56.72 95 TYR F CA 1
ATOM 9931 C C . TYR F 1 104 ? 42.994 9.086 40.712 1.00 60.33 95 TYR F C 1
ATOM 9932 O O . TYR F 1 104 ? 42.158 8.166 40.717 1.00 62.49 95 TYR F O 1
ATOM 9941 N N . ILE F 1 105 ? 44.314 8.913 40.793 1.00 63.66 96 ILE F N 1
ATOM 9942 C CA . ILE F 1 105 ? 44.908 7.619 41.091 1.00 68.05 96 ILE F CA 1
ATOM 9943 C C . ILE F 1 105 ? 45.639 7.674 42.432 1.00 68.21 96 ILE F C 1
ATOM 9944 O O . ILE F 1 105 ? 46.555 8.460 42.617 1.00 68.03 96 ILE F O 1
ATOM 9949 N N . SER F 1 106 ? 45.202 6.830 43.356 1.00 68.04 97 SER F N 1
ATOM 9950 C CA . SER F 1 106 ? 45.775 6.725 44.694 1.00 72.33 97 SER F CA 1
ATOM 9951 C C . SER F 1 106 ? 47.079 5.964 44.622 1.00 78.09 97 SER F C 1
ATOM 9952 O O . SER F 1 106 ? 47.264 5.177 43.704 1.00 76.82 97 SER F O 1
ATOM 9955 N N . LYS F 1 107 ? 47.961 6.143 45.600 1.00 81.58 98 LYS F N 1
ATOM 9956 C CA . LYS F 1 107 ? 49.053 5.191 45.782 1.00 87.89 98 LYS F CA 1
ATOM 9957 C C . LYS F 1 107 ? 48.544 3.942 46.557 1.00 93.77 98 LYS F C 1
ATOM 9958 O O . LYS F 1 107 ? 49.251 3.452 47.430 1.00 99.04 98 LYS F O 1
ATOM 9960 N N . ASN F 1 108 ? 47.350 3.417 46.210 1.00 95.08 99 ASN F N 1
ATOM 9961 C CA . ASN F 1 108 ? 46.591 2.460 47.060 1.00 91.15 99 ASN F CA 1
ATOM 9962 C C . ASN F 1 108 ? 45.239 1.911 46.470 1.00 89.95 99 ASN F C 1
ATOM 9963 O O . ASN F 1 108 ? 44.850 2.260 45.354 1.00 83.27 99 ASN F O 1
ATOM 9968 N N . PRO F 1 109 ? 44.582 0.970 47.200 1.00 95.52 100 PRO F N 1
ATOM 9969 C CA . PRO F 1 109 ? 43.158 0.630 47.228 1.00 92.70 100 PRO F CA 1
ATOM 9970 C C . PRO F 1 109 ? 42.554 0.688 48.659 1.00 94.85 100 PRO F C 1
ATOM 9971 O O . PRO F 1 109 ? 41.528 0.044 48.928 1.00 88.82 100 PRO F O 1
ATOM 9975 N N . LYS F 1 110 ? 43.206 1.397 49.587 1.00 95.11 101 LYS F N 1
ATOM 9976 C CA . LYS F 1 110 ? 42.532 1.893 50.778 1.00 92.62 101 LYS F CA 1
ATOM 9977 C C . LYS F 1 110 ? 41.523 2.896 50.227 1.00 96.34 101 LYS F C 1
ATOM 9978 O O . LYS F 1 110 ? 41.717 4.116 50.313 1.00 93.00 101 LYS F O 1
ATOM 9980 N N . ASP F 1 111 ? 40.451 2.363 49.630 1.00 98.51 102 ASP F N 1
ATOM 9981 C CA . ASP F 1 111 ? 39.485 3.173 48.878 1.00 91.36 102 ASP F CA 1
ATOM 9982 C C . ASP F 1 111 ? 38.576 3.865 49.835 1.00 82.84 102 ASP F C 1
ATOM 9983 O O . ASP F 1 111 ? 37.542 4.370 49.437 1.00 81.92 102 ASP F O 1
ATOM 9988 N N . LYS F 1 112 ? 38.955 3.846 51.108 1.00 80.64 103 LYS F N 1
ATOM 9989 C CA . LYS F 1 112 ? 38.543 4.860 52.053 1.00 75.11 103 LYS F CA 1
ATOM 9990 C C . LYS F 1 112 ? 39.190 6.160 51.584 1.00 72.49 103 LYS F C 1
ATOM 9991 O O . LYS F 1 112 ? 39.385 6.367 50.392 1.00 64.33 103 LYS F O 1
ATOM 9993 N N . ARG F 1 113 ? 39.527 7.042 52.510 1.00 70.21 104 ARG F N 1
ATOM 9994 C CA . ARG F 1 113 ? 39.971 8.334 52.114 1.00 64.01 104 ARG F CA 1
ATOM 9995 C C . ARG F 1 113 ? 38.891 9.017 51.199 1.00 59.93 104 ARG F C 1
ATOM 9996 O O . ARG F 1 113 ? 38.752 8.712 50.005 1.00 54.55 104 ARG F O 1
ATOM 9998 N N . HIS F 1 114 ? 38.099 9.910 51.797 1.00 52.70 105 HIS F N 1
ATOM 9999 C CA . HIS F 1 114 ? 37.430 10.956 51.034 1.00 49.06 105 HIS F CA 1
ATOM 10000 C C . HIS F 1 114 ? 38.540 11.819 50.477 1.00 48.57 105 HIS F C 1
ATOM 10001 O O . HIS F 1 114 ? 39.423 12.232 51.220 1.00 50.55 105 HIS F O 1
ATOM 10008 N N . VAL F 1 115 ? 38.500 12.107 49.185 1.00 48.22 106 VAL F N 1
ATOM 10009 C CA . VAL F 1 115 ? 39.446 13.043 48.571 1.00 46.52 106 VAL F CA 1
ATOM 10010 C C . VAL F 1 115 ? 38.715 14.246 47.955 1.00 46.20 106 VAL F C 1
ATOM 10011 O O . VAL F 1 115 ? 37.856 14.064 47.089 1.00 44.52 106 VAL F O 1
ATOM 10015 N N . TRP F 1 116 ? 39.083 15.471 48.363 1.00 45.99 107 TRP F N 1
ATOM 10016 C CA . TRP F 1 116 ? 38.506 16.687 47.796 1.00 45.73 107 TRP F CA 1
ATOM 10017 C C . TRP F 1 116 ? 38.958 16.976 46.336 1.00 45.20 107 TRP F C 1
ATOM 10018 O O . TRP F 1 116 ? 40.129 17.190 46.070 1.00 46.60 107 TRP F O 1
ATOM 10029 N N . PHE F 1 117 ? 38.012 16.991 45.407 1.00 42.06 108 PHE F N 1
ATOM 10030 C CA . PHE F 1 117 ? 38.292 17.305 44.020 1.00 42.01 108 PHE F CA 1
ATOM 10031 C C . PHE F 1 117 ? 39.041 18.639 43.845 1.00 42.90 108 PHE F C 1
ATOM 10032 O O . PHE F 1 117 ? 40.069 18.725 43.164 1.00 42.99 108 PHE F O 1
ATOM 10040 N N . GLY F 1 118 ? 38.498 19.672 44.451 1.00 42.29 109 GLY F N 1
ATOM 10041 C CA . GLY F 1 118 ? 39.058 21.014 44.404 1.00 45.92 109 GLY F CA 1
ATOM 10042 C C . GLY F 1 118 ? 40.384 21.189 45.130 1.00 50.12 109 GLY F C 1
ATOM 10043 O O . GLY F 1 118 ? 41.335 21.718 44.560 1.00 51.83 109 GLY F O 1
ATOM 10044 N N . GLU F 1 119 ? 40.470 20.734 46.373 1.00 53.87 110 GLU F N 1
ATOM 10045 C CA . GLU F 1 119 ? 41.644 21.015 47.198 1.00 59.70 110 GLU F CA 1
ATOM 10046 C C . GLU F 1 119 ? 42.811 20.063 46.901 1.00 60.69 110 GLU F C 1
ATOM 10047 O O . GLU F 1 119 ? 43.963 20.466 47.010 1.00 62.76 110 GLU F O 1
ATOM 10053 N N . SER F 1 120 ? 42.519 18.822 46.511 1.00 59.56 111 SER F N 1
ATOM 10054 C CA . SER F 1 120 ? 43.543 17.767 46.439 1.00 60.90 111 SER F CA 1
ATOM 10055 C C . SER F 1 120 ? 43.784 17.124 45.087 1.00 62.23 111 SER F C 1
ATOM 10056 O O . SER F 1 120 ? 44.810 16.494 44.936 1.00 69.69 111 SER F O 1
ATOM 10059 N N . MET F 1 121 ? 42.872 17.209 44.118 1.00 57.44 112 MET F N 1
ATOM 10060 C CA . MET F 1 121 ? 43.100 16.483 42.859 1.00 56.69 112 MET F CA 1
ATOM 10061 C C . MET F 1 121 ? 43.770 17.349 41.804 1.00 59.30 112 MET F C 1
ATOM 10062 O O . MET F 1 121 ? 43.525 18.574 41.716 1.00 60.74 112 MET F O 1
ATOM 10067 N N . THR F 1 122 ? 44.590 16.702 40.982 1.00 57.74 113 THR F N 1
ATOM 10068 C CA . THR F 1 122 ? 45.281 17.374 39.889 1.00 61.67 113 THR F CA 1
ATOM 10069 C C . THR F 1 122 ? 44.274 17.956 38.887 1.00 59.84 113 THR F C 1
ATOM 10070 O O . THR F 1 122 ? 43.340 17.277 38.460 1.00 60.98 113 THR F O 1
ATOM 10074 N N . ASP F 1 123 ? 44.456 19.218 38.539 1.00 61.41 114 ASP F N 1
ATOM 10075 C CA . ASP F 1 123 ? 43.534 19.943 37.635 1.00 63.96 114 ASP F CA 1
ATOM 10076 C C . ASP F 1 123 ? 42.130 20.181 38.199 1.00 60.29 114 ASP F C 1
ATOM 10077 O O . ASP F 1 123 ? 41.251 20.636 37.459 1.00 59.64 114 ASP F O 1
ATOM 10082 N N . GLY F 1 124 ? 41.927 19.872 39.482 1.00 55.16 115 GLY F N 1
ATOM 10083 C CA . GLY F 1 124 ? 40.687 20.173 40.168 1.00 52.53 115 GLY F CA 1
ATOM 10084 C C . GLY F 1 124 ? 40.585 21.633 40.576 1.00 49.82 115 GLY F C 1
ATOM 10085 O O . GLY F 1 124 ? 41.564 22.383 40.513 1.00 50.76 115 GLY F O 1
ATOM 10086 N N . PHE F 1 125 ? 39.395 22.042 41.002 1.00 47.32 116 PHE F N 1
ATOM 10087 C CA . PHE F 1 125 ? 39.145 23.427 41.367 1.00 46.81 116 PHE F CA 1
ATOM 10088 C C . PHE F 1 125 ? 37.874 23.495 42.192 1.00 45.63 116 PHE F C 1
ATOM 10089 O O . PHE F 1 125 ? 36.996 22.636 42.063 1.00 44.03 116 PHE F O 1
ATOM 10097 N N . GLN F 1 126 ? 37.791 24.498 43.050 1.00 43.50 117 GLN F N 1
ATOM 10098 C CA . GLN F 1 126 ? 36.577 24.776 43.793 1.00 44.39 117 GLN F CA 1
ATOM 10099 C C . GLN F 1 126 ? 35.636 25.554 42.905 1.00 44.11 117 GLN F C 1
ATOM 10100 O O . GLN F 1 126 ? 36.070 26.367 42.099 1.00 45.11 117 GLN F O 1
ATOM 10106 N N . PHE F 1 127 ? 34.341 25.341 43.078 1.00 41.81 118 PHE F N 1
ATOM 10107 C CA . PHE F 1 127 ? 33.357 25.893 42.164 1.00 39.62 118 PHE F CA 1
ATOM 10108 C C . PHE F 1 127 ? 33.142 27.379 42.390 1.00 41.58 118 PHE F C 1
ATOM 10109 O O . PHE F 1 127 ? 32.968 27.836 43.535 1.00 40.49 118 PHE F O 1
ATOM 10117 N N . GLU F 1 128 ? 33.103 28.142 41.306 1.00 39.76 119 GLU F N 1
ATOM 10118 C CA . GLU F 1 128 ? 32.849 29.554 41.424 1.00 39.16 119 GLU F CA 1
ATOM 10119 C C . GLU F 1 128 ? 31.522 29.812 40.773 1.00 36.80 119 GLU F C 1
ATOM 10120 O O . GLU F 1 128 ? 31.126 29.057 39.865 1.00 36.25 119 GLU F O 1
ATOM 10126 N N . TYR F 1 129 ? 30.866 30.889 41.207 1.00 33.61 120 TYR F N 1
ATOM 10127 C CA . TYR F 1 129 ? 29.538 31.246 40.721 1.00 34.25 120 TYR F CA 1
ATOM 10128 C C . TYR F 1 129 ? 29.485 32.652 40.080 1.00 34.33 120 TYR F C 1
ATOM 10129 O O . TYR F 1 129 ? 30.336 33.483 40.350 1.00 35.98 120 TYR F O 1
ATOM 10138 N N . GLY F 1 130 ? 28.485 32.899 39.245 1.00 35.65 121 GLY F N 1
ATOM 10139 C CA . GLY F 1 130 ? 28.399 34.132 38.451 1.00 40.53 121 GLY F CA 1
ATOM 10140 C C . GLY F 1 130 ? 29.060 33.888 37.109 1.00 46.07 121 GLY F C 1
ATOM 10141 O O . GLY F 1 130 ? 29.975 33.070 36.995 1.00 51.41 121 GLY F O 1
ATOM 10142 N N . GLY F 1 131 ? 28.645 34.550 36.050 1.00 52.11 122 GLY F N 1
ATOM 10143 C CA . GLY F 1 131 ? 29.276 34.185 34.733 1.00 57.51 122 GLY F CA 1
ATOM 10144 C C . GLY F 1 131 ? 30.802 34.388 34.653 1.00 58.87 122 GLY F C 1
ATOM 10145 O O . GLY F 1 131 ? 31.363 35.197 35.408 1.00 53.37 122 GLY F O 1
ATOM 10146 N N . GLN F 1 132 ? 31.479 33.687 33.731 1.00 57.76 123 GLN F N 1
ATOM 10147 C CA . GLN F 1 132 ? 32.871 34.037 33.324 1.00 58.87 123 GLN F CA 1
ATOM 10148 C C . GLN F 1 132 ? 33.195 35.571 33.261 1.00 58.15 123 GLN F C 1
ATOM 10149 O O . GLN F 1 132 ? 34.361 35.941 33.340 1.00 62.78 123 GLN F O 1
ATOM 10151 N N . GLY F 1 133 ? 32.212 36.468 33.148 1.00 54.26 124 GLY F N 1
ATOM 10152 C CA . GLY F 1 133 ? 32.482 37.899 33.462 1.00 54.62 124 GLY F CA 1
ATOM 10153 C C . GLY F 1 133 ? 33.073 38.109 34.880 1.00 52.97 124 GLY F C 1
ATOM 10154 O O . GLY F 1 133 ? 34.152 38.698 35.059 1.00 54.66 124 GLY F O 1
ATOM 10155 N N . SER F 1 134 ? 32.349 37.579 35.863 1.00 47.08 125 SER F N 1
ATOM 10156 C CA . SER F 1 134 ? 32.502 37.786 37.316 1.00 43.61 125 SER F CA 1
ATOM 10157 C C . SER F 1 134 ? 33.867 37.883 37.910 1.00 40.70 125 SER F C 1
ATOM 10158 O O . SER F 1 134 ? 34.688 37.087 37.571 1.00 38.28 125 SER F O 1
ATOM 10161 N N . ASP F 1 135 ? 34.048 38.769 38.892 1.00 38.66 126 ASP F N 1
ATOM 10162 C CA . ASP F 1 135 ? 35.073 38.590 39.937 1.00 40.69 126 ASP F CA 1
ATOM 10163 C C . ASP F 1 135 ? 34.441 37.846 41.175 1.00 40.63 126 ASP F C 1
ATOM 10164 O O . ASP F 1 135 ? 33.469 38.334 41.772 1.00 41.38 126 ASP F O 1
ATOM 10169 N N . PRO F 1 136 ? 34.989 36.686 41.574 1.00 40.71 127 PRO F N 1
ATOM 10170 C CA . PRO F 1 136 ? 34.404 35.933 42.709 1.00 40.88 127 PRO F CA 1
ATOM 10171 C C . PRO F 1 136 ? 34.210 36.758 44.019 1.00 40.34 127 PRO F C 1
ATOM 10172 O O . PRO F 1 136 ? 33.242 36.540 44.742 1.00 38.63 127 PRO F O 1
ATOM 10176 N N . ALA F 1 137 ? 35.125 37.675 44.333 1.00 38.54 128 ALA F N 1
ATOM 10177 C CA . ALA F 1 137 ? 34.969 38.475 45.559 1.00 38.29 128 ALA F CA 1
ATOM 10178 C C . ALA F 1 137 ? 33.713 39.346 45.473 1.00 35.44 128 ALA F C 1
ATOM 10179 O O . ALA F 1 137 ? 32.991 39.536 46.466 1.00 34.17 128 ALA F O 1
ATOM 10181 N N . ASP F 1 138 ? 33.442 39.871 44.287 1.00 33.90 129 ASP F N 1
ATOM 10182 C CA . ASP F 1 138 ? 32.243 40.677 44.067 1.00 32.17 129 ASP F CA 1
ATOM 10183 C C . ASP F 1 138 ? 31.001 39.819 44.223 1.00 29.49 129 ASP F C 1
ATOM 10184 O O . ASP F 1 138 ? 30.044 40.228 44.859 1.00 28.47 129 ASP F O 1
ATOM 10189 N N . VAL F 1 139 ? 30.995 38.676 43.562 1.00 28.27 130 VAL F N 1
ATOM 10190 C CA . VAL F 1 139 ? 29.842 37.790 43.621 1.00 27.66 130 VAL F CA 1
ATOM 10191 C C . VAL F 1 139 ? 29.564 37.308 45.061 1.00 27.48 130 VAL F C 1
ATOM 10192 O O . VAL F 1 139 ? 28.419 37.209 45.454 1.00 26.88 130 VAL F O 1
ATOM 10196 N N . ALA F 1 140 ? 30.616 37.027 45.830 1.00 28.09 131 ALA F N 1
ATOM 10197 C CA . ALA F 1 140 ? 30.458 36.584 47.229 1.00 28.61 131 ALA F CA 1
ATOM 10198 C C . ALA F 1 140 ? 29.760 37.687 48.063 1.00 27.38 131 ALA F C 1
ATOM 10199 O O . ALA F 1 140 ? 28.923 37.405 48.936 1.00 25.93 131 ALA F O 1
ATOM 10201 N N . ILE F 1 141 ? 30.091 38.941 47.798 1.00 27.25 132 ILE F N 1
ATOM 10202 C CA . ILE F 1 141 ? 29.367 40.027 48.433 1.00 26.52 132 ILE F CA 1
ATOM 10203 C C . ILE F 1 141 ? 27.914 40.023 47.986 1.00 27.00 132 ILE F C 1
ATOM 10204 O O . ILE F 1 141 ? 27.012 40.153 48.825 1.00 26.44 132 ILE F O 1
ATOM 10209 N N . GLN F 1 142 ? 27.650 39.797 46.703 1.00 26.31 133 GLN F N 1
ATOM 10210 C CA . GLN F 1 142 ? 26.258 39.729 46.248 1.00 27.07 133 GLN F CA 1
ATOM 10211 C C . GLN F 1 142 ? 25.519 38.578 46.897 1.00 26.96 133 GLN F C 1
ATOM 10212 O O . GLN F 1 142 ? 24.361 38.690 47.274 1.00 26.55 133 GLN F O 1
ATOM 10218 N N . LEU F 1 143 ? 26.177 37.442 47.009 1.00 28.06 134 LEU F N 1
ATOM 10219 C CA . LEU F 1 143 ? 25.527 36.282 47.584 1.00 28.38 134 LEU F CA 1
ATOM 10220 C C . LEU F 1 143 ? 25.183 36.583 49.045 1.00 27.96 134 LEU F C 1
ATOM 10221 O O . LEU F 1 143 ? 24.134 36.220 49.498 1.00 29.19 134 LEU F O 1
ATOM 10226 N N . THR F 1 144 ? 26.060 37.255 49.785 1.00 29.54 135 THR F N 1
ATOM 10227 C CA . THR F 1 144 ? 25.761 37.629 51.184 1.00 29.22 135 THR F CA 1
ATOM 10228 C C . THR F 1 144 ? 24.470 38.406 51.224 1.00 29.49 135 THR F C 1
ATOM 10229 O O . THR F 1 144 ? 23.640 38.167 52.081 1.00 28.01 135 THR F O 1
ATOM 10233 N N . PHE F 1 145 ? 24.278 39.348 50.279 1.00 28.76 136 PHE F N 1
ATOM 10234 C CA . PHE F 1 145 ? 23.015 40.098 50.275 1.00 28.08 136 PHE F CA 1
ATOM 10235 C C . PHE F 1 145 ? 21.827 39.255 49.857 1.00 28.72 136 PHE F C 1
ATOM 10236 O O . PHE F 1 145 ? 20.776 39.374 50.464 1.00 29.08 136 PHE F O 1
ATOM 10244 N N . LEU F 1 146 ? 21.995 38.356 48.888 1.00 30.16 137 LEU F N 1
ATOM 10245 C CA . LEU F 1 146 ? 20.923 37.421 48.529 1.00 31.58 137 LEU F CA 1
ATOM 10246 C C . LEU F 1 146 ? 20.428 36.549 49.704 1.00 31.95 137 LEU F C 1
ATOM 10247 O O . LEU F 1 146 ? 19.234 36.356 49.848 1.00 32.36 137 LEU F O 1
ATOM 10252 N N . ARG F 1 147 ? 21.339 36.051 50.531 1.00 32.03 138 ARG F N 1
ATOM 10253 C CA . ARG F 1 147 ? 20.994 35.266 51.711 1.00 33.02 138 ARG F CA 1
ATOM 10254 C C . ARG F 1 147 ? 20.131 36.067 52.682 1.00 34.41 138 ARG F C 1
ATOM 10255 O O . ARG F 1 147 ? 19.164 35.572 53.253 1.00 33.55 138 ARG F O 1
ATOM 10263 N N . LEU F 1 148 ? 20.500 37.328 52.862 1.00 34.96 139 LEU F N 1
ATOM 10264 C CA . LEU F 1 148 ? 19.753 38.212 53.753 1.00 36.19 139 LEU F CA 1
ATOM 10265 C C . LEU F 1 148 ? 18.306 38.442 53.267 1.00 34.91 139 LEU F C 1
ATOM 10266 O O . LEU F 1 148 ? 17.440 38.742 54.049 1.00 35.63 139 LEU F O 1
ATOM 10271 N N . MET F 1 149 ? 18.073 38.317 51.973 1.00 36.35 140 MET F N 1
ATOM 10272 C CA . MET F 1 149 ? 16.782 38.637 51.345 1.00 39.82 140 MET F CA 1
ATOM 10273 C C . MET F 1 149 ? 16.003 37.402 50.926 1.00 38.49 140 MET F C 1
ATOM 10274 O O . MET F 1 149 ? 15.055 37.505 50.153 1.00 40.33 140 MET F O 1
ATOM 10279 N N . SER F 1 150 ? 16.392 36.264 51.472 1.00 35.42 141 SER F N 1
ATOM 10280 C CA . SER F 1 150 ? 15.792 34.987 51.148 1.00 36.92 141 SER F CA 1
ATOM 10281 C C . SER F 1 150 ? 15.488 34.283 52.443 1.00 34.56 141 SER F C 1
ATOM 10282 O O . SER F 1 150 ? 16.100 34.600 53.460 1.00 34.10 141 SER F O 1
ATOM 10285 N N . THR F 1 151 ? 14.550 33.354 52.427 1.00 34.92 142 THR F N 1
ATOM 10286 C CA . THR F 1 151 ? 14.252 32.581 53.654 1.00 37.94 142 THR F CA 1
ATOM 10287 C C . THR F 1 151 ? 14.822 31.167 53.528 1.00 36.54 142 THR F C 1
ATOM 10288 O O . THR F 1 151 ? 15.106 30.516 54.499 1.00 36.01 142 THR F O 1
ATOM 10292 N N . GLU F 1 152 ? 15.143 30.781 52.308 1.00 39.78 143 GLU F N 1
ATOM 10293 C CA . GLU F 1 152 ? 15.556 29.455 51.978 1.00 41.29 143 GLU F CA 1
ATOM 10294 C C . GLU F 1 152 ? 16.543 29.491 50.806 1.00 39.10 143 GLU F C 1
ATOM 10295 O O . GLU F 1 152 ? 16.428 30.347 49.910 1.00 37.03 143 GLU F O 1
ATOM 10301 N N . ALA F 1 153 ? 17.494 28.552 50.785 1.00 34.90 144 ALA F N 1
ATOM 10302 C CA . ALA F 1 153 ? 18.276 28.291 49.576 1.00 35.15 144 ALA F CA 1
ATOM 10303 C C . ALA F 1 153 ? 18.325 26.801 49.240 1.00 35.34 144 ALA F C 1
ATOM 10304 O O . ALA F 1 153 ? 18.186 25.956 50.108 1.00 36.92 144 ALA F O 1
ATOM 10306 N N . SER F 1 154 ? 18.553 26.481 47.977 1.00 35.90 145 SER F N 1
ATOM 10307 C CA . SER F 1 154 ? 18.727 25.101 47.561 1.00 35.31 145 SER F CA 1
ATOM 10308 C C . SER F 1 154 ? 19.705 24.978 46.443 1.00 34.48 145 SER F C 1
ATOM 10309 O O . SER F 1 154 ? 19.998 25.962 45.731 1.00 32.21 145 SER F O 1
ATOM 10312 N N . GLN F 1 155 ? 20.232 23.762 46.275 1.00 31.67 146 GLN F N 1
ATOM 10313 C CA . GLN F 1 155 ? 21.065 23.447 45.099 1.00 32.50 146 GLN F CA 1
ATOM 10314 C C . GLN F 1 155 ? 21.025 21.960 44.771 1.00 34.70 146 GLN F C 1
ATOM 10315 O O . GLN F 1 155 ? 20.855 21.103 45.648 1.00 32.56 146 GLN F O 1
ATOM 10321 N N . GLN F 1 156 ? 21.155 21.676 43.499 1.00 33.91 147 GLN F N 1
ATOM 10322 C CA . GLN F 1 156 ? 21.266 20.326 43.044 1.00 35.70 147 GLN F CA 1
ATOM 10323 C C . GLN F 1 156 ? 22.654 20.120 42.383 1.00 35.77 147 GLN F C 1
ATOM 10324 O O . GLN F 1 156 ? 23.210 21.071 41.814 1.00 35.60 147 GLN F O 1
ATOM 10330 N N . ILE F 1 157 ? 23.229 18.925 42.543 1.00 34.07 148 ILE F N 1
ATOM 10331 C CA . ILE F 1 157 ? 24.451 18.499 41.880 1.00 36.87 148 ILE F CA 1
ATOM 10332 C C . ILE F 1 157 ? 24.313 17.066 41.404 1.00 35.55 148 ILE F C 1
ATOM 10333 O O . ILE F 1 157 ? 23.750 16.214 42.103 1.00 38.05 148 ILE F O 1
ATOM 10338 N N . THR F 1 158 ? 24.847 16.764 40.239 1.00 35.77 149 THR F N 1
ATOM 10339 C CA . THR F 1 158 ? 24.775 15.390 39.727 1.00 35.63 149 THR F CA 1
ATOM 10340 C C . THR F 1 158 ? 26.146 14.800 39.686 1.00 34.79 149 THR F C 1
ATOM 10341 O O . THR F 1 158 ? 27.058 15.422 39.202 1.00 33.07 149 THR F O 1
ATOM 10345 N N . TYR F 1 159 ? 26.282 13.609 40.247 1.00 34.64 150 TYR F N 1
ATOM 10346 C CA . TYR F 1 159 ? 27.529 12.883 40.221 1.00 36.39 150 TYR F CA 1
ATOM 10347 C C . TYR F 1 159 ? 27.438 11.795 39.154 1.00 39.26 150 TYR F C 1
ATOM 10348 O O . TYR F 1 159 ? 26.666 10.826 39.305 1.00 41.03 150 TYR F O 1
ATOM 10357 N N . HIS F 1 160 ? 28.210 11.968 38.083 1.00 39.01 151 HIS F N 1
ATOM 10358 C CA . HIS F 1 160 ? 28.312 10.971 37.025 1.00 40.62 151 HIS F CA 1
ATOM 10359 C C . HIS F 1 160 ? 29.404 10.001 37.405 1.00 41.39 151 HIS F C 1
ATOM 10360 O O . HIS F 1 160 ? 30.508 10.420 37.773 1.00 40.05 151 HIS F O 1
ATOM 10367 N N . CYS F 1 161 ? 29.099 8.711 37.317 1.00 41.88 152 CYS F N 1
ATOM 10368 C CA . CYS F 1 161 ? 29.970 7.683 37.880 1.00 43.95 152 CYS F CA 1
ATOM 10369 C C . CYS F 1 161 ? 30.280 6.498 36.952 1.00 44.94 152 CYS F C 1
ATOM 10370 O O . CYS F 1 161 ? 29.420 6.029 36.229 1.00 47.21 152 CYS F O 1
ATOM 10373 N N . LYS F 1 162 ? 31.507 6.004 37.034 1.00 45.56 153 LYS F N 1
ATOM 10374 C CA . LYS F 1 162 ? 31.885 4.727 36.446 1.00 49.13 153 LYS F CA 1
ATOM 10375 C C . LYS F 1 162 ? 32.810 4.006 37.428 1.00 47.57 153 LYS F C 1
ATOM 10376 O O . LYS F 1 162 ? 33.912 4.502 37.733 1.00 45.60 153 LYS F O 1
ATOM 10382 N N . ASN F 1 163 ? 32.325 2.860 37.919 1.00 48.08 154 ASN F N 1
ATOM 10383 C CA . ASN F 1 163 ? 32.953 2.073 38.969 1.00 50.13 154 ASN F CA 1
ATOM 10384 C C . ASN F 1 163 ? 33.246 2.904 40.231 1.00 52.66 154 ASN F C 1
ATOM 10385 O O . ASN F 1 163 ? 34.352 2.865 40.796 1.00 53.33 154 ASN F O 1
ATOM 10390 N N . SER F 1 164 ? 32.220 3.640 40.674 1.00 51.40 155 SER F N 1
ATOM 10391 C CA . SER F 1 164 ? 32.344 4.575 41.779 1.00 49.78 155 SER F CA 1
ATOM 10392 C C . SER F 1 164 ? 30.986 4.807 42.441 1.00 47.44 155 SER F C 1
ATOM 10393 O O . SER F 1 164 ? 30.061 5.407 41.872 1.00 47.50 155 SER F O 1
ATOM 1039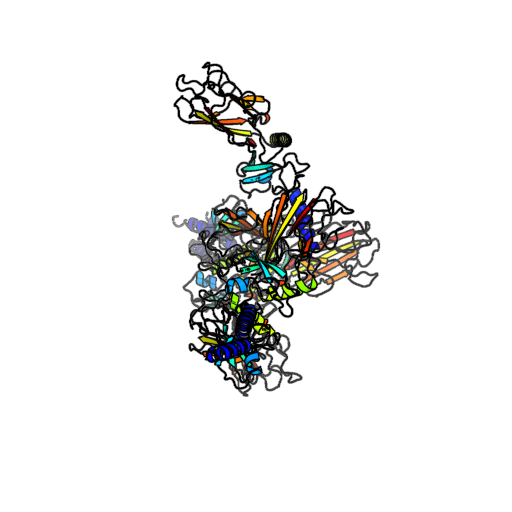6 N N . VAL F 1 165 ? 30.886 4.344 43.668 1.00 47.08 156 VAL F N 1
ATOM 10397 C CA . VAL F 1 165 ? 29.717 4.598 44.498 1.00 44.09 156 VAL F CA 1
ATOM 10398 C C . VAL F 1 165 ? 29.696 6.046 44.927 1.00 39.81 156 VAL F C 1
ATOM 10399 O O . VAL F 1 165 ? 30.725 6.606 45.311 1.00 37.68 156 VAL F O 1
ATOM 10403 N N . ALA F 1 166 ? 28.500 6.627 44.885 1.00 38.77 157 ALA F N 1
ATOM 10404 C CA . ALA F 1 166 ? 28.261 8.023 45.304 1.00 38.15 157 ALA F CA 1
ATOM 10405 C C . ALA F 1 166 ? 27.563 8.188 46.664 1.00 36.94 157 ALA F C 1
ATOM 10406 O O . ALA F 1 166 ? 27.856 9.117 47.434 1.00 34.86 157 ALA F O 1
ATOM 10408 N N . TYR F 1 167 ? 26.582 7.325 46.896 1.00 35.70 158 TYR F N 1
ATOM 10409 C CA . TYR F 1 167 ? 25.691 7.408 48.053 1.00 35.90 158 TYR F CA 1
ATOM 10410 C C . TYR F 1 167 ? 25.572 5.985 48.669 1.00 37.09 158 TYR F C 1
ATOM 10411 O O . TYR F 1 167 ? 26.362 5.606 49.544 1.00 39.83 158 TYR F O 1
ATOM 10420 N N . MET F 1 168 ? 24.632 5.200 48.162 1.00 37.39 159 MET F N 1
ATOM 10421 C CA . MET F 1 168 ? 24.314 3.871 48.695 1.00 39.35 159 MET F CA 1
ATOM 10422 C C . MET F 1 168 ? 25.142 2.795 47.977 1.00 42.19 159 MET F C 1
ATOM 10423 O O . MET F 1 168 ? 25.259 2.808 46.751 1.00 41.31 159 MET F O 1
ATOM 10428 N N . ASP F 1 169 ? 25.761 1.905 48.751 1.00 45.87 160 ASP F N 1
ATOM 10429 C CA . ASP F 1 169 ? 26.527 0.773 48.226 1.00 47.52 160 ASP F CA 1
ATOM 10430 C C . ASP F 1 169 ? 25.629 -0.466 48.202 1.00 48.08 160 ASP F C 1
ATOM 10431 O O . ASP F 1 169 ? 25.115 -0.886 49.242 1.00 48.29 160 ASP F O 1
ATOM 10436 N N . GLN F 1 170 ? 25.437 -1.054 47.037 1.00 47.73 161 GLN F N 1
ATOM 10437 C CA . GLN F 1 170 ? 24.470 -2.156 46.891 1.00 50.62 161 GLN F CA 1
ATOM 10438 C C . GLN F 1 170 ? 24.878 -3.417 47.687 1.00 50.61 161 GLN F C 1
ATOM 10439 O O . GLN F 1 170 ? 24.055 -4.028 48.352 1.00 47.91 161 GLN F O 1
ATOM 10445 N N . GLN F 1 171 ? 26.164 -3.745 47.658 1.00 50.78 162 GLN F N 1
ATOM 10446 C CA . GLN F 1 171 ? 26.715 -4.872 48.411 1.00 53.22 162 GLN F CA 1
ATOM 10447 C C . GLN F 1 171 ? 26.325 -4.823 49.907 1.00 51.91 162 GLN F C 1
ATOM 10448 O O . GLN F 1 171 ? 25.753 -5.774 50.427 1.00 49.42 162 GLN F O 1
ATOM 10454 N N . THR F 1 172 ? 26.597 -3.702 50.561 1.00 50.05 163 THR F N 1
ATOM 10455 C CA . THR F 1 172 ? 26.388 -3.517 51.995 1.00 48.96 163 THR F CA 1
ATOM 10456 C C . THR F 1 172 ? 25.001 -3.000 52.375 1.00 50.24 163 THR F C 1
ATOM 10457 O O . THR F 1 172 ? 24.537 -3.203 53.505 1.00 53.57 163 THR F O 1
ATOM 10461 N N . GLY F 1 173 ? 24.365 -2.283 51.453 1.00 48.38 164 GLY F N 1
ATOM 10462 C CA . GLY F 1 173 ? 23.109 -1.584 51.716 1.00 46.27 164 GLY F CA 1
ATOM 10463 C C . GLY F 1 173 ? 23.231 -0.350 52.610 1.00 44.25 164 GLY F C 1
ATOM 10464 O O . GLY F 1 173 ? 22.231 0.143 53.096 1.00 44.16 164 GLY F O 1
ATOM 10465 N N . ASN F 1 174 ? 24.447 0.142 52.835 1.00 42.50 165 ASN F N 1
ATOM 10466 C CA . ASN F 1 174 ? 24.670 1.301 53.702 1.00 41.42 165 ASN F CA 1
ATOM 10467 C C . ASN F 1 174 ? 25.300 2.514 52.966 1.00 39.23 165 ASN F C 1
ATOM 10468 O O . ASN F 1 174 ? 25.707 2.410 51.826 1.00 37.98 165 ASN F O 1
ATOM 10473 N N . LEU F 1 175 ? 25.381 3.651 53.658 1.00 39.41 166 LEU F N 1
ATOM 10474 C CA . LEU F 1 175 ? 25.905 4.894 53.093 1.00 38.94 166 LEU F CA 1
ATOM 10475 C C . LEU F 1 175 ? 27.327 5.227 53.504 1.00 41.44 166 LEU F C 1
ATOM 10476 O O . LEU F 1 175 ? 27.758 6.392 53.368 1.00 40.65 166 LEU F O 1
ATOM 10481 N N . LYS F 1 176 ? 28.093 4.213 53.885 1.00 42.22 167 LYS F N 1
ATOM 10482 C CA . LYS F 1 176 ? 29.403 4.461 54.453 1.00 46.15 167 LYS F CA 1
ATOM 10483 C C . LYS F 1 176 ? 30.402 5.005 53.435 1.00 44.12 167 LYS F C 1
ATOM 10484 O O . LYS F 1 176 ? 31.394 5.637 53.807 1.00 43.05 167 LYS F O 1
ATOM 10490 N N . LYS F 1 177 ? 30.128 4.774 52.160 1.00 42.86 168 LYS F N 1
ATOM 10491 C CA . LYS F 1 177 ? 30.966 5.264 51.099 1.00 42.91 168 LYS F CA 1
ATOM 10492 C C . LYS F 1 177 ? 30.429 6.510 50.385 1.00 41.89 168 LYS F C 1
ATOM 10493 O O . LYS F 1 177 ? 31.009 6.936 49.391 1.00 41.71 168 LYS F O 1
ATOM 10499 N N . ALA F 1 178 ? 29.341 7.089 50.871 1.00 40.96 169 ALA F N 1
ATOM 10500 C CA . ALA F 1 178 ? 28.803 8.338 50.287 1.00 38.12 169 ALA F CA 1
ATOM 10501 C C . ALA F 1 178 ? 29.805 9.475 50.262 1.00 36.96 169 ALA F C 1
ATOM 10502 O O . ALA F 1 178 ? 30.612 9.679 51.177 1.00 34.67 169 ALA F O 1
ATOM 10504 N N . LEU F 1 179 ? 29.738 10.224 49.166 1.00 38.15 170 LEU F N 1
ATOM 10505 C CA . LEU F 1 179 ? 30.587 11.390 48.962 1.00 37.00 170 LEU F CA 1
ATOM 10506 C C . LEU F 1 179 ? 30.242 12.479 49.940 1.00 37.78 170 LEU F C 1
ATOM 10507 O O . LEU F 1 179 ? 29.139 12.461 50.519 1.00 37.74 170 LEU F O 1
ATOM 10512 N N . LEU F 1 180 ? 31.184 13.416 50.129 1.00 37.46 171 LEU F N 1
ATOM 10513 C CA . LEU F 1 180 ? 30.975 14.603 50.958 1.00 37.48 171 LEU F CA 1
ATOM 10514 C C . LEU F 1 180 ? 30.821 15.830 50.070 1.00 35.45 171 LEU F C 1
ATOM 10515 O O . LEU F 1 180 ? 31.450 15.920 48.989 1.00 35.66 171 LEU F O 1
ATOM 10520 N N . LEU F 1 181 ? 30.012 16.781 50.523 1.00 33.57 172 LEU F N 1
ATOM 10521 C CA . LEU F 1 181 ? 29.955 18.128 49.892 1.00 33.11 172 LEU F CA 1
ATOM 10522 C C . LEU F 1 181 ? 30.566 19.151 50.794 1.00 34.54 172 LEU F C 1
ATOM 10523 O O . LEU F 1 181 ? 30.422 19.083 52.028 1.00 33.69 172 LEU F O 1
ATOM 10528 N N . GLN F 1 182 ? 31.249 20.125 50.200 1.00 36.35 173 GLN F N 1
ATOM 10529 C CA . GLN F 1 182 ? 31.724 21.266 50.977 1.00 36.03 173 GLN F CA 1
ATOM 10530 C C . GLN F 1 182 ? 30.766 22.429 50.739 1.00 36.27 173 GLN F C 1
ATOM 10531 O O . GLN F 1 182 ? 30.625 22.926 49.619 1.00 32.52 173 GLN F O 1
ATOM 10537 N N . GLY F 1 183 ? 30.119 22.890 51.793 1.00 36.45 174 GLY F N 1
ATOM 10538 C CA . GLY F 1 183 ? 29.275 24.090 51.685 1.00 37.83 174 GLY F CA 1
ATOM 10539 C C . GLY F 1 183 ? 30.101 25.357 51.757 1.00 40.73 174 GLY F C 1
ATOM 10540 O O . GLY F 1 183 ? 31.309 25.321 51.985 1.00 41.60 174 GLY F O 1
ATOM 10541 N N . SER F 1 184 ? 29.436 26.488 51.583 1.00 45.75 175 SER F N 1
ATOM 10542 C CA . SER F 1 184 ? 30.118 27.765 51.368 1.00 48.13 175 SER F CA 1
ATOM 10543 C C . SER F 1 184 ? 30.832 28.371 52.564 1.00 52.41 175 SER F C 1
ATOM 10544 O O . SER F 1 184 ? 31.792 29.151 52.364 1.00 53.64 175 SER F O 1
ATOM 10547 N N . ASN F 1 185 ? 30.360 28.092 53.779 1.00 50.05 176 ASN F N 1
ATOM 10548 C CA . ASN F 1 185 ? 30.996 28.683 54.962 1.00 52.01 176 ASN F CA 1
ATOM 10549 C C . ASN F 1 185 ? 31.735 27.636 55.820 1.00 54.46 176 ASN F C 1
ATOM 10550 O O . ASN F 1 185 ? 31.579 27.522 57.040 1.00 52.09 176 ASN F O 1
ATOM 10555 N N . GLU F 1 186 ? 32.550 26.849 55.127 1.00 55.54 177 GLU F N 1
ATOM 10556 C CA . GLU F 1 186 ? 33.330 25.800 55.769 1.00 60.18 177 GLU F CA 1
ATOM 10557 C C . GLU F 1 186 ? 32.464 24.820 56.572 1.00 57.62 177 GLU F C 1
ATOM 10558 O O . GLU F 1 186 ? 32.753 24.528 57.723 1.00 63.90 177 GLU F O 1
ATOM 10564 N N . ILE F 1 187 ? 31.391 24.339 55.968 1.00 51.80 178 ILE F N 1
ATOM 10565 C CA . ILE F 1 187 ? 30.498 23.394 56.606 1.00 47.38 178 ILE F CA 1
ATOM 10566 C C . ILE F 1 187 ? 30.414 22.200 55.655 1.00 45.20 178 ILE F C 1
ATOM 10567 O O . ILE F 1 187 ? 30.073 22.378 54.491 1.00 41.44 178 ILE F O 1
ATOM 10572 N N . GLU F 1 188 ? 30.734 20.998 56.126 1.00 42.16 179 GLU F N 1
ATOM 10573 C CA . GLU F 1 188 ? 30.530 19.794 55.296 1.00 42.99 179 GLU F CA 1
ATOM 10574 C C . GLU F 1 188 ? 29.057 19.440 55.240 1.00 40.46 179 GLU F C 1
ATOM 10575 O O . GLU F 1 188 ? 28.340 19.650 56.210 1.00 41.08 179 GLU F O 1
ATOM 10581 N N . ILE F 1 189 ? 28.587 18.959 54.095 1.00 37.34 180 ILE F N 1
ATOM 10582 C CA . ILE F 1 189 ? 27.212 18.506 53.973 1.00 36.15 180 ILE F CA 1
ATOM 10583 C C . ILE F 1 189 ? 27.303 17.048 53.617 1.00 36.08 180 ILE F C 1
ATOM 10584 O O . ILE F 1 189 ? 27.999 16.688 52.658 1.00 33.35 180 ILE F O 1
ATOM 10589 N N . ARG F 1 190 ? 26.625 16.219 54.422 1.00 37.08 181 ARG F N 1
ATOM 10590 C CA . ARG F 1 190 ? 26.870 14.768 54.481 1.00 38.29 181 ARG F CA 1
ATOM 10591 C C . ARG F 1 190 ? 25.661 13.922 54.120 1.00 34.34 181 ARG F C 1
ATOM 10592 O O . ARG F 1 190 ? 24.542 14.398 54.115 1.00 33.58 181 ARG F O 1
ATOM 10600 N N . ALA F 1 191 ? 25.898 12.650 53.872 1.00 32.54 182 ALA F N 1
ATOM 10601 C CA . ALA F 1 191 ? 24.809 11.652 53.745 1.00 34.23 182 ALA F CA 1
ATOM 10602 C C . ALA F 1 191 ? 24.149 11.282 55.093 1.00 34.28 182 ALA F C 1
ATOM 10603 O O . ALA F 1 191 ? 22.935 11.047 55.136 1.00 34.26 182 ALA F O 1
ATOM 10605 N N . GLU F 1 192 ? 24.946 11.236 56.170 1.00 36.42 183 GLU F N 1
ATOM 10606 C CA . GLU F 1 192 ? 24.452 10.913 57.556 1.00 39.94 183 GLU F CA 1
ATOM 10607 C C . GLU F 1 192 ? 24.947 11.890 58.590 1.00 41.23 183 GLU F C 1
ATOM 10608 O O . GLU F 1 192 ? 25.892 12.642 58.354 1.00 40.26 183 GLU F O 1
ATOM 10614 N N . GLY F 1 193 ? 24.352 11.810 59.767 1.00 47.27 184 GLY F N 1
ATOM 10615 C CA . GLY F 1 193 ? 24.721 12.643 60.916 1.00 46.63 184 GLY F CA 1
ATOM 10616 C C . GLY F 1 193 ? 23.525 13.490 61.235 1.00 46.02 184 GLY F C 1
ATOM 10617 O O . GLY F 1 193 ? 22.400 13.109 60.937 1.00 44.65 184 GLY F O 1
ATOM 10618 N N . ASN F 1 194 ? 23.774 14.646 61.829 1.00 48.62 185 ASN F N 1
ATOM 10619 C CA . ASN F 1 194 ? 22.725 15.593 62.206 1.00 48.80 185 ASN F CA 1
ATOM 10620 C C . ASN F 1 194 ? 21.875 15.948 60.984 1.00 47.18 185 ASN F C 1
ATOM 10621 O O . ASN F 1 194 ? 22.416 16.265 59.919 1.00 48.23 185 ASN F O 1
ATOM 10626 N N . SER F 1 195 ? 20.556 15.908 61.124 1.00 45.18 186 SER F N 1
ATOM 10627 C CA . SER F 1 195 ? 19.706 15.912 59.955 1.00 47.28 186 SER F CA 1
ATOM 10628 C C . SER F 1 195 ? 19.467 17.286 59.359 1.00 48.90 186 SER F C 1
ATOM 10629 O O . SER F 1 195 ? 18.671 17.425 58.451 1.00 50.30 186 SER F O 1
ATOM 10632 N N . ARG F 1 196 ? 20.087 18.319 59.886 1.00 49.15 187 ARG F N 1
ATOM 10633 C CA . ARG F 1 196 ? 20.004 19.583 59.200 1.00 53.26 187 ARG F CA 1
ATOM 10634 C C . ARG F 1 196 ? 21.277 19.776 58.338 1.00 47.64 187 ARG F C 1
ATOM 10635 O O . ARG F 1 196 ? 21.351 20.728 57.586 1.00 47.11 187 ARG F O 1
ATOM 10643 N N . PHE F 1 197 ? 22.254 18.865 58.430 1.00 42.36 188 PHE F N 1
ATOM 10644 C CA . PHE F 1 197 ? 23.477 18.983 57.631 1.00 42.09 188 PHE F CA 1
ATOM 10645 C C . PHE F 1 197 ? 23.601 17.808 56.646 1.00 39.83 188 PHE F C 1
ATOM 10646 O O . PHE F 1 197 ? 24.692 17.476 56.200 1.00 42.02 188 PHE F O 1
ATOM 10654 N N . THR F 1 198 ? 22.477 17.203 56.290 1.00 35.83 189 THR F N 1
ATOM 10655 C CA . THR F 1 198 ? 22.490 16.075 55.395 1.00 34.83 189 THR F CA 1
ATOM 10656 C C . THR F 1 198 ? 21.816 16.426 54.112 1.00 32.36 189 THR F C 1
ATOM 10657 O O . THR F 1 198 ? 20.795 17.091 54.087 1.00 30.63 189 THR F O 1
ATOM 10661 N N . TYR F 1 199 ? 22.405 15.948 53.040 1.00 31.19 190 TYR F N 1
ATOM 10662 C CA . TYR F 1 199 ? 21.772 16.021 51.739 1.00 32.71 190 TYR F CA 1
ATOM 10663 C C . TYR F 1 199 ? 20.784 14.906 51.508 1.00 33.23 190 TYR F C 1
ATOM 10664 O O . TYR F 1 199 ? 20.797 13.918 52.215 1.00 36.82 190 TYR F O 1
ATOM 10673 N N . SER F 1 200 ? 19.926 15.085 50.526 1.00 33.91 191 SER F N 1
ATOM 10674 C CA . SER F 1 200 ? 18.974 14.071 50.116 1.00 36.19 191 SER F CA 1
ATOM 10675 C C . SER F 1 200 ? 19.367 13.682 48.710 1.00 37.61 191 SER F C 1
ATOM 10676 O O . SER F 1 200 ? 20.172 14.381 48.052 1.00 35.29 191 SER F O 1
ATOM 10679 N N . VAL F 1 201 ? 18.797 12.574 48.261 1.00 37.06 192 VAL F N 1
ATOM 10680 C CA . VAL F 1 201 ? 19.111 11.958 46.984 1.00 38.98 192 VAL F CA 1
ATOM 10681 C C . VAL F 1 201 ? 17.819 11.550 46.303 1.00 39.91 192 VAL F C 1
ATOM 10682 O O . VAL F 1 201 ? 16.999 10.886 46.873 1.00 39.73 192 VAL F O 1
ATOM 10686 N N . THR F 1 202 ? 17.684 11.958 45.063 1.00 41.59 193 THR F N 1
ATOM 10687 C CA . THR F 1 202 ? 16.474 11.802 44.273 1.00 45.89 193 THR F CA 1
ATOM 10688 C C . THR F 1 202 ? 16.564 10.575 43.323 1.00 45.96 193 THR F C 1
ATOM 10689 O O . THR F 1 202 ? 15.579 9.934 43.037 1.00 51.30 193 THR F O 1
ATOM 10693 N N . VAL F 1 203 ? 17.753 10.233 42.857 1.00 44.72 194 VAL F N 1
ATOM 10694 C CA . VAL F 1 203 ? 17.978 8.979 42.146 1.00 43.70 194 VAL F CA 1
ATOM 10695 C C . VAL F 1 203 ? 19.426 8.542 42.361 1.00 40.38 194 VAL F C 1
ATOM 10696 O O . VAL F 1 203 ? 20.321 9.372 42.454 1.00 36.99 194 VAL F O 1
ATOM 10700 N N . ASP F 1 204 ? 19.661 7.241 42.457 1.00 41.13 195 ASP F N 1
ATOM 10701 C CA . ASP F 1 204 ? 20.993 6.699 42.763 1.00 39.90 195 ASP F CA 1
ATOM 10702 C C . ASP F 1 204 ? 21.332 5.559 41.811 1.00 40.33 195 ASP F C 1
ATOM 10703 O O . ASP F 1 204 ? 20.977 4.419 42.075 1.00 38.30 195 ASP F O 1
ATOM 10708 N N . GLY F 1 205 ? 22.012 5.878 40.699 1.00 40.70 196 GLY F N 1
ATOM 10709 C CA . GLY F 1 205 ? 22.467 4.859 39.723 1.00 40.62 196 GLY F CA 1
ATOM 10710 C C . GLY F 1 205 ? 23.930 4.439 39.892 1.00 40.08 196 GLY F C 1
ATOM 10711 O O . GLY F 1 205 ? 24.511 3.838 38.992 1.00 40.14 196 GLY F O 1
ATOM 10712 N N . CYS F 1 206 ? 24.523 4.716 41.051 1.00 38.56 197 CYS F N 1
ATOM 10713 C CA . CYS F 1 206 ? 25.947 4.493 41.253 1.00 39.99 197 CYS F CA 1
ATOM 10714 C C . CYS F 1 206 ? 26.228 3.382 42.255 1.00 39.69 197 CYS F C 1
ATOM 10715 O O . CYS F 1 206 ? 27.337 3.242 42.739 1.00 40.90 197 CYS F O 1
ATOM 10718 N N . THR F 1 207 ? 25.242 2.575 42.565 1.00 40.11 198 THR F N 1
ATOM 10719 C CA . THR F 1 207 ? 25.362 1.751 43.750 1.00 41.70 198 THR F CA 1
ATOM 10720 C C . THR F 1 207 ? 26.265 0.504 43.564 1.00 44.28 198 THR F C 1
ATOM 10721 O O . THR F 1 207 ? 26.576 -0.190 44.539 1.00 43.91 198 THR F O 1
ATOM 10725 N N . SER F 1 208 ? 26.662 0.203 42.337 1.00 44.87 199 SER F N 1
ATOM 10726 C CA . SER F 1 208 ? 27.600 -0.896 42.067 1.00 47.78 199 SER F CA 1
ATOM 10727 C C . SER F 1 208 ? 28.547 -0.549 40.921 1.00 49.40 199 SER F C 1
ATOM 10728 O O . SER F 1 208 ? 28.214 0.287 40.077 1.00 49.65 199 SER F O 1
ATOM 10731 N N . HIS F 1 209 ? 29.702 -1.218 40.882 1.00 50.05 200 HIS F N 1
ATOM 10732 C CA . HIS F 1 209 ? 30.660 -1.101 39.774 1.00 50.99 200 HIS F CA 1
ATOM 10733 C C . HIS F 1 209 ? 30.197 -1.977 38.615 1.00 52.61 200 HIS F C 1
ATOM 10734 O O . HIS F 1 209 ? 30.180 -3.184 38.748 1.00 51.39 200 HIS F O 1
ATOM 10741 N N . THR F 1 210 ? 29.815 -1.376 37.488 1.00 54.70 201 THR F N 1
ATOM 10742 C CA . THR F 1 210 ? 29.325 -2.153 36.334 1.00 56.51 201 THR F CA 1
ATOM 10743 C C . THR F 1 210 ? 30.114 -1.929 35.061 1.00 59.05 201 THR F C 1
ATOM 10744 O O . THR F 1 210 ? 29.772 -2.517 34.027 1.00 59.08 201 THR F O 1
ATOM 10748 N N . GLY F 1 211 ? 31.127 -1.056 35.095 1.00 59.21 202 GLY F N 1
ATOM 10749 C CA . GLY F 1 211 ? 31.908 -0.744 33.869 1.00 62.83 202 GLY F CA 1
ATOM 10750 C C . GLY F 1 211 ? 31.187 0.174 32.886 1.00 62.30 202 GLY F C 1
ATOM 10751 O O . GLY F 1 211 ? 31.695 0.451 31.807 1.00 65.17 202 GLY F O 1
ATOM 10752 N N . ALA F 1 212 ? 29.996 0.642 33.269 1.00 60.86 203 ALA F N 1
ATOM 10753 C CA . ALA F 1 212 ? 29.197 1.590 32.489 1.00 59.43 203 ALA F CA 1
ATOM 10754 C C . ALA F 1 212 ? 28.896 2.877 33.303 1.00 56.19 203 ALA F C 1
ATOM 10755 O O . ALA F 1 212 ? 28.918 2.869 34.551 1.00 54.47 203 ALA F O 1
ATOM 10757 N N . TRP F 1 213 ? 28.588 3.961 32.594 1.00 54.56 204 TRP F N 1
ATOM 10758 C CA . TRP F 1 213 ? 28.282 5.239 33.239 1.00 52.71 204 TRP F CA 1
ATOM 10759 C C . TRP F 1 213 ? 26.896 5.218 33.919 1.00 49.10 204 TRP F C 1
ATOM 10760 O O . TRP F 1 213 ? 25.914 4.747 33.354 1.00 47.35 204 TRP F O 1
ATOM 10771 N N . GLY F 1 214 ? 26.851 5.688 35.158 1.00 46.97 205 GLY F N 1
ATOM 10772 C CA . GLY F 1 214 ? 25.595 5.903 35.877 1.00 45.06 205 GLY F CA 1
ATOM 10773 C C . GLY F 1 214 ? 25.614 7.329 36.414 1.00 42.11 205 GLY F C 1
ATOM 10774 O O . GLY F 1 214 ? 26.562 8.083 36.170 1.00 42.00 205 GLY F O 1
ATOM 10775 N N . LYS F 1 215 ? 24.576 7.689 37.152 1.00 40.68 206 LYS F N 1
ATOM 10776 C CA . LYS F 1 215 ? 24.558 8.957 37.888 1.00 39.64 206 LYS F CA 1
ATOM 10777 C C . LYS F 1 215 ? 23.732 8.899 39.170 1.00 37.12 206 LYS F C 1
ATOM 10778 O O . LYS F 1 215 ? 22.793 8.143 39.281 1.00 35.99 206 LYS F O 1
ATOM 10784 N N . THR F 1 216 ? 24.086 9.782 40.087 1.00 36.52 207 THR F N 1
ATOM 10785 C CA . THR F 1 216 ? 23.375 9.997 41.360 1.00 35.75 207 THR F CA 1
ATOM 10786 C C . THR F 1 216 ? 23.076 11.497 41.437 1.00 34.69 207 THR F C 1
ATOM 10787 O O . THR F 1 216 ? 23.956 12.314 41.171 1.00 34.82 207 THR F O 1
ATOM 10791 N N . VAL F 1 217 ? 21.827 11.850 41.724 1.00 34.62 208 VAL F N 1
ATOM 10792 C CA . VAL F 1 217 ? 21.381 13.246 41.775 1.00 35.29 208 VAL F CA 1
ATOM 10793 C C . VAL F 1 217 ? 21.056 13.674 43.231 1.00 34.14 208 VAL F C 1
ATOM 10794 O O . VAL F 1 217 ? 20.178 13.137 43.851 1.00 36.62 208 VAL F O 1
ATOM 10798 N N . ILE F 1 218 ? 21.808 14.627 43.739 1.00 33.46 209 ILE F N 1
ATOM 10799 C CA . ILE F 1 218 ? 21.850 15.027 45.137 1.00 33.00 209 ILE F CA 1
ATOM 10800 C C . ILE F 1 218 ? 21.293 16.443 45.256 1.00 34.07 209 ILE F C 1
ATOM 10801 O O . ILE F 1 218 ? 21.513 17.231 44.339 1.00 34.37 209 ILE F O 1
ATOM 10806 N N . GLU F 1 219 ? 20.623 16.759 46.374 1.00 35.29 210 GLU F N 1
ATOM 10807 C CA . GLU F 1 219 ? 19.974 18.054 46.636 1.00 37.67 210 GLU F CA 1
ATOM 10808 C C . GLU F 1 219 ? 20.175 18.444 48.080 1.00 37.17 210 GLU F C 1
ATOM 10809 O O . GLU F 1 219 ? 20.167 17.582 48.944 1.00 35.78 210 GLU F O 1
ATOM 10815 N N . TYR F 1 220 ? 20.394 19.728 48.342 1.00 35.29 211 TYR F N 1
ATOM 10816 C CA . TYR F 1 220 ? 20.437 20.240 49.722 1.00 36.33 211 TYR F CA 1
ATOM 10817 C C . TYR F 1 220 ? 19.634 21.493 49.708 1.00 36.51 211 TYR F C 1
ATOM 10818 O O . TYR F 1 220 ? 19.803 22.358 48.825 1.00 35.06 211 TYR F O 1
ATOM 10827 N N . LYS F 1 221 ? 18.728 21.579 50.669 1.00 37.70 212 LYS F N 1
ATOM 10828 C CA . LYS F 1 221 ? 17.865 22.720 50.835 1.00 40.02 212 LYS F CA 1
ATOM 10829 C C . LYS F 1 221 ? 17.912 23.058 52.301 1.00 38.94 212 LYS F C 1
ATOM 10830 O O . LYS F 1 221 ? 17.752 22.161 53.111 1.00 37.25 212 LYS F O 1
ATOM 10836 N N . THR F 1 222 ? 18.089 24.338 52.640 1.00 36.01 213 THR F N 1
ATOM 10837 C CA . THR F 1 222 ? 18.216 24.788 54.045 1.00 34.70 213 THR F CA 1
ATOM 10838 C C . THR F 1 222 ? 17.748 26.237 54.158 1.00 35.47 213 THR F C 1
ATOM 10839 O O . THR F 1 222 ? 17.948 27.023 53.240 1.00 33.05 213 THR F O 1
ATOM 10843 N N . THR F 1 223 ? 17.141 26.577 55.276 1.00 34.89 214 THR F N 1
ATOM 10844 C CA . THR F 1 223 ? 16.974 27.969 55.722 1.00 37.67 214 THR F CA 1
ATOM 10845 C C . THR F 1 223 ? 18.296 28.628 56.137 1.00 37.32 214 THR F C 1
ATOM 10846 O O . THR F 1 223 ? 18.351 29.873 56.271 1.00 38.77 214 THR F O 1
ATOM 10850 N N . LYS F 1 224 ? 19.344 27.844 56.416 1.00 36.39 215 LYS F N 1
ATOM 10851 C CA . LYS F 1 224 ? 20.639 28.455 56.812 1.00 37.78 215 LYS F CA 1
ATOM 10852 C C . LYS F 1 224 ? 21.498 28.664 55.579 1.00 36.11 215 LYS F C 1
ATOM 10853 O O . LYS F 1 224 ? 22.508 27.982 55.370 1.00 35.53 215 LYS F O 1
ATOM 10859 N N . SER F 1 225 ? 21.089 29.645 54.780 1.00 33.39 216 SER F N 1
ATOM 10860 C CA . SER F 1 225 ? 21.603 29.803 53.442 1.00 33.01 216 SER F CA 1
ATOM 10861 C C . SER F 1 225 ? 23.098 30.085 53.355 1.00 32.06 216 SER F C 1
ATOM 10862 O O . SER F 1 225 ? 23.652 29.978 52.265 1.00 34.61 216 SER F O 1
ATOM 10865 N N . SER F 1 226 ? 23.768 30.361 54.467 1.00 30.37 217 SER F N 1
ATOM 10866 C CA . SER F 1 226 ? 25.225 30.500 54.485 1.00 33.25 217 SER F CA 1
ATOM 10867 C C . SER F 1 226 ? 25.978 29.189 54.138 1.00 34.77 217 SER F C 1
ATOM 10868 O O . SER F 1 226 ? 27.160 29.187 53.759 1.00 34.65 217 SER F O 1
ATOM 10871 N N . ARG F 1 227 ? 25.274 28.070 54.195 1.00 35.13 218 ARG F N 1
ATOM 10872 C CA . ARG F 1 227 ? 25.874 26.804 53.862 1.00 34.64 218 ARG F CA 1
ATOM 10873 C C . ARG F 1 227 ? 25.969 26.599 52.376 1.00 33.96 218 ARG F C 1
ATOM 10874 O O . ARG F 1 227 ? 26.712 25.726 51.944 1.00 39.78 218 ARG F O 1
ATOM 10882 N N . LEU F 1 228 ? 25.233 27.387 51.586 1.00 32.52 219 LEU F N 1
ATOM 10883 C CA . LEU F 1 228 ? 25.272 27.283 50.127 1.00 30.58 219 LEU F CA 1
ATOM 10884 C C . LEU F 1 228 ? 25.864 28.524 49.428 1.00 31.82 219 LEU F C 1
ATOM 10885 O O . LEU F 1 228 ? 25.845 29.594 49.996 1.00 29.56 219 LEU F O 1
ATOM 10890 N N . PRO F 1 229 ? 26.380 28.379 48.173 1.00 31.30 220 PRO F N 1
ATOM 10891 C CA . PRO F 1 229 ? 26.408 27.164 47.379 1.00 30.62 220 PRO F CA 1
ATOM 10892 C C . PRO F 1 229 ? 27.484 26.164 47.756 1.00 30.19 220 PRO F C 1
ATOM 10893 O O . PRO F 1 229 ? 28.376 26.399 48.574 1.00 31.69 220 PRO F O 1
ATOM 10897 N N . ILE F 1 230 ? 27.420 25.034 47.086 1.00 31.01 221 ILE F N 1
ATOM 10898 C CA . ILE F 1 230 ? 28.470 24.022 47.188 1.00 31.16 221 ILE F CA 1
ATOM 10899 C C . ILE F 1 230 ? 29.708 24.504 46.478 1.00 30.76 221 ILE F C 1
ATOM 10900 O O . ILE F 1 230 ? 29.623 24.960 45.310 1.00 30.50 221 ILE F O 1
ATOM 10905 N N . ILE F 1 231 ? 30.843 24.414 47.156 1.00 30.19 222 ILE F N 1
ATOM 10906 C CA . ILE F 1 231 ? 32.104 24.809 46.583 1.00 31.36 222 ILE F CA 1
ATOM 10907 C C . ILE F 1 231 ? 33.091 23.652 46.287 1.00 34.09 222 ILE F C 1
ATOM 10908 O O . ILE F 1 231 ? 34.073 23.831 45.565 1.00 33.72 222 ILE F O 1
ATOM 10913 N N . ASP F 1 232 ? 32.830 22.452 46.797 1.00 34.76 223 ASP F N 1
ATOM 10914 C CA . ASP F 1 232 ? 33.756 21.333 46.559 1.00 34.54 223 ASP F CA 1
ATOM 10915 C C . ASP F 1 232 ? 33.045 20.023 46.759 1.00 34.03 223 ASP F C 1
ATOM 10916 O O . ASP F 1 232 ? 31.935 19.987 47.288 1.00 33.98 223 ASP F O 1
ATOM 10921 N N . VAL F 1 233 ? 33.668 18.947 46.295 1.00 35.39 224 VAL F N 1
ATOM 10922 C CA . VAL F 1 233 ? 33.101 17.604 46.425 1.00 36.24 224 VAL F CA 1
ATOM 10923 C C . VAL F 1 233 ? 34.209 16.628 46.787 1.00 37.06 224 VAL F C 1
ATOM 10924 O O . VAL F 1 233 ? 35.326 16.708 46.267 1.00 39.98 224 VAL F O 1
ATOM 10928 N N . ALA F 1 234 ? 33.924 15.718 47.694 1.00 37.19 225 ALA F N 1
ATOM 10929 C CA . ALA F 1 234 ? 34.915 14.694 48.012 1.00 38.95 225 ALA F CA 1
ATOM 10930 C C . ALA F 1 234 ? 34.317 13.304 47.867 1.00 38.42 225 ALA F C 1
ATOM 10931 O O . ALA F 1 234 ? 33.636 12.838 48.765 1.00 39.07 225 ALA F O 1
ATOM 10933 N N . PRO F 1 235 ? 34.550 12.660 46.724 1.00 40.31 226 PRO F N 1
ATOM 10934 C CA . PRO F 1 235 ? 34.154 11.285 46.660 1.00 41.30 226 PRO F CA 1
ATOM 10935 C C . PRO F 1 235 ? 35.127 10.458 47.496 1.00 43.42 226 PRO F C 1
ATOM 10936 O O . PRO F 1 235 ? 36.254 10.918 47.761 1.00 43.81 226 PRO F O 1
ATOM 10940 N N . LEU F 1 236 ? 34.650 9.288 47.938 1.00 44.52 227 LEU F N 1
ATOM 10941 C CA . LEU F 1 236 ? 35.444 8.294 48.663 1.00 43.81 227 LEU F CA 1
ATOM 10942 C C . LEU F 1 236 ? 35.864 7.119 47.762 1.00 44.47 227 LEU F C 1
ATOM 10943 O O . LEU F 1 236 ? 37.043 6.757 47.701 1.00 46.56 227 LEU F O 1
ATOM 10948 N N . ASP F 1 237 ? 34.914 6.549 47.028 1.00 43.76 228 ASP F N 1
ATOM 10949 C CA . ASP F 1 237 ? 35.165 5.377 46.205 1.00 43.03 228 ASP F CA 1
ATOM 10950 C C . ASP F 1 237 ? 35.840 5.707 44.846 1.00 44.81 228 ASP F C 1
ATOM 10951 O O . ASP F 1 237 ? 35.265 5.541 43.767 1.00 39.77 228 ASP F O 1
ATOM 10956 N N . VAL F 1 238 ? 37.076 6.176 44.956 1.00 47.20 229 VAL F N 1
ATOM 10957 C CA . VAL F 1 238 ? 37.899 6.544 43.841 1.00 50.75 229 VAL F CA 1
ATOM 10958 C C . VAL F 1 238 ? 39.351 6.195 44.172 1.00 54.54 229 VAL F C 1
ATOM 10959 O O . VAL F 1 238 ? 39.701 6.018 45.338 1.00 57.76 229 VAL F O 1
ATOM 10963 N N . GLY F 1 239 ? 40.196 6.123 43.149 1.00 60.82 230 GLY F N 1
ATOM 10964 C CA . GLY F 1 239 ? 41.634 5.919 43.352 1.00 64.59 230 GLY F CA 1
ATOM 10965 C C . GLY F 1 239 ? 42.270 4.848 42.483 1.00 65.79 230 GLY F C 1
ATOM 10966 O O . GLY F 1 239 ? 43.467 4.914 42.210 1.00 68.47 230 GLY F O 1
ATOM 10967 N N . ALA F 1 240 ? 41.487 3.857 42.063 1.00 64.86 231 ALA F N 1
ATOM 10968 C CA . ALA F 1 240 ? 41.983 2.857 41.122 1.00 68.85 231 ALA F CA 1
ATOM 10969 C C . ALA F 1 240 ? 41.849 3.469 39.750 1.00 69.88 231 ALA F C 1
ATOM 10970 O O . ALA F 1 240 ? 41.086 4.429 39.578 1.00 72.00 231 ALA F O 1
ATOM 10972 N N . PRO F 1 241 ? 42.608 2.955 38.772 1.00 68.49 232 PRO F N 1
ATOM 10973 C CA . PRO F 1 241 ? 42.626 3.661 37.484 1.00 69.14 232 PRO F CA 1
ATOM 10974 C C . PRO F 1 241 ? 41.351 3.517 36.631 1.00 65.41 232 PRO F C 1
ATOM 10975 O O . PRO F 1 241 ? 41.156 4.296 35.700 1.00 69.64 232 PRO F O 1
ATOM 10979 N N . ASP F 1 242 ? 40.491 2.568 36.986 1.00 62.77 233 ASP F N 1
ATOM 10980 C CA . ASP F 1 242 ? 39.209 2.329 36.308 1.00 61.85 233 ASP F CA 1
ATOM 10981 C C . ASP F 1 242 ? 38.030 3.081 36.972 1.00 56.17 233 ASP F C 1
ATOM 10982 O O . ASP F 1 242 ? 36.868 2.908 36.604 1.00 51.59 233 ASP F O 1
ATOM 10987 N N . GLN F 1 243 ? 38.346 3.941 37.930 1.00 54.98 234 GLN F N 1
ATOM 10988 C CA . GLN F 1 243 ? 37.340 4.737 38.622 1.00 53.30 234 GLN F CA 1
ATOM 10989 C C . GLN F 1 243 ? 37.312 6.168 38.078 1.00 51.44 234 GLN F C 1
ATOM 10990 O O . GLN F 1 243 ? 38.243 6.958 38.280 1.00 52.50 234 GLN F O 1
ATOM 10996 N N . GLU F 1 244 ? 36.213 6.488 37.404 1.00 49.76 235 GLU F N 1
ATOM 10997 C CA . GLU F 1 244 ? 35.995 7.798 36.803 1.00 48.91 235 GLU F CA 1
ATOM 10998 C C . GLU F 1 244 ? 34.736 8.491 37.356 1.00 46.50 235 GLU F C 1
ATOM 10999 O O . GLU F 1 244 ? 33.776 7.829 37.720 1.00 43.51 235 GLU F O 1
ATOM 11005 N N . PHE F 1 245 ? 34.737 9.827 37.365 1.00 44.95 236 PHE F N 1
ATOM 11006 C CA . PHE F 1 245 ? 33.530 10.591 37.609 1.00 43.23 236 PHE F CA 1
ATOM 11007 C C . PHE F 1 245 ? 33.558 11.934 36.907 1.00 44.76 236 PHE F C 1
ATOM 11008 O O . PHE F 1 245 ? 34.584 12.375 36.363 1.00 44.29 236 PHE F O 1
ATOM 11016 N N . GLY F 1 246 ? 32.406 12.598 36.961 1.00 43.95 237 GLY F N 1
ATOM 11017 C CA . GLY F 1 246 ? 32.278 14.003 36.561 1.00 42.70 237 GLY F CA 1
ATOM 11018 C C . GLY F 1 246 ? 31.104 14.563 37.335 1.00 40.14 237 GLY F C 1
ATOM 11019 O O . GLY F 1 246 ? 30.488 13.811 38.111 1.00 38.07 237 GLY F O 1
ATOM 11020 N N . PHE F 1 247 ? 30.780 15.842 37.111 1.00 37.72 238 PHE F N 1
ATOM 11021 C CA . PHE F 1 247 ? 29.671 16.502 37.789 1.00 37.31 238 PHE F CA 1
ATOM 11022 C C . PHE F 1 247 ? 28.825 17.332 36.810 1.00 38.86 238 PHE F C 1
ATOM 11023 O O . PHE F 1 247 ? 29.332 17.808 35.808 1.00 41.98 238 PHE F O 1
ATOM 11031 N N . ASP F 1 248 ? 27.545 17.528 37.119 1.00 38.29 239 ASP F N 1
ATOM 11032 C CA . ASP F 1 248 ? 26.781 18.667 36.626 1.00 38.88 239 ASP F CA 1
ATOM 11033 C C . ASP F 1 248 ? 26.351 19.428 37.883 1.00 39.44 239 ASP F C 1
ATOM 11034 O O . ASP F 1 248 ? 25.612 18.885 38.727 1.00 39.76 239 ASP F O 1
ATOM 11039 N N . VAL F 1 249 ? 26.830 20.665 38.016 1.00 37.60 240 VAL F N 1
ATOM 11040 C CA . VAL F 1 249 ? 26.585 21.495 39.158 1.00 36.03 240 VAL F CA 1
ATOM 11041 C C . VAL F 1 249 ? 25.443 22.439 38.790 1.00 35.80 240 VAL F C 1
ATOM 11042 O O . VAL F 1 249 ? 25.519 23.187 37.844 1.00 37.88 240 VAL F O 1
ATOM 11046 N N . GLY F 1 250 ? 24.354 22.364 39.521 1.00 35.02 241 GLY F N 1
ATOM 11047 C CA . GLY F 1 250 ? 23.186 23.187 39.266 1.00 33.75 241 GLY F CA 1
ATOM 11048 C C . GLY F 1 250 ? 23.389 24.536 39.916 1.00 34.35 241 GLY F C 1
ATOM 11049 O O . GLY F 1 250 ? 24.363 24.743 40.649 1.00 33.16 241 GLY F O 1
ATOM 11050 N N . PRO F 1 251 ? 22.441 25.448 39.687 1.00 35.43 242 PRO F N 1
ATOM 11051 C CA . PRO F 1 251 ? 22.464 26.771 40.309 1.00 36.09 242 PRO F CA 1
ATOM 11052 C C . PRO F 1 251 ? 22.127 26.736 41.788 1.00 34.73 242 PRO F C 1
ATOM 11053 O O . PRO F 1 251 ? 21.364 25.899 42.222 1.00 35.95 242 PRO F O 1
ATOM 11057 N N . VAL F 1 252 ? 22.662 27.679 42.533 1.00 32.96 243 VAL F N 1
ATOM 11058 C CA . VAL F 1 252 ? 22.171 27.936 43.855 1.00 33.82 243 VAL F CA 1
ATOM 11059 C C . VAL F 1 252 ? 21.029 28.910 43.687 1.00 34.53 243 VAL F C 1
ATOM 11060 O O . VAL F 1 252 ? 21.195 29.972 43.084 1.00 34.57 243 VAL F O 1
ATOM 11064 N N . CYS F 1 253 ? 19.879 28.521 44.221 1.00 35.54 244 CYS F N 1
ATOM 11065 C CA . CYS F 1 253 ? 18.620 29.231 44.092 1.00 38.79 244 CYS F CA 1
ATOM 11066 C C . CYS F 1 253 ? 18.162 29.752 45.453 1.00 39.61 244 CYS F C 1
ATOM 11067 O O . CYS F 1 253 ? 18.230 29.032 46.464 1.00 42.52 244 CYS F O 1
ATOM 11070 N N . PHE F 1 254 ? 17.705 31.000 45.479 1.00 36.26 245 PHE F N 1
ATOM 11071 C CA . PHE F 1 254 ? 17.236 31.612 46.702 1.00 36.59 245 PHE F CA 1
ATOM 11072 C C . PHE F 1 254 ? 15.784 32.044 46.564 1.00 38.10 245 PHE F C 1
ATOM 11073 O O . PHE F 1 254 ? 15.378 32.595 45.541 1.00 38.10 245 PHE F O 1
ATOM 11081 N N . LEU F 1 255 ? 15.017 31.762 47.608 1.00 38.12 246 LEU F N 1
ATOM 11082 C CA . LEU F 1 255 ? 13.667 32.202 47.732 1.00 41.66 246 LEU F CA 1
ATOM 11083 C C . LEU F 1 255 ? 13.424 32.622 49.185 1.00 41.67 246 LEU F C 1
ATOM 11084 O O . LEU F 1 255 ? 13.037 33.761 49.383 1.00 43.20 246 LEU F O 1
#

Radius of gyration: 43.1 Å; Cα contacts (8 Å, |Δi|>4): 3559; chains: 6; bounding box: 99×132×116 Å

B-factor: mean 41.47, std 13.4, range [5.61, 106.95]

Solvent-accessible surface area: 67117 Å² total; per-residue (Å²): 200,191,98,171,101,122,83,33,59,77,68,19,149,52,69,50,98,99,8,69,43,115,114,43,35,94,4,36,151,83,32,18,4,17,2,0,30,10,4,72,46,56,37,103,110,80,160,53,18,107,31,45,0,8,0,30,64,75,91,57,155,37,12,5,88,1,67,0,34,16,146,63,3,36,2,9,0,94,6,48,87,65,64,3,66,86,84,43,30,63,103,15,120,83,70,94,58,69,57,70,21,45,0,17,123,72,11,112,108,20,64,81,10,92,13,16,24,100,86,46,72,71,66,54,4,52,90,0,13,62,57,3,45,47,6,14,46,56,2,32,4,82,4,11,2,28,5,9,24,1,4,0,25,32,12,78,52,52,27,32,5,155,69,6,3,18,1,31,0,40,62,164,46,52,0,105,14,58,61,101,94,118,60,34,8,64,33,93,76,38,47,1,34,45,95,102,62,59,111,23,96,0,12,2,58,7,139,10,79,98,10,58,22,0,3,1,41,1,1,0,2,22,1,4,0,20,84,84,7,59,2,0,2,63,6,16,30,0,17,4,71,122,96,69,119,90,25,72,88,47,14,63,50,2,43,101,47,1,71,45,49,113,31,35,92,4,36,148,172,24,16,4,14,2,0,22,8,4,67,48,48,37,103,109,79,162,42,20,118,30,48,0,9,0,0,52,39,9,51,117,9,15,5,91,2,70,0,31,15,132,57,1,39,2,9,0,106,5,58,91,64,67,4,59,87,81,40,28,61,114,22,98,86,59,92,81,57,155,69,19,37,0,3,94,70,2,112,105,8,62,73,9,93,12,19,20,116,78,47,70,64,42,32,4,43,6,0,13,37,0,2,43,32,3,14,42,65,3,25,4,80,3,11,2,28,4,52,18,1,2,0,39,60,10,108,140,22,25,30,39,140,68,7,2,20,0,17,0,42,62,135,57,54,0,99,15,68,42,103,82,53,64,32,7,63,29,19,34,44,47,2,28,44,96,98,44,61,101,26,89,0,14,1,33,4,129,13,101,114,12,56,23,0,2,0,36,0,1,0,0,22,1,4,0,18,90,83,7,41,2,0,1,64,6,12,36,0,17,3,66,147,90,73,68,19,87,86,49,14,148,50,1,48,98,44,0,79,39,50,114,24,37,71,5,34,164,168,20,18,4,12,3,0,31,7,2,70,43,42,38,105,105,89,152,58,20,117,32,49,0,9,0,1,38,35,8,53,122,10,12,5,95,2,65,0,37,12,148,65,2,34,2,9,0,97,6,52,91,65,68,2,59,82,86,45,26,60,112,19,102,97,58,100,65,44,151,78,22,41,0,14,109,74,11,109,112,19,66,65,10,96,11,14,25,98,87,38,72,69,46,35,4,45,4,0,12,39,0,2,48,33,6,17,49,49,2,28,6,81,4,12,1,25,4,51,17,1,4,0,42,62,4,121,151,78,49,48,34,157,54,7,4,22,0,11,0,40,58,134,53,63,0,105,16,96,62,90,96,105,56,30,7,62,34,91,77,42,45,1,30,41,98,100,46,63,106,22,98,0,15,1,60,8,134,11,88,93,12,57,23,0,2,0,36,0,1,1,0,20,1,3,0,18,93,85,4,40,1,0,2,63,5,15,35,0,17,4,66,136,90,108,100,56,76,92,86,72,106,96,52,88,69,104,99,90,82,31,140,167,23,40,73,6,38,80,64,29,18,4,83,2,0,106,44,3,74,120,82,38,103,67,49,109,50,18,113,31,39,0,8,0,31,95,74,89,48,133,35,14,4,96,2,68,0,35,10,127,60,2,35,2,10,1,96,5,60,92,62,68,3,62,81,95,42,28,56,116,26,105,72,115,134,30,53,44,80,25,42,0,15,107,72,11,112,114,17,65,68,10,91,12,9,18,100,82,35,74,69,65,52,4,57,86,0,12,67,62,2,48,134,38,21,108,51,2,32,6,80,5,13,2,26,6,55,18,1,4,0,42,74,6,60,163,83,49,54,36,152,65,8,3,22,1,10,0,36,68,132,56,62,0,104,13,80,65,96,96,112,62,40,4,68,37,88,85,40,44,1,40,53,97,94,47,61,102,23,109,0,18,2,67,6,145,12,91,98,12,56,18,0,2,0,32,0,1,1,1,12,1,5,1,21,95,81,4,42,1,0,2,64,5,16,34,0,17,3,68,145,65,90,75,58,38,90,92,51,86,61,50,8,72,99,46,81,85,44,67,200,29,36,87,4,42,144,88,22,17,3,81,2,0,99,44,4,70,122,96,37,99,102,67,157,40,20,116,30,40,0,9,0,2,67,38,9,54,122,10,10,4,92,2,66,0,34,14,133,62,1,40,2,10,0,100,6,68,90,66,68,3,59,83,82,42,28,62,116,25,132,50,122,45,34,34,150,71,20,36,0,4,87,64,1,107,100,8,64,78,12,93,12,10,13,88,82,43,75,66,44,34,4,46,5,0,10,38,6,2,44,111,34,26,101,57,3,26,5,85,4,12,2,27,5,56,16,1,3,0,40,76,5,115,136,24,22,25,42,138,58,7,2,21,1,21,0,40,64,67,59,56,0,111,15,74,62,78,96,159,48,36,7,60,37,93,72,40,49,2,28,44,101,96,44,60,100,25,92,0,12,2,48,4,120,12,92,113,10,52,22,0,2,0,40,0,2,0,0,18,6,4,2,23,92,89,13,37,2,0,2,66,5,14,37,0,16,2,69,164,58,149,91,110,105,24,57,77,45,15,149,56,4,48,104,45,0,70,46,41,114,40,38,98,5,36,133,168,25,17,4,14,3,0,26,8,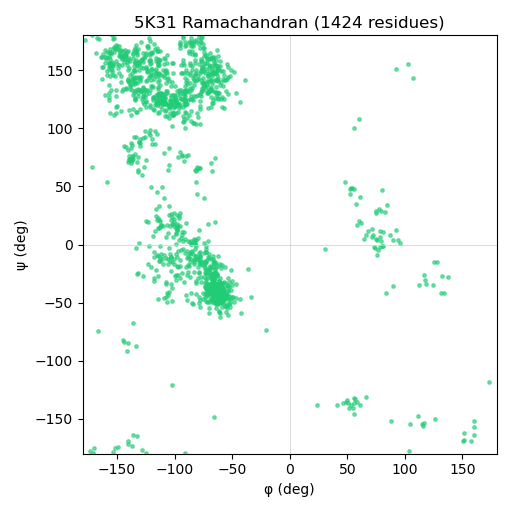4,69,50,52,42,108,107,77,160,47,21,124,29,54,0,9,0,1,45,35,7,54,127,11,12,9,88,2,71,0,37,18,144,57,1,42,2,10,0,105,6,52,93,68,68,3,58,88,83,42,27,58,109,24,105,92,115,63,39,64,61,68,15,38,0,15,138,68,12,110,112,20,59,79,9,93,11,2,38,98,81,38,79,66,42,35,5,50,6,0,11,36,0,0,47,35,2,15,48,67,1,32,6,76,3,11,2,29,5,55,20,1,4,0,27,32,10,126,168,78,27,40,5,147,74,8,2,18,1,33,0,34,78,140,52,53,0,110,14,43,60,73,94,159,48,32,7,66,37,91,75,38,46,1,29,45,96,95,46,62,102,22,103,0,12,3,67,8,132,12,92,102,10,48,27,0,3,2,43,2,2,0,0,19,3,4,1,31,94,82,5,40,1,0,2,68,6,14,31,0,17,2,67